Protein 4EEI (pdb70)

Structure (mmCIF, N/CA/C/O backbone):
data_4EEI
#
_entry.id   4EEI
#
_cell.length_a   88.759
_cell.length_b   88.759
_cell.length_c   254.724
_cell.angle_alpha   90.00
_cell.angle_beta   90.00
_cell.angle_gamma   90.00
#
_symmetry.space_group_name_H-M   'P 43 21 2'
#
loop_
_entity.id
_entity.type
_entity.pdbx_description
1 polymer 'Adenylosuccinate lyase'
2 non-polymer 'ADENOSINE MONOPHOSPHATE'
3 non-polymer 1,2-ETHANEDIOL
4 non-polymer 'POTASSIUM ION'
5 non-polymer 'SUCCINIC ACID'
6 non-polymer 'CHLORIDE ION'
7 water water
#
loop_
_atom_site.group_PDB
_atom_site.id
_atom_site.type_symbol
_atom_site.label_atom_id
_atom_site.label_alt_id
_atom_site.label_comp_id
_atom_site.label_asym_id
_atom_site.label_entity_id
_atom_site.label_seq_id
_atom_site.pdbx_PDB_ins_code
_atom_site.Cartn_x
_atom_site.Cartn_y
_atom_site.Cartn_z
_atom_site.occupancy
_atom_site.B_iso_or_equiv
_atom_site.auth_seq_id
_atom_site.auth_comp_id
_atom_site.auth_asym_id
_atom_site.auth_atom_id
_atom_site.pdbx_PDB_model_num
ATOM 1 N N . MET A 1 1 ? 3.645 24.106 141.184 1.00 32.52 1 MET A N 1
ATOM 2 C CA . MET A 1 1 ? 2.365 24.670 140.760 1.00 38.02 1 MET A CA 1
ATOM 3 C C . MET A 1 1 ? 2.262 26.131 141.163 1.00 36.58 1 MET A C 1
ATOM 4 O O . MET A 1 1 ? 2.804 26.549 142.189 1.00 36.51 1 MET A O 1
ATOM 9 N N . ILE A 1 2 ? 1.564 26.912 140.349 1.00 32.03 2 ILE A N 1
ATOM 10 C CA . ILE A 1 2 ? 1.329 28.304 140.684 1.00 32.36 2 ILE A CA 1
ATOM 11 C C . ILE A 1 2 ? -0.163 28.613 140.641 1.00 29.76 2 ILE A C 1
ATOM 12 O O . ILE A 1 2 ? -0.941 27.912 139.983 1.00 30.80 2 ILE A O 1
ATOM 17 N N . LYS A 1 3 ? -0.543 29.676 141.335 1.00 31.43 3 LYS A N 1
ATOM 18 C CA . LYS A 1 3 ? -1.941 30.031 141.530 1.00 31.76 3 LYS A CA 1
ATOM 19 C C . LYS A 1 3 ? -2.666 30.263 140.205 1.00 33.30 3 LYS A C 1
ATOM 20 O O . LYS A 1 3 ? -3.831 29.898 140.060 1.00 29.77 3 LYS A O 1
ATOM 26 N N . ARG A 1 4 ? -1.967 30.843 139.232 1.00 32.69 4 ARG A N 1
ATOM 27 C CA . ARG A 1 4 ? -2.564 31.145 137.929 1.00 29.09 4 ARG A CA 1
ATOM 28 C C . ARG A 1 4 ? -3.216 29.923 137.269 1.00 29.64 4 ARG A C 1
ATOM 29 O O . ARG A 1 4 ? -4.250 30.045 136.608 1.00 32.16 4 ARG A O 1
ATOM 37 N N . TYR A 1 5 ? -2.626 28.745 137.460 1.00 27.00 5 TYR A N 1
ATOM 38 C CA . TYR A 1 5 ? -3.129 27.541 136.802 1.00 24.85 5 TYR A CA 1
ATOM 39 C C . TYR A 1 5 ? -3.581 26.447 137.764 1.00 27.09 5 TYR A C 1
ATOM 40 O O . TYR A 1 5 ? -3.756 25.284 137.367 1.00 29.09 5 TYR A O 1
ATOM 49 N N . ASP A 1 6 ? -3.746 26.810 139.027 1.00 27.47 6 ASP A N 1
ATOM 50 C CA . ASP A 1 6 ? -4.067 25.833 140.066 1.00 32.77 6 ASP A CA 1
ATOM 51 C C . ASP A 1 6 ? -5.523 25.360 139.979 1.00 33.57 6 ASP A C 1
ATOM 52 O O . ASP A 1 6 ? -6.446 26.152 140.153 1.00 38.14 6 ASP A O 1
ATOM 57 N N . VAL A 1 7 ? -5.721 24.070 139.709 1.00 26.22 7 VAL A N 1
ATOM 58 C CA . VAL A 1 7 ? -7.041 23.444 139.838 1.00 26.01 7 VAL A CA 1
ATOM 59 C C . VAL A 1 7 ? -7.207 22.951 141.278 1.00 26.24 7 VAL A C 1
ATOM 60 O O . VAL A 1 7 ? -6.505 22.030 141.707 1.00 26.07 7 VAL A O 1
ATOM 64 N N . ALA A 1 8 ? -8.131 23.562 142.020 1.00 25.86 8 ALA A N 1
ATOM 65 C CA . ALA A 1 8 ? -8.230 23.353 143.465 1.00 25.83 8 ALA A CA 1
ATOM 66 C C . ALA A 1 8 ? -8.330 21.886 143.884 1.00 28.00 8 ALA A C 1
ATOM 67 O O . ALA A 1 8 ? -7.646 21.458 144.815 1.00 27.59 8 ALA A O 1
ATOM 69 N N . GLU A 1 9 ? -9.184 21.117 143.216 1.00 24.30 9 GLU A N 1
ATOM 70 C CA . GLU A 1 9 ? -9.399 19.735 143.638 1.00 29.25 9 GLU A CA 1
ATOM 71 C C . GLU A 1 9 ? -8.180 18.860 143.385 1.00 26.24 9 GLU A C 1
ATOM 72 O O . GLU A 1 9 ? -8.003 17.832 144.036 1.00 28.37 9 GLU A O 1
ATOM 78 N N . ILE A 1 10 ? -7.339 19.262 142.438 1.00 23.30 10 ILE A N 1
ATOM 79 C CA . ILE A 1 10 ? -6.114 18.521 142.176 1.00 21.86 10 ILE A CA 1
ATOM 80 C C . ILE A 1 10 ? -5.024 18.882 143.183 1.00 20.80 10 ILE A C 1
ATOM 81 O O . ILE A 1 10 ? -4.339 18.004 143.707 1.00 21.85 10 ILE A O 1
ATOM 86 N N . SER A 1 11 ? -4.846 20.167 143.461 1.00 21.48 11 SER A N 1
ATOM 87 C CA . SER A 1 11 ? -3.817 20.545 144.417 1.00 22.56 11 SER A CA 1
ATOM 88 C C . SER A 1 11 ? -4.187 20.040 145.820 1.00 23.93 11 SER A C 1
ATOM 89 O O . SER A 1 11 ? -3.318 19.732 146.635 1.00 22.20 11 SER A O 1
ATOM 92 N N . LYS A 1 12 ? -5.480 19.921 146.094 1.00 19.78 12 LYS A N 1
ATOM 93 C CA . LYS A 1 12 ? -5.910 19.386 147.383 1.00 23.05 12 LYS A CA 1
ATOM 94 C C . LYS A 1 12 ? -5.448 17.944 147.572 1.00 19.48 12 LYS A C 1
ATOM 95 O O . LYS A 1 12 ? -5.063 17.545 148.675 1.00 23.65 12 LYS A O 1
ATOM 101 N N . ILE A 1 13 ? -5.443 17.171 146.495 1.00 20.04 13 ILE A N 1
ATOM 102 C CA . ILE A 1 13 ? -5.009 15.784 146.584 1.00 19.12 13 ILE A CA 1
ATOM 103 C C . ILE A 1 13 ? -3.550 15.709 147.026 1.00 21.77 13 ILE A C 1
ATOM 104 O O . ILE A 1 13 ? -3.176 14.847 147.820 1.00 21.81 13 ILE A O 1
ATOM 109 N N . TRP A 1 14 ? -2.729 16.612 146.499 1.00 18.33 14 TRP A N 1
ATOM 110 C CA . TRP A 1 14 ? -1.302 16.611 146.782 1.00 21.32 14 TRP A CA 1
ATOM 111 C C . TRP A 1 14 ? -0.862 17.485 147.931 1.00 21.33 14 TRP A C 1
ATOM 112 O O . TRP A 1 14 ? 0.339 17.520 148.273 1.00 24.28 14 TRP A O 1
ATOM 123 N N . ALA A 1 15 ? -1.804 18.195 148.545 1.00 23.47 15 ALA A N 1
ATOM 124 C CA . ALA A 1 15 ? -1.502 19.046 149.697 1.00 23.87 15 ALA A CA 1
ATOM 125 C C . ALA A 1 15 ? -1.149 18.207 150.925 1.00 24.93 15 ALA A C 1
ATOM 126 O O . ALA A 1 15 ? -1.616 17.078 151.059 1.00 22.96 15 ALA A O 1
ATOM 128 N N . ASP A 1 16 ? -0.316 18.749 151.812 1.00 24.38 16 ASP A N 1
ATOM 129 C CA . ASP A 1 16 ? 0.109 17.993 152.988 1.00 27.68 16 ASP A CA 1
ATOM 130 C C . ASP A 1 16 ? -1.033 17.307 153.732 1.00 27.09 16 ASP A C 1
ATOM 131 O O . ASP A 1 16 ? -0.902 16.156 154.162 1.00 24.97 16 ASP A O 1
ATOM 136 N N . GLU A 1 17 ? -2.150 18.006 153.896 1.00 26.12 17 GLU A N 1
ATOM 137 C CA . GLU A 1 17 ? -3.251 17.421 154.649 1.00 24.87 17 GLU A CA 1
ATOM 138 C C . GLU A 1 17 ? -3.728 16.101 154.032 1.00 22.42 17 GLU A C 1
ATOM 139 O O . GLU A 1 17 ? -3.879 15.107 154.746 1.00 22.90 17 GLU A O 1
ATOM 145 N N . ASN A 1 18 ? -3.940 16.062 152.716 1.00 20.93 18 ASN A N 1
ATOM 146 C CA . ASN A 1 18 ? -4.375 14.810 152.106 1.00 22.27 18 ASN A CA 1
ATOM 147 C C . ASN A 1 18 ? -3.251 13.779 152.046 1.00 21.44 18 ASN A C 1
ATOM 148 O O . ASN A 1 18 ? -3.502 12.573 152.128 1.00 23.77 18 ASN A O 1
ATOM 153 N N . LYS A 1 19 ? -2.015 14.254 151.905 1.00 19.16 19 LYS A N 1
ATOM 154 C CA . LYS A 1 19 ? -0.860 13.362 151.916 1.00 20.97 19 LYS A CA 1
ATOM 155 C C . LYS A 1 19 ? -0.836 12.552 153.226 1.00 20.82 19 LYS A C 1
ATOM 156 O O . LYS A 1 19 ? -0.691 11.325 153.210 1.00 22.68 19 LYS A O 1
ATOM 162 N N . TYR A 1 20 ? -0.996 13.239 154.349 1.00 19.18 20 TYR A N 1
ATOM 163 C CA . TYR A 1 20 ? -1.000 12.571 155.657 1.00 20.84 20 TYR A CA 1
ATOM 164 C C . TYR A 1 20 ? -2.271 11.749 155.859 1.00 21.93 20 TYR A C 1
ATOM 165 O O . TYR A 1 20 ? -2.217 10.646 156.393 1.00 22.49 20 TYR A O 1
ATOM 174 N N . ALA A 1 21 ? -3.408 12.274 155.414 1.00 21.20 21 ALA A N 1
ATOM 175 C CA . ALA A 1 21 ? -4.665 11.522 155.482 1.00 23.31 21 ALA A CA 1
ATOM 176 C C . ALA A 1 21 ? -4.571 10.169 154.764 1.00 23.79 21 ALA A C 1
ATOM 177 O O . ALA A 1 21 ? -5.081 9.155 155.262 1.00 21.90 21 ALA A O 1
ATOM 179 N N . LYS A 1 22 ? -3.917 10.140 153.601 1.00 23.50 22 LYS A N 1
ATOM 180 C CA . LYS A 1 22 ? -3.772 8.878 152.884 1.00 20.61 22 LYS A CA 1
ATOM 181 C C . LYS A 1 22 ? -2.779 7.949 153.573 1.00 21.76 22 LYS A C 1
ATOM 182 O O . LYS A 1 22 ? -3.001 6.735 153.629 1.00 20.10 22 LYS A O 1
ATOM 188 N N . MET A 1 23 ? -1.684 8.502 154.089 1.00 20.82 23 MET A N 1
ATOM 189 C CA . MET A 1 23 ? -0.768 7.690 154.890 1.00 21.56 23 MET A CA 1
ATOM 190 C C . MET A 1 23 ? -1.497 7.107 156.109 1.00 21.45 23 MET A C 1
ATOM 191 O O . MET A 1 23 ? -1.276 5.943 156.496 1.00 22.57 23 MET A O 1
ATOM 196 N N . LEU A 1 24 ? -2.379 7.892 156.713 1.00 20.57 24 LEU A N 1
ATOM 197 C CA . LEU A 1 24 ? -3.137 7.370 157.852 1.00 21.83 24 LEU A CA 1
ATOM 198 C C . LEU A 1 24 ? -4.045 6.216 157.423 1.00 21.87 24 LEU A C 1
ATOM 199 O O . LEU A 1 24 ? -4.138 5.199 158.116 1.00 23.80 24 LEU A O 1
ATOM 204 N N . GLU A 1 25 ? -4.710 6.367 156.284 1.00 21.56 25 GLU A N 1
ATOM 205 C CA . GLU A 1 25 ? -5.559 5.293 155.760 1.00 22.30 25 GLU A CA 1
ATOM 206 C C . GLU A 1 25 ? -4.772 4.000 155.547 1.00 22.36 25 GLU A C 1
ATOM 207 O O . GLU A 1 25 ? -5.244 2.908 155.883 1.00 23.26 25 GLU A O 1
ATOM 213 N N . VAL A 1 26 ? -3.572 4.127 154.990 1.00 22.28 26 VAL A N 1
ATOM 214 C CA . VAL A 1 26 ? -2.691 2.974 154.785 1.00 19.87 26 VAL A CA 1
ATOM 215 C C . VAL A 1 26 ? -2.231 2.363 156.110 1.00 24.06 26 VAL A C 1
ATOM 216 O O . VAL A 1 26 ? -2.245 1.136 156.270 1.00 25.50 26 VAL A O 1
ATOM 220 N N . GLU A 1 27 ? -1.841 3.206 157.065 1.00 22.50 27 GLU A N 1
ATOM 221 C CA . GLU A 1 27 ? -1.485 2.724 158.406 1.00 25.01 27 GLU A CA 1
ATOM 222 C C . GLU A 1 27 ? -2.605 1.919 159.047 1.00 26.07 27 GLU A C 1
ATOM 223 O O . GLU A 1 27 ? -2.363 0.875 159.656 1.00 25.81 27 GLU A O 1
ATOM 229 N N . LEU A 1 28 ? -3.833 2.406 158.916 1.00 22.04 28 LEU A N 1
ATOM 230 C CA . LEU A 1 28 ? -4.963 1.732 159.543 1.00 23.66 28 LEU A CA 1
ATOM 231 C C . LEU A 1 28 ? -5.358 0.459 158.794 1.00 22.56 28 LEU A C 1
ATOM 232 O O . LEU A 1 28 ? -5.975 -0.439 159.368 1.00 27.17 28 LEU A O 1
ATOM 237 N N . ALA A 1 29 ? -4.987 0.364 157.525 1.00 26.44 29 ALA A N 1
ATOM 238 C CA . ALA A 1 29 ? -5.310 -0.832 156.749 1.00 26.31 29 ALA A CA 1
ATOM 239 C C . ALA A 1 29 ? -4.491 -2.020 157.247 1.00 26.43 29 ALA A C 1
ATOM 240 O O . ALA A 1 29 ? -5.018 -3.124 157.451 1.00 26.98 29 ALA A O 1
ATOM 242 N N . ILE A 1 30 ? -3.198 -1.799 157.447 1.00 28.45 30 ILE A N 1
ATOM 243 C CA . ILE A 1 30 ? -2.334 -2.863 157.947 1.00 27.87 30 ILE A CA 1
ATOM 244 C C . ILE A 1 30 ? -2.583 -3.107 159.434 1.00 30.01 30 ILE A C 1
ATOM 245 O O . ILE A 1 30 ? -2.513 -4.248 159.905 1.00 32.04 30 ILE A O 1
ATOM 250 N N . LEU A 1 31 ? -2.908 -2.052 160.177 1.00 24.70 31 LEU A N 1
ATOM 251 C CA . LEU A 1 31 ? -3.229 -2.220 161.594 1.00 26.99 31 LEU A CA 1
ATOM 252 C C . LEU A 1 31 ? -4.467 -3.097 161.768 1.00 29.48 31 LEU A C 1
ATOM 253 O O . LEU A 1 31 ? -4.519 -3.949 162.665 1.00 27.99 31 LEU A O 1
ATOM 258 N N . GLU A 1 32 ? -5.455 -2.904 160.897 1.00 30.91 32 GLU A N 1
ATOM 259 C CA . GLU A 1 32 ? -6.686 -3.693 160.953 1.00 32.64 32 GLU A CA 1
ATOM 260 C C . GLU A 1 32 ? -6.403 -5.138 160.546 1.00 33.08 32 GLU A C 1
ATOM 261 O O . GLU A 1 32 ? -6.964 -6.075 161.103 1.00 35.47 32 GLU A O 1
ATOM 267 N N . ALA A 1 33 ? -5.528 -5.317 159.565 1.00 30.84 33 ALA A N 1
ATOM 268 C CA . ALA A 1 33 ? -5.142 -6.662 159.159 1.00 30.20 33 ALA A CA 1
ATOM 269 C C . ALA A 1 33 ? -4.465 -7.394 160.316 1.00 32.74 33 ALA A C 1
ATOM 270 O O . ALA A 1 33 ? -4.705 -8.580 160.539 1.00 35.66 33 ALA A O 1
ATOM 272 N N . LEU A 1 34 ? -3.639 -6.675 161.071 1.00 31.85 34 LEU A N 1
ATOM 273 C CA . LEU A 1 34 ? -2.923 -7.276 162.192 1.00 34.29 34 LEU A CA 1
ATOM 274 C C . LEU A 1 34 ? -3.832 -7.618 163.377 1.00 35.08 34 LEU A C 1
ATOM 275 O O . LEU A 1 34 ? -3.404 -8.291 164.322 1.00 35.76 34 LEU A O 1
ATOM 280 N N . GLU A 1 35 ? -5.085 -7.171 163.332 1.00 34.27 35 GLU A N 1
ATOM 281 C CA . GLU A 1 35 ? -6.040 -7.547 164.375 1.00 37.10 35 GLU A CA 1
ATOM 282 C C . GLU A 1 35 ? -6.373 -9.040 164.271 1.00 34.05 35 GLU A C 1
ATOM 283 O O . GLU A 1 35 ? -6.912 -9.630 165.209 1.00 38.44 35 GLU A O 1
ATOM 289 N N . ASP A 1 36 ? -6.034 -9.650 163.137 1.00 39.23 36 ASP A N 1
ATOM 290 C CA . ASP A 1 36 ? -6.169 -11.099 162.976 1.00 44.85 36 ASP A CA 1
ATOM 291 C C . ASP A 1 36 ? -5.001 -11.817 163.644 1.00 46.90 36 ASP A C 1
ATOM 292 O O . ASP A 1 36 ? -4.994 -13.043 163.764 1.00 47.38 36 ASP A O 1
ATOM 297 N N . ARG A 1 37 ? -4.008 -11.048 164.079 1.00 44.64 37 ARG A N 1
ATOM 298 C CA . ARG A 1 37 ? -2.875 -11.613 164.804 1.00 48.41 37 ARG A CA 1
ATOM 299 C C . ARG A 1 37 ? -2.780 -11.073 166.233 1.00 47.71 37 ARG A C 1
ATOM 300 O O . ARG A 1 37 ? -3.508 -11.526 167.115 1.00 49.63 37 ARG A O 1
ATOM 308 N N . MET A 1 38 ? -1.903 -10.097 166.456 1.00 45.27 38 MET A N 1
ATOM 309 C CA . MET A 1 38 ? -1.590 -9.645 167.815 1.00 46.03 38 MET A CA 1
ATOM 310 C C . MET A 1 38 ? -2.305 -8.367 168.279 1.00 40.32 38 MET A C 1
ATOM 311 O O . MET A 1 38 ? -2.285 -8.045 169.464 1.00 40.58 38 MET A O 1
ATOM 316 N N . VAL A 1 39 ? -2.923 -7.635 167.359 1.00 37.69 39 VAL A N 1
ATOM 317 C CA . VAL A 1 39 ? -3.532 -6.346 167.699 1.00 34.92 39 VAL A CA 1
ATOM 318 C C . VAL A 1 39 ? -4.960 -6.533 168.209 1.00 37.83 39 VAL A C 1
ATOM 319 O O . VAL A 1 39 ? -5.759 -7.222 167.570 1.00 38.05 39 VAL A O 1
ATOM 323 N N . PRO A 1 40 ? -5.286 -5.934 169.369 1.00 37.62 40 PRO A N 1
ATOM 324 C CA . PRO A 1 40 ? -6.656 -6.063 169.877 1.00 38.04 40 PRO A CA 1
ATOM 325 C C . PRO A 1 40 ? -7.696 -5.585 168.862 1.00 37.09 40 PRO A C 1
ATOM 326 O O . PRO A 1 40 ? -7.509 -4.567 168.177 1.00 33.15 40 PRO A O 1
ATOM 330 N N . LYS A 1 41 ? -8.768 -6.358 168.741 1.00 40.39 41 LYS A N 1
ATOM 331 C CA . LYS A 1 41 ? -9.852 -6.041 167.824 1.00 44.27 41 LYS A CA 1
ATOM 332 C C . LYS A 1 41 ? -10.453 -4.671 168.132 1.00 39.69 41 LYS A C 1
ATOM 333 O O . LYS A 1 41 ? -10.687 -4.340 169.293 1.00 39.43 41 LYS A O 1
ATOM 339 N N . GLY A 1 42 ? -10.691 -3.875 167.094 1.00 41.50 42 GLY A N 1
ATOM 340 C CA . GLY A 1 42 ? -11.301 -2.570 167.276 1.00 41.09 42 GLY A CA 1
ATOM 341 C C . GLY A 1 42 ? -10.296 -1.439 167.352 1.00 39.92 42 GLY A C 1
ATOM 342 O O . GLY A 1 42 ? -10.675 -0.266 167.339 1.00 39.71 42 GLY A O 1
ATOM 343 N N . THR A 1 43 ? -9.013 -1.782 167.421 1.00 35.67 43 THR A N 1
ATOM 344 C CA . THR A 1 43 ? -7.967 -0.766 167.542 1.00 35.31 43 THR A CA 1
ATOM 345 C C . THR A 1 43 ? -7.951 0.218 166.367 1.00 33.02 43 THR A C 1
ATOM 346 O O . THR A 1 43 ? -7.949 1.434 166.572 1.00 33.42 43 THR A O 1
ATOM 350 N N . ALA A 1 44 ? -7.945 -0.299 165.141 1.00 33.00 44 ALA A N 1
ATOM 351 C CA . ALA A 1 44 ? -7.899 0.569 163.974 1.00 30.19 44 ALA A CA 1
ATOM 352 C C . ALA A 1 44 ? -9.131 1.467 163.923 1.00 30.67 44 ALA A C 1
ATOM 353 O O . ALA A 1 44 ? -9.030 2.654 163.611 1.00 31.95 44 ALA A O 1
ATOM 355 N N . ALA A 1 45 ? -10.292 0.899 164.232 1.00 29.07 45 ALA A N 1
ATOM 356 C CA . ALA A 1 45 ? -11.536 1.662 164.208 1.00 32.50 45 ALA A CA 1
ATOM 357 C C . ALA A 1 45 ? -11.495 2.798 165.231 1.00 30.69 45 ALA A C 1
ATOM 358 O O . ALA A 1 45 ? -11.968 3.907 164.970 1.00 32.82 45 ALA A O 1
ATOM 360 N N . GLU A 1 46 ? -10.923 2.507 166.395 1.00 27.90 46 GLU A N 1
ATOM 361 C CA . GLU A 1 46 ? -10.779 3.492 167.457 1.00 33.96 46 GLU A CA 1
ATOM 362 C C . GLU A 1 46 ? -9.894 4.658 167.023 1.00 33.85 46 GLU A C 1
ATOM 363 O O . GLU A 1 46 ? -10.232 5.824 167.242 1.00 30.34 46 GLU A O 1
ATOM 369 N N . ILE A 1 47 ? -8.761 4.350 166.408 1.00 28.90 47 ILE A N 1
ATOM 370 C CA . ILE A 1 47 ? -7.879 5.406 165.931 1.00 28.63 47 ILE A CA 1
ATOM 371 C C . ILE A 1 47 ? -8.531 6.189 164.784 1.00 29.15 47 ILE A C 1
ATOM 372 O O . ILE A 1 47 ? -8.437 7.422 164.726 1.00 28.44 47 ILE A O 1
ATOM 377 N N . ARG A 1 48 ? -9.204 5.479 163.885 1.00 28.05 48 ARG A N 1
ATOM 378 C CA . ARG A 1 48 ? -9.841 6.120 162.731 1.00 28.76 48 ARG A CA 1
ATOM 379 C C . ARG A 1 48 ? -10.856 7.173 163.185 1.00 29.16 48 ARG A C 1
ATOM 380 O O . ARG A 1 48 ? -10.939 8.262 162.612 1.00 28.41 48 ARG A O 1
ATOM 388 N N . ALA A 1 49 ? -11.603 6.850 164.230 1.00 31.63 49 ALA A N 1
ATOM 389 C CA . ALA A 1 49 ? -12.673 7.722 164.700 1.00 36.05 49 ALA A CA 1
ATOM 390 C C . ALA A 1 49 ? -12.175 9.020 165.348 1.00 35.62 49 ALA A C 1
ATOM 391 O O . ALA A 1 49 ? -12.934 9.985 165.443 1.00 35.59 49 ALA A O 1
ATOM 393 N N . ARG A 1 50 ? -10.916 9.046 165.790 1.00 29.94 50 ARG A N 1
ATOM 394 C CA . ARG A 1 50 ? -10.399 10.204 166.527 1.00 29.70 50 ARG A CA 1
ATOM 395 C C . ARG A 1 50 ? -9.228 10.937 165.874 1.00 30.46 50 ARG A C 1
ATOM 396 O O . ARG A 1 50 ? -9.075 12.141 166.069 1.00 32.19 50 ARG A O 1
ATOM 404 N N . ALA A 1 51 ? -8.410 10.224 165.104 1.00 27.66 51 ALA A N 1
ATOM 405 C CA . ALA A 1 51 ? -7.137 10.780 164.638 1.00 27.12 51 ALA A CA 1
ATOM 406 C C . ALA A 1 51 ? -7.295 12.076 163.843 1.00 28.95 51 ALA A C 1
ATOM 407 O O . ALA A 1 51 ? -8.119 12.153 162.931 1.00 28.46 51 ALA A O 1
ATOM 409 N N . GLN A 1 52 ? -6.499 13.081 164.201 1.00 25.41 52 GLN A N 1
ATOM 410 C CA . GLN A 1 52 ? -6.506 14.376 163.528 1.00 22.37 52 GLN A CA 1
ATOM 411 C C . GLN A 1 52 ? -5.244 14.535 162.707 1.00 26.99 52 GLN A C 1
ATOM 412 O O . GLN A 1 52 ? -4.162 14.101 163.134 1.00 24.20 52 GLN A O 1
ATOM 418 N N . ILE A 1 53 ? -5.375 15.165 161.537 1.00 20.84 53 ILE A N 1
ATOM 419 C CA . ILE A 1 53 ? -4.222 15.447 160.690 1.00 21.24 53 ILE A CA 1
ATOM 420 C C . ILE A 1 53 ? -3.726 16.860 161.003 1.00 24.68 53 ILE A C 1
ATOM 421 O O . ILE A 1 53 ? -4.479 17.833 160.868 1.00 24.42 53 ILE A O 1
ATOM 426 N N . ARG A 1 54 ? -2.462 16.970 161.417 1.00 21.36 54 ARG A N 1
ATOM 427 C CA . ARG A 1 54 ? -1.906 18.231 161.909 1.00 21.56 54 ARG A CA 1
ATOM 428 C C . ARG A 1 54 ? -0.571 18.564 161.241 1.00 26.36 54 ARG A C 1
ATOM 429 O O . ARG A 1 54 ? 0.485 18.339 161.827 1.00 25.05 54 ARG A O 1
ATOM 437 N N . PRO A 1 55 ? -0.617 19.111 160.017 1.00 24.81 55 PRO A N 1
ATOM 438 C CA . PRO A 1 55 ? 0.602 19.321 159.227 1.00 26.33 55 PRO A CA 1
ATOM 439 C C . PRO A 1 55 ? 1.620 20.241 159.901 1.00 26.90 55 PRO A C 1
ATOM 440 O O . PRO A 1 55 ? 2.811 19.936 159.821 1.00 28.03 55 PRO A O 1
ATOM 444 N N . GLU A 1 56 ? 1.178 21.318 160.552 1.00 25.70 56 GLU A N 1
ATOM 445 C CA . GLU A 1 56 ? 2.105 22.206 161.244 1.00 30.24 56 GLU A CA 1
ATOM 446 C C . GLU A 1 56 ? 2.822 21.481 162.374 1.00 30.63 56 GLU A C 1
ATOM 447 O O . GLU A 1 56 ? 4.009 21.716 162.626 1.00 29.00 56 GLU A O 1
ATOM 453 N N . ARG A 1 57 ? 2.096 20.605 163.063 1.00 26.50 57 ARG A N 1
ATOM 454 C CA . ARG A 1 57 ? 2.698 19.806 164.129 1.00 27.57 57 ARG A CA 1
ATOM 455 C C . ARG A 1 57 ? 3.708 18.814 163.549 1.00 24.19 57 ARG A C 1
ATOM 456 O O . ARG A 1 57 ? 4.795 18.642 164.104 1.00 24.70 57 ARG A O 1
ATOM 464 N N . VAL A 1 58 ? 3.366 18.188 162.425 1.00 26.26 58 VAL A N 1
ATOM 465 C CA . VAL A 1 58 ? 4.294 17.271 161.772 1.00 26.79 58 VAL A CA 1
ATOM 466 C C . VAL A 1 58 ? 5.601 17.998 161.444 1.00 30.85 58 VAL A C 1
ATOM 467 O O . VAL A 1 58 ? 6.692 17.513 161.785 1.00 26.22 58 VAL A O 1
ATOM 471 N N . ASP A 1 59 ? 5.477 19.166 160.810 1.00 28.19 59 ASP A N 1
ATOM 472 C CA . ASP A 1 59 ? 6.624 20.004 160.477 1.00 32.04 59 ASP A CA 1
ATOM 473 C C . ASP A 1 59 ? 7.471 20.308 161.708 1.00 29.03 59 ASP A C 1
ATOM 474 O O . ASP A 1 59 ? 8.704 20.273 161.652 1.00 24.73 59 ASP A O 1
ATOM 479 N N . GLU A 1 60 ? 6.806 20.629 162.812 1.00 26.50 60 GLU A N 1
ATOM 480 C CA . GLU A 1 60 ? 7.503 20.947 164.055 1.00 27.73 60 GLU A CA 1
ATOM 481 C C . GLU A 1 60 ? 8.308 19.748 164.562 1.00 30.56 60 GLU A C 1
ATOM 482 O O . GLU A 1 60 ? 9.473 19.886 164.956 1.00 29.01 60 GLU A O 1
ATOM 488 N N . ILE A 1 61 ? 7.685 18.572 164.557 1.00 26.45 61 ILE A N 1
ATOM 489 C CA . ILE A 1 61 ? 8.372 17.350 164.971 1.00 27.82 61 ILE A CA 1
ATOM 490 C C . ILE A 1 61 ? 9.545 17.014 164.031 1.00 25.42 61 ILE A C 1
ATOM 491 O O . ILE A 1 61 ? 10.631 16.627 164.480 1.00 30.25 61 ILE A O 1
ATOM 496 N N . GLU A 1 62 ? 9.326 17.161 162.733 1.00 23.34 62 GLU A N 1
ATOM 497 C CA . GLU A 1 62 ? 10.356 16.827 161.752 1.00 24.51 62 GLU A CA 1
ATOM 498 C C . GLU A 1 62 ? 11.634 17.661 161.925 1.00 29.85 62 GLU A C 1
ATOM 499 O O . GLU A 1 62 ? 12.720 17.250 161.491 1.00 28.94 62 GLU A O 1
ATOM 505 N N . LYS A 1 63 ? 11.511 18.837 162.539 1.00 33.87 63 LYS A N 1
ATOM 506 C CA . LYS A 1 63 ? 12.686 19.666 162.799 1.00 38.15 63 LYS A CA 1
ATOM 507 C C . LYS A 1 63 ? 13.645 18.951 163.738 1.00 38.29 63 LYS A C 1
ATOM 508 O O . LYS A 1 63 ? 14.858 19.161 163.683 1.00 46.19 63 LYS A O 1
ATOM 514 N N . VAL A 1 64 ? 13.086 18.110 164.602 1.00 34.04 64 VAL A N 1
ATOM 515 C CA . VAL A 1 64 ? 13.871 17.340 165.556 1.00 40.64 64 VAL A CA 1
ATOM 516 C C . VAL A 1 64 ? 14.228 15.968 164.982 1.00 40.86 64 VAL A C 1
ATOM 517 O O . VAL A 1 64 ? 15.390 15.572 164.993 1.00 42.90 64 VAL A O 1
ATOM 521 N N . THR A 1 65 ? 13.230 15.255 164.467 1.00 34.47 65 THR A N 1
ATOM 522 C CA . THR A 1 65 ? 13.454 13.901 163.961 1.00 33.76 65 THR A CA 1
ATOM 523 C C . THR A 1 65 ? 14.274 13.849 162.683 1.00 34.38 65 THR A C 1
ATOM 524 O O . THR A 1 65 ? 14.967 12.863 162.442 1.00 38.54 65 THR A O 1
ATOM 528 N N . LYS A 1 66 ? 14.167 14.892 161.858 1.00 31.46 66 LYS A N 1
ATOM 529 C CA . LYS A 1 66 ? 14.766 14.920 160.523 1.00 34.58 66 LYS A CA 1
ATOM 530 C C . LYS A 1 66 ? 14.245 13.778 159.659 1.00 31.10 66 LYS A C 1
ATOM 531 O O . LYS A 1 66 ? 14.918 13.342 158.726 1.00 33.22 66 LYS A O 1
ATOM 537 N N . HIS A 1 67 ? 13.039 13.312 159.962 1.00 30.33 67 HIS A N 1
ATOM 538 C CA . HIS A 1 67 ? 12.440 12.183 159.255 1.00 26.07 67 HIS A CA 1
ATOM 539 C C . HIS A 1 67 ? 10.936 12.402 159.217 1.00 25.98 67 HIS A C 1
ATOM 540 O O . HIS A 1 67 ? 10.282 12.338 160.253 1.00 25.86 67 HIS A O 1
ATOM 547 N N . ASP A 1 68 ? 10.394 12.657 158.031 1.00 27.99 68 ASP A N 1
ATOM 548 C CA . ASP A 1 68 ? 8.992 13.059 157.912 1.00 29.51 68 ASP A CA 1
ATOM 549 C C . ASP A 1 68 ? 7.990 11.985 158.346 1.00 29.03 68 ASP A C 1
ATOM 550 O O . ASP A 1 68 ? 6.947 12.305 158.909 1.00 26.04 68 ASP A O 1
ATOM 555 N N . ILE A 1 69 ? 8.307 10.713 158.117 1.00 30.19 69 ILE A N 1
ATOM 556 C CA . ILE A 1 69 ? 7.362 9.648 158.457 1.00 29.57 69 ILE A CA 1
ATOM 557 C C . ILE A 1 69 ? 7.328 9.383 159.958 1.00 27.30 69 ILE A C 1
ATOM 558 O O . ILE A 1 69 ? 6.266 9.143 160.546 1.00 28.28 69 ILE A O 1
ATOM 563 N N . ILE A 1 70 ? 8.497 9.433 160.587 1.00 26.92 70 ILE A N 1
ATOM 564 C CA . ILE A 1 70 ? 8.563 9.354 162.032 1.00 30.17 70 ILE A CA 1
ATOM 565 C C . ILE A 1 70 ? 7.801 10.528 162.639 1.00 29.35 70 ILE A C 1
ATOM 566 O O . ILE A 1 70 ? 7.071 10.362 163.612 1.00 30.35 70 ILE A O 1
ATOM 571 N N . ALA A 1 71 ? 7.957 11.707 162.048 1.00 26.73 71 ALA A N 1
ATOM 572 C CA . ALA A 1 71 ? 7.247 12.887 162.538 1.00 24.82 71 ALA A CA 1
ATOM 573 C C . ALA A 1 71 ? 5.739 12.673 162.389 1.00 23.46 71 ALA A C 1
ATOM 574 O O . ALA A 1 71 ? 4.970 12.951 163.314 1.00 24.18 71 ALA A O 1
ATOM 576 N N . PHE A 1 72 ? 5.319 12.179 161.226 1.00 23.73 72 PHE A N 1
ATOM 577 C CA . PHE A 1 72 ? 3.904 11.862 161.026 1.00 25.80 72 PHE A CA 1
ATOM 578 C C . PHE A 1 72 ? 3.389 10.853 162.062 1.00 22.38 72 PHE A C 1
ATOM 579 O O . PHE A 1 72 ? 2.350 11.069 162.701 1.00 22.47 72 PHE A O 1
ATOM 587 N N . CYS A 1 73 ? 4.109 9.748 162.231 1.00 24.11 73 CYS A N 1
ATOM 588 C CA . CYS A 1 73 ? 3.707 8.737 163.203 1.00 26.01 73 CYS A CA 1
ATOM 589 C C . CYS A 1 73 ? 3.628 9.315 164.608 1.00 25.05 73 CYS A C 1
ATOM 590 O O . CYS A 1 73 ? 2.697 9.029 165.360 1.00 25.80 73 CYS A O 1
ATOM 593 N N . THR A 1 74 ? 4.603 10.143 164.960 1.00 25.29 74 THR A N 1
ATOM 594 C CA . THR A 1 74 ? 4.598 10.752 166.286 1.00 23.80 74 THR A CA 1
ATOM 595 C C . THR A 1 74 ? 3.351 11.615 166.441 1.00 24.06 74 THR A C 1
ATOM 596 O O . THR A 1 74 ? 2.729 11.626 167.500 1.00 25.12 74 THR A O 1
ATOM 600 N N . SER A 1 75 ? 2.956 12.302 165.374 1.00 23.94 75 SER A N 1
ATOM 601 C CA . SER A 1 75 ? 1.834 13.239 165.475 1.00 24.81 75 SER A CA 1
ATOM 602 C C . SER A 1 75 ? 0.517 12.511 165.665 1.00 24.67 75 SER A C 1
ATOM 603 O O . SER A 1 75 ? -0.439 13.081 166.194 1.00 24.70 75 SER A O 1
ATOM 606 N N . ILE A 1 76 ? 0.465 11.258 165.223 1.00 24.13 76 ILE A N 1
ATOM 607 C CA . ILE A 1 76 ? -0.722 10.439 165.422 1.00 24.31 76 ILE A CA 1
ATOM 608 C C . ILE A 1 76 ? -0.670 9.795 166.807 1.00 25.99 76 ILE A C 1
ATOM 609 O O . ILE A 1 76 ? -1.630 9.861 167.573 1.00 24.51 76 ILE A O 1
ATOM 614 N N . ALA A 1 77 ? 0.460 9.178 167.135 1.00 25.99 77 ALA A N 1
ATOM 615 C CA . ALA A 1 77 ? 0.572 8.453 168.403 1.00 30.03 77 ALA A CA 1
ATOM 616 C C . ALA A 1 77 ? 0.371 9.328 169.638 1.00 29.66 77 ALA A C 1
ATOM 617 O O . ALA A 1 77 ? -0.130 8.854 170.659 1.00 27.93 77 ALA A O 1
ATOM 619 N N . GLU A 1 78 ? 0.753 10.603 169.562 1.00 25.48 78 GLU A N 1
ATOM 620 C CA . GLU A 1 78 ? 0.656 11.459 170.748 1.00 24.33 78 GLU A CA 1
ATOM 621 C C . GLU A 1 78 ? -0.794 11.878 171.029 1.00 24.05 78 GLU A C 1
ATOM 622 O O . GLU A 1 78 ? -1.046 12.619 171.973 1.00 25.30 78 GLU A O 1
ATOM 628 N N . GLN A 1 79 ? -1.738 11.404 170.212 1.00 25.94 79 GLN A N 1
ATOM 629 C CA . GLN A 1 79 ? -3.162 11.692 170.436 1.00 22.68 79 GLN A CA 1
ATOM 630 C C . GLN A 1 79 ? -3.838 10.549 171.181 1.00 27.35 79 GLN A C 1
ATOM 631 O O . GLN A 1 79 ? -4.988 10.673 171.618 1.00 26.77 79 GLN A O 1
ATOM 637 N N . PHE A 1 80 ? -3.139 9.426 171.324 1.00 23.48 80 PHE A N 1
ATOM 638 C CA . PHE A 1 80 ? -3.751 8.264 171.986 1.00 27.82 80 PHE A CA 1
ATOM 639 C C . PHE A 1 80 ? -2.971 7.779 173.196 1.00 27.54 80 PHE A C 1
ATOM 640 O O . PHE A 1 80 ? -1.813 8.155 173.377 1.00 29.53 80 PHE A O 1
ATOM 648 N N . THR A 1 81 ? -3.604 6.936 174.013 1.00 29.19 81 THR A N 1
ATOM 649 C CA . THR A 1 81 ? -2.915 6.294 175.137 1.00 32.80 81 THR A CA 1
ATOM 650 C C . THR A 1 81 ? -1.752 5.471 174.605 1.00 30.75 81 THR A C 1
ATOM 651 O O . THR A 1 81 ? -1.747 5.097 173.431 1.00 28.01 81 THR A O 1
ATOM 655 N N . ALA A 1 82 ? -0.764 5.183 175.448 1.00 29.50 82 ALA A N 1
ATOM 656 C CA . ALA A 1 82 ? 0.376 4.376 175.007 1.00 35.95 82 ALA A CA 1
ATOM 657 C C . ALA A 1 82 ? -0.110 2.999 174.571 1.00 36.82 82 ALA A C 1
ATOM 658 O O . ALA A 1 82 ? 0.452 2.377 173.680 1.00 34.75 82 ALA A O 1
ATOM 660 N N A GLU A 1 83 ? -1.170 2.533 175.218 0.73 37.96 83 GLU A N 1
ATOM 661 N N B GLU A 1 83 ? -1.172 2.536 175.215 0.27 38.56 83 GLU A N 1
ATOM 662 C CA A GLU A 1 83 ? -1.761 1.235 174.914 0.73 40.86 83 GLU A CA 1
ATOM 663 C CA B GLU A 1 83 ? -1.763 1.238 174.916 0.27 41.09 83 GLU A CA 1
ATOM 664 C C A GLU A 1 83 ? -2.438 1.197 173.537 0.73 38.70 83 GLU A C 1
ATOM 665 C C B GLU A 1 83 ? -2.441 1.196 173.541 0.27 38.57 83 GLU A C 1
ATOM 666 O O A GLU A 1 83 ? -2.229 0.265 172.755 0.73 37.90 83 GLU A O 1
ATOM 667 O O B GLU A 1 83 ? -2.237 0.257 172.768 0.27 38.24 83 GLU A O 1
ATOM 678 N N . THR A 1 84 ? -3.245 2.212 173.238 1.00 35.04 84 THR A N 1
ATOM 679 C CA . THR A 1 84 ? -3.963 2.262 171.957 1.00 34.08 84 THR A CA 1
ATOM 680 C C . THR A 1 84 ? -3.015 2.460 170.778 1.00 30.81 84 THR A C 1
ATOM 681 O O . THR A 1 84 ? -3.203 1.875 169.704 1.00 31.65 84 THR A O 1
ATOM 685 N N . GLY A 1 85 ? -1.978 3.265 170.980 1.00 30.86 85 GLY A N 1
ATOM 686 C CA . GLY A 1 85 ? -1.033 3.539 169.910 1.00 30.97 85 GLY A CA 1
ATOM 687 C C . GLY A 1 85 ? 0.071 2.504 169.776 1.00 31.69 85 GLY A C 1
ATOM 688 O O . GLY A 1 85 ? 0.918 2.612 168.894 1.00 32.30 85 GLY A O 1
ATOM 689 N N . LYS A 1 86 ? 0.057 1.495 170.640 1.00 33.26 86 LYS A N 1
ATOM 690 C CA . LYS A 1 86 ? 1.159 0.529 170.720 1.00 35.25 86 LYS A CA 1
ATOM 691 C C . LYS A 1 86 ? 1.561 -0.113 169.394 1.00 34.66 86 LYS A C 1
ATOM 692 O O . LYS A 1 86 ? 2.751 -0.171 169.055 1.00 36.46 86 LYS A O 1
ATOM 698 N N . PHE A 1 87 ? 0.572 -0.592 168.645 1.00 33.18 87 PHE A N 1
ATOM 699 C CA . PHE A 1 87 ? 0.845 -1.299 167.397 1.00 33.68 87 PHE A CA 1
ATOM 700 C C . PHE A 1 87 ? 0.758 -0.428 166.152 1.00 31.55 87 PHE A C 1
ATOM 701 O O . PHE A 1 87 ? 0.818 -0.934 165.030 1.00 30.11 87 PHE A O 1
ATOM 709 N N . PHE A 1 88 ? 0.619 0.880 166.340 1.00 32.43 88 PHE A N 1
ATOM 710 C CA . PHE A 1 88 ? 0.595 1.782 165.196 1.00 31.13 88 PHE A CA 1
ATOM 711 C C . PHE A 1 88 ? 1.967 1.766 164.541 1.00 34.68 88 PHE A C 1
ATOM 712 O O . PHE A 1 88 ? 2.981 1.860 165.231 1.00 37.23 88 PHE A O 1
ATOM 720 N N . HIS A 1 89 ? 1.983 1.616 163.217 1.00 31.94 89 HIS A N 1
ATOM 721 C CA . HIS A 1 89 ? 3.219 1.524 162.438 1.00 33.79 89 HIS A CA 1
ATOM 722 C C . HIS A 1 89 ? 4.085 0.329 162.869 1.00 37.33 89 HIS A C 1
ATOM 723 O O . HIS A 1 89 ? 5.292 0.457 163.059 1.00 41.28 89 HIS A O 1
ATOM 730 N N . PHE A 1 90 ? 3.464 -0.838 162.997 1.00 34.27 90 PHE A N 1
ATOM 731 C CA . PHE A 1 90 ? 4.171 -2.039 163.440 1.00 34.85 90 PHE A CA 1
ATOM 732 C C . PHE A 1 90 ? 4.518 -2.968 162.280 1.00 35.34 90 PHE A C 1
ATOM 733 O O . PHE A 1 90 ? 3.645 -3.339 161.494 1.00 35.73 90 PHE A O 1
ATOM 741 N N . GLY A 1 91 ? 5.797 -3.334 162.176 1.00 33.68 91 GLY A N 1
ATOM 742 C CA . GLY A 1 91 ? 6.252 -4.283 161.168 1.00 34.33 91 GLY A CA 1
ATOM 743 C C . GLY A 1 91 ? 6.556 -3.704 159.796 1.00 34.20 91 GLY A C 1
ATOM 744 O O . GLY A 1 91 ? 7.327 -4.281 159.030 1.00 34.74 91 GLY A O 1
ATOM 745 N N . VAL A 1 92 ? 5.940 -2.567 159.481 1.00 30.35 92 VAL A N 1
ATOM 746 C CA . VAL A 1 92 ? 6.144 -1.899 158.201 1.00 31.12 92 VAL A CA 1
ATOM 747 C C . VAL A 1 92 ? 7.429 -1.083 158.190 1.00 32.19 92 VAL A C 1
ATOM 748 O O . VAL A 1 92 ? 7.941 -0.703 159.248 1.00 29.75 92 VAL A O 1
ATOM 752 N N . THR A 1 93 ? 7.939 -0.807 156.993 1.00 33.61 93 THR A N 1
ATOM 753 C CA . THR A 1 93 ? 8.983 0.198 156.836 1.00 32.63 93 THR A CA 1
ATOM 754 C C . THR A 1 93 ? 8.287 1.485 156.396 1.00 31.07 93 THR A C 1
ATOM 755 O O . THR A 1 93 ? 7.131 1.440 155.974 1.00 28.94 93 THR A O 1
ATOM 759 N N . SER A 1 94 ? 8.951 2.630 156.525 1.00 29.05 94 SER A N 1
ATOM 760 C CA . SER A 1 94 ? 8.305 3.899 156.187 1.00 27.97 94 SER A CA 1
ATOM 761 C C . SER A 1 94 ? 7.751 3.930 154.768 1.00 22.39 94 SER A C 1
ATOM 762 O O . SER A 1 94 ? 6.661 4.454 154.526 1.00 24.79 94 SER A O 1
ATOM 765 N N . SER A 1 95 ? 8.489 3.361 153.827 1.00 23.60 95 SER A N 1
ATOM 766 C CA . SER A 1 95 ? 8.046 3.408 152.441 1.00 23.34 95 SER A CA 1
ATOM 767 C C . SER A 1 95 ? 6.895 2.451 152.104 1.00 23.25 95 SER A C 1
ATOM 768 O O . SER A 1 95 ? 6.238 2.626 151.077 1.00 22.66 95 SER A O 1
ATOM 771 N N . ASP A 1 96 ? 6.643 1.454 152.951 1.00 24.69 96 ASP A N 1
ATOM 772 C CA . ASP A 1 96 ? 5.420 0.669 152.810 1.00 23.65 96 ASP A CA 1
ATOM 773 C C . ASP A 1 96 ? 4.267 1.647 152.900 1.00 24.21 96 ASP A C 1
ATOM 774 O O . ASP A 1 96 ? 3.325 1.592 152.120 1.00 27.83 96 ASP A O 1
ATOM 779 N N . ILE A 1 97 ? 4.360 2.554 153.862 1.00 22.19 97 ILE A N 1
ATOM 780 C CA . ILE A 1 97 ? 3.307 3.536 154.083 1.00 22.43 97 ILE A CA 1
ATOM 781 C C . ILE A 1 97 ? 3.308 4.603 152.991 1.00 23.68 97 ILE A C 1
ATOM 782 O O . ILE A 1 97 ? 2.266 4.884 152.388 1.00 22.81 97 ILE A O 1
ATOM 787 N N . ILE A 1 98 ? 4.476 5.187 152.726 1.00 19.64 98 ILE A N 1
ATOM 788 C CA . ILE A 1 98 ? 4.583 6.262 151.745 1.00 20.29 98 ILE A CA 1
ATOM 789 C C . ILE A 1 98 ? 4.108 5.842 150.350 1.00 19.64 98 ILE A C 1
ATOM 790 O O . ILE A 1 98 ? 3.293 6.538 149.729 1.00 21.46 98 ILE A O 1
ATOM 795 N N . ASP A 1 99 ? 4.646 4.734 149.839 1.00 19.69 99 ASP A N 1
ATOM 796 C CA . ASP A 1 99 ? 4.387 4.357 148.455 1.00 20.73 99 ASP A CA 1
ATOM 797 C C . ASP A 1 99 ? 2.953 3.876 148.283 1.00 26.14 99 ASP A C 1
ATOM 798 O O . ASP A 1 99 ? 2.353 4.104 147.240 1.00 23.39 99 ASP A O 1
ATOM 803 N N . SER A 1 100 ? 2.403 3.222 149.305 1.00 23.97 100 SER A N 1
ATOM 804 C CA . SER A 1 100 ? 1.022 2.757 149.228 1.00 22.46 100 SER A CA 1
ATOM 805 C C . SER A 1 100 ? 0.074 3.955 149.228 1.00 24.39 100 SER A C 1
ATOM 806 O O . SER A 1 100 ? -0.920 3.972 148.509 1.00 21.75 100 SER A O 1
ATOM 809 N N . ALA A 1 101 ? 0.384 4.956 150.047 1.00 20.93 101 ALA A N 1
ATOM 810 C CA . ALA A 1 101 ? -0.445 6.152 150.127 1.00 21.15 101 ALA A CA 1
ATOM 811 C C . ALA A 1 101 ? -0.303 6.939 148.846 1.00 20.11 101 ALA A C 1
ATOM 812 O O . ALA A 1 101 ? -1.268 7.541 148.364 1.00 21.45 101 ALA A O 1
ATOM 814 N N . LEU A 1 102 ? 0.904 6.939 148.291 1.00 19.49 102 LEU A N 1
ATOM 815 C CA . LEU A 1 102 ? 1.145 7.598 147.008 1.00 20.14 102 LEU A CA 1
ATOM 816 C C . LEU A 1 102 ? 0.256 7.020 145.910 1.00 23.20 102 LEU A C 1
ATOM 817 O O . LEU A 1 102 ? -0.291 7.759 145.094 1.00 18.64 102 LEU A O 1
ATOM 822 N N . SER A 1 103 ? 0.115 5.697 145.887 1.00 22.66 103 SER A N 1
ATOM 823 C CA . SER A 1 103 ? -0.784 5.059 144.936 1.00 23.00 103 SER A CA 1
ATOM 824 C C . SER A 1 103 ? -2.211 5.578 145.077 1.00 22.69 103 SER A C 1
ATOM 825 O O . SER A 1 103 ? -2.919 5.728 144.080 1.00 21.61 103 SER A O 1
ATOM 828 N N . LEU A 1 104 ? -2.633 5.835 146.312 1.00 17.69 104 LEU A N 1
ATOM 829 C CA . LEU A 1 104 ? -3.974 6.345 146.565 1.00 21.05 104 LEU A CA 1
ATOM 830 C C . LEU A 1 104 ? -4.121 7.748 145.984 1.00 23.90 104 LEU A C 1
ATOM 831 O O . LEU A 1 104 ? -5.153 8.072 145.387 1.00 22.48 104 LEU A O 1
ATOM 836 N N . GLN A 1 105 ? -3.096 8.581 146.151 1.00 20.57 105 GLN A N 1
ATOM 837 C CA . GLN A 1 105 ? -3.140 9.933 145.573 1.00 21.03 105 GLN A CA 1
ATOM 838 C C . GLN A 1 105 ? -3.158 9.897 144.041 1.00 21.65 105 GLN A C 1
ATOM 839 O O . GLN A 1 105 ? -3.873 10.663 143.388 1.00 23.26 105 GLN A O 1
ATOM 845 N N . ILE A 1 106 ? -2.349 9.017 143.467 1.00 16.59 106 ILE A N 1
ATOM 846 C CA . ILE A 1 106 ? -2.308 8.878 142.017 1.00 18.52 106 ILE A CA 1
ATOM 847 C C . ILE A 1 106 ? -3.652 8.380 141.515 1.00 23.27 106 ILE A C 1
ATOM 848 O O . ILE A 1 106 ? -4.198 8.920 140.551 1.00 20.37 106 ILE A O 1
ATOM 853 N N . ARG A 1 107 ? -4.188 7.358 142.175 1.00 22.77 107 ARG A N 1
ATOM 854 C CA . ARG A 1 107 ? -5.492 6.802 141.806 1.00 24.81 107 ARG A CA 1
ATOM 855 C C . ARG A 1 107 ? -6.565 7.882 141.765 1.00 26.03 107 ARG A C 1
ATOM 856 O O . ARG A 1 107 ? -7.336 7.982 140.807 1.00 22.61 107 ARG A O 1
ATOM 864 N N . ASP A 1 108 ? -6.621 8.691 142.814 1.00 22.47 108 ASP A N 1
ATOM 865 C CA . ASP A 1 108 ? -7.622 9.744 142.877 1.00 25.77 108 ASP A CA 1
ATOM 866 C C . ASP A 1 108 ? -7.364 10.835 141.830 1.00 25.48 108 ASP A C 1
ATOM 867 O O . ASP A 1 108 ? -8.303 11.398 141.272 1.00 22.60 108 ASP A O 1
ATOM 872 N N . SER A 1 109 ? -6.097 11.104 141.529 1.00 20.19 109 SER A N 1
ATOM 873 C CA . SER A 1 109 ? -5.771 12.085 140.490 1.00 22.39 109 SER A CA 1
ATOM 874 C C . SER A 1 109 ? -6.156 11.582 139.097 1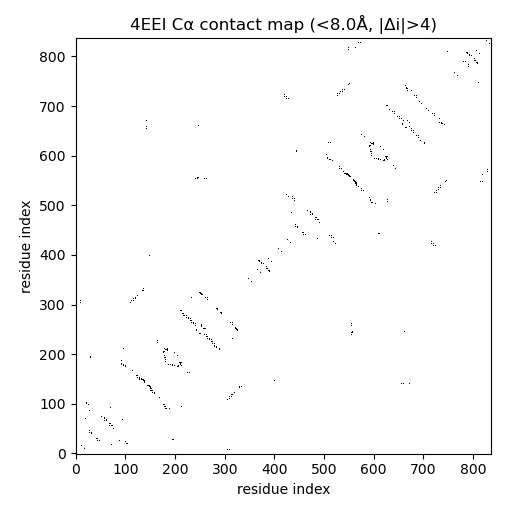.00 19.94 109 SER A C 1
ATOM 875 O O . SER A 1 109 ? -6.683 12.335 138.272 1.00 18.98 109 SER A O 1
ATOM 878 N N . MET A 1 110 ? -5.895 10.304 138.844 1.00 18.96 110 MET A N 1
ATOM 879 C CA . MET A 1 110 ? -6.211 9.687 137.564 1.00 19.37 110 MET A CA 1
ATOM 880 C C . MET A 1 110 ? -7.696 9.760 137.276 1.00 22.23 110 MET A C 1
ATOM 881 O O . MET A 1 110 ? -8.105 9.883 136.121 1.00 22.23 110 MET A O 1
ATOM 886 N N . SER A 1 111 ? -8.508 9.671 138.322 1.00 20.51 111 SER A N 1
ATOM 887 C CA . SER A 1 111 ? -9.950 9.696 138.136 1.00 23.71 111 SER A CA 1
ATOM 888 C C . SER A 1 111 ? -10.398 10.994 137.464 1.00 23.40 111 SER A C 1
ATOM 889 O O . SER A 1 111 ? -11.232 10.976 136.558 1.00 22.37 111 SER A O 1
ATOM 892 N N . TYR A 1 112 ? -9.829 12.112 137.904 1.00 21.26 112 TYR A N 1
ATOM 893 C CA . TYR A 1 112 ? -10.096 13.408 137.285 1.00 20.97 112 TYR A CA 1
ATOM 894 C C . TYR A 1 112 ? -9.558 13.495 135.868 1.00 20.76 112 TYR A C 1
ATOM 895 O O . TYR A 1 112 ? -10.225 14.025 134.975 1.00 23.06 112 TYR A O 1
ATOM 904 N N . VAL A 1 113 ? -8.331 13.023 135.661 1.00 21.38 113 VAL A N 1
ATOM 905 C CA . VAL A 1 113 ? -7.732 13.051 134.325 1.00 21.33 113 VAL A CA 1
ATOM 906 C C . VAL A 1 113 ? -8.598 12.290 133.329 1.00 22.09 113 VAL A C 1
ATOM 907 O O . VAL A 1 113 ? -8.873 12.765 132.222 1.00 19.62 113 VAL A O 1
ATOM 911 N N . ILE A 1 114 ? -9.034 11.104 133.733 1.00 20.53 114 ILE A N 1
ATOM 912 C CA . ILE A 1 114 ? -9.797 10.251 132.838 1.00 21.54 114 ILE A CA 1
ATOM 913 C C . ILE A 1 114 ? -11.128 10.911 132.509 1.00 23.62 114 ILE A C 1
ATOM 914 O O . ILE A 1 114 ? -11.547 10.935 131.349 1.00 24.16 114 ILE A O 1
ATOM 919 N N . LYS A 1 115 ? -11.779 11.467 133.523 1.00 22.20 115 LYS A N 1
ATOM 920 C CA . LYS A 1 115 ? -13.049 12.161 133.318 1.00 26.10 115 LYS A CA 1
ATOM 921 C C . LYS A 1 115 ? -12.888 13.327 132.337 1.00 26.12 115 LYS A C 1
ATOM 922 O O . LYS A 1 115 ? -13.700 13.495 131.420 1.00 25.94 115 LYS A O 1
ATOM 928 N N . ASP A 1 116 ? -11.825 14.110 132.504 1.00 22.32 116 ASP A N 1
ATOM 929 C CA . ASP A 1 116 ? -11.591 15.263 131.623 1.00 23.92 116 ASP A CA 1
ATOM 930 C C . ASP A 1 116 ? -11.097 14.865 130.236 1.00 24.26 116 ASP A C 1
ATOM 931 O O . ASP A 1 116 ? -11.325 15.578 129.255 1.00 23.60 116 ASP A O 1
ATOM 936 N N . LEU A 1 117 ? -10.433 13.722 130.136 1.00 24.24 117 LEU A N 1
ATOM 937 C CA . LEU A 1 117 ? -10.004 13.243 128.825 1.00 23.60 117 LEU A CA 1
ATOM 938 C C . LEU A 1 117 ? -11.218 12.742 128.043 1.00 23.71 117 LEU A C 1
ATOM 939 O O . LEU A 1 117 ? -11.332 12.988 126.844 1.00 25.63 117 LEU A O 1
ATOM 944 N N . GLU A 1 118 ? -12.141 12.064 128.728 1.00 21.41 118 GLU A N 1
ATOM 945 C CA . GLU A 1 118 ? -13.381 11.634 128.084 1.00 25.87 118 GLU A CA 1
ATOM 946 C C . GLU A 1 118 ? -14.161 12.853 127.594 1.00 25.95 118 GLU A C 1
ATOM 947 O O . GLU A 1 118 ? -14.675 12.866 126.474 1.00 25.38 118 GLU A O 1
ATOM 953 N N . ALA A 1 119 ? -14.230 13.886 128.424 1.00 25.52 119 ALA A N 1
ATOM 954 C CA . ALA A 1 119 ? -14.966 15.097 128.063 1.00 25.87 119 ALA A CA 1
ATOM 955 C C . ALA A 1 119 ? -14.371 15.751 126.821 1.00 25.16 119 ALA A C 1
ATOM 956 O O . ALA A 1 119 ? -15.095 16.237 125.948 1.00 24.70 119 ALA A O 1
ATOM 958 N N . LEU A 1 120 ? -13.045 15.755 126.733 1.00 19.65 120 LEU A N 1
ATOM 959 C CA . LEU A 1 120 ? -12.376 16.323 125.570 1.00 19.12 120 LEU A CA 1
ATOM 960 C C . LEU A 1 120 ? -12.676 15.511 124.305 1.00 24.23 120 LEU A C 1
ATOM 961 O O . LEU A 1 120 ? -12.933 16.085 123.245 1.00 23.51 120 LEU A O 1
ATOM 966 N N . CYS A 1 121 ? -12.639 14.181 124.407 1.00 22.62 121 CYS A N 1
ATOM 967 C CA . CYS A 1 121 ? -13.019 13.340 123.274 1.00 23.71 121 CYS A CA 1
ATOM 968 C C . CYS A 1 121 ? -14.431 13.656 122.797 1.00 26.99 121 CYS A C 1
ATOM 969 O O . CYS A 1 121 ? -14.656 13.846 121.597 1.00 26.82 121 CYS A O 1
ATOM 972 N N . ASP A 1 122 ? -15.374 13.721 123.729 1.00 27.09 122 ASP A N 1
ATOM 973 C CA . ASP A 1 122 ? -16.755 14.037 123.365 1.00 33.55 122 ASP A CA 1
ATOM 974 C C . ASP A 1 122 ? -16.844 15.373 122.620 1.00 31.90 122 ASP A C 1
ATOM 975 O O . ASP A 1 122 ? -17.559 15.483 121.634 1.00 29.05 122 ASP A O 1
ATOM 980 N N . SER A 1 123 ? -16.118 16.383 123.097 1.00 30.05 123 SER A N 1
ATOM 981 C CA . SER A 1 123 ? -16.117 17.696 122.445 1.00 29.79 123 SER A CA 1
ATOM 982 C C . SER A 1 123 ? -15.546 17.642 121.035 1.00 27.90 123 SER A C 1
ATOM 983 O O . SER A 1 123 ? -16.038 18.318 120.127 1.00 25.55 123 SER A O 1
ATOM 986 N N . LEU A 1 124 ? -14.482 16.862 120.859 1.00 23.23 124 LEU A N 1
ATOM 987 C CA . LEU A 1 124 ? -13.859 16.731 119.548 1.00 21.95 124 LEU A CA 1
ATOM 988 C C . LEU A 1 124 ? -14.772 16.009 118.574 1.00 24.66 124 LEU A C 1
ATOM 989 O O . LEU A 1 124 ? -14.875 16.393 117.402 1.00 24.93 124 LEU A O 1
ATOM 994 N N . LEU A 1 125 ? -15.445 14.968 119.043 1.00 24.94 125 LEU A N 1
ATOM 995 C CA . LEU A 1 125 ? -16.354 14.236 118.159 1.00 26.19 125 LEU A CA 1
ATOM 996 C C . LEU A 1 125 ? -17.536 15.115 117.765 1.00 27.35 125 LEU A C 1
ATOM 997 O O . LEU A 1 125 ? -17.991 15.082 116.622 1.00 29.74 125 LEU A O 1
ATOM 1002 N N . THR A 1 126 ? -18.031 15.900 118.720 1.00 27.78 126 THR A N 1
ATOM 1003 C CA . THR A 1 126 ? -19.110 16.847 118.440 1.00 29.49 126 THR A CA 1
ATOM 1004 C C . THR A 1 126 ? -18.674 17.840 117.367 1.00 29.54 126 THR A C 1
ATOM 1005 O O . THR A 1 126 ? -19.402 18.095 116.408 1.00 28.76 126 THR A O 1
ATOM 1009 N N . LYS A 1 127 ? -17.470 18.380 117.519 1.00 25.62 127 LYS A N 1
ATOM 1010 C CA . LYS A 1 127 ? -16.948 19.340 116.560 1.00 25.58 127 LYS A CA 1
ATOM 1011 C C . LYS A 1 127 ? -16.746 18.695 115.182 1.00 30.12 127 LYS A C 1
ATOM 1012 O O . LYS A 1 127 ? -17.052 19.300 114.149 1.00 27.92 127 LYS A O 1
ATOM 1018 N N . ALA A 1 128 ? -16.237 17.462 115.167 1.00 28.79 128 ALA A N 1
ATOM 1019 C CA . ALA A 1 128 ? -16.041 16.738 113.907 1.00 27.45 128 ALA A CA 1
ATOM 1020 C C . ALA A 1 128 ? -17.362 16.539 113.180 1.00 27.08 128 ALA A C 1
ATOM 1021 O O . ALA A 1 128 ? -17.448 16.737 111.962 1.00 30.07 128 ALA A O 1
ATOM 1023 N N . GLU A 1 129 ? -18.396 16.146 113.920 1.00 30.09 129 GLU A N 1
ATOM 1024 C CA . GLU A 1 129 ? -19.717 15.953 113.316 1.00 32.43 129 GLU A CA 1
ATOM 1025 C C . GLU A 1 129 ? -20.282 17.257 112.762 1.00 36.61 129 GLU A C 1
ATOM 1026 O O . GLU A 1 129 ? -20.924 17.267 111.709 1.00 37.05 129 GLU A O 1
ATOM 1032 N N . GLU A 1 130 ? -20.050 18.352 113.479 1.00 34.36 130 GLU A N 1
ATOM 1033 C CA . GLU A 1 130 ? -20.554 19.658 113.060 1.00 37.35 130 GLU A CA 1
ATOM 1034 C C . GLU A 1 130 ? -19.925 20.145 111.757 1.00 36.76 130 GLU A C 1
ATOM 1035 O O . GLU A 1 130 ? -20.565 20.850 110.987 1.00 38.73 130 GLU A O 1
ATOM 1041 N N . THR A 1 131 ? -18.671 19.770 111.516 1.00 33.42 131 THR A N 1
ATOM 1042 C CA . THR A 1 131 ? -17.911 20.297 110.382 1.00 30.72 131 THR A CA 1
ATOM 1043 C C . THR A 1 131 ? -17.619 19.229 109.324 1.00 33.95 131 THR A C 1
ATOM 1044 O O . THR A 1 131 ? -16.871 19.461 108.365 1.00 31.63 131 THR A O 1
ATOM 1048 N N . LYS A 1 132 ? -18.224 18.059 109.498 1.00 32.52 132 LYS A N 1
ATOM 1049 C CA . LYS A 1 132 ? -17.972 16.920 108.616 1.00 31.80 132 LYS A CA 1
ATOM 1050 C C . LYS A 1 132 ? -18.231 17.234 107.141 1.00 35.07 132 LYS A C 1
ATOM 1051 O O . LYS A 1 132 ? -17.519 16.748 106.260 1.00 33.47 132 LYS A O 1
ATOM 1057 N N A GLU A 1 133 ? -19.237 18.058 106.871 0.55 36.95 133 GLU A N 1
ATOM 1058 N N B GLU A 1 133 ? -19.243 18.065 106.887 0.45 37.07 133 GLU A N 1
ATOM 1059 C CA A GLU A 1 133 ? -19.604 18.344 105.490 0.55 39.07 133 GLU A CA 1
ATOM 1060 C CA B GLU A 1 133 ? -19.663 18.406 105.527 0.45 39.55 133 GLU A CA 1
ATOM 1061 C C A GLU A 1 133 ? -18.996 19.632 104.949 0.55 38.28 133 GLU A C 1
ATOM 1062 C C B GLU A 1 133 ? -18.932 19.591 104.924 0.45 38.12 133 GLU A C 1
ATOM 1063 O O A GLU A 1 133 ? -19.317 20.055 103.839 0.55 38.86 133 GLU A O 1
ATOM 1064 O O B GLU A 1 133 ? -19.116 19.914 103.751 0.45 38.62 133 GLU A O 1
ATOM 1075 N N . ILE A 1 134 ? -18.117 20.252 105.728 1.00 33.25 134 ILE A N 1
ATOM 1076 C CA . ILE A 1 134 ? -17.397 21.418 105.255 1.00 30.54 134 ILE A CA 1
ATOM 1077 C C . ILE A 1 134 ? -16.167 20.966 104.486 1.00 29.36 134 ILE A C 1
ATOM 1078 O O . ILE A 1 134 ? -15.322 20.258 105.035 1.00 30.58 134 ILE A O 1
ATOM 1083 N N . ILE A 1 135 ? -16.063 21.368 103.221 1.00 28.69 135 ILE A N 1
ATOM 1084 C CA . ILE A 1 135 ? -14.891 21.010 102.427 1.00 30.04 135 ILE A CA 1
ATOM 1085 C C . ILE A 1 135 ? -13.780 22.056 102.582 1.00 30.16 135 ILE A C 1
ATOM 1086 O O . ILE A 1 135 ? -14.038 23.262 102.584 1.00 33.06 135 ILE A O 1
ATOM 1091 N N . THR A 1 136 ? -12.547 21.585 102.728 1.00 26.45 136 THR A N 1
ATOM 1092 C CA . THR A 1 136 ? -11.424 22.471 102.985 1.00 24.97 136 THR A CA 1
ATOM 1093 C C . THR A 1 136 ? -10.247 21.959 102.191 1.00 27.67 136 THR A C 1
ATOM 1094 O O . THR A 1 136 ? -10.277 20.823 101.702 1.00 23.85 136 THR A O 1
ATOM 1098 N N . MET A 1 137 ? -9.225 22.794 102.030 1.00 27.10 137 MET A N 1
ATOM 1099 C CA . MET A 1 137 ? -7.998 22.336 101.391 1.00 27.78 137 MET A CA 1
ATOM 1100 C C . MET A 1 137 ? -7.117 21.568 102.376 1.00 27.45 137 MET A C 1
ATOM 1101 O O . MET A 1 137 ? -6.694 22.102 103.409 1.00 24.80 137 MET A O 1
ATOM 1106 N N . GLY A 1 138 ? -6.848 20.305 102.062 1.00 26.64 138 GLY A N 1
ATOM 1107 C CA . GLY A 1 138 ? -5.841 19.571 102.802 1.00 22.74 138 GLY A CA 1
ATOM 1108 C C . GLY A 1 138 ? -4.495 20.159 102.429 1.00 21.10 138 GLY A C 1
ATOM 1109 O O . GLY A 1 138 ? -4.318 20.623 101.299 1.00 24.63 138 GLY A O 1
ATOM 1110 N N . ARG A 1 139 ? -3.555 20.151 103.368 1.00 21.68 139 ARG A N 1
ATOM 1111 C CA . ARG A 1 139 ? -2.235 20.711 103.119 1.00 25.07 139 ARG A CA 1
ATOM 1112 C C . ARG A 1 139 ? -1.124 19.743 103.498 1.00 23.38 139 ARG A C 1
ATOM 1113 O O . ARG A 1 139 ? -1.161 19.131 104.561 1.00 23.46 139 ARG A O 1
ATOM 1121 N N A SER A 1 140 ? -0.137 19.592 102.629 0.48 23.60 140 SER A N 1
ATOM 1122 N N B SER A 1 140 ? -0.136 19.616 102.615 0.52 23.58 140 SER A N 1
ATOM 1123 C CA A SER A 1 140 ? 1.057 18.857 103.018 0.48 23.19 140 SER A CA 1
ATOM 1124 C CA B SER A 1 140 ? 1.071 18.842 102.905 0.52 23.58 140 SER A CA 1
ATOM 1125 C C A SER A 1 140 ? 2.262 19.748 102.779 0.48 22.84 140 SER A C 1
ATOM 1126 C C B SER A 1 140 ? 2.275 19.765 102.758 0.52 22.87 140 SER A C 1
ATOM 1127 O O A SER A 1 140 ? 2.355 20.410 101.747 0.48 22.01 140 SER A O 1
ATOM 1128 O O B SER A 1 140 ? 2.390 20.463 101.750 0.52 22.07 140 SER A O 1
ATOM 1133 N N . HIS A 1 141 ? 3.161 19.775 103.759 1.00 23.97 141 HIS A N 1
ATOM 1134 C CA . HIS A 1 141 ? 4.275 20.727 103.796 1.00 24.21 141 HIS A CA 1
ATOM 1135 C C . HIS A 1 141 ? 3.736 22.156 103.858 1.00 25.76 141 HIS A C 1
ATOM 1136 O O . HIS A 1 141 ? 4.428 23.102 103.476 1.00 22.94 141 HIS A O 1
ATOM 1143 N N . GLY A 1 142 ? 2.504 22.309 104.336 1.00 23.22 142 GLY A N 1
ATOM 1144 C CA . GLY A 1 142 ? 1.870 23.612 104.379 1.00 24.12 142 GLY A CA 1
ATOM 1145 C C . GLY A 1 142 ? 1.325 24.046 103.031 1.00 23.78 142 GLY A C 1
ATOM 1146 O O . GLY A 1 142 ? 0.810 25.153 102.906 1.00 22.76 142 GLY A O 1
ATOM 1147 N N . MET A 1 143 ? 1.418 23.174 102.033 1.00 19.11 143 MET A N 1
ATOM 1148 C CA . MET A 1 143 ? 1.002 23.506 100.673 1.00 23.61 143 MET A CA 1
ATOM 1149 C C . MET A 1 143 ? -0.301 22.805 100.300 1.00 25.00 143 MET A C 1
ATOM 1150 O O . MET A 1 143 ? -0.542 21.672 100.709 1.00 22.18 143 MET A O 1
ATOM 1155 N N . PHE A 1 144 ? -1.143 23.484 99.526 1.00 25.33 144 PHE A N 1
ATOM 1156 C CA . PHE A 1 144 ? -2.424 22.912 99.142 1.00 25.59 144 PHE A CA 1
ATOM 1157 C C . PHE A 1 144 ? -2.174 21.624 98.372 1.00 27.72 144 PHE A C 1
ATOM 1158 O O . PHE A 1 144 ? -1.318 21.576 97.491 1.00 25.85 144 PHE A O 1
ATOM 1166 N N . ALA A 1 145 ? -2.928 20.582 98.702 1.00 24.66 145 ALA A N 1
ATOM 1167 C CA . ALA A 1 145 ? -2.808 19.316 97.992 1.00 31.23 145 ALA A CA 1
ATOM 1168 C C . ALA A 1 145 ? -4.132 18.917 97.354 1.00 30.38 145 ALA A C 1
ATOM 1169 O O . ALA A 1 145 ? -4.300 19.008 96.141 1.00 36.12 145 ALA A O 1
ATOM 1171 N N . GLU A 1 146 ? -5.072 18.486 98.187 1.00 27.05 146 GLU A N 1
ATOM 1172 C CA . GLU A 1 146 ? -6.397 18.097 97.724 1.00 29.70 146 GLU A CA 1
ATOM 1173 C C . GLU A 1 146 ? -7.455 18.478 98.749 1.00 27.15 146 GLU A C 1
ATOM 1174 O O . GLU A 1 146 ? -7.166 18.580 99.939 1.00 26.71 146 GLU A O 1
ATOM 1180 N N . PRO A 1 147 ? -8.683 18.675 98.286 1.00 26.83 147 PRO A N 1
ATOM 1181 C CA . PRO A 1 147 ? -9.804 18.934 99.195 1.00 27.18 147 PRO A CA 1
ATOM 1182 C C . PRO A 1 147 ? -10.078 17.744 100.105 1.00 27.59 147 PRO A C 1
ATOM 1183 O O . PRO A 1 147 ? -9.754 16.611 99.756 1.00 27.35 147 PRO A O 1
ATOM 1187 N N . MET A 1 148 ? -10.674 18.008 101.262 1.00 25.69 148 MET A N 1
ATOM 1188 C CA . MET A 1 148 ? -10.978 16.963 102.226 1.00 26.85 148 MET A CA 1
ATOM 1189 C C . MET A 1 148 ? -12.051 17.492 103.148 1.00 26.87 148 MET A C 1
ATOM 1190 O O . MET A 1 148 ? -12.419 18.666 103.070 1.00 26.15 148 MET A O 1
ATOM 1195 N N . SER A 1 149 ? -12.533 16.644 104.047 1.00 28.59 149 SER A N 1
ATOM 1196 C CA . SER A 1 149 ? -13.506 17.086 105.044 1.00 30.56 149 SER A CA 1
ATOM 1197 C C . SER A 1 149 ? -12.826 17.839 106.187 1.00 28.07 149 SER A C 1
ATOM 1198 O O . SER A 1 149 ? -11.886 17.332 106.793 1.00 26.61 149 SER A O 1
ATOM 1201 N N . PHE A 1 150 ? -13.297 19.048 106.488 1.00 28.60 150 PHE A N 1
ATOM 1202 C CA . PHE A 1 150 ? -12.747 19.812 107.612 1.00 26.16 150 PHE A CA 1
ATOM 1203 C C . PHE A 1 150 ? -12.903 19.031 108.918 1.00 28.76 150 PHE A C 1
ATOM 1204 O O . PHE A 1 150 ? -12.001 19.026 109.769 1.00 27.95 150 PHE A O 1
ATOM 1212 N N . GLY A 1 151 ? -14.047 18.360 109.063 1.00 31.03 151 GLY A N 1
ATOM 1213 C CA . GLY A 1 151 ? -14.344 17.590 110.263 1.00 27.38 151 GLY A CA 1
ATOM 1214 C C . GLY A 1 151 ? -13.319 16.507 110.548 1.00 30.91 151 GLY A C 1
ATOM 1215 O O . GLY A 1 151 ? -13.109 16.107 111.696 1.00 28.71 151 GLY A O 1
ATOM 1216 N N . GLN A 1 152 ? -12.665 16.034 109.497 1.00 29.27 152 GLN A N 1
ATOM 1217 C CA . GLN A 1 152 ? -11.657 14.996 109.653 1.00 31.55 152 GLN A CA 1
ATOM 1218 C C . GLN A 1 152 ? -10.458 15.478 110.472 1.00 26.98 152 GLN A C 1
ATOM 1219 O O . GLN A 1 152 ? -9.712 14.662 111.039 1.00 23.92 152 GLN A O 1
ATOM 1225 N N . LYS A 1 153 ? -10.267 16.797 110.550 1.00 25.35 153 LYS A N 1
ATOM 1226 C CA . LYS A 1 153 ? -9.206 17.347 111.394 1.00 24.45 153 LYS A CA 1
ATOM 1227 C C . LYS A 1 153 ? -9.517 17.076 112.862 1.00 25.71 153 LYS A C 1
ATOM 1228 O O . LYS A 1 153 ? -8.651 16.644 113.632 1.00 23.12 153 LYS A O 1
ATOM 1234 N N . PHE A 1 154 ? -10.758 17.343 113.259 1.00 24.57 154 PHE A N 1
ATOM 1235 C CA . PHE A 1 154 ? -11.164 17.084 114.635 1.00 21.12 154 PHE A CA 1
ATOM 1236 C C . PHE A 1 154 ? -11.289 15.587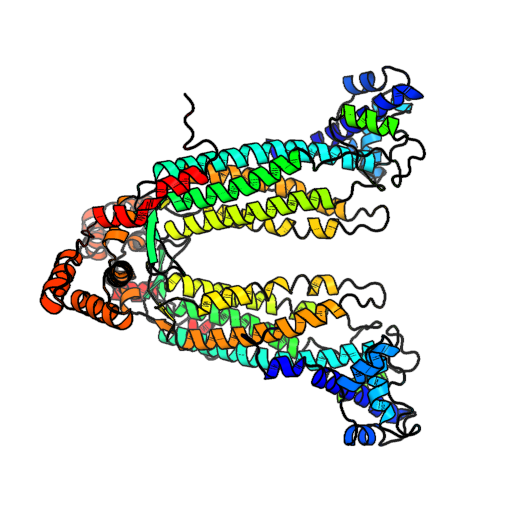 114.899 1.00 21.35 154 PHE A C 1
ATOM 1237 O O . PHE A 1 154 ? -10.990 15.129 115.991 1.00 23.67 154 PHE A O 1
A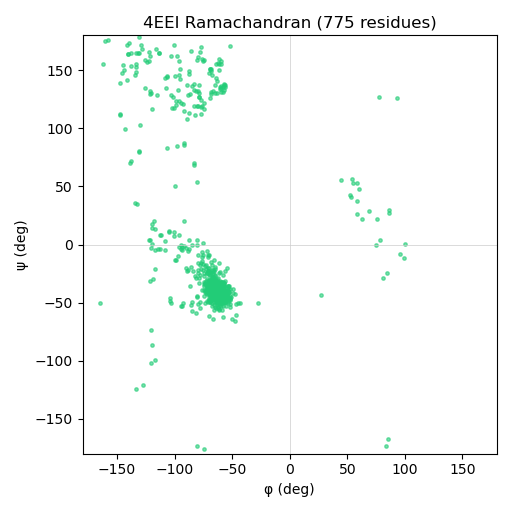TOM 1245 N N . LEU A 1 155 ? -11.744 14.827 113.906 1.00 22.87 155 LEU A N 1
ATOM 1246 C CA . LEU A 1 155 ? -11.867 13.382 114.085 1.00 23.51 155 LEU A CA 1
ATOM 1247 C C . LEU A 1 155 ? -10.489 12.742 114.287 1.00 25.11 155 LEU A C 1
ATOM 1248 O O . LEU A 1 155 ? -10.348 11.785 115.058 1.00 25.30 155 LEU A O 1
ATOM 1253 N N . GLY A 1 156 ? -9.485 13.267 113.587 1.00 24.26 156 GLY A N 1
ATOM 1254 C CA . GLY A 1 156 ? -8.108 12.798 113.729 1.00 22.20 156 GLY A CA 1
ATOM 1255 C C . GLY A 1 156 ? -7.576 12.974 115.142 1.00 25.89 156 GLY A C 1
ATOM 1256 O O . GLY A 1 156 ? -6.875 12.108 115.673 1.00 22.49 156 GLY A O 1
ATOM 1257 N N . ALA A 1 157 ? -7.902 14.106 115.759 1.00 21.71 157 ALA A N 1
ATOM 1258 C CA . ALA A 1 157 ? -7.512 14.333 117.138 1.00 22.10 157 ALA A CA 1
ATOM 1259 C C . ALA A 1 157 ? -8.347 13.448 118.052 1.00 21.85 157 ALA A C 1
ATOM 1260 O O . ALA A 1 157 ? -7.827 12.873 119.001 1.00 20.76 157 ALA A O 1
ATOM 1262 N N . TYR A 1 158 ? -9.646 13.353 117.771 1.00 21.97 158 TYR A N 1
ATOM 1263 C CA . TYR A 1 158 ? -10.540 12.519 118.566 1.00 20.29 158 TYR A CA 1
ATOM 1264 C C . TYR A 1 158 ? -10.008 11.098 118.706 1.00 22.54 158 TYR A C 1
ATOM 1265 O O . TYR A 1 158 ? -9.897 10.582 119.818 1.00 22.09 158 TYR A O 1
ATOM 1274 N N . VAL A 1 159 ? -9.653 10.468 117.590 1.00 22.37 159 VAL A N 1
ATOM 1275 C CA . VAL A 1 159 ? -9.210 9.075 117.663 1.00 23.16 159 VAL A CA 1
ATOM 1276 C C . VAL A 1 159 ? -7.877 8.935 118.400 1.00 21.01 159 VAL A C 1
ATOM 1277 O O . VAL A 1 159 ? -7.600 7.898 119.010 1.00 23.20 159 VAL A O 1
ATOM 1281 N N . GLU A 1 160 ? -7.061 9.982 118.362 1.00 17.84 160 GLU A N 1
ATOM 1282 C CA . GLU A 1 160 ? -5.760 9.933 119.024 1.00 22.49 160 GLU A CA 1
ATOM 1283 C C . GLU A 1 160 ? -5.949 10.040 120.533 1.00 23.97 160 GLU A C 1
ATOM 1284 O O . GLU A 1 160 ? -5.341 9.299 121.308 1.00 22.84 160 GLU A O 1
ATOM 1290 N N . PHE A 1 161 ? -6.807 10.958 120.957 1.00 22.05 161 PHE A N 1
ATOM 1291 C CA . PHE A 1 161 ? -7.101 11.069 122.378 1.00 18.62 161 PHE A CA 1
ATOM 1292 C C . PHE A 1 161 ? -7.808 9.810 122.873 1.00 23.44 161 PHE A C 1
ATOM 1293 O O . PHE A 1 161 ? -7.657 9.425 124.036 1.00 22.43 161 PHE A O 1
ATOM 1301 N N . LYS A 1 162 ? -8.565 9.165 121.987 1.00 22.99 162 LYS A N 1
ATOM 1302 C CA . LYS A 1 162 ? -9.219 7.910 122.330 1.00 24.94 162 LYS A CA 1
ATOM 1303 C C . LYS A 1 162 ? -8.197 6.811 122.578 1.00 25.09 162 LYS A C 1
ATOM 1304 O O . LYS A 1 162 ? -8.363 5.996 123.487 1.00 23.41 162 LYS A O 1
ATOM 1310 N N . ARG A 1 163 ? -7.151 6.777 121.756 1.00 26.09 163 ARG A N 1
ATOM 1311 C CA . ARG A 1 163 ? -6.056 5.837 121.966 1.00 24.80 163 ARG A CA 1
ATOM 1312 C C . ARG A 1 163 ? -5.447 6.052 123.340 1.00 21.57 163 ARG A C 1
ATOM 1313 O O . ARG A 1 163 ? -5.156 5.088 124.048 1.00 21.25 163 ARG A O 1
ATOM 1321 N N . ARG A 1 164 ? -5.260 7.314 123.725 1.00 20.18 164 ARG A N 1
ATOM 1322 C CA . ARG A 1 164 ? -4.688 7.627 125.029 1.00 21.24 164 ARG A CA 1
ATOM 1323 C C . ARG A 1 164 ? -5.657 7.251 126.143 1.00 22.25 164 ARG A C 1
ATOM 1324 O O . ARG A 1 164 ? -5.243 6.788 127.212 1.00 20.16 164 ARG A O 1
ATOM 1332 N N . LEU A 1 165 ? -6.950 7.447 125.891 1.00 21.00 165 LEU A N 1
ATOM 1333 C CA . LEU A 1 165 ? -7.963 7.132 126.893 1.00 20.68 165 LEU A CA 1
ATOM 1334 C C . LEU A 1 165 ? -7.957 5.637 127.188 1.00 25.18 165 LEU A C 1
ATOM 1335 O O . LEU A 1 165 ? -8.088 5.223 128.337 1.00 22.10 165 LEU A O 1
ATOM 1340 N N . LYS A 1 166 ? -7.793 4.827 126.153 1.00 26.15 166 LYS A N 1
ATOM 1341 C CA . LYS A 1 166 ? -7.698 3.383 126.356 1.00 26.46 166 LYS A CA 1
ATOM 1342 C C . LYS A 1 166 ? -6.463 3.045 127.190 1.00 26.75 166 LYS A C 1
ATOM 1343 O O . LYS A 1 166 ? -6.541 2.220 128.102 1.00 28.60 166 LYS A O 1
ATOM 1349 N N . ASP A 1 167 ? -5.332 3.683 126.874 1.00 26.63 167 ASP A N 1
ATOM 1350 C CA . ASP A 1 167 ? -4.096 3.482 127.629 1.00 24.56 167 ASP A CA 1
ATOM 1351 C C . ASP A 1 167 ? -4.334 3.765 129.116 1.00 24.90 167 ASP A C 1
ATOM 1352 O O . ASP A 1 167 ? -3.938 2.975 129.981 1.00 23.82 167 ASP A O 1
ATOM 1357 N N . LEU A 1 168 ? -4.980 4.893 129.419 1.00 19.96 168 LEU A N 1
ATOM 1358 C CA . LEU A 1 168 ? -5.226 5.273 130.812 1.00 23.72 168 LEU A CA 1
ATOM 1359 C C . LEU A 1 168 ? -6.193 4.316 131.511 1.00 24.31 168 LEU A C 1
ATOM 1360 O O . LEU A 1 168 ? -6.012 3.976 132.678 1.00 24.49 168 LEU A O 1
ATOM 1365 N N . LYS A 1 169 ? -7.235 3.896 130.809 1.00 23.21 169 LYS A N 1
ATOM 1366 C CA . LYS A 1 169 ? -8.175 2.959 131.405 1.00 25.53 169 LYS A CA 1
ATOM 1367 C C . LYS A 1 169 ? -7.526 1.598 131.642 1.00 25.83 169 LYS A C 1
ATOM 1368 O O . LYS A 1 169 ? -7.797 0.947 132.654 1.00 25.90 169 LYS A O 1
ATOM 1374 N N . ASP A 1 170 ? -6.660 1.178 130.721 1.00 24.97 170 ASP A N 1
ATOM 1375 C CA . ASP A 1 170 ? -5.882 -0.049 130.917 1.00 29.10 170 ASP A CA 1
ATOM 1376 C C . ASP A 1 170 ? -4.993 0.072 132.167 1.00 26.43 170 ASP A C 1
ATOM 1377 O O . ASP A 1 170 ? -4.899 -0.867 132.961 1.00 25.98 170 ASP A O 1
ATOM 1382 N N . PHE A 1 171 ? -4.358 1.229 132.356 1.00 23.34 171 PHE A N 1
ATOM 1383 C CA . PHE A 1 171 ? -3.501 1.443 133.528 1.00 27.02 171 PHE A CA 1
ATOM 1384 C C . PHE A 1 171 ? -4.323 1.483 134.809 1.00 28.49 171 PHE A C 1
ATOM 1385 O O . PHE A 1 171 ? -3.894 1.000 135.863 1.00 24.18 171 PHE A O 1
ATOM 1393 N N . GLN A 1 172 ? -5.507 2.078 134.723 1.00 28.46 172 GLN A N 1
ATOM 1394 C CA . GLN A 1 172 ? -6.408 2.150 135.868 1.00 25.32 172 GLN A CA 1
ATOM 1395 C C . GLN A 1 172 ? -6.844 0.749 136.303 1.00 27.08 172 GLN A C 1
ATOM 1396 O O . GLN A 1 172 ? -6.996 0.477 137.499 1.00 33.02 172 GLN A O 1
ATOM 1402 N N . LYS A 1 173 ? -7.194 -0.087 135.329 1.00 29.13 173 LYS A N 1
ATOM 1403 C CA . LYS A 1 173 ? -7.561 -1.465 135.621 1.00 35.02 173 LYS A CA 1
ATOM 1404 C C . LYS A 1 173 ? -6.344 -2.187 136.164 1.00 35.82 173 LYS A C 1
ATOM 1405 O O . LYS A 1 173 ? -6.417 -2.920 137.149 1.00 38.98 173 LYS A O 1
ATOM 1411 N N . ASP A 1 174 ? -5.195 -1.960 135.533 1.00 36.94 174 ASP A N 1
ATOM 1412 C CA . ASP A 1 174 ? -3.963 -2.637 135.931 1.00 43.58 174 ASP A CA 1
ATOM 1413 C C . ASP A 1 174 ? -2.739 -1.730 135.819 1.00 40.91 174 ASP A C 1
ATOM 1414 O O . ASP A 1 174 ? -2.187 -1.551 134.734 1.00 41.50 174 ASP A O 1
ATOM 1419 N N . GLY A 1 175 ? -2.317 -1.167 136.946 1.00 32.55 175 GLY A N 1
ATOM 1420 C CA . GLY A 1 175 ? -1.199 -0.241 136.963 1.00 29.34 175 GLY A CA 1
ATOM 1421 C C . GLY A 1 175 ? -0.646 0.004 138.354 1.00 27.60 175 GLY A C 1
ATOM 1422 O O . GLY A 1 175 ? 0.559 -0.091 138.577 1.00 30.26 175 GLY A O 1
ATOM 1423 N N . LEU A 1 176 ? -1.532 0.326 139.291 1.00 20.72 176 LEU A N 1
ATOM 1424 C CA . LEU A 1 176 ? -1.120 0.760 140.620 1.00 24.41 176 LEU A CA 1
ATOM 1425 C C . LEU A 1 176 ? -1.110 -0.404 141.605 1.00 25.62 176 LEU A C 1
ATOM 1426 O O . LEU A 1 176 ? -1.870 -1.359 141.458 1.00 25.95 176 LEU A O 1
ATOM 1431 N N . THR A 1 177 ? -0.246 -0.314 142.611 1.00 23.40 177 THR A N 1
ATOM 1432 C CA . THR A 1 177 ? -0.118 -1.364 143.612 1.00 22.00 177 THR A CA 1
ATOM 1433 C C . THR A 1 177 ? 0.109 -0.780 145.002 1.00 21.33 177 THR A C 1
ATOM 1434 O O . THR A 1 177 ? 0.312 0.423 145.154 1.00 20.39 177 THR A O 1
ATOM 1438 N N . VAL A 1 178 ? 0.077 -1.642 146.013 1.00 23.56 178 VAL A N 1
ATOM 1439 C CA . VAL A 1 178 ? 0.519 -1.265 147.353 1.00 24.45 178 VAL A CA 1
ATOM 1440 C C . VAL A 1 178 ? 1.516 -2.313 147.838 1.00 25.93 178 VAL A C 1
ATOM 1441 O O . VAL A 1 178 ? 1.691 -3.350 147.188 1.00 24.19 178 VAL A O 1
ATOM 1445 N N . GLN A 1 179 ? 2.162 -2.045 148.972 1.00 23.30 179 GLN A N 1
ATOM 1446 C CA . GLN A 1 179 ? 3.120 -2.983 149.551 1.00 27.35 179 GLN A CA 1
ATOM 1447 C C . GLN A 1 179 ? 3.109 -2.891 151.078 1.00 25.99 179 GLN A C 1
ATOM 1448 O O . GLN A 1 179 ? 3.025 -1.803 151.663 1.00 24.25 179 GLN A O 1
ATOM 1454 N N . PHE A 1 180 ? 3.179 -4.046 151.719 1.00 21.58 180 PHE A N 1
ATOM 1455 C CA . PHE A 1 180 ? 3.394 -4.093 153.149 1.00 23.08 180 PHE A CA 1
ATOM 1456 C C . PHE A 1 180 ? 4.390 -5.220 153.355 1.00 25.25 180 PHE A C 1
ATOM 1457 O O . PHE A 1 180 ? 4.043 -6.296 153.831 1.00 24.10 180 PHE A O 1
ATOM 1465 N N . SER A 1 181 ? 5.632 -4.975 152.954 1.00 26.51 181 SER A N 1
ATOM 1466 C CA . SER A 1 181 ? 6.618 -6.043 152.897 1.00 27.83 181 SER A CA 1
ATOM 1467 C C . SER A 1 181 ? 7.789 -5.827 153.846 1.00 29.42 181 SER A C 1
ATOM 1468 O O . SER A 1 181 ? 8.656 -6.693 153.967 1.00 30.92 181 SER A O 1
ATOM 1471 N N . GLY A 1 182 ? 7.817 -4.676 154.515 1.00 27.19 182 GLY A N 1
ATOM 1472 C CA . GLY A 1 182 ? 8.854 -4.408 155.497 1.00 29.99 182 GLY A CA 1
ATOM 1473 C C . GLY A 1 182 ? 10.138 -3.847 154.908 1.00 27.73 182 GLY A C 1
ATOM 1474 O O . GLY A 1 182 ? 10.183 -3.472 153.735 1.00 25.92 182 GLY A O 1
ATOM 1475 N N . ALA A 1 183 ? 11.188 -3.833 155.728 1.00 25.71 183 ALA A N 1
ATOM 1476 C CA . ALA A 1 183 ? 12.427 -3.095 155.451 1.00 26.64 183 ALA A CA 1
ATOM 1477 C C . ALA A 1 183 ? 12.975 -3.226 154.039 1.00 29.02 183 ALA A C 1
ATOM 1478 O O . ALA A 1 183 ? 13.300 -2.225 153.404 1.00 30.82 183 ALA A O 1
ATOM 1480 N N . VAL A 1 184 ? 13.103 -4.459 153.557 1.00 24.88 184 VAL A N 1
ATOM 1481 C CA . VAL A 1 184 ? 13.629 -4.691 152.215 1.00 26.42 184 VAL A CA 1
ATOM 1482 C C . VAL A 1 184 ? 12.807 -5.712 151.428 1.00 29.90 184 VAL A C 1
ATOM 1483 O O . VAL A 1 184 ? 13.357 -6.484 150.648 1.00 33.44 184 VAL A O 1
ATOM 1487 N N . GLY A 1 185 ? 11.490 -5.708 151.626 1.00 31.54 185 GLY A N 1
ATOM 1488 C CA . GLY A 1 185 ? 10.620 -6.642 150.929 1.00 28.45 185 GLY A CA 1
ATOM 1489 C C . GLY A 1 185 ? 10.826 -8.067 151.410 1.00 29.38 185 GLY A C 1
ATOM 1490 O O . GLY A 1 185 ? 10.606 -9.021 150.658 1.00 30.64 185 GLY A O 1
ATOM 1491 N N . ASN A 1 186 ? 11.238 -8.207 152.669 1.00 28.26 186 ASN A N 1
ATOM 1492 C CA . ASN A 1 186 ? 11.668 -9.500 153.212 1.00 30.21 186 ASN A CA 1
ATOM 1493 C C . ASN A 1 186 ? 10.757 -10.095 154.296 1.00 32.78 186 ASN A C 1
ATOM 1494 O O . ASN A 1 186 ? 11.022 -11.199 154.784 1.00 31.71 186 ASN A O 1
ATOM 1499 N N . TYR A 1 187 ? 9.721 -9.355 154.697 1.00 29.01 187 TYR A N 1
ATOM 1500 C CA . TYR A 1 187 ? 8.692 -9.878 155.606 1.00 28.07 187 TYR A CA 1
ATOM 1501 C C . TYR A 1 187 ? 9.242 -10.451 156.913 1.00 32.05 187 TYR A C 1
ATOM 1502 O O . TYR A 1 187 ? 8.940 -11.587 157.273 1.00 32.72 187 TYR A O 1
ATOM 1511 N N . CYS A 1 188 ? 10.043 -9.663 157.623 1.00 27.83 188 CYS A N 1
ATOM 1512 C CA . CYS A 1 188 ? 10.595 -10.112 158.889 1.00 33.67 188 CYS A CA 1
ATOM 1513 C C . CYS A 1 188 ? 9.469 -10.236 159.906 1.00 32.22 188 CYS A C 1
ATOM 1514 O O . CYS A 1 188 ? 9.336 -11.251 160.598 1.00 31.19 188 CYS A O 1
ATOM 1517 N N . ILE A 1 189 ? 8.644 -9.197 159.981 1.00 31.25 189 ILE A N 1
ATOM 1518 C CA . ILE A 1 189 ? 7.583 -9.149 160.979 1.00 33.67 189 ILE A CA 1
ATOM 1519 C C . ILE A 1 189 ? 6.231 -9.463 160.341 1.00 34.28 189 ILE A C 1
ATOM 1520 O O . ILE A 1 189 ? 5.474 -10.296 160.838 1.00 36.01 189 ILE A O 1
ATOM 1525 N N . LEU A 1 190 ? 5.937 -8.779 159.240 1.00 29.85 190 LEU A N 1
ATOM 1526 C CA . LEU A 1 190 ? 4.691 -8.986 158.511 1.00 33.33 190 LEU A CA 1
ATOM 1527 C C . LEU A 1 190 ? 4.700 -10.294 157.726 1.00 35.94 190 LEU A C 1
ATOM 1528 O O . LEU A 1 190 ? 5.759 -10.849 157.432 1.00 37.37 190 LEU A O 1
ATOM 1533 N N . THR A 1 191 ? 3.509 -10.783 157.398 1.00 35.48 191 THR A N 1
ATOM 1534 C CA . THR A 1 191 ? 3.370 -11.941 156.532 1.00 34.63 191 THR A CA 1
ATOM 1535 C C . THR A 1 191 ? 2.705 -11.496 155.232 1.00 34.52 191 THR A C 1
ATOM 1536 O O . THR A 1 191 ? 2.133 -10.407 155.159 1.00 30.77 191 THR A O 1
ATOM 1540 N N . THR A 1 192 ? 2.771 -12.334 154.204 1.00 30.71 192 THR A N 1
ATOM 1541 C CA . THR A 1 192 ? 2.129 -11.996 152.944 1.00 30.36 192 THR A CA 1
ATOM 1542 C C . THR A 1 192 ? 0.606 -12.041 153.112 1.00 30.68 192 THR A C 1
ATOM 1543 O O . THR A 1 192 ? -0.135 -11.392 152.376 1.00 29.34 192 THR A O 1
ATOM 1547 N N . GLU A 1 193 ? 0.153 -12.800 154.103 1.00 33.82 193 GLU A N 1
ATOM 1548 C CA . GLU A 1 193 ? -1.261 -12.852 154.454 1.00 35.94 193 GLU A CA 1
ATOM 1549 C C . GLU A 1 193 ? -1.730 -11.502 155.026 1.00 34.67 193 GLU A C 1
ATOM 1550 O O . GLU A 1 193 ? -2.788 -10.988 154.639 1.00 30.23 193 GLU A O 1
ATOM 1556 N N . ASP A 1 194 ? -0.948 -10.933 155.944 1.00 34.97 194 ASP A N 1
ATOM 1557 C CA . ASP A 1 194 ? -1.240 -9.605 156.476 1.00 32.76 194 ASP A CA 1
ATOM 1558 C C . ASP A 1 194 ? -1.309 -8.595 155.333 1.00 31.73 194 ASP A C 1
ATOM 1559 O O . ASP A 1 194 ? -2.256 -7.814 155.222 1.00 30.44 194 ASP A O 1
ATOM 1564 N N . GLU A 1 195 ? -0.295 -8.626 154.477 1.00 30.01 195 GLU A N 1
ATOM 1565 C CA . GLU A 1 195 ? -0.187 -7.692 153.369 1.00 29.11 195 GLU A CA 1
ATOM 1566 C C . GLU A 1 195 ? -1.394 -7.772 152.435 1.00 28.97 195 GLU A C 1
ATOM 1567 O O . GLU A 1 195 ? -1.909 -6.745 151.979 1.00 24.95 195 GLU A O 1
ATOM 1573 N N . LYS A 1 196 ? -1.844 -8.990 152.145 1.00 27.84 196 LYS A N 1
ATOM 1574 C CA . LYS A 1 196 ? -2.976 -9.178 151.236 1.00 33.81 196 LYS A CA 1
ATOM 1575 C C . LYS A 1 196 ? -4.282 -8.640 151.833 1.00 32.55 196 LYS A C 1
ATOM 1576 O O . LYS A 1 196 ? -5.089 -8.031 151.120 1.00 30.94 196 LYS A O 1
ATOM 1582 N N . LYS A 1 197 ? -4.488 -8.881 153.129 1.00 31.82 197 LYS A N 1
ATOM 1583 C CA . LYS A 1 197 ? -5.659 -8.363 153.837 1.00 30.13 197 LYS A CA 1
ATOM 1584 C C . LYS A 1 197 ? -5.672 -6.840 153.803 1.00 27.44 197 LYS A C 1
ATOM 1585 O O . LYS A 1 197 ? -6.694 -6.231 153.499 1.00 28.95 197 LYS A O 1
ATOM 1591 N N . ALA A 1 198 ? -4.535 -6.224 154.111 1.00 26.62 198 ALA A N 1
ATOM 1592 C CA . ALA A 1 198 ? -4.425 -4.760 154.054 1.00 26.50 198 ALA A CA 1
ATOM 1593 C C . ALA A 1 198 ? -4.678 -4.217 152.652 1.00 29.68 198 ALA A C 1
ATOM 1594 O O . ALA A 1 198 ? -5.344 -3.199 152.489 1.00 29.53 198 ALA A O 1
ATOM 1596 N N . ALA A 1 199 ? -4.111 -4.878 151.644 1.00 28.35 199 ALA A N 1
ATOM 1597 C CA . ALA A 1 199 ? -4.278 -4.455 150.259 1.00 26.97 199 ALA A CA 1
ATOM 1598 C C . ALA A 1 199 ? -5.746 -4.523 149.831 1.00 28.11 199 ALA A C 1
ATOM 1599 O O . ALA A 1 199 ? -6.232 -3.653 149.107 1.00 28.43 199 ALA A O 1
ATOM 1601 N N . ASP A 1 200 ? -6.432 -5.578 150.249 1.00 27.87 200 ASP A N 1
ATOM 1602 C CA . ASP A 1 200 ? -7.855 -5.737 149.951 1.00 31.45 200 ASP A CA 1
ATOM 1603 C C . ASP A 1 200 ? -8.706 -4.622 150.571 1.00 33.88 200 ASP A C 1
ATOM 1604 O O . ASP A 1 200 ? -9.701 -4.179 149.983 1.00 36.94 200 ASP A O 1
ATOM 1609 N N . ILE A 1 201 ? -8.311 -4.176 151.760 1.00 32.71 201 ILE A N 1
ATOM 1610 C CA . ILE A 1 201 ? -9.004 -3.084 152.439 1.00 32.50 201 ILE A CA 1
ATOM 1611 C C . ILE A 1 201 ? -8.835 -1.804 151.633 1.00 30.63 201 ILE A C 1
ATOM 1612 O O . ILE A 1 201 ? -9.793 -1.056 151.440 1.00 30.89 201 ILE A O 1
ATOM 1617 N N . LEU A 1 202 ? -7.625 -1.578 151.127 1.00 26.77 202 LEU A N 1
ATOM 1618 C CA . LEU A 1 202 ? -7.340 -0.398 150.319 1.00 27.88 202 LEU A CA 1
ATOM 1619 C C . LEU A 1 202 ? -7.920 -0.473 148.899 1.00 30.11 202 LEU A C 1
ATOM 1620 O O . LEU A 1 202 ? -8.144 0.556 148.257 1.00 33.44 202 LEU A O 1
ATOM 1625 N N . GLY A 1 203 ? -8.144 -1.686 148.404 1.00 29.15 203 GLY A N 1
ATOM 1626 C CA . GLY A 1 203 ? -8.726 -1.873 147.083 1.00 28.78 203 GLY A CA 1
ATOM 1627 C C . GLY A 1 203 ? -7.712 -1.858 145.952 1.00 28.67 203 GLY A C 1
ATOM 1628 O O . GLY A 1 203 ? -8.049 -1.512 144.820 1.00 28.60 203 GLY A O 1
ATOM 1629 N N . LEU A 1 204 ? -6.470 -2.228 146.247 1.00 29.16 204 LEU A N 1
ATOM 1630 C CA . LEU A 1 204 ? -5.430 -2.295 145.216 1.00 28.20 204 LEU A CA 1
ATOM 1631 C C . LEU A 1 204 ? -4.651 -3.604 145.325 1.00 28.52 204 LEU A C 1
ATOM 1632 O O . LEU A 1 204 ? -4.591 -4.202 146.401 1.00 29.24 204 LEU A O 1
ATOM 1637 N N . PRO A 1 205 ? -4.049 -4.059 144.212 1.00 26.04 205 PRO A N 1
ATOM 1638 C CA . PRO A 1 205 ? -3.311 -5.331 144.263 1.00 28.08 205 PRO A CA 1
ATOM 1639 C C . PRO A 1 205 ? -1.921 -5.170 144.882 1.00 25.34 205 PRO A C 1
ATOM 1640 O O . PRO A 1 205 ? -1.398 -4.056 144.944 1.00 21.80 205 PRO A O 1
ATOM 1644 N N . VAL A 1 206 ? -1.336 -6.286 145.315 1.00 25.10 206 VAL A N 1
ATOM 1645 C CA . VAL A 1 206 ? -0.046 -6.308 146.002 1.00 24.85 206 VAL A CA 1
ATOM 1646 C C . VAL A 1 206 ? 1.098 -6.336 144.989 1.00 25.75 206 VAL A C 1
ATOM 1647 O O . VAL A 1 206 ? 1.038 -7.086 144.014 1.00 21.53 206 VAL A O 1
ATOM 1651 N N . GLU A 1 207 ? 2.139 -5.540 145.218 1.00 25.77 207 GLU A N 1
ATOM 1652 C CA . GLU A 1 207 ? 3.329 -5.549 144.345 1.00 25.40 207 GLU A CA 1
ATOM 1653 C C . GLU A 1 207 ? 3.965 -6.938 144.324 1.00 23.42 207 GLU A C 1
ATOM 1654 O O . GLU A 1 207 ? 4.185 -7.518 145.383 1.00 28.69 207 GLU A O 1
ATOM 1660 N N . GLU A 1 208 ? 4.261 -7.478 143.138 1.00 24.53 208 GLU A N 1
ATOM 1661 C CA . GLU A 1 208 ? 4.792 -8.848 143.051 1.00 27.08 208 GLU A CA 1
ATOM 1662 C C . GLU A 1 208 ? 6.132 -8.973 143.762 1.00 27.89 208 GLU A C 1
ATOM 1663 O O . GLU A 1 208 ? 6.334 -9.876 144.578 1.00 26.76 208 GLU A O 1
ATOM 1669 N N . VAL A 1 209 ? 7.053 -8.074 143.433 1.00 27.14 209 VAL A N 1
ATOM 1670 C CA . VAL A 1 209 ? 8.324 -7.992 144.146 1.00 20.98 209 VAL A CA 1
ATOM 1671 C C . VAL A 1 209 ? 8.564 -6.552 144.553 1.00 25.29 209 VAL A C 1
ATOM 1672 O O . VAL A 1 209 ? 8.926 -5.707 143.733 1.00 23.28 209 VAL A O 1
ATOM 1676 N N . SER A 1 210 ? 8.334 -6.264 145.825 1.00 23.50 210 SER A N 1
ATOM 1677 C CA . SER A 1 210 ? 8.674 -4.961 146.338 1.00 23.95 210 SER A CA 1
ATOM 1678 C C . SER A 1 210 ? 10.042 -5.072 146.973 1.00 26.85 210 SER A C 1
ATOM 1679 O O . SER A 1 210 ? 10.524 -6.169 147.294 1.00 26.09 210 SER A O 1
ATOM 1682 N N A THR A 1 211 ? 10.719 -3.932 147.118 1.00 24.78 211 THR A N 1
ATOM 1683 N N B THR A 1 211 ? 10.632 -3.918 147.196 0.00 25.73 211 THR A N 1
ATOM 1684 C CA A THR A 1 211 ? 11.920 -3.858 147.954 1.00 26.26 211 THR A CA 1
ATOM 1685 C CA B THR A 1 211 ? 11.873 -3.857 147.900 0.00 25.98 211 THR A CA 1
ATOM 1686 C C A THR A 1 211 ? 11.552 -3.062 149.194 1.00 26.03 211 THR A C 1
ATOM 1687 C C B THR A 1 211 ? 11.547 -3.046 149.160 0.00 25.48 211 THR A C 1
ATOM 1688 O O A THR A 1 211 ? 10.523 -3.318 149.819 1.00 26.24 211 THR A O 1
ATOM 1689 O O B THR A 1 211 ? 10.528 -3.319 149.793 0.00 26.08 211 THR A O 1
ATOM 1696 N N . GLN A 1 212 ? 12.359 -2.073 149.550 1.00 23.31 212 GLN A N 1
ATOM 1697 C CA . GLN A 1 212 ? 11.901 -1.141 150.569 1.00 22.28 212 GLN A CA 1
ATOM 1698 C C . GLN A 1 212 ? 10.782 -0.312 149.912 1.00 23.57 212 GLN A C 1
ATOM 1699 O O . GLN A 1 212 ? 9.812 0.093 150.571 1.00 25.70 212 GLN A O 1
ATOM 1705 N N . VAL A 1 213 ? 10.904 -0.113 148.598 1.00 23.57 213 VAL A N 1
ATOM 1706 C CA . VAL A 1 213 ? 9.931 0.666 147.840 1.00 22.47 213 VAL A CA 1
ATOM 1707 C C . VAL A 1 213 ? 9.182 -0.139 146.790 1.00 24.33 213 VAL A C 1
ATOM 1708 O O . VAL A 1 213 ? 9.535 -1.277 146.479 1.00 23.33 213 VAL A O 1
ATOM 1712 N N . ILE A 1 214 ? 8.134 0.480 146.257 1.00 19.62 214 ILE A N 1
ATOM 1713 C CA . ILE A 1 214 ? 7.485 0.001 145.049 1.00 22.88 214 ILE A CA 1
ATOM 1714 C C . ILE A 1 214 ? 8.340 0.471 143.881 1.00 21.33 214 ILE A C 1
ATOM 1715 O O . ILE A 1 214 ? 8.740 1.638 143.844 1.00 22.08 214 ILE A O 1
ATOM 1720 N N . PRO A 1 215 ? 8.656 -0.435 142.937 1.00 20.34 215 PRO A N 1
ATOM 1721 C CA . PRO A 1 215 ? 9.515 -0.068 141.800 1.00 23.91 215 PRO A CA 1
ATOM 1722 C C . PRO A 1 215 ? 8.945 1.107 141.002 1.00 22.01 215 PRO A C 1
ATOM 1723 O O . PRO A 1 215 ? 7.733 1.157 140.755 1.00 22.93 215 PRO A O 1
ATOM 1727 N N . ARG A 1 216 ? 9.803 2.035 140.598 1.00 20.23 216 ARG A N 1
ATOM 1728 C CA . ARG A 1 216 ? 9.318 3.285 140.012 1.00 20.61 216 ARG A CA 1
ATOM 1729 C C . ARG A 1 216 ? 8.922 3.213 138.534 1.00 19.70 216 ARG A C 1
ATOM 1730 O O . ARG A 1 216 ? 8.565 4.242 137.945 1.00 20.22 216 ARG A O 1
ATOM 1738 N N . ASP A 1 217 ? 8.972 2.029 137.924 1.00 16.67 217 ASP A N 1
ATOM 1739 C CA . ASP A 1 217 ? 8.577 1.922 136.518 1.00 20.35 217 ASP A CA 1
ATOM 1740 C C . ASP A 1 217 ? 7.058 2.020 136.348 1.00 22.63 217 ASP A C 1
ATOM 1741 O O . ASP A 1 217 ? 6.567 2.301 135.247 1.00 24.51 217 ASP A O 1
ATOM 1746 N N . ARG A 1 218 ? 6.314 1.797 137.427 1.00 21.63 218 ARG A N 1
ATOM 1747 C CA . ARG A 1 218 ? 4.865 1.932 137.341 1.00 23.40 218 ARG A CA 1
ATOM 1748 C C . ARG A 1 218 ? 4.497 3.404 137.147 1.00 22.70 218 ARG A C 1
ATOM 1749 O O . ARG A 1 218 ? 3.722 3.754 136.259 1.00 24.06 218 ARG A O 1
ATOM 1757 N N . ILE A 1 219 ? 5.071 4.263 137.979 1.00 17.78 219 ILE A N 1
ATOM 1758 C CA . ILE A 1 219 ? 4.919 5.709 137.813 1.00 18.05 219 ILE A CA 1
ATOM 1759 C C . ILE A 1 219 ? 5.440 6.156 136.455 1.00 18.77 219 ILE A C 1
ATOM 1760 O O . ILE A 1 219 ? 4.796 6.944 135.761 1.00 21.21 219 ILE A O 1
ATOM 1765 N N . ALA A 1 220 ? 6.605 5.649 136.064 1.00 18.99 220 ALA A N 1
ATOM 1766 C CA . ALA A 1 220 ? 7.197 6.041 134.786 1.00 20.31 220 ALA A CA 1
ATOM 1767 C C . ALA A 1 220 ? 6.291 5.681 133.615 1.00 20.09 220 ALA A C 1
ATOM 1768 O O . ALA A 1 220 ? 6.174 6.440 132.652 1.00 19.55 220 ALA A O 1
ATOM 1770 N N . LYS A 1 221 ? 5.662 4.515 133.687 1.00 18.69 221 LYS A N 1
ATOM 1771 C CA . LYS A 1 221 ? 4.726 4.110 132.650 1.00 19.98 221 LYS A CA 1
ATOM 1772 C C . LYS A 1 221 ? 3.564 5.097 132.543 1.00 20.50 221 LYS A C 1
ATOM 1773 O O . LYS A 1 221 ? 3.191 5.497 131.440 1.00 19.62 221 LYS A O 1
ATOM 1779 N N . LEU A 1 222 ? 3.004 5.506 133.678 1.00 17.35 222 LEU A N 1
ATOM 1780 C CA . LEU A 1 222 ? 1.889 6.459 133.655 1.00 18.40 222 LEU A CA 1
ATOM 1781 C C . LEU A 1 222 ? 2.328 7.809 133.105 1.00 19.68 222 LEU A C 1
ATOM 1782 O O . LEU A 1 222 ? 1.631 8.426 132.297 1.00 20.55 222 LEU A O 1
ATOM 1787 N N . ILE A 1 223 ? 3.495 8.262 133.538 1.00 16.82 223 ILE A N 1
ATOM 1788 C CA . ILE A 1 223 ? 4.003 9.562 133.112 1.00 17.91 223 ILE A CA 1
ATOM 1789 C C . ILE A 1 223 ? 4.315 9.540 131.607 1.00 17.63 223 ILE A C 1
ATOM 1790 O O . ILE A 1 223 ? 4.183 10.565 130.918 1.00 17.53 223 ILE A O 1
ATOM 1795 N N A SER A 1 224 ? 4.708 8.368 131.109 0.64 16.80 224 SER A N 1
ATOM 1796 N N B SER A 1 224 ? 4.693 8.378 131.077 0.36 17.24 224 SER A N 1
ATOM 1797 C CA A SER A 1 224 ? 4.945 8.176 129.677 0.64 18.61 224 SER A CA 1
ATOM 1798 C CA B SER A 1 224 ? 4.946 8.269 129.637 0.36 18.42 224 SER A CA 1
ATOM 1799 C C A SER A 1 224 ? 3.650 8.341 128.894 0.64 19.47 224 SER A C 1
ATOM 1800 C C B SER A 1 224 ? 3.643 8.313 128.844 0.36 19.36 224 SER A C 1
ATOM 1801 O O A SER A 1 224 ? 3.629 8.988 127.852 0.64 18.56 224 SER A O 1
ATOM 1802 O O B SER A 1 224 ? 3.609 8.834 127.733 0.36 19.03 224 SER A O 1
ATOM 1807 N N . ILE A 1 225 ? 2.567 7.771 129.411 1.00 20.39 225 ILE A N 1
ATOM 1808 C CA . ILE A 1 225 ? 1.254 7.927 128.783 1.00 18.46 225 ILE A CA 1
ATOM 1809 C C . ILE A 1 225 ? 0.887 9.413 128.757 1.00 16.70 225 ILE A C 1
ATOM 1810 O O . ILE A 1 225 ? 0.413 9.926 127.748 1.00 20.69 225 ILE A O 1
ATOM 1815 N N . HIS A 1 226 ? 1.125 10.106 129.864 1.00 18.79 226 HIS A N 1
ATOM 1816 C CA . HIS A 1 226 ? 0.866 11.539 129.911 1.00 17.22 226 HIS A CA 1
ATOM 1817 C C . HIS A 1 226 ? 1.726 12.303 128.902 1.00 18.48 226 HIS A C 1
ATOM 1818 O O . HIS A 1 226 ? 1.288 13.317 128.352 1.00 19.30 226 HIS A O 1
ATOM 1825 N N . GLY A 1 227 ? 2.942 11.819 128.655 1.00 17.18 227 GLY A N 1
ATOM 1826 C CA . GLY A 1 227 ? 3.799 12.408 127.636 1.00 19.99 227 GLY A CA 1
ATOM 1827 C C . GLY A 1 227 ? 3.191 12.292 126.246 1.00 21.23 227 GLY A C 1
ATOM 1828 O O . GLY A 1 227 ? 3.248 13.230 125.444 1.00 17.52 227 GLY A O 1
ATOM 1829 N N . LEU A 1 228 ? 2.609 11.135 125.946 1.00 18.51 228 LEU A N 1
ATOM 1830 C CA . LEU A 1 228 ? 1.960 10.931 124.654 1.00 20.53 228 LEU A CA 1
ATOM 1831 C C . LEU A 1 228 ? 0.727 11.826 124.560 1.00 21.24 228 LEU A C 1
ATOM 1832 O O . LEU A 1 228 ? 0.436 12.395 123.511 1.00 19.98 228 LEU A O 1
ATOM 1837 N N . ILE A 1 229 ? -0.001 11.953 125.662 1.00 19.42 229 ILE A N 1
ATOM 1838 C CA . ILE A 1 229 ? -1.133 12.873 125.696 1.00 20.05 229 ILE A CA 1
ATOM 1839 C C . ILE A 1 229 ? -0.675 14.314 125.419 1.00 20.13 229 ILE A C 1
ATOM 1840 O O . ILE A 1 229 ? -1.367 15.068 124.746 1.00 19.13 229 ILE A O 1
ATOM 1845 N N . ALA A 1 230 ? 0.504 14.682 125.914 1.00 16.67 230 ALA A N 1
ATOM 1846 C CA . ALA A 1 230 ? 1.034 16.025 125.687 1.00 22.60 230 ALA A CA 1
ATOM 1847 C C . ALA A 1 230 ? 1.281 16.258 124.206 1.00 22.00 230 ALA A C 1
ATOM 1848 O O . ALA A 1 230 ? 1.086 17.367 123.697 1.00 21.23 230 ALA A O 1
ATOM 1850 N N . SER A 1 231 ? 1.728 15.218 123.508 1.00 17.80 231 SER A N 1
ATOM 1851 C CA . SER A 1 231 ? 1.938 15.341 122.070 1.00 18.90 231 SER A CA 1
ATOM 1852 C C . SER A 1 231 ? 0.607 15.493 121.344 1.00 17.35 231 SER A C 1
ATOM 1853 O O . SER A 1 231 ? 0.522 16.191 120.330 1.00 19.35 231 SER A O 1
ATOM 1856 N N . ALA A 1 232 ? -0.433 14.838 121.850 1.00 17.77 232 ALA A N 1
ATOM 1857 C CA . ALA A 1 232 ? -1.754 14.958 121.225 1.00 20.26 232 ALA A CA 1
ATOM 1858 C C . ALA A 1 232 ? -2.282 16.379 121.410 1.00 19.69 232 ALA A C 1
ATOM 1859 O O . ALA A 1 232 ? -2.861 16.964 120.492 1.00 23.28 232 ALA A O 1
ATOM 1861 N N . ILE A 1 233 ? -2.105 16.914 122.612 1.00 18.95 233 ILE A N 1
ATOM 1862 C CA . ILE A 1 233 ? -2.538 18.279 122.919 1.00 19.76 233 ILE A CA 1
ATOM 1863 C C . ILE A 1 233 ? -1.815 19.276 122.032 1.00 21.53 233 ILE A C 1
ATOM 1864 O O . ILE A 1 233 ? -2.444 20.154 121.431 1.00 21.45 233 ILE A O 1
ATOM 1869 N N . GLU A 1 234 ? -0.493 19.128 121.936 1.00 18.28 234 GLU A N 1
ATOM 1870 C CA . GLU A 1 234 ? 0.321 20.040 121.136 1.00 21.16 234 GLU A CA 1
ATOM 1871 C C . GLU A 1 234 ? -0.004 19.974 119.649 1.00 20.38 234 GLU A C 1
ATOM 1872 O O . GLU A 1 234 ? -0.096 21.004 118.984 1.00 19.47 234 GLU A O 1
ATOM 1878 N N . ARG A 1 235 ? -0.197 18.771 119.116 1.00 16.33 235 ARG A N 1
ATOM 1879 C CA . ARG A 1 235 ? -0.546 18.648 117.705 1.00 18.02 235 ARG A CA 1
ATOM 1880 C C . ARG A 1 235 ? -1.883 19.333 117.417 1.00 19.27 235 ARG A C 1
ATOM 1881 O O . ARG A 1 235 ? -2.048 19.987 116.385 1.00 18.80 235 ARG A O 1
ATOM 1889 N N . LEU A 1 236 ? -2.834 19.203 118.333 1.00 20.13 236 LEU A N 1
ATOM 1890 C CA . LEU A 1 236 ? -4.132 19.848 118.128 1.00 23.43 236 LEU A CA 1
ATOM 1891 C C . LEU A 1 236 ? -4.021 21.364 118.308 1.00 24.28 236 LEU A C 1
ATOM 1892 O O . LEU A 1 236 ? -4.628 22.133 117.559 1.00 21.43 236 LEU A O 1
ATOM 1897 N N . ALA A 1 237 ? -3.242 21.795 119.296 1.00 22.04 237 ALA A N 1
ATOM 1898 C CA . ALA A 1 237 ? -3.058 23.226 119.537 1.00 20.45 237 ALA A CA 1
ATOM 1899 C C . ALA A 1 237 ? -2.410 23.866 118.318 1.00 22.85 237 ALA A C 1
ATOM 1900 O O . ALA A 1 237 ? -2.796 24.956 117.894 1.00 23.28 237 ALA A O 1
ATOM 1902 N N . VAL A 1 238 ? -1.419 23.183 117.752 1.00 21.68 238 VAL A N 1
ATOM 1903 C CA . VAL A 1 238 ? -0.706 23.703 116.594 1.00 21.00 238 VAL A CA 1
ATOM 1904 C C . VAL A 1 238 ? -1.615 23.819 115.366 1.00 21.77 238 VAL A C 1
ATOM 1905 O O . VAL A 1 238 ? -1.581 24.822 114.644 1.00 21.11 238 VAL A O 1
ATOM 1909 N N . GLU A 1 239 ? -2.448 22.807 115.143 1.00 19.65 239 GLU A N 1
ATOM 1910 C CA . GLU A 1 239 ? -3.437 22.857 114.069 1.00 23.58 239 GLU A CA 1
ATOM 1911 C C . GLU A 1 239 ? -4.331 24.087 114.198 1.00 24.61 239 GLU A C 1
ATOM 1912 O O . GLU A 1 239 ? -4.573 24.799 113.218 1.00 23.34 239 GLU A O 1
ATOM 1918 N N . ILE A 1 240 ? -4.835 24.328 115.401 1.00 20.97 240 ILE A N 1
ATOM 1919 C CA . ILE A 1 240 ? -5.702 25.483 115.634 1.00 21.63 240 ILE A CA 1
ATOM 1920 C C . ILE A 1 240 ? -4.943 26.796 115.419 1.00 22.48 240 ILE A C 1
ATOM 1921 O O . ILE A 1 240 ? -5.466 27.719 114.797 1.00 23.14 240 ILE A O 1
ATOM 1926 N N . ARG A 1 241 ? -3.713 26.873 115.925 1.00 20.05 241 ARG A N 1
ATOM 1927 C CA . ARG A 1 241 ? -2.878 28.058 115.732 1.00 20.43 241 ARG A CA 1
ATOM 1928 C C . ARG A 1 241 ? -2.620 28.348 114.249 1.00 21.07 241 ARG A C 1
ATOM 1929 O O . ARG A 1 241 ? -2.635 29.507 113.819 1.00 21.63 241 ARG A O 1
ATOM 1937 N N . HIS A 1 242 ? -2.395 27.302 113.458 1.00 17.81 242 HIS A N 1
ATOM 1938 C CA . HIS A 1 242 ? -2.226 27.471 112.009 1.00 19.90 242 HIS A CA 1
ATOM 1939 C C . HIS A 1 242 ? -3.489 28.025 111.351 1.00 23.36 242 HIS A C 1
ATOM 1940 O O . HIS A 1 242 ? -3.424 28.954 110.544 1.00 25.25 242 HIS A O 1
ATOM 1947 N N . LEU A 1 243 ? -4.637 27.434 111.670 1.00 20.52 243 LEU A N 1
ATOM 1948 C CA . LEU A 1 243 ? -5.895 27.817 111.016 1.00 22.22 243 LEU A CA 1
ATOM 1949 C C . LEU A 1 243 ? -6.335 29.206 111.472 1.00 23.66 243 LEU A C 1
ATOM 1950 O O . LEU A 1 243 ? -7.103 29.887 110.795 1.00 26.86 243 LEU A O 1
ATOM 1955 N N . HIS A 1 244 ? -5.842 29.607 112.637 1.00 19.49 244 HIS A N 1
ATOM 1956 C CA . HIS A 1 244 ? -6.185 30.891 113.237 1.00 24.50 244 HIS A CA 1
ATOM 1957 C C . HIS A 1 244 ? -5.403 32.061 112.619 1.00 25.89 244 HIS A C 1
ATOM 1958 O O . HIS A 1 244 ? -5.837 33.211 112.709 1.00 24.63 244 HIS A O 1
ATOM 1965 N N . ARG A 1 245 ? -4.253 31.792 111.996 1.00 23.09 245 ARG A N 1
ATOM 1966 C CA . ARG A 1 245 ? -3.382 32.904 111.585 1.00 24.40 245 ARG A CA 1
ATOM 1967 C C . ARG A 1 245 ? -4.055 33.817 110.562 1.00 23.65 245 ARG A C 1
ATOM 1968 O O . ARG A 1 245 ? -4.935 33.373 109.818 1.00 25.76 245 ARG A O 1
ATOM 1976 N N . SER A 1 246 ? -3.610 35.064 110.482 1.00 24.62 246 SER A N 1
ATOM 1977 C CA . SER A 1 246 ? -4.304 36.069 109.689 1.00 25.59 246 SER A CA 1
ATOM 1978 C C . SER A 1 246 ? -4.369 35.629 108.235 1.00 27.48 246 SER A C 1
ATOM 1979 O O . SER A 1 246 ? -5.373 35.840 107.557 1.00 26.84 246 SER A O 1
ATOM 1982 N N . ASP A 1 247 ? -3.293 35.015 107.763 1.00 27.16 247 ASP A N 1
ATOM 1983 C CA . ASP A 1 247 ? -3.225 34.544 106.389 1.00 30.19 247 ASP A CA 1
ATOM 1984 C C . ASP A 1 247 ? -4.279 33.480 106.068 1.00 28.99 247 ASP A C 1
ATOM 1985 O O . ASP A 1 247 ? -4.834 33.476 104.973 1.00 33.11 247 ASP A O 1
ATOM 1990 N N . VAL A 1 248 ? -4.539 32.564 106.998 1.00 25.25 248 VAL A N 1
ATOM 1991 C CA . VAL A 1 248 ? -5.545 31.533 106.747 1.00 23.42 248 VAL A CA 1
ATOM 1992 C C . VAL A 1 248 ? -6.944 31.892 107.256 1.00 24.50 248 VAL A C 1
ATOM 1993 O O . VAL A 1 248 ? -7.916 31.849 106.504 1.00 26.92 248 VAL A O 1
ATOM 1997 N N . PHE A 1 249 ? -7.034 32.264 108.529 1.00 26.16 249 PHE A N 1
ATOM 1998 C CA . PHE A 1 249 ? -8.279 32.757 109.119 1.00 30.47 249 PHE A CA 1
ATOM 1999 C C . PHE A 1 249 ? -9.497 31.844 108.939 1.00 26.78 249 PHE A C 1
ATOM 2000 O O . PHE A 1 249 ? -10.596 32.330 108.682 1.00 29.32 249 PHE A O 1
ATOM 2008 N N . GLU A 1 250 ? -9.316 30.534 109.080 1.00 28.72 250 GLU A N 1
ATOM 2009 C CA . GLU A 1 250 ? -10.431 29.602 108.944 1.00 27.76 250 GLU A CA 1
ATOM 2010 C C . GLU A 1 250 ? -11.175 29.373 110.265 1.00 27.14 250 GLU A C 1
ATOM 2011 O O . GLU A 1 250 ? -12.334 28.960 110.268 1.00 26.53 250 GLU A O 1
ATOM 2017 N N . VAL A 1 251 ? -10.503 29.638 111.385 1.00 24.15 251 VAL A N 1
ATOM 2018 C CA . VAL A 1 251 ? -11.148 29.587 112.698 1.00 27.70 251 VAL A CA 1
ATOM 2019 C C . VAL A 1 251 ? -10.694 30.762 113.547 1.00 28.39 251 VAL A C 1
ATOM 2020 O O . VAL A 1 251 ? -9.704 31.421 113.222 1.00 28.77 251 VAL A O 1
ATOM 2024 N N . TYR A 1 252 ? -11.422 31.031 114.628 1.00 24.32 252 TYR A N 1
ATOM 2025 C CA . TYR A 1 252 ? -10.895 31.899 115.689 1.00 27.36 252 TYR A CA 1
ATOM 2026 C C . TYR A 1 252 ? -11.387 31.443 117.057 1.00 28.01 252 TYR A C 1
ATOM 2027 O O . TYR A 1 252 ? -12.484 30.897 117.172 1.00 29.42 252 TYR A O 1
ATOM 2036 N N . GLU A 1 253 ? -10.567 31.640 118.088 1.00 26.02 253 GLU A N 1
ATOM 2037 C CA . GLU A 1 253 ? -10.955 31.253 119.436 1.00 28.17 253 GLU A CA 1
ATOM 2038 C C . GLU A 1 253 ? -12.083 32.153 119.922 1.00 31.51 253 GLU A C 1
ATOM 2039 O O . GLU A 1 253 ? -11.998 33.381 119.820 1.00 30.36 253 GLU A O 1
ATOM 2045 N N . GLY A 1 254 ? -13.152 31.537 120.423 1.00 34.27 254 GLY A N 1
ATOM 2046 C CA . GLY A 1 254 ? -14.325 32.279 120.854 1.00 41.20 254 GLY A CA 1
ATOM 2047 C C . GLY A 1 254 ? -14.041 33.108 122.090 1.00 49.30 254 GLY A C 1
ATOM 2048 O O . GLY A 1 254 ? -13.205 32.733 122.919 1.00 48.92 254 GLY A O 1
ATOM 2049 N N . PHE A 1 255 ? -14.732 34.237 122.216 1.00 56.70 255 PHE A N 1
ATOM 2050 C CA . PHE A 1 255 ? -14.523 35.137 123.348 1.00 64.29 255 PHE A CA 1
ATOM 2051 C C . PHE A 1 255 ? -15.822 35.485 124.063 1.00 66.31 255 PHE A C 1
ATOM 2052 O O . PHE A 1 255 ? -15.846 35.601 125.287 1.00 69.43 255 PHE A O 1
ATOM 2060 N N . LYS A 1 268 ? -7.181 41.604 118.445 1.00 61.10 268 LYS A N 1
ATOM 2061 C CA . LYS A 1 268 ? -8.181 41.155 119.412 1.00 62.83 268 LYS A CA 1
ATOM 2062 C C . LYS A 1 268 ? -8.405 39.643 119.326 1.00 56.32 268 LYS A C 1
ATOM 2063 O O . LYS A 1 268 ? -8.479 38.959 120.353 1.00 58.28 268 LYS A O 1
ATOM 2069 N N . LYS A 1 269 ? -8.505 39.121 118.109 1.00 44.56 269 LYS A N 1
ATOM 2070 C CA . LYS A 1 269 ? -8.629 37.681 117.937 1.00 36.31 269 LYS A CA 1
ATOM 2071 C C . LYS A 1 269 ? -7.239 37.058 117.817 1.00 32.33 269 LYS A C 1
ATOM 2072 O O . LYS A 1 269 ? -6.552 37.250 116.815 1.00 34.44 269 LYS A O 1
ATOM 2078 N N . ASN A 1 270 ? -6.826 36.347 118.862 1.00 33.56 270 ASN A N 1
ATOM 2079 C CA . ASN A 1 270 ? -5.535 35.656 118.910 1.00 32.70 270 ASN A CA 1
ATOM 2080 C C . ASN A 1 270 ? -5.743 34.242 119.438 1.00 28.40 270 ASN A C 1
ATOM 2081 O O . ASN A 1 270 ? -6.620 34.020 120.276 1.00 31.52 270 ASN A O 1
ATOM 2086 N N . PRO A 1 271 ? -4.921 33.286 118.979 1.00 22.63 271 PRO A N 1
ATOM 2087 C CA . PRO A 1 271 ? -4.981 31.918 119.516 1.00 22.09 271 PRO A CA 1
ATOM 2088 C C . PRO A 1 271 ? -4.239 31.781 120.841 1.00 26.97 271 PRO A C 1
ATOM 2089 O O . PRO A 1 271 ? -3.382 30.898 120.971 1.00 25.08 271 PRO A O 1
ATOM 2093 N N . ILE A 1 272 ? -4.572 32.624 121.815 1.00 27.36 272 ILE A N 1
ATOM 2094 C CA . ILE A 1 272 ? -3.837 32.640 123.079 1.00 29.62 272 ILE A CA 1
ATOM 2095 C C . ILE A 1 272 ? -4.054 31.388 123.919 1.00 26.23 272 ILE A C 1
ATOM 2096 O O . ILE A 1 272 ? -3.173 30.989 124.667 1.00 23.28 272 ILE A O 1
ATOM 2101 N N . SER A 1 273 ? -5.221 30.766 123.799 1.00 22.74 273 SER A N 1
ATOM 2102 C CA . SER A 1 273 ? -5.478 29.537 124.557 1.00 25.46 273 SER A CA 1
ATOM 2103 C C . SER A 1 273 ? -4.634 28.362 124.039 1.00 22.66 273 SER A C 1
ATOM 2104 O O . SER A 1 273 ? -3.972 27.665 124.811 1.00 23.95 273 SER A O 1
ATOM 2107 N N . THR A 1 274 ? -4.629 28.146 122.732 1.00 23.62 274 THR A N 1
ATOM 2108 C CA . THR A 1 274 ? -3.835 27.050 122.187 1.00 22.55 274 THR A CA 1
ATOM 2109 C C . THR A 1 274 ? -2.327 27.313 122.305 1.00 22.88 274 THR A C 1
ATOM 2110 O O . THR A 1 274 ? -1.530 26.376 122.353 1.00 20.69 274 THR A O 1
ATOM 2114 N N . GLU A 1 275 ? -1.927 28.581 122.348 1.00 18.22 275 GLU A N 1
ATOM 2115 C CA . GLU A 1 275 ? -0.526 28.885 122.631 1.00 18.50 275 GLU A CA 1
ATOM 2116 C C . GLU A 1 275 ? -0.199 28.521 124.076 1.00 19.82 275 GLU A C 1
ATOM 2117 O O . GLU A 1 275 ? 0.814 27.867 124.353 1.00 18.55 275 GLU A O 1
ATOM 2123 N N . ASN A 1 276 ? -1.066 28.930 124.995 1.00 20.78 276 ASN A N 1
ATOM 2124 C CA . ASN A 1 276 ? -0.924 28.538 126.392 1.00 19.85 276 ASN A CA 1
ATOM 2125 C C . ASN A 1 276 ? -0.786 27.018 126.534 1.00 21.34 276 ASN A C 1
ATOM 2126 O O . ASN A 1 276 ? 0.101 26.525 127.238 1.00 21.67 276 ASN A O 1
ATOM 2131 N N . LEU A 1 277 ? -1.651 26.282 125.842 1.00 18.42 277 LEU A N 1
ATOM 2132 C CA . LEU A 1 277 ? -1.653 24.817 125.903 1.00 16.99 277 LEU A CA 1
ATOM 2133 C C . LEU A 1 277 ? -0.398 24.183 125.301 1.00 22.46 277 LEU A C 1
ATOM 2134 O O . LEU A 1 277 ? -0.003 23.082 125.694 1.00 21.12 277 LEU A O 1
ATOM 2139 N N . THR A 1 278 ? 0.227 24.867 124.346 1.00 19.41 278 THR A N 1
ATOM 2140 C CA . THR A 1 278 ? 1.497 24.392 123.791 1.00 19.11 278 THR A CA 1
ATOM 2141 C C . THR A 1 278 ? 2.570 24.421 124.890 1.00 19.28 278 THR A C 1
ATOM 2142 O O . THR A 1 278 ? 3.346 23.469 125.063 1.00 21.39 278 THR A O 1
ATOM 2146 N N . GLY A 1 279 ? 2.607 25.512 125.645 1.00 16.50 279 GLY A N 1
ATOM 2147 C CA . GLY A 1 279 ? 3.494 25.605 126.802 1.00 19.15 279 GLY A CA 1
ATOM 2148 C C . GLY A 1 279 ? 3.251 24.530 127.854 1.00 20.93 279 GLY A C 1
ATOM 2149 O O . GLY A 1 279 ? 4.200 23.983 128.415 1.00 20.77 279 GLY A O 1
ATOM 2150 N N . MET A 1 280 ? 1.986 24.231 128.133 1.00 19.01 280 MET A N 1
ATOM 2151 C CA . MET A 1 280 ? 1.637 23.173 129.077 1.00 19.62 280 MET A CA 1
ATOM 2152 C C . MET A 1 280 ? 2.154 21.838 128.564 1.00 19.64 280 MET A C 1
ATOM 2153 O O . MET A 1 280 ? 2.670 21.027 129.337 1.00 19.42 280 MET A O 1
ATOM 2158 N N . ALA A 1 281 ? 2.018 21.614 127.259 1.00 19.24 281 ALA A N 1
ATOM 2159 C CA . ALA A 1 281 ? 2.466 20.359 126.655 1.00 19.69 281 ALA A CA 1
ATOM 2160 C C . ALA A 1 281 ? 3.964 20.189 126.827 1.00 20.34 281 ALA A C 1
ATOM 2161 O O . ALA A 1 281 ? 4.448 19.084 127.058 1.00 18.49 281 ALA A O 1
ATOM 2163 N N . ARG A 1 282 ? 4.706 21.281 126.713 1.00 20.50 282 ARG A N 1
ATOM 2164 C CA . ARG A 1 282 ? 6.153 21.208 126.899 1.00 19.11 282 ARG A CA 1
ATOM 2165 C C . ARG A 1 282 ? 6.528 20.776 128.314 1.00 19.16 282 ARG A C 1
ATOM 2166 O O . ARG A 1 282 ? 7.467 20.005 128.506 1.00 20.05 282 ARG A O 1
ATOM 2174 N N A MET A 1 283 ? 5.782 21.290 129.288 0.73 16.45 283 MET A N 1
ATOM 2175 N N B MET A 1 283 ? 5.813 21.249 129.326 0.27 17.35 283 MET A N 1
ATOM 2176 C CA A MET A 1 283 ? 6.011 20.963 130.692 0.73 17.23 283 MET A CA 1
ATOM 2177 C CA B MET A 1 283 ? 6.177 20.839 130.682 0.27 18.03 283 MET A CA 1
ATOM 2178 C C A MET A 1 283 ? 5.814 19.474 130.936 0.73 19.37 283 MET A C 1
ATOM 2179 C C B MET A 1 283 ? 5.843 19.388 130.946 0.27 19.50 283 MET A C 1
ATOM 2180 O O A MET A 1 283 ? 6.666 18.821 131.532 0.73 20.06 283 MET A O 1
ATOM 2181 O O B MET A 1 283 ? 6.606 18.682 131.598 0.27 19.73 283 MET A O 1
ATOM 2190 N N . LEU A 1 284 ? 4.694 18.947 130.451 1.00 19.08 284 LEU A N 1
ATOM 2191 C CA . LEU A 1 284 ? 4.322 17.550 130.639 1.00 19.33 284 LEU A CA 1
ATOM 2192 C C . LEU A 1 284 ? 5.362 16.655 129.996 1.00 19.38 284 LEU A C 1
ATOM 2193 O O . LEU A 1 284 ? 5.787 15.662 130.585 1.00 22.77 284 LEU A O 1
ATOM 2198 N N . ARG A 1 285 ? 5.775 17.004 128.781 1.00 17.38 285 ARG A N 1
ATOM 2199 C CA . ARG A 1 285 ? 6.817 16.241 128.107 1.00 18.20 285 ARG A CA 1
ATOM 2200 C C . ARG A 1 285 ? 8.130 16.208 128.897 1.00 19.89 285 ARG A C 1
ATOM 2201 O O . ARG A 1 285 ? 8.794 15.182 128.941 1.00 21.78 285 ARG A O 1
ATOM 2209 N N . SER A 1 286 ? 8.495 17.307 129.547 1.00 19.24 286 SER A N 1
ATOM 2210 C CA . SER A 1 286 ? 9.747 17.352 130.317 1.00 22.46 286 SER A CA 1
ATOM 2211 C C . SER A 1 286 ? 9.773 16.402 131.527 1.00 23.25 286 SER A C 1
ATOM 2212 O O . SER A 1 286 ? 10.843 16.082 132.045 1.00 19.52 286 SER A O 1
ATOM 2215 N N . HIS A 1 287 ? 8.610 15.961 131.995 1.00 17.76 287 HIS A N 1
ATOM 2216 C CA . HIS A 1 287 ? 8.564 15.079 133.161 1.00 19.90 287 HIS A CA 1
ATOM 2217 C C . HIS A 1 287 ? 8.923 13.625 132.863 1.00 21.99 287 HIS A C 1
ATOM 2218 O O . HIS A 1 287 ? 9.263 12.872 133.791 1.00 19.62 287 HIS A O 1
ATOM 2225 N N A VAL A 1 288 ? 8.831 13.197 131.604 0.28 21.29 288 VAL A N 1
ATOM 2226 N N B VAL A 1 288 ? 8.846 13.251 131.590 0.72 21.30 288 VAL A N 1
ATOM 2227 C CA A VAL A 1 288 ? 9.034 11.772 131.301 0.28 20.80 288 VAL A CA 1
ATOM 2228 C CA B VAL A 1 288 ? 9.062 11.870 131.176 0.72 20.08 288 VAL A CA 1
ATOM 2229 C C A VAL A 1 288 ? 10.460 11.309 131.622 0.28 21.21 288 VAL A C 1
ATOM 2230 C C B VAL A 1 288 ? 10.473 11.400 131.570 0.72 21.67 288 VAL A C 1
ATOM 2231 O O A VAL A 1 288 ? 10.657 10.215 132.152 0.28 21.61 288 VAL A O 1
ATOM 2232 O O B VAL A 1 288 ? 10.633 10.327 132.156 0.72 21.61 288 VAL A O 1
ATOM 2239 N N A SER A 1 289 ? 11.445 12.156 131.341 0.28 19.86 289 SER A N 1
ATOM 2240 N N B SER A 1 289 ? 11.479 12.225 131.293 0.72 18.91 289 SER A N 1
ATOM 2241 C CA A SER A 1 289 ? 12.836 11.815 131.631 0.28 20.93 289 SER A CA 1
ATOM 2242 C CA B SER A 1 289 ? 12.861 11.883 131.628 0.72 21.40 289 SER A CA 1
ATOM 2243 C C A SER A 1 289 ? 13.093 11.725 133.135 0.28 20.35 289 SER A C 1
ATOM 2244 C C B SER A 1 289 ? 13.085 11.731 133.126 0.72 19.92 289 SER A C 1
ATOM 2245 O O A SER A 1 289 ? 13.876 10.887 133.585 0.28 21.93 289 SER A O 1
ATOM 2246 O O B SER A 1 289 ? 13.842 10.861 133.563 0.72 22.67 289 SER A O 1
ATOM 2251 N N . ILE A 1 290 ? 12.436 12.588 133.910 1.00 17.91 290 ILE A N 1
ATOM 2252 C CA . ILE A 1 290 ? 12.552 12.531 135.356 1.00 17.34 290 ILE A CA 1
ATOM 2253 C C . ILE A 1 290 ? 12.051 11.173 135.827 1.00 22.04 290 ILE A C 1
ATOM 2254 O O . ILE A 1 290 ? 12.713 10.509 136.611 1.00 17.92 290 ILE A O 1
ATOM 2259 N N . ALA A 1 291 ? 10.880 10.764 135.347 1.00 20.33 291 ALA A N 1
ATOM 2260 C CA . ALA A 1 291 ? 10.271 9.519 135.804 1.00 21.26 291 ALA A CA 1
ATOM 2261 C C . ALA A 1 291 ? 11.117 8.315 135.391 1.00 18.31 291 ALA A C 1
ATOM 2262 O O . ALA A 1 291 ? 11.236 7.342 136.138 1.00 21.54 291 ALA A O 1
ATOM 2264 N N . LEU A 1 292 ? 11.699 8.383 134.199 1.00 16.95 292 LEU A N 1
ATOM 2265 C CA . LEU A 1 292 ? 12.553 7.310 133.716 1.00 19.19 292 LEU A CA 1
ATOM 2266 C C . LEU A 1 292 ? 13.812 7.216 134.570 1.00 22.29 292 LEU A C 1
ATOM 2267 O O . LEU A 1 292 ? 14.224 6.113 134.951 1.00 20.89 292 LEU A O 1
ATOM 2272 N N . GLU A 1 293 ? 14.420 8.362 134.881 1.00 18.55 293 GLU A N 1
ATOM 2273 C CA . GLU A 1 293 ? 15.625 8.364 135.729 1.00 21.16 293 GLU A CA 1
ATOM 2274 C C . GLU A 1 293 ? 15.355 7.938 137.179 1.00 22.19 293 GLU A C 1
ATOM 2275 O O . GLU A 1 293 ? 16.218 7.328 137.817 1.00 20.46 293 GLU A O 1
ATOM 2281 N N . ASN A 1 294 ? 14.171 8.263 137.700 1.00 20.14 294 ASN A N 1
ATOM 2282 C CA . ASN A 1 294 ? 13.799 7.878 139.064 1.00 17.82 294 ASN A CA 1
ATOM 2283 C C . ASN A 1 294 ? 13.669 6.361 139.241 1.00 17.01 294 ASN A C 1
ATOM 2284 O O . ASN A 1 294 ? 13.585 5.864 140.362 1.00 19.16 294 ASN A O 1
ATOM 2289 N N . CYS A 1 295 ? 13.636 5.626 138.138 1.00 18.93 295 CYS A N 1
ATOM 2290 C CA . CYS A 1 295 ? 13.577 4.160 138.200 1.00 21.52 295 CYS A CA 1
ATOM 2291 C C . CYS A 1 295 ? 14.894 3.554 138.677 1.00 24.47 295 CYS A C 1
ATOM 2292 O O . CYS A 1 295 ? 14.918 2.480 139.291 1.00 22.04 295 CYS A O 1
ATOM 2295 N N . VAL A 1 296 ? 16.000 4.219 138.364 1.00 21.45 296 VAL A N 1
ATOM 2296 C CA . VAL A 1 296 ? 17.311 3.602 138.568 1.00 22.55 296 VAL A CA 1
ATOM 2297 C C . VAL A 1 296 ? 17.768 3.776 140.015 1.00 23.61 296 VAL A C 1
ATOM 2298 O O . VAL A 1 296 ? 18.735 4.491 140.297 1.00 23.34 296 VAL A O 1
ATOM 2302 N N . LEU A 1 297 ? 17.071 3.106 140.934 1.00 22.07 297 LEU A N 1
ATOM 2303 C CA . LEU A 1 297 ? 17.376 3.207 142.362 1.00 24.33 297 LEU A CA 1
ATOM 2304 C C . LEU A 1 297 ? 18.437 2.190 142.799 1.00 23.40 297 LEU A C 1
ATOM 2305 O O . LEU A 1 297 ? 18.527 1.083 142.247 1.00 22.12 297 LEU A O 1
ATOM 2310 N N . TRP A 1 298 ? 19.229 2.558 143.800 1.00 20.59 298 TRP A N 1
ATOM 2311 C CA . TRP A 1 298 ? 20.300 1.702 144.275 1.00 23.80 298 TRP A CA 1
ATOM 2312 C C . TRP A 1 298 ? 19.786 0.612 145.172 1.00 21.81 298 TRP A C 1
ATOM 2313 O O . TRP A 1 298 ? 19.092 0.881 146.174 1.00 21.98 298 TRP A O 1
ATOM 2324 N N . HIS A 1 299 ? 20.133 -0.626 144.839 1.00 23.22 299 HIS A N 1
ATOM 2325 C CA . HIS A 1 299 ? 19.761 -1.775 145.641 1.00 18.82 299 HIS A CA 1
ATOM 2326 C C . HIS A 1 299 ? 18.317 -1.747 146.043 1.00 18.11 299 HIS A C 1
ATOM 2327 O O . HIS A 1 299 ? 17.423 -1.520 145.204 1.00 23.33 299 HIS A O 1
ATOM 2334 N N A GLU A 1 300 ? 18.052 -2.037 147.311 0.36 21.24 300 GLU A N 1
ATOM 2335 N N B GLU A 1 300 ? 18.051 -1.929 147.332 0.64 21.35 300 GLU A N 1
ATOM 2336 C CA A GLU A 1 300 ? 16.677 -2.121 147.775 0.36 24.55 300 GLU A CA 1
ATOM 2337 C CA B GLU A 1 300 ? 16.684 -2.074 147.814 0.64 24.99 300 GLU A CA 1
ATOM 2338 C C A GLU A 1 300 ? 15.961 -0.780 147.661 0.36 28.07 300 GLU A C 1
ATOM 2339 C C B GLU A 1 300 ? 16.002 -0.717 147.955 0.64 27.16 300 GLU A C 1
ATOM 2340 O O A GLU A 1 300 ? 14.807 -0.722 147.245 0.36 36.31 300 GLU A O 1
ATOM 2341 O O B GLU A 1 300 ? 14.870 -0.623 148.427 0.64 16.60 300 GLU A O 1
ATOM 2352 N N A ARG A 1 301 ? 16.641 0.298 148.036 0.36 23.56 301 ARG A N 1
ATOM 2353 N N B ARG A 1 301 ? 16.701 0.331 147.535 0.64 25.59 301 ARG A N 1
ATOM 2354 C CA A ARG A 1 301 ? 16.147 1.635 147.732 0.36 24.80 301 ARG A CA 1
ATOM 2355 C CA B ARG A 1 301 ? 16.122 1.667 147.470 0.64 24.02 301 ARG A CA 1
ATOM 2356 C C A ARG A 1 301 ? 17.194 2.735 147.877 0.36 26.92 301 ARG A C 1
ATOM 2357 C C B ARG A 1 301 ? 17.092 2.780 147.832 0.64 26.58 301 ARG A C 1
ATOM 2358 O O A ARG A 1 301 ? 18.185 2.583 148.588 0.36 25.43 301 ARG A O 1
ATOM 2359 O O B ARG A 1 301 ? 17.983 2.614 148.663 0.64 25.22 301 ARG A O 1
ATOM 2374 N N A ASP A 1 302 ? 16.937 3.853 147.211 0.36 25.76 302 ASP A N 1
ATOM 2375 N N B ASP A 1 302 ? 16.911 3.899 147.139 0.64 25.55 302 ASP A N 1
ATOM 2376 C CA A ASP A 1 302 ? 17.548 5.132 147.527 0.36 24.21 302 ASP A CA 1
ATOM 2377 C CA B ASP A 1 302 ? 17.552 5.162 147.449 0.64 24.54 302 ASP A CA 1
ATOM 2378 C C A ASP A 1 302 ? 16.444 6.176 147.395 0.36 21.57 302 ASP A C 1
ATOM 2379 C C B ASP A 1 302 ? 16.486 6.240 147.298 0.64 21.49 302 ASP A C 1
ATOM 2380 O O A ASP A 1 302 ? 15.476 5.968 146.669 0.36 25.41 302 ASP A O 1
ATOM 2381 O O B ASP A 1 302 ? 15.594 6.126 146.457 0.64 28.86 302 ASP A O 1
ATOM 2390 N N . ILE A 1 303 ? 16.572 7.281 148.116 1.00 21.61 303 ILE A N 1
ATOM 2391 C CA . ILE A 1 303 ? 15.474 8.231 148.262 1.00 22.84 303 ILE A CA 1
ATOM 2392 C C . ILE A 1 303 ? 15.494 9.380 147.254 1.00 20.90 303 ILE A C 1
ATOM 2393 O O . ILE A 1 303 ? 14.726 10.333 147.376 1.00 22.29 303 ILE A O 1
ATOM 2398 N N . SER A 1 304 ? 16.390 9.302 146.278 1.00 20.11 304 SER A N 1
ATOM 2399 C CA . SER A 1 304 ? 16.600 10.406 145.348 1.00 19.32 304 SER A CA 1
ATOM 2400 C C . SER A 1 304 ? 15.327 10.750 144.580 1.00 23.78 304 SER A C 1
ATOM 2401 O O . SER A 1 304 ? 15.097 11.905 144.230 1.00 20.24 304 SER A O 1
ATOM 2404 N N . HIS A 1 305 ? 14.504 9.739 144.323 1.00 18.94 305 HIS A N 1
ATOM 2405 C CA . HIS A 1 305 ? 13.260 9.925 143.575 1.00 18.61 305 HIS A CA 1
ATOM 2406 C C . HIS A 1 305 ? 12.285 10.797 144.356 1.00 19.06 305 HIS A C 1
ATOM 2407 O O . HIS A 1 305 ? 11.377 11.411 143.775 1.00 22.90 305 HIS A O 1
ATOM 2414 N N . SER A 1 306 ? 12.464 10.840 145.675 1.00 18.55 306 SER A N 1
ATOM 2415 C CA . SER A 1 306 ? 11.479 11.461 146.556 1.00 21.69 306 SER A CA 1
ATOM 2416 C C . SER A 1 306 ? 11.347 12.958 146.317 1.00 21.62 306 SER A C 1
ATOM 2417 O O . SER A 1 306 ? 10.247 13.454 146.083 1.00 19.30 306 SER A O 1
ATOM 2420 N N . SER A 1 307 ? 12.459 13.680 146.363 1.00 18.59 307 SER A N 1
ATOM 2421 C CA . SER A 1 307 ? 12.391 15.126 146.189 1.00 21.95 307 SER A CA 1
ATOM 2422 C C . SER A 1 307 ? 11.874 15.482 144.796 1.00 21.87 307 SER A C 1
ATOM 2423 O O . SER A 1 307 ? 11.112 16.436 144.638 1.00 19.37 307 SER A O 1
ATOM 2426 N N . ALA A 1 308 ? 12.280 14.714 143.784 1.00 21.27 308 ALA A N 1
ATOM 2427 C CA . ALA A 1 308 ? 11.839 14.982 142.431 1.00 21.75 308 ALA A CA 1
ATOM 2428 C C . ALA A 1 308 ? 10.339 14.753 142.328 1.00 21.62 308 ALA A C 1
ATOM 2429 O O . ALA A 1 308 ? 9.623 15.572 141.762 1.00 19.88 308 ALA A O 1
ATOM 2431 N N . GLU A 1 309 ? 9.867 13.635 142.862 1.00 16.66 309 GLU A N 1
ATOM 2432 C CA . GLU A 1 309 ? 8.435 13.343 142.866 1.00 16.18 309 GLU A CA 1
ATOM 2433 C C . GLU A 1 309 ? 7.601 14.411 143.577 1.00 21.47 309 GLU A C 1
ATOM 2434 O O . GLU A 1 309 ? 6.463 14.676 143.184 1.00 20.60 309 GLU A O 1
ATOM 2440 N N . ARG A 1 310 ? 8.154 15.012 144.628 1.00 19.80 310 ARG A N 1
ATOM 2441 C CA . ARG A 1 310 ? 7.436 16.049 145.368 1.00 19.26 310 ARG A CA 1
ATOM 2442 C C . ARG A 1 310 ? 7.143 17.249 144.477 1.00 19.22 310 ARG A C 1
ATOM 2443 O O . ARG A 1 310 ? 6.143 17.938 144.668 1.00 17.68 310 ARG A O 1
ATOM 2451 N N . PHE A 1 311 ? 8.037 17.520 143.535 1.00 16.36 311 PHE A N 1
ATOM 2452 C CA . PHE A 1 311 ? 7.825 18.613 142.578 1.00 21.19 311 PHE A CA 1
ATOM 2453 C C . PHE A 1 311 ? 6.920 18.203 141.428 1.00 20.39 311 PHE A C 1
ATOM 2454 O O . PHE A 1 311 ? 5.866 18.817 141.205 1.00 21.97 311 PHE A O 1
ATOM 2462 N N . TYR A 1 312 ? 7.324 17.175 140.685 1.00 21.41 312 TYR A N 1
ATOM 2463 C CA . TYR A 1 312 ? 6.748 16.976 139.342 1.00 18.31 312 TYR A CA 1
ATOM 2464 C C . TYR A 1 312 ? 5.402 16.259 139.348 1.00 20.91 312 TYR A C 1
ATOM 2465 O O . TYR A 1 312 ? 4.596 16.475 138.454 1.00 22.52 312 TYR A O 1
ATOM 2474 N N . LEU A 1 313 ? 5.135 15.427 140.354 1.00 19.68 313 LEU A N 1
ATOM 2475 C CA . LEU A 1 313 ? 3.881 14.686 140.326 1.00 19.58 313 LEU A CA 1
ATOM 2476 C C . LEU A 1 313 ? 2.662 15.594 140.529 1.00 19.10 313 LEU A C 1
ATOM 2477 O O . LEU A 1 313 ? 1.708 15.497 139.754 1.00 21.26 313 LEU A O 1
ATOM 2482 N N . PRO A 1 314 ? 2.674 16.468 141.559 1.00 20.59 314 PRO A N 1
ATOM 2483 C CA . PRO A 1 314 ? 1.518 17.366 141.682 1.00 21.17 314 PRO A CA 1
ATOM 2484 C C . PRO A 1 314 ? 1.412 18.280 140.470 1.00 22.62 314 PRO A C 1
ATOM 2485 O O . PRO A 1 314 ? 0.301 18.631 140.060 1.00 22.54 314 PRO A O 1
ATOM 2489 N N . ASP A 1 315 ? 2.550 18.656 139.895 1.00 20.33 315 ASP A N 1
ATOM 2490 C CA . ASP A 1 315 ? 2.529 19.528 138.721 1.00 23.00 315 ASP A CA 1
ATOM 2491 C C . ASP A 1 315 ? 2.003 18.793 137.502 1.00 20.93 315 ASP A C 1
ATOM 2492 O O . ASP A 1 315 ? 1.264 19.354 136.696 1.00 21.06 315 ASP A O 1
ATOM 2497 N N . ASN A 1 316 ? 2.399 17.535 137.363 1.00 16.51 316 ASN A N 1
ATOM 2498 C CA . ASN A 1 316 ? 2.003 16.754 136.214 1.00 19.93 316 ASN A CA 1
ATOM 2499 C C . ASN A 1 316 ? 0.487 16.597 136.209 1.00 20.43 316 ASN A C 1
ATOM 2500 O O . ASN A 1 316 ? -0.160 16.901 135.207 1.00 18.51 316 ASN A O 1
ATOM 2505 N N . PHE A 1 317 ? -0.095 16.162 137.327 1.00 16.36 317 PHE A N 1
ATOM 2506 C CA . PHE A 1 317 ? -1.552 16.015 137.362 1.00 17.08 317 PHE A CA 1
ATOM 2507 C C . PHE A 1 317 ? -2.288 17.346 137.260 1.00 17.68 317 PHE A C 1
ATOM 2508 O O . PHE A 1 317 ? -3.316 17.447 136.574 1.00 20.78 317 PHE A O 1
ATOM 2516 N N . GLY A 1 318 ? -1.780 18.364 137.944 1.00 18.03 318 GLY A N 1
ATOM 2517 C CA . GLY A 1 318 ? -2.399 19.686 137.899 1.00 19.45 318 GLY A CA 1
ATOM 2518 C C . GLY A 1 318 ? -2.398 20.293 136.503 1.00 18.47 318 GLY A C 1
ATOM 2519 O O . GLY A 1 318 ? -3.407 20.831 136.036 1.00 22.86 318 GLY A O 1
ATOM 2520 N N . ILE A 1 319 ? -1.267 20.205 135.821 1.00 17.91 319 ILE A N 1
ATOM 2521 C CA . ILE A 1 319 ? -1.185 20.722 134.453 1.00 16.55 319 ILE A CA 1
ATOM 2522 C C . ILE A 1 319 ? -2.046 19.884 133.514 1.00 19.46 319 ILE A C 1
ATOM 2523 O O . ILE A 1 319 ? -2.736 20.422 132.650 1.00 20.46 319 ILE A O 1
ATOM 2528 N N . MET A 1 320 ? -2.003 18.563 133.670 1.00 17.53 320 MET A N 1
ATOM 2529 C CA . MET A 1 320 ? -2.801 17.688 132.815 1.00 17.89 320 MET A CA 1
ATOM 2530 C C . MET A 1 320 ? -4.301 18.005 132.913 1.00 17.18 320 MET A C 1
ATOM 2531 O O . MET A 1 320 ? -4.982 18.147 131.896 1.00 20.70 320 MET A O 1
ATOM 2536 N N . VAL A 1 321 ? -4.820 18.114 134.129 1.00 18.54 321 VAL A N 1
ATOM 2537 C CA .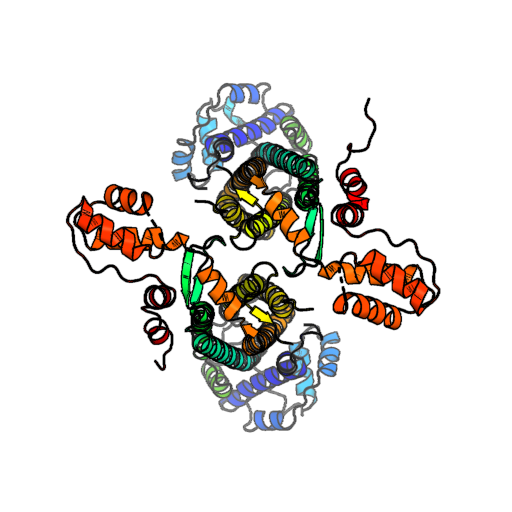 VAL A 1 321 ? -6.238 18.413 134.300 1.00 19.04 321 VAL A CA 1
ATOM 2538 C C . VAL A 1 321 ? -6.579 19.811 133.787 1.00 24.02 321 VAL A C 1
ATOM 2539 O O . VAL A 1 321 ? -7.593 20.009 133.110 1.00 23.23 321 VAL A O 1
ATOM 2543 N N . TYR A 1 322 ? -5.726 20.780 134.101 1.00 18.37 322 TYR A N 1
ATOM 2544 C CA . TYR A 1 322 ? -5.933 22.145 133.637 1.00 19.04 322 TYR A CA 1
ATOM 2545 C C . TYR A 1 322 ? -5.977 22.170 132.115 1.00 20.50 322 TYR A C 1
ATOM 2546 O O . TYR A 1 322 ? -6.864 22.785 131.506 1.00 22.00 322 TYR A O 1
ATOM 2555 N N . ALA A 1 323 ? -5.004 21.510 131.497 1.00 18.11 323 ALA A N 1
ATOM 2556 C CA . ALA A 1 323 ? -4.874 21.561 130.044 1.00 19.43 323 ALA A CA 1
ATOM 2557 C C . ALA A 1 323 ? -6.046 20.866 129.342 1.00 21.51 323 ALA A C 1
ATOM 2558 O O . ALA A 1 323 ? -6.571 21.375 128.345 1.00 21.75 323 ALA A O 1
ATOM 2560 N N . LEU A 1 324 ? -6.451 19.697 129.828 1.00 18.97 324 LEU A N 1
ATOM 2561 C CA . LEU A 1 324 ? -7.579 19.012 129.189 1.00 20.46 324 LEU A CA 1
ATOM 2562 C C . LEU A 1 324 ? -8.895 19.797 129.303 1.00 22.94 324 LEU A C 1
ATOM 2563 O O . LEU A 1 324 ? -9.715 19.791 128.380 1.00 23.64 324 LEU A O 1
ATOM 2568 N N . ARG A 1 325 ? -9.111 20.463 130.430 1.00 19.52 325 ARG A N 1
ATOM 2569 C CA . ARG A 1 325 ? -10.311 21.279 130.589 1.00 21.71 325 ARG A CA 1
ATOM 2570 C C . ARG A 1 325 ? -10.258 22.525 129.728 1.00 22.25 325 ARG A C 1
ATOM 2571 O O . ARG A 1 325 ? -11.272 22.922 129.134 1.00 21.63 325 ARG A O 1
ATOM 2579 N N . ARG A 1 326 ? -9.088 23.157 129.657 1.00 20.72 326 ARG A N 1
ATOM 2580 C CA . ARG A 1 326 ? -8.955 24.354 128.823 1.00 24.96 326 ARG A CA 1
ATOM 2581 C C . ARG A 1 326 ? -9.085 24.008 127.337 1.00 22.31 326 ARG A C 1
ATOM 2582 O O . ARG A 1 326 ? -9.734 24.738 126.579 1.00 22.61 326 ARG A O 1
ATOM 2590 N N . MET A 1 327 ? -8.494 22.892 126.915 1.00 20.60 327 MET A N 1
ATOM 2591 C CA . MET A 1 327 ? -8.622 22.477 125.519 1.00 21.69 327 MET A CA 1
ATOM 2592 C C . MET A 1 327 ? -10.084 22.169 125.168 1.00 23.22 327 MET A C 1
ATOM 2593 O O . MET A 1 327 ? -10.561 22.524 124.089 1.00 23.97 327 MET A O 1
ATOM 2598 N N . LYS A 1 328 ? -10.798 21.515 126.078 1.00 21.90 328 LYS A N 1
ATOM 2599 C CA . LYS A 1 328 ? -12.210 21.213 125.834 1.00 22.14 328 LYS A CA 1
ATOM 2600 C C . LYS A 1 328 ? -12.995 22.498 125.631 1.00 22.79 328 LYS A C 1
ATOM 2601 O O . LYS A 1 328 ? -13.762 22.623 124.668 1.00 26.25 328 LYS A O 1
ATOM 2607 N N . ASN A 1 329 ? -12.820 23.464 126.532 1.00 24.12 329 ASN A N 1
ATOM 2608 C CA . ASN A 1 329 ? -13.559 24.725 126.405 1.00 27.43 329 ASN A CA 1
ATOM 2609 C C . ASN A 1 329 ? -13.198 25.467 125.114 1.00 26.36 329 ASN A C 1
ATOM 2610 O O . ASN A 1 329 ? -14.055 26.050 124.451 1.00 27.29 329 ASN A O 1
ATOM 2615 N N . THR A 1 330 ? -11.925 25.412 124.736 1.00 22.15 330 THR A N 1
ATOM 2616 C CA . THR A 1 330 ? -11.474 26.059 123.509 1.00 24.76 330 THR A CA 1
ATOM 2617 C C . THR A 1 330 ? -12.102 25.433 122.254 1.00 24.18 330 THR A C 1
ATOM 2618 O O . THR A 1 330 ? -12.518 26.141 121.327 1.00 25.42 330 THR A O 1
ATOM 2622 N N . ILE A 1 331 ? -12.171 24.104 122.232 1.00 23.35 331 ILE A N 1
ATOM 2623 C CA . ILE A 1 331 ? -12.802 23.379 121.130 1.00 25.72 331 ILE A CA 1
ATOM 2624 C C . ILE A 1 331 ? -14.301 23.697 121.053 1.00 26.09 331 ILE A C 1
ATOM 2625 O O . ILE A 1 331 ? -14.847 23.972 119.970 1.00 27.74 331 ILE A O 1
ATOM 2630 N N . ASP A 1 332 ? -14.965 23.663 122.202 1.00 24.64 332 ASP A N 1
ATOM 2631 C CA . ASP A 1 332 ? -16.385 23.999 122.270 1.00 27.34 332 ASP A CA 1
ATOM 2632 C C . ASP A 1 332 ? -16.683 25.400 121.749 1.00 32.73 332 ASP A C 1
ATOM 2633 O O . ASP A 1 332 ? -17.684 25.620 121.061 1.00 29.27 332 ASP A O 1
ATOM 2638 N N . ASN A 1 333 ? -15.819 26.353 122.085 1.00 29.21 333 ASN A N 1
ATOM 2639 C CA . ASN A 1 333 ? -16.100 27.752 121.777 1.00 28.82 333 ASN A CA 1
ATOM 2640 C C . ASN A 1 333 ? -15.455 28.226 120.479 1.00 28.03 333 ASN A C 1
ATOM 2641 O O . ASN A 1 333 ? -15.657 29.370 120.060 1.00 27.43 333 ASN A O 1
ATOM 2646 N N . LEU A 1 334 ? -14.698 27.340 119.835 1.00 24.80 334 LEU A N 1
ATOM 2647 C CA . LEU A 1 334 ? -14.011 27.689 118.600 1.00 24.28 334 LEU A CA 1
ATOM 2648 C C . LEU A 1 334 ? -15.037 28.091 117.547 1.00 28.50 334 LEU A C 1
ATOM 2649 O O . LEU A 1 334 ? -16.077 27.448 117.409 1.00 29.90 334 LEU A O 1
ATOM 2654 N N . VAL A 1 335 ? -14.758 29.172 116.826 1.00 28.85 335 VAL A N 1
ATOM 2655 C CA . VAL A 1 335 ? -15.625 29.592 115.732 1.00 30.59 335 VAL A CA 1
ATOM 2656 C C . VAL A 1 335 ? -15.027 29.111 114.415 1.00 30.30 335 VAL A C 1
ATOM 2657 O O . VAL A 1 335 ? -13.870 29.398 114.096 1.00 26.48 335 VAL A O 1
ATOM 2661 N N . VAL A 1 336 ? -15.816 28.352 113.665 1.00 29.31 336 VAL A N 1
ATOM 2662 C CA . VAL A 1 336 ? -15.364 27.792 112.399 1.00 30.84 336 VAL A CA 1
ATOM 2663 C C . VAL A 1 336 ? -15.972 28.631 111.269 1.00 30.92 336 VAL A C 1
ATOM 2664 O O . VAL A 1 336 ? -17.193 28.713 111.142 1.00 31.90 336 VAL A O 1
ATOM 2668 N N . GLN A 1 337 ? -15.126 29.284 110.476 1.00 29.66 337 GLN A N 1
ATOM 2669 C CA . GLN A 1 337 ? -15.631 30.212 109.466 1.00 32.41 337 GLN A CA 1
ATOM 2670 C C . GLN A 1 337 ? -15.849 29.514 108.127 1.00 33.36 337 GLN A C 1
ATOM 2671 O O . GLN A 1 337 ? -14.967 29.498 107.263 1.00 30.80 337 GLN A O 1
ATOM 2677 N N . ARG A 1 338 ? -17.038 28.939 107.970 1.00 29.94 338 ARG A N 1
ATOM 2678 C CA . ARG A 1 338 ? -17.317 28.024 106.865 1.00 35.45 338 ARG A CA 1
ATOM 2679 C C . ARG A 1 338 ? -17.077 28.620 105.480 1.00 35.50 338 ARG A C 1
ATOM 2680 O O . ARG A 1 338 ? -16.493 27.969 104.603 1.00 37.30 338 ARG A O 1
ATOM 2688 N N . ASP A 1 339 ? -17.535 29.847 105.271 1.00 34.35 339 ASP A N 1
ATOM 2689 C CA . ASP A 1 339 ? -17.431 30.442 103.945 1.00 3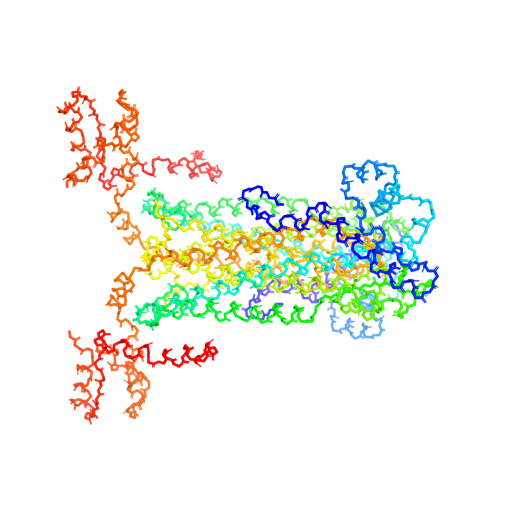7.92 339 ASP A CA 1
ATOM 2690 C C . ASP A 1 339 ? -15.972 30.685 103.563 1.00 37.07 339 ASP A C 1
ATOM 2691 O O . ASP A 1 339 ? -15.577 30.463 102.417 1.00 36.98 339 ASP A O 1
ATOM 2696 N N . ILE A 1 340 ? -15.165 31.110 104.529 1.00 33.34 340 ILE A N 1
ATOM 2697 C CA . ILE A 1 340 ? -13.743 31.317 104.270 1.00 32.41 340 ILE A CA 1
ATOM 2698 C C . ILE A 1 340 ? -13.072 29.996 103.897 1.00 31.41 340 ILE A C 1
ATOM 2699 O O . ILE A 1 340 ? -12.317 29.918 102.927 1.00 32.00 340 ILE A O 1
ATOM 2704 N N . ILE A 1 341 ? -13.379 28.960 104.667 1.00 29.47 341 ILE A N 1
ATOM 2705 C CA . ILE A 1 341 ? -12.857 27.619 104.438 1.00 28.38 341 ILE A CA 1
ATOM 2706 C C . ILE A 1 341 ? -13.209 27.101 103.035 1.00 31.63 341 ILE A C 1
ATOM 2707 O O . ILE A 1 341 ? -12.346 26.615 102.300 1.00 30.05 341 ILE A O 1
ATOM 2712 N N . GLU A 1 342 ? -14.478 27.219 102.662 1.00 30.53 342 GLU A N 1
ATOM 2713 C CA . GLU A 1 342 ? -14.940 26.660 101.399 1.00 32.24 342 GLU A CA 1
ATOM 2714 C C . GLU A 1 342 ? -14.577 27.518 100.187 1.00 35.23 342 GLU A C 1
ATOM 2715 O O . GLU A 1 342 ? -14.313 26.980 99.108 1.00 35.19 342 GLU A O 1
ATOM 2721 N N . ASP A 1 343 ? -14.551 28.839 100.355 1.00 34.01 343 ASP A N 1
ATOM 2722 C CA . ASP A 1 343 ? -14.125 29.716 99.265 1.00 36.45 343 ASP A CA 1
ATOM 2723 C C . ASP A 1 343 ? -12.684 29.410 98.872 1.00 35.12 343 ASP A C 1
ATOM 2724 O O . ASP A 1 343 ? -12.319 29.505 97.705 1.00 36.44 343 ASP A O 1
ATOM 2729 N N . ARG A 1 344 ? -11.870 29.033 99.848 1.00 34.25 344 ARG A N 1
ATOM 2730 C CA . ARG A 1 344 ? -10.484 28.676 99.566 1.00 37.86 344 ARG A CA 1
ATOM 2731 C C . ARG A 1 344 ? -10.414 27.464 98.636 1.00 36.66 344 ARG A C 1
ATOM 2732 O O . ARG A 1 344 ? -9.589 27.424 97.725 1.00 33.84 344 ARG A O 1
ATOM 2740 N N . VAL A 1 345 ? -11.299 26.490 98.846 1.00 36.91 345 VAL A N 1
ATOM 2741 C CA . VAL A 1 345 ? -11.409 25.360 97.919 1.00 35.65 345 VAL A CA 1
ATOM 2742 C C . VAL A 1 345 ? -11.821 25.846 96.527 1.00 36.01 345 VAL A C 1
ATOM 2743 O O . VAL A 1 345 ? -11.226 25.451 95.514 1.00 35.54 345 VAL A O 1
ATOM 2747 N N . ARG A 1 346 ? -12.837 26.707 96.483 1.00 37.99 346 ARG A N 1
ATOM 2748 C CA . ARG A 1 346 ? -13.292 27.304 95.227 1.00 44.05 346 ARG A CA 1
ATOM 2749 C C . ARG A 1 346 ? -12.172 28.040 94.507 1.00 45.43 346 ARG A C 1
ATOM 2750 O O . ARG A 1 346 ? -12.115 28.053 93.280 1.00 43.59 346 ARG A O 1
ATOM 2758 N N . SER A 1 347 ? -11.289 28.668 95.275 1.00 43.84 347 SER A N 1
ATOM 2759 C CA . SER A 1 347 ? -10.253 29.524 94.702 1.00 45.70 347 SER A CA 1
ATOM 2760 C C . SER A 1 347 ? -9.098 28.735 94.081 1.00 43.36 347 SER A C 1
ATOM 2761 O O . SER A 1 347 ? -8.267 29.302 93.372 1.00 43.31 347 SER A O 1
ATOM 2764 N N . THR A 1 348 ? -9.052 27.431 94.328 1.00 41.73 348 THR A N 1
ATOM 2765 C CA . THR A 1 348 ? -7.958 26.609 93.818 1.00 49.99 348 THR A CA 1
ATOM 2766 C C . THR A 1 348 ? -8.461 25.482 92.921 1.00 50.78 348 THR A C 1
ATOM 2767 O O . THR A 1 348 ? -9.392 24.764 93.278 1.00 51.69 348 THR A O 1
ATOM 2771 N N . SER A 1 349 ? -7.838 25.331 91.755 1.00 52.22 349 SER A N 1
ATOM 2772 C CA . SER A 1 349 ? -8.187 24.242 90.837 1.00 54.15 349 SER A CA 1
ATOM 2773 C C . SER A 1 349 ? -7.050 23.283 90.448 1.00 51.85 349 SER A C 1
ATOM 2774 O O . SER A 1 349 ? -7.251 22.396 89.620 1.00 50.99 349 SER A O 1
ATOM 2777 N N . ALA A 1 350 ? -5.865 23.458 91.025 1.00 52.29 350 ALA A N 1
ATOM 2778 C CA . ALA A 1 350 ? -4.683 22.706 90.587 1.00 52.46 350 ALA A CA 1
ATOM 2779 C C . ALA A 1 350 ? -4.791 21.188 90.772 1.00 46.85 350 ALA A C 1
ATOM 2780 O O . ALA A 1 350 ? -4.379 20.415 89.908 1.00 47.81 350 ALA A O 1
ATOM 2782 N N . TYR A 1 351 ? -5.346 20.780 91.905 1.00 37.91 351 TYR A N 1
ATOM 2783 C CA . TYR A 1 351 ? -5.542 19.370 92.256 1.00 40.18 351 TYR A CA 1
ATOM 2784 C C . TYR A 1 351 ? -6.314 18.564 91.198 1.00 46.39 351 TYR A C 1
ATOM 2785 O O . TYR A 1 351 ? -6.231 17.334 91.158 1.00 48.45 351 TYR A O 1
ATOM 2794 N N . LEU A 1 352 ? -7.059 19.254 90.343 1.00 45.24 352 LEU A N 1
ATOM 2795 C CA . LEU A 1 352 ? -7.925 18.573 89.389 1.00 49.42 352 LEU A CA 1
ATOM 2796 C C . LEU A 1 352 ? -7.155 17.848 88.288 1.00 52.51 352 LEU A C 1
ATOM 2797 O O . LEU A 1 352 ? -7.658 16.880 87.721 1.00 56.97 352 LEU A O 1
ATOM 2802 N N . SER A 1 353 ? -5.944 18.317 87.991 1.00 53.35 353 SER A N 1
ATOM 2803 C CA . SER A 1 353 ? -5.119 17.702 86.954 1.00 57.32 353 SER A CA 1
ATOM 2804 C C . SER A 1 353 ? -4.894 16.227 87.262 1.00 53.08 353 SER A C 1
ATOM 2805 O O . SER A 1 353 ? -5.068 15.367 86.396 1.00 50.62 353 SER A O 1
ATOM 2808 N N . SER A 1 354 ? -4.534 15.948 88.510 1.00 48.69 354 SER A N 1
ATOM 2809 C CA . SER A 1 354 ? -4.319 14.583 88.981 1.00 49.62 354 SER A CA 1
ATOM 2810 C C . SER A 1 354 ? -5.597 13.745 88.945 1.00 48.40 354 SER A C 1
ATOM 2811 O O . SER A 1 354 ? -5.550 12.542 88.679 1.00 48.35 354 SER A O 1
ATOM 2814 N N . PHE A 1 355 ? -6.734 14.378 89.220 1.00 45.66 355 PHE A N 1
ATOM 2815 C CA . PHE A 1 355 ? -8.015 13.686 89.155 1.00 45.26 355 PHE A CA 1
ATOM 2816 C C . PHE A 1 355 ? -8.286 13.203 87.729 1.00 45.38 355 PHE A C 1
ATOM 2817 O O . PHE A 1 355 ? -8.529 12.017 87.493 1.00 45.14 355 PHE A O 1
ATOM 2825 N N . TYR A 1 356 ? -8.240 14.131 86.781 1.00 47.72 356 TYR A N 1
ATOM 2826 C CA . TYR A 1 356 ? -8.499 13.811 85.384 1.00 48.14 356 TYR A CA 1
ATOM 2827 C C . TYR A 1 356 ? -7.482 12.828 84.830 1.00 51.25 356 TYR A C 1
ATOM 2828 O O . TYR A 1 356 ? -7.820 11.948 84.034 1.00 52.16 356 TYR A O 1
ATOM 2837 N N . LEU A 1 357 ? -6.234 12.991 85.249 1.00 50.21 357 LEU A N 1
ATOM 2838 C CA . LEU A 1 357 ? -5.154 12.130 84.795 1.00 52.83 357 LEU A CA 1
ATOM 2839 C C . LEU A 1 357 ? -5.454 10.702 85.208 1.00 51.63 357 LEU A C 1
ATOM 2840 O O . LEU A 1 357 ? -5.381 9.776 84.396 1.00 54.33 357 LEU A O 1
ATOM 2845 N N . HIS A 1 358 ? -5.808 10.537 86.479 1.00 47.92 358 HIS A N 1
ATOM 2846 C CA . HIS A 1 358 ? -6.209 9.239 87.004 1.00 47.75 358 HIS A CA 1
ATOM 2847 C C . HIS A 1 358 ? -7.462 8.710 86.313 1.00 47.83 358 HIS A C 1
ATOM 2848 O O . HIS A 1 358 ? -7.512 7.541 85.932 1.00 50.04 358 HIS A O 1
ATOM 2855 N N . PHE A 1 359 ? -8.469 9.565 86.159 1.00 45.18 359 PHE A N 1
ATOM 2856 C CA . PHE A 1 359 ? -9.700 9.158 85.487 1.00 48.72 359 PHE A CA 1
ATOM 2857 C C . PHE A 1 359 ? -9.422 8.565 84.110 1.00 51.04 359 PHE A C 1
ATOM 2858 O O . PHE A 1 359 ? -9.960 7.513 83.762 1.00 56.28 359 PHE A O 1
ATOM 2866 N N . LEU A 1 360 ? -8.576 9.233 83.329 1.00 53.00 360 LEU A N 1
ATOM 2867 C CA . LEU A 1 360 ? -8.224 8.752 81.992 1.00 55.94 360 LEU A CA 1
ATOM 2868 C C . LEU A 1 360 ? -7.450 7.439 82.048 1.00 58.25 360 LEU A C 1
ATOM 2869 O O . LEU A 1 360 ? -7.726 6.511 81.286 1.00 58.32 360 LEU A O 1
ATOM 2874 N N . VAL A 1 361 ? -6.465 7.379 82.941 1.00 58.90 361 VAL A N 1
ATOM 2875 C CA . VAL A 1 361 ? -5.657 6.176 83.113 1.00 60.80 361 VAL A CA 1
ATOM 2876 C C . VAL A 1 361 ? -6.565 4.990 83.435 1.00 51.37 361 VAL A C 1
ATOM 2877 O O . VAL A 1 361 ? -6.409 3.905 82.878 1.00 52.93 361 VAL A O 1
ATOM 2881 N N . ALA A 1 362 ? -7.542 5.229 84.305 1.00 50.98 362 ALA A N 1
ATOM 2882 C CA . ALA A 1 362 ? -8.463 4.187 84.754 1.00 53.39 362 ALA A CA 1
ATOM 2883 C C . ALA A 1 362 ? -9.530 3.776 83.727 1.00 61.50 362 ALA A C 1
ATOM 2884 O O . ALA A 1 362 ? -9.898 2.602 83.651 1.00 66.33 362 ALA A O 1
ATOM 2886 N N . ASN A 1 363 ? -10.031 4.731 82.945 1.00 62.65 363 ASN A N 1
ATOM 2887 C CA . ASN A 1 363 ? -11.149 4.451 82.042 1.00 65.74 363 ASN A CA 1
ATOM 2888 C C . ASN A 1 363 ? -10.814 4.402 80.542 1.00 69.56 363 ASN A C 1
ATOM 2889 O O . ASN A 1 363 ? -11.709 4.233 79.710 1.00 72.74 363 ASN A O 1
ATOM 2894 N N . THR A 1 364 ? -9.536 4.559 80.196 1.00 68.51 364 THR A N 1
ATOM 2895 C CA . THR A 1 364 ? -9.086 4.428 78.806 1.00 71.15 364 THR A CA 1
ATOM 2896 C C . THR A 1 364 ? -7.871 3.497 78.749 1.00 72.95 364 THR A C 1
ATOM 2897 O O . THR A 1 364 ? -7.270 3.206 79.782 1.00 72.84 364 THR A O 1
ATOM 2901 N N . PRO A 1 365 ? -7.505 3.015 77.548 1.00 74.91 365 PRO A N 1
ATOM 2902 C CA . PRO A 1 365 ? -6.307 2.171 77.506 1.00 75.19 365 PRO A CA 1
ATOM 2903 C C . PRO A 1 365 ? -5.020 2.948 77.235 1.00 73.93 365 PRO A C 1
ATOM 2904 O O . PRO A 1 365 ? -4.030 2.337 76.834 1.00 74.69 365 PRO A O 1
ATOM 2908 N N . PHE A 1 366 ? -5.017 4.257 77.464 1.00 72.27 366 PHE A N 1
ATOM 2909 C CA . PHE A 1 366 ? -3.815 5.057 77.216 1.00 73.04 366 PHE A CA 1
ATOM 2910 C C . PHE A 1 366 ? -2.896 5.023 78.440 1.00 70.82 366 PHE A C 1
ATOM 2911 O O . PHE A 1 366 ? -3.314 4.610 79.518 1.00 64.64 366 PHE A O 1
ATOM 2919 N N . MET A 1 367 ? -1.654 5.471 78.274 1.00 73.40 367 MET A N 1
ATOM 2920 C CA . MET A 1 367 ? -0.690 5.465 79.374 1.00 74.29 367 MET A CA 1
ATOM 2921 C C . MET A 1 367 ? -0.543 6.847 80.010 1.00 75.68 367 MET A C 1
ATOM 2922 O O . MET A 1 367 ? -1.084 7.831 79.499 1.00 77.14 367 MET A O 1
ATOM 2927 N N . ARG A 1 368 ? 0.187 6.906 81.123 1.00 74.04 368 ARG A N 1
ATOM 2928 C CA . ARG A 1 368 ? 0.343 8.138 81.898 1.00 74.49 368 ARG A CA 1
ATOM 2929 C C . ARG A 1 368 ? 0.698 9.370 81.076 1.00 78.69 368 ARG A C 1
ATOM 2930 O O . ARG A 1 368 ? -0.110 10.290 80.992 1.00 78.40 368 ARG A O 1
ATOM 2938 N N . GLU A 1 369 ? 1.886 9.385 80.470 0.91 82.22 369 GLU A N 1
ATOM 2939 C CA . GLU A 1 369 ? 2.330 10.549 79.704 0.91 85.97 369 GLU A CA 1
ATOM 2940 C C . GLU A 1 369 ? 1.305 10.937 78.637 0.91 87.39 369 GLU A C 1
ATOM 2941 O O . GLU A 1 369 ? 1.044 12.121 78.424 0.91 90.56 369 GLU A O 1
ATOM 2947 N N . ASP A 1 370 ? 0.711 9.937 77.991 1.00 85.29 370 ASP A N 1
ATOM 2948 C CA . ASP A 1 370 ? -0.362 10.173 77.027 1.00 83.79 370 ASP A CA 1
ATOM 2949 C C . ASP A 1 370 ? -1.585 10.824 77.684 1.00 78.62 370 ASP A C 1
ATOM 2950 O O . ASP A 1 370 ? -2.058 11.867 77.236 1.00 78.50 370 ASP A O 1
ATOM 2955 N N . CYS A 1 371 ? -2.094 10.209 78.745 1.00 72.10 371 CYS A N 1
ATOM 2956 C CA . CYS A 1 371 ? -3.182 10.810 79.504 1.00 69.82 371 CYS A CA 1
ATOM 2957 C C . CYS A 1 371 ? -2.739 12.163 80.064 1.00 72.79 371 CYS A C 1
ATOM 2958 O O . CYS A 1 371 ? -3.498 13.133 80.040 1.00 73.51 371 CYS A O 1
ATOM 2961 N N . TYR A 1 372 ? -1.499 12.218 80.547 1.00 74.59 372 TYR A N 1
ATOM 2962 C CA . TYR A 1 372 ? -0.902 13.444 81.075 1.00 77.60 372 TYR A CA 1
ATOM 2963 C C . TYR A 1 372 ? -0.889 14.535 80.021 1.00 82.63 372 TYR A C 1
ATOM 2964 O O . TYR A 1 372 ? -1.406 15.629 80.249 1.00 83.93 372 TYR A O 1
ATOM 2973 N N . LYS A 1 373 ? -0.278 14.236 78.877 1.00 84.72 373 LYS A N 1
ATOM 2974 C CA . LYS A 1 373 ? -0.095 15.229 77.821 1.00 88.85 373 LYS A CA 1
ATOM 2975 C C . LYS A 1 373 ? -1.424 15.844 77.387 1.00 90.76 373 LYS A C 1
ATOM 2976 O O . LYS A 1 373 ? -1.474 17.003 76.981 1.00 95.08 373 LYS A O 1
ATOM 2982 N N . ILE A 1 374 ? -2.490 15.057 77.475 1.00 86.48 374 ILE A N 1
ATOM 2983 C CA . ILE A 1 374 ? -3.823 15.531 77.131 1.00 84.30 374 ILE A CA 1
ATOM 2984 C C . ILE A 1 374 ? -4.328 16.528 78.166 1.00 84.09 374 ILE A C 1
ATOM 2985 O O . ILE A 1 374 ? -4.585 17.689 77.852 1.00 86.22 374 ILE A O 1
ATOM 2990 N N . VAL A 1 375 ? -4.465 16.069 79.404 1.00 82.92 375 VAL A N 1
ATOM 2991 C CA . VAL A 1 375 ? -4.898 16.935 80.489 1.00 81.50 375 VAL A CA 1
ATOM 2992 C C . VAL A 1 375 ? -4.007 18.168 80.550 1.00 85.94 375 VAL A C 1
ATOM 2993 O O . VAL A 1 375 ? -4.478 19.276 80.799 1.00 87.07 375 VAL A O 1
ATOM 2997 N N . GLN A 1 376 ? -2.714 17.965 80.321 0.79 88.10 376 GLN A N 1
ATOM 2998 C CA . GLN A 1 376 ? -1.758 19.063 80.311 0.79 90.12 376 GLN A CA 1
ATOM 2999 C C . GLN A 1 376 ? -2.073 20.046 79.190 0.79 93.58 376 GLN A C 1
ATOM 3000 O O . GLN A 1 376 ? -1.980 21.259 79.371 0.79 95.41 376 GLN A O 1
ATOM 3006 N N . GLN A 1 377 ? -2.444 19.512 78.030 1.00 95.42 377 GLN A N 1
ATOM 3007 C CA . GLN A 1 377 ? -2.774 20.337 76.873 1.00 98.02 377 GLN A CA 1
ATOM 3008 C C . GLN A 1 377 ? -3.991 21.217 77.136 1.00 98.99 377 GLN A C 1
ATOM 3009 O O . GLN A 1 377 ? -4.017 22.385 76.754 1.00 101.85 377 GLN A O 1
ATOM 3015 N N . VAL A 1 378 ? -4.996 20.651 77.794 1.00 98.01 378 VAL A N 1
ATOM 3016 C CA . VAL A 1 378 ? -6.225 21.380 78.079 1.00 97.18 378 VAL A CA 1
ATOM 3017 C C . VAL A 1 378 ? -6.022 22.398 79.196 1.00 95.72 378 VAL A C 1
ATOM 3018 O O . VAL A 1 378 ? -6.180 23.600 78.989 1.00 97.24 378 VAL A O 1
ATOM 3022 N N . GLU A 1 386 ? -15.775 27.754 82.181 1.00 92.79 386 GLU A N 1
ATOM 3023 C CA . GLU A 1 386 ? -15.551 26.629 81.277 1.00 92.79 386 GLU A CA 1
ATOM 3024 C C . GLU A 1 386 ? -15.319 25.313 82.018 1.00 88.46 386 GLU A C 1
ATOM 3025 O O . GLU A 1 386 ? -14.452 25.225 82.890 1.00 85.24 386 GLU A O 1
ATOM 3031 N N . SER A 1 387 ? -16.091 24.292 81.657 1.00 87.21 387 SER A N 1
ATOM 3032 C CA . SER A 1 387 ? -15.996 22.984 82.304 1.00 82.56 387 SER A CA 1
ATOM 3033 C C . SER A 1 387 ? -14.789 22.170 81.833 1.00 81.39 387 SER A C 1
ATOM 3034 O O . SER A 1 387 ? -14.737 21.738 80.682 1.00 83.04 387 SER A O 1
ATOM 3037 N N . PHE A 1 388 ? -13.829 21.970 82.736 1.00 79.13 388 PHE A N 1
ATOM 3038 C CA . PHE A 1 388 ? -12.653 21.144 82.475 1.00 77.76 388 PHE A CA 1
ATOM 3039 C C . PHE A 1 388 ? -13.121 19.788 81.957 1.00 76.00 388 PHE A C 1
ATOM 3040 O O . PHE A 1 388 ? -12.584 19.271 80.980 1.00 77.59 388 PHE A O 1
ATOM 3048 N N . SER A 1 389 ? -14.145 19.237 82.602 1.00 71.51 389 SER A N 1
ATOM 3049 C CA . SER A 1 389 ? -14.710 17.951 82.205 1.00 69.95 389 SER A CA 1
ATOM 3050 C C . SER A 1 389 ? -15.230 17.968 80.770 1.00 72.68 389 SER A C 1
ATOM 3051 O O . SER A 1 389 ? -14.860 17.108 79.967 1.00 75.25 389 SER A O 1
ATOM 3054 N N . LYS A 1 390 ? -16.089 18.937 80.462 1.00 76.09 390 LYS A N 1
ATOM 3055 C CA . LYS A 1 390 ? -16.669 19.071 79.123 1.00 81.53 390 LYS A CA 1
ATOM 3056 C C . LYS A 1 390 ? -15.627 19.049 78.008 1.00 82.66 390 LYS A C 1
ATOM 3057 O O . LYS A 1 390 ? -15.620 18.133 77.188 1.00 84.35 390 LYS A O 1
ATOM 3063 N N . LYS A 1 391 ? -14.749 20.050 77.985 1.00 83.49 391 LYS A N 1
ATOM 3064 C CA . LYS A 1 391 ? -13.738 20.151 76.932 1.00 88.04 391 LYS A CA 1
ATOM 3065 C C . LYS A 1 391 ? -12.845 18.913 76.870 1.00 81.65 391 LYS A C 1
ATOM 3066 O O . LYS A 1 391 ? -12.434 18.488 75.788 1.00 84.62 391 LYS A O 1
ATOM 3072 N N . LEU A 1 392 ? -12.561 18.331 78.032 1.00 70.79 392 LEU A N 1
ATOM 3073 C CA . LEU A 1 392 ? -11.782 17.096 78.100 1.00 67.83 392 LEU A CA 1
ATOM 3074 C C . LEU A 1 392 ? -12.506 15.939 77.422 1.00 69.03 392 LEU A C 1
ATOM 3075 O O . LEU A 1 392 ? -11.920 15.217 76.613 1.00 68.97 392 LEU A O 1
ATOM 3080 N N . GLN A 1 393 ? -13.779 15.767 77.768 1.00 69.86 393 GLN A N 1
ATOM 3081 C CA . GLN A 1 393 ? -14.607 14.701 77.212 1.00 72.52 393 GLN A CA 1
ATOM 3082 C C . GLN A 1 393 ? -14.885 14.933 75.728 1.00 80.84 393 GLN A C 1
ATOM 3083 O O . GLN A 1 393 ? -15.090 13.982 74.963 1.00 80.54 393 GLN A O 1
ATOM 3089 N N . LYS A 1 394 ? -14.945 16.204 75.341 1.00 85.55 394 LYS A N 1
ATOM 3090 C CA . LYS A 1 394 ? -15.077 16.577 73.940 1.00 91.44 394 LYS A CA 1
ATOM 3091 C C . LYS A 1 394 ? -13.844 16.150 73.152 1.00 92.39 394 LYS A C 1
ATOM 3092 O O . LYS A 1 394 ? -13.950 15.653 72.032 1.00 95.74 394 LYS A O 1
ATOM 3098 N N . VAL A 1 395 ? -12.674 16.351 73.750 1.00 90.56 395 VAL A N 1
ATOM 3099 C CA . VAL A 1 395 ? -11.411 16.067 73.081 1.00 92.16 395 VAL A CA 1
ATOM 3100 C C . VAL A 1 395 ? -11.260 14.589 72.750 1.00 91.13 395 VAL A C 1
ATOM 3101 O O . VAL A 1 395 ? -10.809 14.232 71.663 1.00 91.34 395 VAL A O 1
ATOM 3105 N N . MET A 1 396 ? -11.638 13.726 73.687 1.00 90.85 396 MET A N 1
ATOM 3106 C CA . MET A 1 396 ? -11.537 12.294 73.455 1.00 91.54 396 MET A CA 1
ATOM 3107 C C . MET A 1 396 ? -12.448 11.866 72.311 1.00 94.57 396 MET A C 1
ATOM 3108 O O . MET A 1 396 ? -12.053 11.085 71.446 1.00 100.64 396 MET A O 1
ATOM 3113 N N . HIS A 1 397 ? -13.695 12.321 72.330 1.00 94.90 397 HIS A N 1
ATOM 3114 C CA . HIS A 1 397 ? -14.603 11.951 71.266 1.00 97.70 397 HIS A CA 1
ATOM 3115 C C . HIS A 1 397 ? -14.150 12.492 69.942 1.00 99.39 397 HIS A C 1
ATOM 3116 O O . HIS A 1 397 ? -14.160 11.774 68.919 1.00 100.07 397 HIS A O 1
ATOM 3123 N N . ASP A 1 398 ? -13.745 13.759 69.933 1.00 99.82 398 ASP A N 1
ATOM 3124 C CA . ASP A 1 398 ? -13.311 14.417 68.704 1.00 102.98 398 ASP A CA 1
ATOM 3125 C C . ASP A 1 398 ? -12.022 13.879 68.079 1.00 103.93 398 ASP A C 1
ATOM 3126 O O . ASP A 1 398 ? -11.946 13.699 66.864 1.00 105.21 398 ASP A O 1
ATOM 3131 N N . GLU A 1 399 ? -11.009 13.635 68.906 1.00 100.81 399 GLU A N 1
ATOM 3132 C CA . GLU A 1 399 ? -9.698 13.245 68.391 1.00 104.11 399 GLU A CA 1
ATOM 3133 C C . GLU A 1 399 ? -9.361 11.762 68.527 1.00 102.45 399 GLU A C 1
ATOM 3134 O O . GLU A 1 399 ? -8.915 11.127 67.572 1.00 110.05 399 GLU A O 1
ATOM 3140 N N . HIS A 1 400 ? -9.571 11.220 69.721 1.00 92.73 400 HIS A N 1
ATOM 3141 C CA . HIS A 1 400 ? -9.212 9.845 70.011 1.00 90.63 400 HIS A CA 1
ATOM 3142 C C . HIS A 1 400 ? -10.366 8.915 69.804 1.00 92.46 400 HIS A C 1
ATOM 3143 O O . HIS A 1 400 ? -10.246 7.687 70.005 1.00 95.68 400 HIS A O 1
ATOM 3150 N N . ASN A 1 401 ? -11.501 9.477 69.411 1.00 91.02 401 ASN A N 1
ATOM 3151 C CA . ASN A 1 401 ? -12.727 8.699 69.263 1.00 92.11 401 ASN A CA 1
ATOM 3152 C C . ASN A 1 401 ? -12.972 7.735 70.421 1.00 88.28 401 ASN A C 1
ATOM 3153 O O . ASN A 1 401 ? -13.122 6.525 70.241 1.00 86.04 401 ASN A O 1
ATOM 3158 N N . ILE A 1 402 ? -12.987 8.302 71.620 1.00 87.31 402 ILE A N 1
ATOM 3159 C CA . ILE A 1 402 ? -13.305 7.561 72.824 1.00 86.42 402 ILE A CA 1
ATOM 3160 C C . ILE A 1 402 ? -14.434 8.285 73.536 1.00 87.50 402 ILE A C 1
ATOM 3161 O O . ILE A 1 402 ? -14.419 9.512 73.649 1.00 87.16 402 ILE A O 1
ATOM 3166 N N . ILE A 1 403 ? -15.424 7.527 73.990 1.00 89.25 403 ILE A N 1
ATOM 3167 C CA . ILE A 1 403 ? -16.593 8.117 74.622 1.00 90.53 403 ILE A CA 1
ATOM 3168 C C . ILE A 1 403 ? -16.761 7.617 76.054 1.00 88.10 403 ILE A C 1
ATOM 3169 O O . ILE A 1 403 ? -16.702 6.416 76.317 1.00 89.45 403 ILE A O 1
ATOM 3174 N N . LEU A 1 404 ? -16.949 8.555 76.977 1.00 85.46 404 LEU A N 1
ATOM 3175 C CA . LEU A 1 404 ? -17.074 8.227 78.392 1.00 84.26 404 LEU A CA 1
ATOM 3176 C C . LEU A 1 404 ? -17.710 9.368 79.182 1.00 82.10 404 LEU A C 1
ATOM 3177 O O . LEU A 1 404 ? -17.652 10.528 78.773 1.00 82.67 404 LEU A O 1
ATOM 3182 N N . ASP A 1 405 ? -18.331 9.021 80.304 1.00 80.32 405 ASP A N 1
ATOM 3183 C CA . ASP A 1 405 ? -19.087 9.979 81.103 1.00 81.25 405 ASP A CA 1
ATOM 3184 C C . ASP A 1 405 ? -18.200 10.608 82.176 1.00 73.42 405 ASP A C 1
ATOM 3185 O O . ASP A 1 405 ? -18.159 10.140 83.317 1.00 70.40 405 ASP A O 1
ATOM 3190 N N . ILE A 1 406 ? -17.489 11.669 81.800 1.00 71.58 406 ILE A N 1
ATOM 3191 C CA . ILE A 1 406 ? -16.603 12.372 82.726 1.00 70.16 406 ILE A CA 1
ATOM 3192 C C . ILE A 1 406 ? -17.395 13.248 83.694 1.00 69.70 406 ILE A C 1
ATOM 3193 O O . ILE A 1 406 ? -18.098 14.167 83.275 1.00 71.66 406 ILE A O 1
ATOM 3198 N N . PRO A 1 407 ? -17.274 12.957 84.985 1.00 69.13 407 PRO A N 1
ATOM 3199 C CA . PRO A 1 407 ? -18.074 13.637 86.010 1.00 68.39 407 PRO A CA 1
ATOM 3200 C C . PRO A 1 407 ? -17.784 15.131 86.094 1.00 65.65 407 PRO A C 1
ATOM 3201 O O . PRO A 1 407 ? -16.634 15.549 85.961 1.00 64.32 407 PRO A O 1
ATOM 3205 N N . GLU A 1 408 ? -18.824 15.934 86.290 1.00 62.73 408 GLU A N 1
ATOM 3206 C CA . GLU A 1 408 ? -18.643 17.373 86.427 1.00 62.19 408 GLU A CA 1
ATOM 3207 C C . GLU A 1 408 ? -17.851 17.667 87.695 1.00 57.71 408 GLU A C 1
ATOM 3208 O O . GLU A 1 408 ? -18.102 17.073 88.741 1.00 61.80 408 GLU A O 1
ATOM 3214 N N . MET A 1 409 ? -16.897 18.584 87.597 1.00 53.93 409 MET A N 1
ATOM 3215 C CA . MET A 1 409 ? -16.041 18.915 88.732 1.00 48.26 409 MET A CA 1
ATOM 3216 C C . MET A 1 409 ? -16.452 20.197 89.450 1.00 49.84 409 MET A C 1
ATOM 3217 O O . MET A 1 409 ? -15.741 20.680 90.329 1.00 65.92 409 MET A O 1
ATOM 3222 N N . ASP A 1 410 ? -17.595 20.750 89.063 1.00 47.48 410 ASP A N 1
ATOM 3223 C CA . ASP A 1 410 ? -18.122 21.935 89.710 1.00 48.85 410 ASP A CA 1
ATOM 3224 C C . ASP A 1 410 ? -18.134 21.643 91.200 1.00 49.86 410 ASP A C 1
ATOM 3225 O O . ASP A 1 410 ? -17.874 20.516 91.618 1.00 49.62 410 ASP A O 1
ATOM 3230 N N . PHE A 1 411 ? -18.401 22.660 92.005 1.00 47.27 411 PHE A N 1
ATOM 3231 C CA . PHE A 1 411 ? -18.148 22.597 93.432 1.00 47.71 411 PHE A CA 1
ATOM 3232 C C . PHE A 1 411 ? -18.894 21.425 94.061 1.00 46.86 411 PHE A C 1
ATOM 3233 O O . PHE A 1 411 ? -18.366 20.759 94.950 1.00 43.83 411 PHE A O 1
ATOM 3241 N N . GLU A 1 412 ? -20.113 21.165 93.604 1.00 48.40 412 GLU A N 1
ATOM 3242 C CA . GLU A 1 412 ? -20.888 20.055 94.141 1.00 52.45 412 GLU A CA 1
ATOM 3243 C C . GLU A 1 412 ? -20.261 18.717 93.767 1.00 50.13 412 GLU A C 1
ATOM 3244 O O . GLU A 1 412 ? -20.273 17.773 94.555 1.00 46.94 412 GLU A O 1
ATOM 3250 N N . GLY A 1 413 ? -19.714 18.642 92.559 1.00 43.01 413 GLY A N 1
ATOM 3251 C CA . GLY A 1 413 ? -19.024 17.448 92.111 1.00 42.63 413 GLY A CA 1
ATOM 3252 C C . GLY A 1 413 ? -17.711 17.240 92.838 1.00 40.71 413 GLY A C 1
ATOM 3253 O O . GLY A 1 413 ? -17.310 16.110 93.109 1.00 39.80 413 GLY A O 1
AT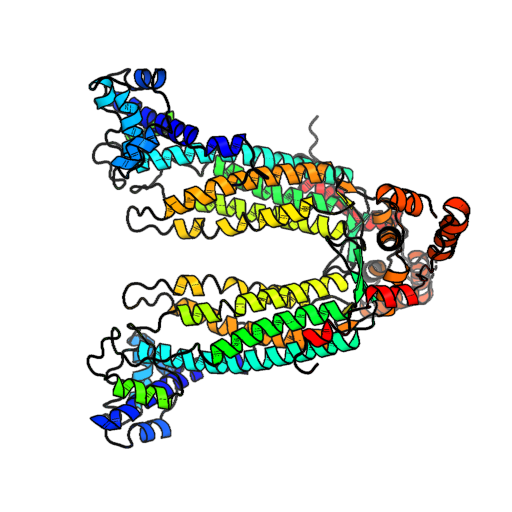OM 3254 N N . ILE A 1 414 ? -17.038 18.340 93.154 1.00 39.27 414 ILE A N 1
ATOM 3255 C CA . ILE A 1 414 ? -15.791 18.279 93.904 1.00 37.16 414 ILE A CA 1
ATOM 3256 C C . ILE A 1 414 ? -16.022 17.739 95.312 1.00 35.54 414 ILE A C 1
ATOM 3257 O O . ILE A 1 414 ? -15.230 16.948 95.819 1.00 34.21 414 ILE A O 1
ATOM 3262 N N . LYS A 1 415 ? -17.115 18.166 95.935 1.00 39.06 415 LYS A N 1
ATOM 3263 C CA . LYS A 1 415 ? -17.492 17.661 97.251 1.00 38.91 415 LYS A CA 1
ATOM 3264 C C . LYS A 1 415 ? -17.842 16.178 97.225 1.00 37.68 415 LYS A C 1
ATOM 3265 O O . LYS A 1 415 ? -17.402 15.420 98.084 1.00 35.43 415 LYS A O 1
ATOM 3271 N N . LYS A 1 416 ? -18.635 15.764 96.243 1.00 37.92 416 LYS A N 1
ATOM 3272 C CA . LYS A 1 416 ? -18.971 14.352 96.096 1.00 42.55 416 LYS A CA 1
ATOM 3273 C C . LYS A 1 416 ? -17.726 13.495 95.897 1.00 43.61 416 LYS A C 1
ATOM 3274 O O . LYS A 1 416 ? -17.646 12.371 96.391 1.00 47.17 416 LYS A O 1
ATOM 3280 N N . THR A 1 417 ? -16.755 14.042 95.178 1.00 41.30 417 THR A N 1
ATOM 3281 C CA . THR A 1 417 ? -15.508 13.336 94.898 1.00 41.09 417 THR A CA 1
ATOM 3282 C C . THR A 1 417 ? -14.594 13.214 96.119 1.00 37.84 417 THR A C 1
ATOM 3283 O O . THR A 1 417 ? -14.081 12.128 96.427 1.00 36.27 417 THR A O 1
ATOM 3287 N N . TYR A 1 418 ? -14.370 14.324 96.811 1.00 34.64 418 TYR A N 1
ATOM 3288 C CA . TYR A 1 418 ? -13.348 14.332 97.853 1.00 36.50 418 TYR A CA 1
ATOM 3289 C C . TYR A 1 418 ? -13.864 14.025 99.259 1.00 34.73 418 TYR A C 1
ATOM 3290 O O . TYR A 1 418 ? -13.085 13.902 100.197 1.00 34.42 418 TYR A O 1
ATOM 3299 N N . LEU A 1 419 ? -15.175 13.878 99.393 1.00 34.30 419 LEU A N 1
ATOM 3300 C CA . LEU A 1 419 ? -15.770 13.498 100.675 1.00 37.18 419 LEU A CA 1
ATOM 3301 C C . LEU A 1 419 ? -16.500 12.157 100.539 1.00 39.03 419 LEU A C 1
ATOM 3302 O O . LEU A 1 419 ? -17.357 11.809 101.350 1.00 36.66 419 LEU A O 1
ATOM 3307 N N . LYS A 1 420 ? -16.133 11.411 99.499 1.00 39.51 420 LYS A N 1
ATOM 3308 C CA . LYS A 1 420 ? -16.783 10.155 99.132 1.00 42.53 420 LYS A CA 1
ATOM 3309 C C . LYS A 1 420 ? -16.834 9.138 100.277 1.00 33.36 420 LYS A C 1
ATOM 3310 O O . LYS A 1 420 ? -17.855 8.485 100.489 1.00 35.13 420 LYS A O 1
ATOM 3316 N N . GLU A 1 421 ? -15.738 9.011 101.015 1.00 31.77 421 GLU A N 1
ATOM 3317 C CA . GLU A 1 421 ? -15.635 7.970 102.034 1.00 37.02 421 GLU A CA 1
ATOM 3318 C C . GLU A 1 421 ? -15.784 8.488 103.458 1.00 36.84 421 GLU A C 1
ATOM 3319 O O . GLU A 1 421 ? -15.505 7.758 104.412 1.00 35.32 421 GLU A O 1
ATOM 3325 N N . ILE A 1 422 ? -16.226 9.733 103.608 1.00 34.03 422 ILE A N 1
ATOM 3326 C CA . ILE A 1 422 ? -16.256 10.355 104.931 1.00 33.49 422 ILE A CA 1
ATOM 3327 C C . ILE A 1 422 ? -17.156 9.604 105.928 1.00 35.42 422 ILE A C 1
ATOM 3328 O O . ILE A 1 422 ? -16.803 9.470 107.105 1.00 33.96 422 ILE A O 1
ATOM 3333 N N . ASP A 1 423 ? -18.294 9.089 105.468 1.00 32.73 423 ASP A N 1
ATOM 3334 C CA . ASP A 1 423 ? -19.168 8.344 106.368 1.00 33.31 423 ASP A CA 1
ATOM 3335 C C . ASP A 1 423 ? -18.478 7.093 106.922 1.00 39.50 423 ASP A C 1
ATOM 3336 O O . ASP A 1 423 ? -18.608 6.785 108.111 1.00 33.28 423 ASP A O 1
ATOM 3341 N N A HIS A 1 424 ? -17.738 6.390 106.065 0.56 34.07 424 HIS A N 1
ATOM 3342 N N B HIS A 1 424 ? -17.740 6.374 106.083 0.44 34.34 424 HIS A N 1
ATOM 3343 C CA A HIS A 1 424 ? -16.996 5.203 106.490 0.56 33.86 424 HIS A CA 1
ATOM 3344 C CA B HIS A 1 424 ? -17.049 5.195 106.591 0.44 33.90 424 HIS A CA 1
ATOM 3345 C C A HIS A 1 424 ? -15.891 5.551 107.480 0.56 31.28 424 HIS A C 1
ATOM 3346 C C B HIS A 1 424 ? -15.882 5.550 107.508 0.44 31.26 424 HIS A C 1
ATOM 3347 O O A HIS A 1 424 ? -15.644 4.809 108.428 0.56 31.48 424 HIS A O 1
ATOM 3348 O O B HIS A 1 424 ? -15.582 4.805 108.438 0.44 31.44 424 HIS A O 1
ATOM 3361 N N . VAL A 1 425 ? -15.215 6.670 107.241 1.00 29.71 425 VAL A N 1
ATOM 3362 C CA . VAL A 1 425 ? -14.124 7.109 108.106 1.00 29.48 425 VAL A CA 1
ATOM 3363 C C . VAL A 1 425 ? -14.660 7.424 109.501 1.00 31.99 425 VAL A C 1
ATOM 3364 O O . VAL A 1 425 ? -14.049 7.055 110.502 1.00 29.92 425 VAL A O 1
ATOM 3368 N N . PHE A 1 426 ? -15.813 8.084 109.567 1.00 28.68 426 PHE A N 1
ATOM 3369 C CA . PHE A 1 426 ? -16.441 8.357 110.864 1.00 28.98 426 PHE A CA 1
ATOM 3370 C C . PHE A 1 426 ? -16.932 7.066 111.510 1.00 30.53 426 PHE A C 1
ATOM 3371 O O . PHE A 1 426 ? -16.735 6.855 112.708 1.00 30.50 426 PHE A O 1
ATOM 3379 N N . ASP A 1 427 ? -17.570 6.206 110.719 1.00 32.09 427 ASP A N 1
ATOM 3380 C CA . ASP A 1 427 ? -18.075 4.929 111.230 1.00 35.45 427 ASP A CA 1
ATOM 3381 C C . ASP A 1 427 ? -16.986 4.110 111.926 1.00 38.43 427 ASP A C 1
ATOM 3382 O O . ASP A 1 427 ? -17.164 3.661 113.058 1.00 38.12 427 ASP A O 1
ATOM 3387 N N . ARG A 1 428 ? -15.854 3.933 111.253 1.00 32.30 428 ARG A N 1
ATOM 3388 C CA . ARG A 1 428 ? -14.786 3.102 111.799 1.00 34.44 428 ARG A CA 1
ATOM 3389 C C . ARG A 1 428 ? -14.077 3.749 112.987 1.00 30.77 428 ARG A C 1
ATOM 3390 O O . ARG A 1 428 ? -13.458 3.064 113.807 1.00 31.06 428 ARG A O 1
ATOM 3398 N N . SER A 1 429 ? -14.168 5.072 113.075 1.00 29.51 429 SER A N 1
ATOM 3399 C CA . SER A 1 429 ? -13.508 5.818 114.141 1.00 28.31 429 SER A CA 1
ATOM 3400 C C . SER A 1 429 ? -14.309 5.873 115.437 1.00 32.31 429 SER A C 1
ATOM 3401 O O . SER A 1 429 ? -13.759 6.081 116.521 1.00 28.77 429 SER A O 1
ATOM 3404 N N . VAL A 1 430 ? -15.614 5.686 115.324 1.00 33.54 430 VAL A N 1
ATOM 3405 C CA . VAL A 1 430 ? -16.499 5.842 116.466 1.00 34.09 430 VAL A CA 1
ATOM 3406 C C . VAL A 1 430 ? -17.138 4.510 116.817 1.00 40.52 430 VAL A C 1
ATOM 3407 O O . VAL A 1 430 ? -17.718 3.859 115.951 1.00 43.75 430 VAL A O 1
ATOM 3411 N N . LYS A 1 431 ? -17.052 4.104 118.082 1.00 45.24 431 LYS A N 1
ATOM 3412 C CA . LYS A 1 431 ? -17.632 2.818 118.477 1.00 55.19 431 LYS A CA 1
ATOM 3413 C C . LYS A 1 431 ? -19.153 2.714 118.263 1.00 60.27 431 LYS A C 1
ATOM 3414 O O . LYS A 1 431 ? -19.662 1.653 117.885 1.00 63.50 431 LYS A O 1
ATOM 3420 N N . ALA A 1 432 ? -19.869 3.810 118.501 1.00 57.38 432 ALA A N 1
ATOM 3421 C CA . ALA A 1 432 ? -21.329 3.809 118.386 1.00 58.30 432 ALA A CA 1
ATOM 3422 C C . ALA A 1 432 ? -21.812 3.671 116.941 1.00 58.97 432 ALA A C 1
ATOM 3423 O O . ALA A 1 432 ? -22.892 3.129 116.697 1.00 62.29 432 ALA A O 1
ATOM 3425 N N . ARG A 1 433 ? -21.026 4.181 115.994 0.65 55.65 433 ARG A N 1
ATOM 3426 C CA . ARG A 1 433 ? -21.327 4.010 114.572 0.65 55.27 433 ARG A CA 1
ATOM 3427 C C . ARG A 1 433 ? -20.229 3.215 113.870 0.65 52.25 433 ARG A C 1
ATOM 3428 O O . ARG A 1 433 ? -19.989 2.053 114.198 0.65 48.92 433 ARG A O 1
ATOM 3436 N N . MET B 1 1 ? 25.211 7.224 111.894 1.00 34.15 1 MET B N 1
ATOM 3437 C CA . MET B 1 1 ? 25.220 7.969 110.639 1.00 35.24 1 MET B CA 1
ATOM 3438 C C . MET B 1 1 ? 24.755 7.071 109.514 1.00 35.05 1 MET B C 1
ATOM 3439 O O . MET B 1 1 ? 24.996 5.855 109.529 1.00 36.46 1 MET B O 1
ATOM 3444 N N . ILE B 1 2 ? 24.071 7.660 108.541 1.00 26.33 2 ILE B N 1
ATOM 3445 C CA . ILE B 1 2 ? 23.660 6.895 107.382 1.00 27.09 2 ILE B CA 1
ATOM 3446 C C . ILE B 1 2 ? 24.182 7.562 106.118 1.00 26.02 2 ILE B C 1
ATOM 3447 O O . ILE B 1 2 ? 24.475 8.767 106.106 1.00 24.09 2 ILE B O 1
ATOM 3452 N N . LYS B 1 3 ? 24.293 6.766 105.064 1.00 24.60 3 LYS B N 1
ATOM 3453 C CA . LYS B 1 3 ? 24.852 7.215 103.799 1.00 29.46 3 LYS B CA 1
ATOM 3454 C C . LYS B 1 3 ? 24.143 8.461 103.246 1.00 32.34 3 LYS B C 1
ATOM 3455 O O . LYS B 1 3 ? 24.791 9.373 102.742 1.00 32.04 3 LYS B O 1
ATOM 3461 N N . ARG B 1 4 ? 22.818 8.505 103.372 1.00 27.92 4 ARG B N 1
ATOM 3462 C CA . ARG B 1 4 ? 22.020 9.611 102.833 1.00 28.34 4 ARG B CA 1
ATOM 3463 C C . ARG B 1 4 ? 22.504 10.999 103.279 1.00 24.24 4 ARG B C 1
ATOM 3464 O O . ARG B 1 4 ? 22.455 11.947 102.498 1.00 25.02 4 ARG B O 1
ATOM 3472 N N . TYR B 1 5 ? 22.986 11.115 104.518 1.00 24.51 5 TYR B N 1
ATOM 3473 C CA . TYR B 1 5 ? 23.409 12.409 105.057 1.00 26.82 5 TYR B CA 1
ATOM 3474 C C . TYR B 1 5 ? 24.898 12.475 105.403 1.00 28.91 5 TYR B C 1
ATOM 3475 O O . TYR B 1 5 ? 25.339 13.394 106.084 1.00 29.00 5 TYR B O 1
ATOM 3484 N N . ASP B 1 6 ? 25.667 11.505 104.934 1.00 26.92 6 ASP B N 1
ATOM 3485 C CA . ASP B 1 6 ? 27.060 11.373 105.346 1.00 32.60 6 ASP B CA 1
ATOM 3486 C C . ASP B 1 6 ? 27.945 12.397 104.641 1.00 31.42 6 ASP B C 1
ATOM 3487 O O . ASP B 1 6 ? 28.070 12.385 103.425 1.00 30.66 6 ASP B O 1
ATOM 3492 N N . VAL B 1 7 ? 28.571 13.273 105.412 1.00 25.56 7 VAL B N 1
ATOM 3493 C CA . VAL B 1 7 ? 29.550 14.202 104.863 1.00 28.20 7 VAL B CA 1
ATOM 3494 C C . VAL B 1 7 ? 30.905 13.532 104.992 1.00 28.41 7 VAL B C 1
ATOM 3495 O O . VAL B 1 7 ? 31.378 13.309 106.103 1.00 23.99 7 VAL B O 1
ATOM 3499 N N . ALA B 1 8 ? 31.523 13.228 103.855 1.00 29.49 8 ALA B N 1
ATOM 3500 C CA . ALA B 1 8 ? 32.696 12.355 103.805 1.00 32.33 8 ALA B CA 1
ATOM 3501 C C . ALA B 1 8 ? 33.824 12.755 104.756 1.00 31.42 8 ALA B C 1
ATOM 3502 O O . ALA B 1 8 ? 34.382 11.905 105.451 1.00 29.78 8 ALA B O 1
ATOM 3504 N N . GLU B 1 9 ? 34.163 14.040 104.791 1.00 29.03 9 GLU B N 1
ATOM 3505 C CA . GLU B 1 9 ? 35.318 14.474 105.571 1.00 32.68 9 GLU B CA 1
ATOM 3506 C C . GLU B 1 9 ? 35.049 14.399 107.067 1.00 27.50 9 GLU B C 1
ATOM 3507 O O . GLU B 1 9 ? 35.979 14.283 107.867 1.00 28.98 9 GLU B O 1
ATOM 3513 N N . ILE B 1 10 ? 33.778 14.459 107.463 1.00 20.89 10 ILE B N 1
ATOM 3514 C CA . ILE B 1 10 ? 33.467 14.326 108.885 1.00 19.11 10 ILE B CA 1
ATOM 3515 C C . ILE B 1 10 ? 33.468 12.855 109.308 1.00 24.86 10 ILE B C 1
ATOM 3516 O O . ILE B 1 10 ? 34.028 12.500 110.339 1.00 20.92 10 ILE B O 1
ATOM 3521 N N . SER B 1 11 ? 32.861 11.981 108.514 1.00 23.45 11 SER B N 1
ATOM 3522 C CA . SER B 1 11 ? 32.845 10.581 108.918 1.00 25.64 11 SER B CA 1
ATOM 3523 C C . SER B 1 11 ? 34.262 9.990 108.887 1.00 29.22 11 SER B C 1
ATOM 3524 O O . SER B 1 11 ? 34.570 9.078 109.651 1.00 27.85 11 SER B O 1
ATOM 3527 N N . LYS B 1 12 ? 35.113 10.536 108.024 1.00 22.23 12 LYS B N 1
ATOM 3528 C CA . LYS B 1 12 ? 36.498 10.091 107.923 1.00 23.93 12 LYS B CA 1
ATOM 3529 C C . LYS B 1 12 ? 37.239 10.339 109.232 1.00 24.59 12 LYS B C 1
ATOM 3530 O O . LYS B 1 12 ? 38.042 9.517 109.668 1.00 25.04 12 LYS B O 1
ATOM 3536 N N . ILE B 1 13 ? 36.942 11.463 109.873 1.00 23.05 13 ILE B N 1
ATOM 3537 C CA . ILE B 1 13 ? 37.580 11.803 111.137 1.00 22.88 13 ILE B CA 1
ATOM 3538 C C . ILE B 1 13 ? 37.249 10.759 112.198 1.00 27.62 13 ILE B C 1
ATOM 3539 O O . ILE B 1 13 ? 38.100 10.386 113.004 1.00 25.94 13 ILE B O 1
ATOM 3544 N N . TRP B 1 14 ? 36.002 10.299 112.197 1.00 24.06 14 TRP B N 1
ATOM 3545 C CA . TRP B 1 14 ? 35.537 9.332 113.176 1.00 23.63 14 TRP B CA 1
ATOM 3546 C C . TRP B 1 14 ? 35.676 7.892 112.751 1.00 26.64 14 TRP B C 1
ATOM 3547 O O . TRP B 1 14 ? 35.337 6.968 113.521 1.00 27.61 14 TRP B O 1
ATOM 3558 N N . ALA B 1 15 ? 36.170 7.672 111.537 1.00 23.39 15 ALA B N 1
ATOM 3559 C CA . ALA B 1 15 ? 36.400 6.322 111.025 1.00 28.43 15 ALA B CA 1
ATOM 3560 C C . ALA B 1 15 ? 37.543 5.645 111.779 1.00 31.37 15 ALA B C 1
ATOM 3561 O O . ALA B 1 15 ? 38.443 6.320 112.278 1.00 25.67 15 ALA B O 1
ATOM 3563 N N . ASP B 1 16 ? 37.503 4.318 111.879 1.00 25.39 16 ASP B N 1
ATOM 3564 C CA . ASP B 1 16 ? 38.519 3.602 112.651 1.00 27.15 16 ASP B CA 1
ATOM 3565 C C . ASP B 1 16 ? 39.943 4.022 112.289 1.00 30.40 16 ASP B C 1
ATOM 3566 O O . ASP B 1 16 ? 40.804 4.117 113.160 1.00 29.20 16 ASP B O 1
ATOM 3571 N N . GLU B 1 17 ? 40.201 4.271 111.009 1.00 26.93 17 GLU B N 1
ATOM 3572 C CA . GLU B 1 17 ? 41.575 4.596 110.608 1.00 29.02 17 GLU B CA 1
ATOM 3573 C C . GLU B 1 17 ? 42.107 5.874 111.268 1.00 27.96 17 GLU B C 1
ATOM 3574 O O . GLU B 1 17 ? 43.244 5.910 111.746 1.00 27.56 17 GLU B O 1
ATOM 3580 N N . ASN B 1 18 ? 41.298 6.927 111.284 1.00 26.93 18 ASN B N 1
ATOM 3581 C CA . ASN B 1 18 ? 41.731 8.164 111.921 1.00 28.25 18 ASN B CA 1
ATOM 3582 C C . ASN B 1 18 ? 41.696 8.065 113.440 1.00 28.00 18 ASN B C 1
ATOM 3583 O O . ASN B 1 18 ? 42.511 8.695 114.130 1.00 24.58 18 ASN B O 1
ATOM 3588 N N . LYS B 1 19 ? 40.757 7.282 113.966 1.00 27.56 19 LYS B N 1
ATOM 3589 C CA . LYS B 1 19 ? 40.711 7.060 115.414 1.00 28.20 19 LYS B CA 1
ATOM 3590 C C . LYS B 1 19 ? 42.053 6.509 115.894 1.00 27.19 19 LYS B C 1
ATOM 3591 O O . LYS B 1 19 ? 42.620 7.004 116.870 1.00 23.03 19 LYS B O 1
ATOM 3597 N N . TYR B 1 20 ? 42.566 5.498 115.199 1.00 22.31 20 TYR B N 1
ATOM 3598 C CA . TYR B 1 20 ? 43.855 4.908 115.569 1.00 29.10 20 TYR B CA 1
ATOM 3599 C C . TYR B 1 20 ? 45.033 5.812 115.218 1.00 26.60 20 TYR B C 1
ATOM 3600 O O . TYR B 1 20 ? 46.038 5.820 115.922 1.00 26.85 20 TYR B O 1
ATOM 3609 N N . ALA B 1 21 ? 44.924 6.569 114.128 1.00 24.91 21 ALA B N 1
ATOM 3610 C CA . ALA B 1 21 ? 46.007 7.490 113.770 1.00 27.60 21 ALA B CA 1
ATOM 3611 C C . ALA B 1 21 ? 46.182 8.560 114.858 1.00 27.00 21 ALA B C 1
ATOM 3612 O O . ALA B 1 21 ? 47.303 8.960 115.185 1.00 27.35 21 ALA B O 1
ATOM 3614 N N . LYS B 1 22 ? 45.074 9.021 115.427 1.00 22.94 22 LYS B N 1
ATOM 3615 C CA . LYS B 1 22 ? 45.165 10.005 116.505 1.00 23.24 22 LYS B CA 1
ATOM 3616 C C . LYS B 1 22 ? 45.694 9.369 117.783 1.00 26.34 22 LYS B C 1
ATOM 3617 O O . LYS B 1 22 ? 46.481 9.988 118.508 1.00 26.03 22 LYS B O 1
ATOM 3623 N N . MET B 1 23 ? 45.289 8.129 118.054 1.00 24.32 23 MET B N 1
ATOM 3624 C CA . MET B 1 23 ? 45.845 7.397 119.194 1.00 28.20 23 MET B CA 1
ATOM 3625 C C . MET B 1 23 ? 47.359 7.256 119.060 1.00 25.63 23 MET B C 1
ATOM 3626 O O . MET B 1 23 ? 48.105 7.407 120.037 1.00 28.06 23 MET B O 1
ATOM 3631 N N . LEU B 1 24 ? 47.810 6.990 117.844 1.00 24.70 24 LEU B N 1
ATOM 3632 C CA . LEU B 1 24 ? 49.240 6.853 117.588 1.00 27.05 24 LEU B CA 1
ATOM 3633 C C . LEU B 1 24 ? 49.974 8.167 117.837 1.00 26.28 24 LEU B C 1
ATOM 3634 O O . LEU B 1 24 ? 51.057 8.176 118.427 1.00 29.85 24 LEU B O 1
ATOM 3639 N N . GLU B 1 25 ? 49.390 9.275 117.388 1.00 25.26 25 GLU B N 1
ATOM 3640 C CA . GLU B 1 25 ? 50.002 10.587 117.583 1.00 27.17 25 GLU B CA 1
ATOM 3641 C C . GLU B 1 25 ? 50.146 10.903 119.073 1.00 23.92 25 GLU B C 1
ATOM 3642 O O . GLU B 1 25 ? 51.172 11.429 119.516 1.00 25.68 25 GLU B O 1
ATOM 3648 N N . VAL B 1 26 ? 49.114 10.575 119.846 1.00 22.79 26 VAL B N 1
ATOM 3649 C CA . VAL B 1 26 ? 49.147 10.753 121.297 1.00 22.89 26 VAL B CA 1
ATOM 3650 C C . VAL B 1 26 ? 50.182 9.855 121.981 1.00 26.23 26 VAL B C 1
ATOM 3651 O O . VAL B 1 26 ? 50.925 10.315 122.862 1.00 26.20 26 VAL B O 1
ATOM 3655 N N . GLU B 1 27 ? 50.238 8.583 121.587 1.00 24.00 27 GLU B N 1
ATOM 3656 C CA . GLU B 1 27 ? 51.248 7.667 122.127 1.00 25.26 27 GLU B CA 1
ATOM 3657 C C . GLU B 1 27 ? 52.660 8.187 121.858 1.00 31.93 27 GLU B C 1
ATOM 3658 O O . GLU B 1 27 ? 53.554 8.057 122.697 1.00 30.42 27 GLU B O 1
ATOM 3664 N N . LEU B 1 28 ? 52.864 8.774 120.686 1.00 26.40 28 LEU B N 1
ATOM 3665 C CA . LEU B 1 28 ? 54.204 9.205 120.301 1.00 27.77 28 LEU B CA 1
ATOM 3666 C C . LEU B 1 28 ? 54.557 10.526 120.962 1.00 27.56 28 LEU B C 1
ATOM 3667 O O . LEU B 1 28 ? 55.729 10.839 121.146 1.00 28.68 28 LEU B O 1
ATOM 3672 N N . ALA B 1 29 ? 53.539 11.304 121.316 1.00 28.26 29 ALA B N 1
ATOM 3673 C CA . ALA B 1 29 ? 53.773 12.552 122.045 1.00 32.21 29 ALA B CA 1
ATOM 3674 C C . ALA B 1 29 ? 54.348 12.279 123.437 1.00 33.03 29 ALA B C 1
ATOM 3675 O O . ALA B 1 29 ? 55.349 12.889 123.837 1.00 27.16 29 ALA B O 1
ATOM 3677 N N . ILE B 1 30 ? 53.723 11.369 124.183 1.00 25.58 30 ILE B N 1
ATOM 3678 C CA . ILE B 1 30 ? 54.243 11.030 125.505 1.00 25.87 30 ILE B CA 1
ATOM 3679 C C . ILE B 1 30 ? 55.568 10.264 125.382 1.00 27.90 30 ILE B C 1
ATOM 3680 O O . ILE B 1 30 ? 56.481 10.447 126.190 1.00 28.36 30 ILE B O 1
ATOM 3685 N N . LEU B 1 31 ? 55.696 9.432 124.354 1.00 28.97 31 LEU B N 1
ATOM 3686 C CA . LEU B 1 31 ? 56.935 8.673 124.168 1.00 29.43 31 LEU B CA 1
ATOM 3687 C C . LEU B 1 31 ? 58.105 9.618 123.918 1.00 30.59 31 LEU B C 1
ATOM 3688 O O . LEU B 1 31 ? 59.196 9.421 124.451 1.00 32.31 31 LEU B O 1
ATOM 3693 N N . GLU B 1 32 ? 57.871 10.653 123.116 1.00 34.24 32 GLU B N 1
ATOM 3694 C CA . GLU B 1 32 ? 58.910 11.638 122.821 1.00 34.39 32 GLU B CA 1
ATOM 3695 C C . GLU B 1 32 ? 59.262 12.428 124.080 1.00 32.63 32 GLU B C 1
ATOM 3696 O O . GLU B 1 32 ? 60.431 12.707 124.350 1.00 32.86 32 GLU B O 1
ATOM 3702 N N . ALA B 1 33 ? 58.247 12.777 124.862 1.00 30.54 33 ALA B N 1
ATOM 3703 C CA . ALA B 1 33 ? 58.478 13.443 126.142 1.00 30.08 33 ALA B CA 1
ATOM 3704 C C . ALA B 1 33 ? 59.388 12.592 127.024 1.00 35.26 33 ALA B C 1
ATOM 3705 O O . ALA B 1 33 ? 60.331 13.093 127.646 1.00 38.04 33 ALA B O 1
ATOM 3707 N N . LEU B 1 34 ? 59.109 11.294 127.061 1.00 30.75 34 LEU B N 1
ATOM 3708 C CA . LEU B 1 34 ? 59.838 10.386 127.929 1.00 31.54 34 LEU B CA 1
ATOM 3709 C C . LEU B 1 34 ? 61.276 10.174 127.477 1.00 33.34 34 LEU B C 1
ATOM 3710 O O . LEU B 1 34 ? 62.063 9.570 128.194 1.00 34.24 34 LEU B O 1
ATOM 3715 N N . GLU B 1 35 ? 61.616 10.678 126.297 1.00 33.95 35 GLU B N 1
ATOM 3716 C CA . GLU B 1 35 ? 62.993 10.627 125.822 1.00 35.81 35 GLU B CA 1
ATOM 3717 C C . GLU B 1 35 ? 63.904 11.523 126.657 1.00 38.17 35 GLU B C 1
ATOM 3718 O O . GLU B 1 35 ? 65.124 11.373 126.637 1.00 38.38 35 GLU B O 1
ATOM 3724 N N . ASP B 1 36 ? 63.303 12.453 127.392 1.00 39.42 36 ASP B N 1
ATOM 3725 C CA . ASP B 1 36 ? 64.043 13.266 128.350 1.00 42.85 36 ASP B CA 1
ATOM 3726 C C . ASP B 1 36 ? 64.365 12.474 129.612 1.00 45.03 36 ASP B C 1
ATOM 3727 O O . ASP B 1 36 ? 65.088 12.950 130.486 1.00 46.45 36 ASP B O 1
ATOM 3732 N N . ARG B 1 37 ? 63.824 11.265 129.701 1.00 41.66 37 ARG B N 1
ATOM 3733 C CA . ARG B 1 37 ? 64.125 10.374 130.813 1.00 44.12 37 ARG B CA 1
ATOM 3734 C C . ARG B 1 37 ? 64.742 9.070 130.320 1.00 43.40 37 ARG B C 1
ATOM 3735 O O . ARG B 1 37 ? 65.926 9.021 129.996 1.00 45.13 37 ARG B O 1
ATOM 3743 N N . MET B 1 38 ? 63.934 8.016 130.266 1.00 39.49 38 MET B N 1
ATOM 3744 C CA . MET B 1 38 ? 64.459 6.659 130.178 1.00 42.05 38 MET B CA 1
ATOM 3745 C C . MET B 1 38 ? 64.451 6.131 128.745 1.00 43.59 38 MET B C 1
ATOM 3746 O O . MET B 1 38 ? 65.070 5.111 128.450 1.00 46.04 38 MET B O 1
ATOM 3751 N N . VAL B 1 39 ? 63.747 6.828 127.859 1.00 43.62 39 VAL B N 1
ATOM 3752 C CA . VAL B 1 39 ? 63.627 6.394 126.472 1.00 37.20 39 VAL B CA 1
ATOM 3753 C C . VAL B 1 39 ? 64.765 6.943 125.618 1.00 39.07 39 VAL B C 1
ATOM 3754 O O . VAL B 1 39 ? 65.032 8.142 125.623 1.00 38.90 39 VAL B O 1
ATOM 3758 N N . PRO B 1 40 ? 65.430 6.058 124.883 1.00 40.15 40 PRO B N 1
ATOM 3759 C CA . PRO B 1 40 ? 66.544 6.464 124.018 1.00 42.48 40 PRO B CA 1
ATOM 3760 C C . PRO B 1 40 ? 66.096 7.535 123.031 1.00 43.60 40 PRO B C 1
ATOM 3761 O O . PRO B 1 40 ? 65.006 7.411 122.461 1.00 40.21 40 PRO B O 1
ATOM 3765 N N . LYS B 1 41 ? 66.906 8.577 122.854 1.00 45.00 41 LYS B N 1
ATOM 3766 C CA . LYS B 1 41 ? 66.569 9.654 121.921 1.00 50.66 41 LYS B CA 1
ATOM 3767 C C . LYS B 1 41 ? 66.350 9.092 120.522 1.00 49.84 41 LYS B C 1
ATOM 3768 O O . LYS B 1 41 ? 67.108 8.229 120.078 1.00 44.21 41 LYS B O 1
ATOM 3774 N N . GLY B 1 42 ? 65.310 9.568 119.839 1.00 46.10 42 GLY B N 1
ATOM 3775 C CA . GLY B 1 42 ? 65.038 9.141 118.475 1.00 45.48 42 GLY B CA 1
ATOM 3776 C C . GLY B 1 42 ? 63.969 8.068 118.336 1.00 44.33 42 GLY B C 1
ATOM 3777 O O . GLY B 1 42 ? 63.507 7.795 117.228 1.00 40.89 42 GLY B O 1
ATOM 3778 N N . THR B 1 43 ? 63.565 7.466 119.453 1.00 40.06 43 THR B N 1
ATOM 3779 C CA . THR B 1 43 ? 62.648 6.330 119.417 1.00 38.87 43 THR B CA 1
ATOM 3780 C C . THR B 1 43 ? 61.283 6.703 118.839 1.00 37.31 43 THR B C 1
ATOM 3781 O O . THR B 1 43 ? 60.770 6.026 117.947 1.00 38.64 43 THR B O 1
ATOM 3785 N N . ALA B 1 44 ? 60.696 7.781 119.349 1.00 36.59 44 ALA B N 1
ATOM 3786 C CA . ALA B 1 44 ? 59.394 8.238 118.865 1.00 35.74 44 ALA B CA 1
ATOM 3787 C C . ALA B 1 44 ? 59.447 8.589 117.376 1.00 36.89 44 ALA B C 1
ATOM 3788 O O . ALA B 1 44 ? 58.521 8.287 116.622 1.00 34.70 44 ALA B O 1
ATOM 3790 N N . ALA B 1 45 ? 60.528 9.229 116.947 1.00 38.35 45 ALA B N 1
ATOM 3791 C CA . ALA B 1 45 ? 60.643 9.630 115.547 1.00 38.90 45 ALA B CA 1
ATOM 3792 C C . ALA B 1 45 ? 60.759 8.411 114.632 1.00 42.81 45 ALA B C 1
ATOM 3793 O O . ALA B 1 45 ? 60.259 8.412 113.502 1.00 42.63 45 ALA B O 1
ATOM 3795 N N . GLU B 1 46 ? 61.444 7.382 115.122 1.00 43.52 46 GLU B N 1
ATOM 3796 C CA . GLU B 1 46 ? 61.610 6.132 114.384 1.00 46.59 46 GLU B CA 1
ATOM 3797 C C . GLU B 1 46 ? 60.256 5.468 114.129 1.00 46.37 46 GLU B C 1
ATOM 3798 O O . GLU B 1 46 ? 59.939 5.077 113.003 1.00 45.31 46 GLU B O 1
ATOM 3804 N N . ILE B 1 47 ? 59.456 5.358 115.185 1.00 40.74 47 ILE B N 1
ATOM 3805 C CA . ILE B 1 47 ? 58.147 4.727 115.092 1.00 38.20 47 ILE B CA 1
ATOM 3806 C C . ILE B 1 47 ? 57.200 5.576 114.243 1.00 39.67 47 ILE B C 1
ATOM 3807 O O . ILE B 1 47 ? 56.437 5.050 113.425 1.00 36.64 47 ILE B O 1
ATOM 3812 N N . ARG B 1 48 ? 57.268 6.891 114.428 1.00 37.74 48 ARG B N 1
ATOM 3813 C CA . ARG B 1 48 ? 56.452 7.829 113.659 1.00 37.18 48 ARG B CA 1
ATOM 3814 C C . ARG B 1 48 ? 56.636 7.638 112.154 1.00 41.13 48 ARG B C 1
ATOM 3815 O O . ARG B 1 48 ? 55.674 7.701 111.394 1.00 41.15 48 ARG B O 1
ATOM 3823 N N . ALA B 1 49 ? 57.867 7.374 111.732 1.00 40.59 49 ALA B N 1
ATOM 3824 C CA . ALA B 1 49 ? 58.183 7.284 110.303 1.00 44.77 49 ALA B CA 1
ATOM 3825 C C . ALA B 1 49 ? 57.758 5.973 109.638 1.00 45.59 49 ALA B C 1
ATOM 3826 O O . ALA B 1 49 ? 57.673 5.894 108.413 1.00 47.98 49 ALA B O 1
ATOM 3828 N N . ARG B 1 50 ? 57.499 4.944 110.438 1.00 44.65 50 ARG B N 1
ATOM 3829 C CA . ARG B 1 50 ? 57.322 3.599 109.896 1.00 45.88 50 ARG B CA 1
ATOM 3830 C C . ARG B 1 50 ? 55.972 2.961 110.214 1.00 44.86 50 ARG B C 1
ATOM 3831 O O . ARG B 1 50 ? 55.458 2.160 109.433 1.00 45.40 50 ARG B O 1
ATOM 3839 N N . ALA B 1 51 ? 55.404 3.307 111.364 1.00 36.99 51 ALA B N 1
ATOM 3840 C CA . ALA B 1 51 ? 54.206 2.629 111.848 1.00 38.46 51 ALA B CA 1
ATOM 3841 C C . ALA B 1 51 ? 53.034 2.776 110.888 1.00 39.22 51 ALA B C 1
ATOM 3842 O O . ALA B 1 51 ? 52.754 3.871 110.390 1.00 38.53 51 ALA B O 1
ATOM 3844 N N . GLN B 1 52 ? 52.356 1.663 110.632 1.00 39.57 52 GLN B N 1
ATOM 3845 C CA . GLN B 1 52 ? 51.171 1.675 109.787 1.00 38.11 52 GLN B CA 1
ATOM 3846 C C . GLN B 1 52 ? 49.914 1.508 110.631 1.00 33.19 52 GLN B C 1
ATOM 3847 O O . GLN B 1 52 ? 49.921 0.801 111.640 1.00 36.18 52 GLN B O 1
ATOM 3853 N N . ILE B 1 53 ? 48.837 2.162 110.217 1.00 33.63 53 ILE B N 1
ATOM 3854 C CA . ILE B 1 53 ? 47.547 2.016 110.888 1.00 34.93 53 ILE B CA 1
ATOM 3855 C C . ILE B 1 53 ? 46.768 0.915 110.176 1.00 39.60 53 ILE B C 1
ATOM 3856 O O . ILE B 1 53 ? 46.518 1.011 108.975 1.00 37.41 53 ILE B O 1
ATOM 3861 N N . ARG B 1 54 ? 46.401 -0.134 110.912 1.00 39.99 54 ARG B N 1
ATOM 3862 C CA . ARG B 1 54 ? 45.800 -1.324 110.306 1.00 37.50 54 ARG B CA 1
ATOM 3863 C C . ARG B 1 54 ? 44.531 -1.751 111.033 1.00 39.66 54 ARG B C 1
ATOM 3864 O O . ARG B 1 54 ? 44.553 -2.693 111.831 1.00 44.50 54 ARG B O 1
ATOM 3872 N N . PRO B 1 55 ? 43.415 -1.064 110.751 1.00 36.66 55 PRO B N 1
ATOM 3873 C CA . PRO B 1 55 ? 42.188 -1.265 111.528 1.00 39.38 55 PRO B CA 1
ATOM 3874 C C . PRO B 1 55 ? 41.743 -2.724 111.510 1.00 39.94 55 PRO B C 1
ATOM 3875 O O . PRO B 1 55 ? 41.242 -3.240 112.508 1.00 41.63 55 PRO B O 1
ATOM 3879 N N A GLU B 1 56 ? 41.927 -3.405 110.388 0.42 41.99 56 GLU B N 1
ATOM 3880 N N B GLU B 1 56 ? 41.958 -3.359 110.365 0.58 41.82 56 GLU B N 1
ATOM 3881 C CA A GLU B 1 56 ? 41.528 -4.807 110.317 0.42 44.90 56 GLU B CA 1
ATOM 3882 C CA B GLU B 1 56 ? 41.652 -4.763 110.145 0.58 45.27 56 GLU B CA 1
ATOM 3883 C C A GLU B 1 56 ? 42.363 -5.703 111.228 0.42 47.49 56 GLU B C 1
ATOM 3884 C C B GLU B 1 56 ? 42.367 -5.673 111.144 0.58 47.32 56 GLU B C 1
ATOM 3885 O O A GLU B 1 56 ? 41.838 -6.637 111.838 0.42 47.78 56 GLU B O 1
ATOM 3886 O O B GLU B 1 56 ? 41.765 -6.569 111.736 0.58 47.87 56 GLU B O 1
ATOM 3897 N N . ARG B 1 57 ? 43.660 -5.425 111.322 1.00 48.39 57 ARG B N 1
ATOM 3898 C CA . ARG B 1 57 ? 44.514 -6.201 112.205 1.00 47.31 57 ARG B CA 1
ATOM 3899 C C . ARG B 1 57 ? 44.130 -5.965 113.670 1.00 44.28 57 ARG B C 1
ATOM 3900 O O . ARG B 1 57 ? 44.141 -6.892 114.485 1.00 44.16 57 ARG B O 1
ATOM 3908 N N . VAL B 1 58 ? 43.778 -4.723 113.994 1.00 38.80 58 VAL B N 1
ATOM 3909 C CA . VAL B 1 58 ? 43.323 -4.382 115.335 1.00 39.52 58 VAL B CA 1
ATOM 3910 C C . VAL B 1 58 ? 42.087 -5.210 115.689 1.00 39.05 58 VAL B C 1
ATOM 3911 O O . VAL B 1 58 ? 41.979 -5.745 116.799 1.00 36.01 58 VAL B O 1
ATOM 3915 N N . ASP B 1 59 ? 41.169 -5.327 114.734 1.00 37.90 59 ASP B N 1
ATOM 3916 C CA . ASP B 1 59 ? 39.952 -6.107 114.929 1.00 42.05 59 ASP B CA 1
ATOM 3917 C C . ASP B 1 59 ? 40.209 -7.581 115.239 1.00 41.91 59 ASP B C 1
ATOM 3918 O O . ASP B 1 59 ? 39.620 -8.126 116.174 1.00 41.64 59 ASP B O 1
ATOM 3923 N N . GLU B 1 60 ? 41.083 -8.229 114.473 1.00 42.50 60 GLU B N 1
ATOM 3924 C CA . GLU B 1 60 ? 41.359 -9.641 114.738 1.00 45.87 60 GLU B CA 1
ATOM 3925 C C . GLU B 1 60 ? 42.045 -9.851 116.088 1.00 45.58 60 GLU B C 1
ATOM 3926 O O . GLU B 1 60 ? 41.748 -10.814 116.793 1.00 47.79 60 GLU B O 1
ATOM 3932 N N . ILE B 1 61 ? 42.940 -8.937 116.453 1.00 42.18 61 ILE B N 1
ATOM 3933 C CA . ILE B 1 61 ? 43.602 -8.991 117.751 1.00 40.59 61 ILE B CA 1
ATOM 3934 C C . ILE B 1 61 ? 42.594 -8.748 118.878 1.00 38.61 61 ILE B C 1
ATOM 3935 O O . ILE B 1 61 ? 42.658 -9.387 119.936 1.00 38.27 61 ILE B O 1
ATOM 3940 N N . GLU B 1 62 ? 41.656 -7.835 118.645 1.00 35.18 62 GLU B N 1
ATOM 3941 C CA . GLU B 1 62 ? 40.657 -7.504 119.658 1.00 37.46 62 GLU B CA 1
ATOM 3942 C C . GLU B 1 62 ? 39.734 -8.687 119.967 1.00 41.48 62 GLU B C 1
ATOM 3943 O O . GLU B 1 62 ? 39.209 -8.801 121.078 1.00 42.28 62 GLU B O 1
ATOM 3949 N N . LYS B 1 63 ? 39.550 -9.571 118.991 1.00 43.73 63 LYS B N 1
ATOM 3950 C CA . LYS B 1 63 ? 38.789 -10.798 119.221 1.00 45.80 63 LYS B CA 1
ATOM 3951 C C . LYS B 1 63 ? 39.368 -11.641 120.355 1.00 48.01 63 LYS B C 1
ATOM 3952 O O . LYS B 1 63 ? 38.628 -12.311 121.077 1.00 50.25 63 LYS B O 1
ATOM 3958 N N . VAL B 1 64 ? 40.690 -11.602 120.504 1.00 48.26 64 VAL B N 1
ATOM 3959 C CA . VAL B 1 64 ? 41.369 -12.329 121.570 1.00 49.07 64 VAL B CA 1
ATOM 3960 C C . VAL B 1 64 ? 41.402 -11.512 122.858 1.00 48.57 64 VAL B C 1
ATOM 3961 O O . VAL B 1 64 ? 41.011 -11.991 123.922 1.00 50.51 64 VAL B O 1
ATOM 3965 N N . THR B 1 65 ? 41.874 -10.275 122.752 1.00 41.89 65 THR B N 1
ATOM 3966 C CA . THR B 1 65 ? 42.158 -9.459 123.930 1.00 39.81 65 THR B CA 1
ATOM 3967 C C . THR B 1 65 ? 40.917 -8.997 124.698 1.00 40.31 65 THR B C 1
ATOM 3968 O O . THR B 1 65 ? 40.976 -8.830 125.918 1.00 41.70 65 THR B O 1
ATOM 3972 N N . LYS B 1 66 ? 39.811 -8.787 123.982 1.00 37.61 66 LYS B N 1
ATOM 3973 C CA . LYS B 1 66 ? 38.593 -8.182 124.545 1.00 42.22 66 LYS B CA 1
ATOM 3974 C C . LYS B 1 66 ? 38.859 -6.755 125.017 1.00 43.37 66 LYS B C 1
ATOM 3975 O O . LYS B 1 66 ? 38.124 -6.217 125.854 1.00 41.60 66 LYS B O 1
ATOM 3981 N N . HIS B 1 67 ? 39.910 -6.146 124.475 1.00 38.98 67 HIS B N 1
ATOM 3982 C CA . HIS B 1 67 ? 40.354 -4.837 124.931 1.00 36.55 67 HIS B CA 1
ATOM 3983 C C . HIS B 1 67 ? 40.940 -4.093 123.747 1.00 34.04 67 HIS B C 1
ATOM 3984 O O . HIS B 1 67 ? 41.992 -4.474 123.237 1.00 32.46 67 HIS B O 1
ATOM 3991 N N . ASP B 1 68 ? 40.268 -3.034 123.311 1.00 31.41 68 ASP B N 1
ATOM 3992 C CA . ASP B 1 68 ? 40.649 -2.371 122.060 1.00 33.18 68 ASP B CA 1
ATOM 3993 C C . ASP B 1 68 ? 42.021 -1.670 122.068 1.00 35.33 68 ASP B C 1
ATOM 3994 O O . ASP B 1 68 ? 42.715 -1.656 121.045 1.00 32.85 68 ASP B O 1
ATOM 3999 N N . ILE B 1 69 ? 42.430 -1.123 123.211 1.00 32.68 69 ILE B N 1
ATOM 4000 C CA . ILE B 1 69 ? 43.724 -0.436 123.286 1.00 32.79 69 ILE B CA 1
ATOM 4001 C C . ILE B 1 69 ? 44.903 -1.407 123.304 1.00 32.56 69 ILE B C 1
ATOM 4002 O O . ILE B 1 69 ? 45.944 -1.146 122.693 1.00 34.43 69 ILE B O 1
ATOM 4007 N N . ILE B 1 70 ? 44.750 -2.519 124.019 1.00 33.63 70 ILE B N 1
ATOM 4008 C CA . ILE B 1 70 ? 45.749 -3.583 123.969 1.00 35.38 70 ILE B CA 1
ATOM 4009 C C . ILE B 1 70 ? 45.903 -4.064 122.530 1.00 34.05 70 ILE B C 1
ATOM 4010 O O . ILE B 1 70 ? 47.015 -4.278 122.053 1.00 35.06 70 ILE B O 1
ATOM 4015 N N . ALA B 1 71 ? 44.775 -4.218 121.840 1.00 31.80 71 ALA B N 1
ATOM 4016 C CA . ALA B 1 71 ? 44.783 -4.625 120.435 1.00 33.56 71 ALA B CA 1
ATOM 4017 C C . ALA B 1 71 ? 45.514 -3.615 119.552 1.00 35.48 71 ALA B C 1
ATOM 4018 O O . ALA B 1 71 ? 46.339 -3.991 118.720 1.00 34.97 71 ALA B O 1
ATOM 4020 N N . PHE B 1 72 ? 45.194 -2.335 119.729 1.00 34.51 72 PHE B N 1
ATOM 4021 C CA . PHE B 1 72 ? 45.868 -1.266 118.997 1.00 34.01 72 PHE B CA 1
ATOM 4022 C C . PHE B 1 72 ? 47.375 -1.232 119.268 1.00 30.82 72 PHE B C 1
ATOM 4023 O O . PHE B 1 72 ? 48.178 -1.170 118.334 1.00 29.90 72 PHE B O 1
ATOM 4031 N N . CYS B 1 73 ? 47.757 -1.258 120.542 1.00 30.54 73 CYS B N 1
ATOM 4032 C CA . CYS B 1 73 ? 49.179 -1.249 120.897 1.00 30.71 73 CYS B CA 1
ATOM 4033 C C . CYS B 1 73 ? 49.917 -2.439 120.296 1.00 36.02 73 CYS B C 1
ATOM 4034 O O . CYS B 1 73 ? 51.021 -2.302 119.751 1.00 38.21 73 CYS B O 1
ATOM 4037 N N . THR B 1 74 ? 49.302 -3.612 120.398 1.00 36.93 74 THR B N 1
ATOM 4038 C CA . THR B 1 74 ? 49.884 -4.820 119.822 1.00 39.23 74 THR B CA 1
ATOM 4039 C C . THR B 1 74 ? 50.030 -4.674 118.310 1.00 37.57 74 THR B C 1
ATOM 4040 O O . THR B 1 74 ? 51.014 -5.138 117.732 1.00 36.97 74 THR B O 1
ATOM 4044 N N . SER B 1 75 ? 49.073 -4.012 117.662 1.00 37.24 75 SER B N 1
ATOM 4045 C CA . SER B 1 75 ? 49.163 -3.846 116.206 1.00 36.65 75 SER B CA 1
ATOM 4046 C C . SER B 1 75 ? 50.357 -2.969 115.820 1.00 35.51 75 SER B C 1
ATOM 4047 O O . SER B 1 75 ? 50.962 -3.164 114.768 1.00 37.76 75 SER B O 1
ATOM 4050 N N . ILE B 1 76 ? 50.697 -2.010 116.679 1.00 34.79 76 ILE B N 1
ATOM 4051 C CA . ILE B 1 76 ? 51.864 -1.154 116.453 1.00 36.33 76 ILE B CA 1
ATOM 4052 C C . ILE B 1 76 ? 53.172 -1.875 116.803 1.00 38.74 76 ILE B C 1
ATOM 4053 O O . ILE B 1 76 ? 54.092 -1.967 115.981 1.00 39.01 76 ILE B O 1
ATOM 4058 N N . ALA B 1 77 ? 53.247 -2.377 118.032 1.00 38.32 77 ALA B N 1
ATOM 4059 C CA . ALA B 1 77 ? 54.442 -3.051 118.535 1.00 43.19 77 ALA B CA 1
ATOM 4060 C C . ALA B 1 77 ? 54.935 -4.191 117.643 1.00 43.71 77 ALA B C 1
ATOM 4061 O O . ALA B 1 77 ? 56.148 -4.411 117.511 1.00 44.26 77 ALA B O 1
ATOM 4063 N N . GLU B 1 78 ? 54.008 -4.919 117.029 1.00 42.64 78 GLU B N 1
ATOM 4064 C CA . GLU B 1 78 ? 54.399 -6.080 116.229 1.00 45.14 78 GLU B CA 1
ATOM 4065 C C . GLU B 1 78 ? 55.074 -5.679 114.912 1.00 44.43 78 GLU B C 1
ATOM 4066 O O . GLU B 1 78 ? 55.571 -6.534 114.174 1.00 47.64 78 GLU B O 1
ATOM 4072 N N . GLN B 1 79 ? 55.103 -4.378 114.626 1.00 40.17 79 GLN B N 1
ATOM 4073 C CA . GLN B 1 79 ? 55.776 -3.883 113.427 1.00 41.13 79 GLN B CA 1
ATOM 4074 C C . GLN B 1 79 ? 57.240 -3.548 113.713 1.00 43.00 79 GLN B C 1
ATOM 4075 O O . GLN B 1 79 ? 57.985 -3.181 112.809 1.00 43.12 79 GLN B O 1
ATOM 4081 N N . PHE B 1 80 ? 57.652 -3.684 114.969 1.00 41.46 80 PHE B N 1
ATOM 4082 C CA . PHE B 1 80 ? 58.999 -3.275 115.377 1.00 44.87 80 PHE B CA 1
ATOM 4083 C C . PHE B 1 80 ? 59.729 -4.330 116.199 1.00 47.32 80 PHE B C 1
ATOM 4084 O O . PHE B 1 80 ? 59.110 -5.270 116.703 1.00 48.65 80 PHE B O 1
ATOM 4092 N N . THR B 1 81 ? 61.046 -4.167 116.335 1.00 44.71 81 THR B N 1
ATOM 4093 C CA . THR B 1 81 ? 61.836 -5.015 117.223 1.00 45.71 81 THR B CA 1
ATOM 4094 C C . THR B 1 81 ? 61.324 -4.875 118.653 1.00 46.11 81 THR B C 1
ATOM 4095 O O . THR B 1 81 ? 60.718 -3.859 119.007 1.00 42.30 81 THR B O 1
ATOM 4099 N N . ALA B 1 82 ? 61.563 -5.895 119.472 1.00 46.22 82 ALA B N 1
ATOM 4100 C CA . ALA B 1 82 ? 61.156 -5.853 120.873 1.00 47.87 82 ALA B CA 1
ATOM 4101 C C . ALA B 1 82 ? 61.794 -4.654 121.569 1.00 46.47 82 ALA B C 1
ATOM 4102 O O . ALA B 1 82 ? 61.181 -4.025 122.439 1.00 42.50 82 ALA B O 1
ATOM 4104 N N . GLU B 1 83 ? 63.024 -4.339 121.167 1.00 45.19 83 GLU B N 1
ATOM 4105 C CA . GLU B 1 83 ? 63.756 -3.195 121.711 1.00 49.61 83 GLU B CA 1
ATOM 4106 C C . GLU B 1 83 ? 63.077 -1.857 121.396 1.00 48.22 83 GLU B C 1
ATOM 4107 O O . GLU B 1 83 ? 62.802 -1.060 122.297 1.00 48.33 83 GLU B O 1
ATOM 4113 N N . THR B 1 84 ? 62.820 -1.611 120.116 1.00 45.81 84 THR B N 1
ATOM 4114 C CA . THR B 1 84 ? 62.217 -0.354 119.678 1.00 44.12 84 THR B CA 1
ATOM 4115 C C . THR B 1 84 ? 60.844 -0.109 120.303 1.00 43.73 84 THR B C 1
ATOM 4116 O O . THR B 1 84 ? 60.505 1.021 120.661 1.00 46.31 84 THR B O 1
ATOM 4120 N N . GLY B 1 85 ? 60.054 -1.166 120.443 1.00 38.80 85 GLY B N 1
ATOM 4121 C CA . GLY B 1 85 ? 58.710 -1.015 120.970 1.00 36.93 85 GLY B CA 1
ATOM 4122 C C . GLY B 1 85 ? 58.654 -1.081 122.484 1.00 38.83 85 GLY B C 1
ATOM 4123 O O . GLY B 1 85 ? 57.570 -1.024 123.066 1.00 38.42 85 GLY B O 1
ATOM 4124 N N . LYS B 1 86 ? 59.817 -1.182 123.124 1.00 39.47 86 LYS B N 1
ATOM 4125 C CA . LYS B 1 86 ? 59.878 -1.389 124.572 1.00 41.05 86 LYS B CA 1
ATOM 4126 C C . LYS B 1 86 ? 59.115 -0.360 125.416 1.00 41.47 86 LYS B C 1
ATOM 4127 O O . LYS B 1 86 ? 58.417 -0.721 126.372 1.00 41.06 86 LYS B O 1
ATOM 4133 N N . PHE B 1 87 ? 59.258 0.916 125.077 1.00 37.04 87 PHE B N 1
ATOM 4134 C CA . PHE B 1 87 ? 58.664 1.963 125.894 1.00 34.58 87 PHE B CA 1
ATOM 4135 C C . PHE B 1 87 ? 57.363 2.481 125.302 1.00 34.12 87 PHE B C 1
ATOM 4136 O O . PHE B 1 87 ? 56.821 3.488 125.757 1.00 35.30 87 PHE B O 1
ATOM 4144 N N . PHE B 1 88 ? 56.855 1.784 124.292 1.00 31.96 88 PHE B N 1
ATOM 4145 C CA . PHE B 1 88 ? 55.564 2.145 123.728 1.00 37.20 88 PHE B CA 1
ATOM 4146 C C . PHE B 1 88 ? 54.500 1.920 124.797 1.00 35.16 88 PHE B C 1
ATOM 4147 O O . PHE B 1 88 ? 54.471 0.870 125.446 1.00 36.92 88 PHE B O 1
ATOM 4155 N N . HIS B 1 89 ? 53.659 2.928 125.001 1.00 29.22 89 HIS B N 1
ATOM 4156 C CA . HIS B 1 89 ? 52.597 2.864 126.004 1.00 30.34 89 HIS B CA 1
ATOM 4157 C C . HIS B 1 89 ? 53.157 2.607 127.406 1.00 36.52 89 HIS B C 1
ATOM 4158 O O . HIS B 1 89 ? 52.743 1.680 128.100 1.00 40.74 89 HIS B O 1
ATOM 4165 N N . PHE B 1 90 ? 54.106 3.436 127.817 1.00 31.41 90 PHE B N 1
ATOM 4166 C CA . PHE B 1 90 ? 54.755 3.264 129.100 1.00 30.85 90 PHE B CA 1
ATOM 4167 C C . PHE B 1 90 ? 54.197 4.288 130.081 1.00 30.77 90 PHE B C 1
ATOM 4168 O O . PHE B 1 90 ? 54.128 5.476 129.763 1.00 30.45 90 PHE B O 1
ATOM 4176 N N . GLY B 1 91 ? 53.767 3.827 131.252 1.00 27.20 91 GLY B N 1
ATOM 4177 C CA . GLY B 1 91 ? 53.322 4.725 132.308 1.00 28.74 91 GLY B CA 1
ATOM 4178 C C . GLY B 1 91 ? 51.896 5.244 132.168 1.00 29.29 91 GLY B C 1
ATOM 4179 O O . GLY B 1 91 ? 51.242 5.551 133.171 1.00 32.21 91 GLY B O 1
ATOM 4180 N N . VAL B 1 92 ? 51.413 5.347 130.936 1.00 27.45 92 VAL B N 1
ATOM 4181 C CA . VAL B 1 92 ? 50.054 5.832 130.692 1.00 27.92 92 VAL B CA 1
ATOM 4182 C C . VAL B 1 92 ? 49.009 4.780 131.029 1.00 27.42 92 VAL B C 1
ATOM 4183 O O . VAL B 1 92 ? 49.312 3.586 131.071 1.00 29.63 92 VAL B O 1
ATOM 4187 N N . THR B 1 93 ? 47.781 5.229 131.275 1.00 25.27 93 THR B N 1
ATOM 4188 C CA . THR B 1 93 ? 46.633 4.333 131.322 1.00 26.18 93 THR B CA 1
ATOM 4189 C C . THR B 1 93 ? 45.972 4.391 129.936 1.00 28.03 93 THR B C 1
ATOM 4190 O O . THR B 1 93 ? 46.192 5.360 129.196 1.00 25.16 93 THR B O 1
ATOM 4194 N N . SER B 1 94 ? 45.204 3.367 129.551 1.00 25.01 94 SER B N 1
ATOM 4195 C CA . SER B 1 94 ? 44.562 3.380 128.229 1.00 23.94 94 SER B CA 1
ATOM 4196 C C . SER B 1 94 ? 43.821 4.688 127.947 1.00 24.26 94 SER B C 1
ATOM 4197 O O . SER B 1 94 ? 43.911 5.232 126.850 1.00 22.96 94 SER B O 1
ATOM 4200 N N . SER B 1 95 ? 43.107 5.213 128.936 1.00 22.59 95 SER B N 1
ATOM 4201 C CA . SER B 1 95 ? 42.302 6.401 128.674 1.00 22.03 95 SER B CA 1
ATOM 4202 C C . SER B 1 95 ? 43.099 7.708 128.589 1.00 22.53 95 SER B C 1
ATOM 4203 O O . SER B 1 95 ? 42.568 8.715 128.130 1.00 22.23 95 SER B O 1
ATOM 4206 N N . ASP B 1 96 ? 44.356 7.710 129.029 1.00 23.14 96 ASP B N 1
ATOM 4207 C CA . ASP B 1 96 ? 45.217 8.856 128.744 1.00 22.99 96 ASP B CA 1
ATOM 4208 C C . ASP B 1 96 ? 45.318 8.965 127.231 1.00 24.16 96 ASP B C 1
ATOM 4209 O O . ASP B 1 96 ? 45.309 10.055 126.663 1.00 23.88 96 ASP B O 1
ATOM 4214 N N . ILE B 1 97 ? 45.411 7.815 126.574 1.00 20.55 97 ILE B N 1
ATOM 4215 C CA . ILE B 1 97 ? 45.543 7.796 125.122 1.00 21.27 97 ILE B CA 1
ATOM 4216 C C . ILE B 1 97 ? 44.197 8.046 124.446 1.00 23.01 97 ILE B C 1
ATOM 4217 O O . ILE B 1 97 ? 44.084 8.890 123.552 1.00 22.10 97 ILE B O 1
ATOM 4222 N N . ILE B 1 98 ? 43.173 7.315 124.871 1.00 21.58 98 ILE B N 1
ATOM 4223 C CA . ILE B 1 98 ? 41.853 7.416 124.237 1.00 20.92 98 ILE B CA 1
ATOM 4224 C C . ILE B 1 98 ? 41.292 8.828 124.316 1.00 21.67 98 ILE B C 1
ATOM 4225 O O . ILE B 1 98 ? 40.846 9.382 123.312 1.00 21.81 98 ILE B O 1
ATOM 4230 N N . ASP B 1 99 ? 41.297 9.400 125.515 1.00 23.41 99 ASP B N 1
ATOM 4231 C CA . ASP B 1 99 ? 40.662 10.692 125.727 1.00 23.00 99 ASP B CA 1
ATOM 4232 C C . ASP B 1 99 ? 41.454 11.827 125.094 1.00 21.31 99 ASP B C 1
ATOM 4233 O O . ASP B 1 99 ? 40.871 12.780 124.590 1.00 20.06 99 ASP B O 1
ATOM 4238 N N . SER B 1 100 ? 42.778 11.732 125.120 1.00 19.71 100 SER B N 1
ATOM 4239 C CA . SER B 1 100 ? 43.594 12.752 124.480 1.00 21.55 100 SER B CA 1
ATOM 4240 C C . SER B 1 100 ? 43.421 12.698 122.964 1.00 24.36 100 SER B C 1
ATOM 4241 O O . SER B 1 100 ? 43.341 13.730 122.297 1.00 22.07 100 SER B O 1
ATOM 4244 N N . ALA B 1 101 ? 43.329 11.492 122.414 1.00 20.76 101 ALA B N 1
ATOM 4245 C CA . ALA B 1 101 ? 43.133 11.355 120.980 1.00 23.06 101 ALA B CA 1
ATOM 4246 C C . ALA B 1 101 ? 41.724 11.802 120.609 1.00 22.11 101 ALA B C 1
ATOM 4247 O O . ALA B 1 101 ? 41.507 12.368 119.539 1.00 22.55 101 ALA B O 1
ATOM 4249 N N . LEU B 1 102 ? 40.765 11.552 121.494 1.00 20.65 102 LEU B N 1
ATOM 4250 C CA . LEU B 1 102 ? 39.385 11.975 121.243 1.00 20.46 102 LEU B CA 1
ATOM 4251 C C . LEU B 1 102 ? 39.317 13.494 121.148 1.00 20.49 102 LEU B C 1
ATOM 4252 O O . LEU B 1 102 ? 38.572 14.035 120.340 1.00 19.13 102 LEU B O 1
ATOM 4257 N N . SER B 1 103 ? 40.110 14.183 121.966 1.00 19.30 103 SER B N 1
ATOM 4258 C CA . SER B 1 103 ? 40.154 15.644 121.896 1.00 21.30 103 SER B CA 1
ATOM 4259 C C . SER B 1 103 ? 40.639 16.114 120.543 1.00 21.19 103 SER B C 1
ATOM 4260 O O . SER B 1 103 ? 40.189 17.148 120.049 1.00 22.08 103 SER B O 1
ATOM 4263 N N . LEU B 1 104 ? 41.575 15.371 119.953 1.00 20.63 104 LEU B N 1
ATOM 4264 C CA . LEU B 1 104 ? 42.087 15.728 118.634 1.00 20.51 104 LEU B CA 1
ATOM 4265 C C . LEU B 1 104 ? 41.004 15.547 117.563 1.00 26.76 104 LEU B C 1
ATOM 4266 O O . LEU B 1 104 ? 40.878 16.372 116.655 1.00 23.36 104 LEU B O 1
ATOM 4271 N N . GLN B 1 105 ? 40.222 14.475 117.667 1.00 20.47 105 GLN B N 1
ATOM 4272 C CA . GLN B 1 105 ? 39.101 14.277 116.746 1.00 21.54 105 GLN B CA 1
ATOM 4273 C C . GLN B 1 105 ? 38.052 15.370 116.907 1.00 19.77 105 GLN B C 1
ATOM 4274 O O . GLN B 1 105 ? 37.526 15.882 115.917 1.00 22.32 105 GLN B O 1
ATOM 4280 N N . ILE B 1 106 ? 37.737 15.720 118.149 1.00 19.10 106 ILE B N 1
ATOM 4281 C CA . ILE B 1 106 ? 36.753 16.771 118.394 1.00 20.63 106 ILE B CA 1
ATOM 4282 C C . ILE B 1 106 ? 37.266 18.116 117.858 1.00 19.77 106 ILE B C 1
ATOM 4283 O O . ILE B 1 106 ? 36.524 18.890 117.261 1.00 19.89 106 ILE B O 1
ATOM 4288 N N . ARG B 1 107 ? 38.549 18.382 118.063 1.00 17.31 107 ARG B N 1
ATOM 4289 C CA . ARG B 1 107 ? 39.156 19.615 117.578 1.00 20.64 107 ARG B CA 1
ATOM 4290 C C . ARG B 1 107 ? 39.031 19.746 116.067 1.00 22.73 107 ARG B C 1
ATOM 4291 O O . ARG B 1 107 ? 38.656 20.806 115.537 1.00 22.19 107 ARG B O 1
ATOM 4299 N N . ASP B 1 108 ? 39.330 18.669 115.357 1.00 21.91 108 ASP B N 1
ATOM 4300 C CA . ASP B 1 108 ? 39.285 18.738 113.908 1.00 21.52 108 ASP B CA 1
ATOM 4301 C C . ASP B 1 108 ? 37.851 18.820 113.394 1.00 21.57 108 ASP B C 1
ATOM 4302 O O . ASP B 1 108 ? 37.585 19.426 112.353 1.00 21.70 108 ASP B O 1
ATOM 4307 N N . SER B 1 109 ? 36.933 18.224 114.141 1.00 19.63 109 SER B N 1
ATOM 4308 C CA . SER B 1 109 ? 35.520 18.294 113.803 1.00 21.52 109 SER B CA 1
ATOM 4309 C C . SER B 1 109 ? 35.000 19.715 114.025 1.00 21.63 109 SER B C 1
ATOM 4310 O O . SER B 1 109 ? 34.249 20.247 113.210 1.00 21.46 109 SER B O 1
ATOM 4313 N N . MET B 1 110 ? 35.400 20.322 115.139 1.00 19.51 110 MET B N 1
ATOM 4314 C CA . MET B 1 110 ? 35.011 21.700 115.439 1.00 18.92 110 MET B CA 1
ATOM 4315 C C . MET B 1 110 ? 35.435 22.686 114.366 1.00 20.30 110 MET B C 1
ATOM 4316 O O . MET B 1 110 ? 34.724 23.661 114.095 1.00 22.88 110 MET B O 1
ATOM 4321 N N . SER B 1 111 ? 36.599 22.448 113.769 1.00 21.29 111 SER B N 1
ATOM 4322 C CA . SER B 1 111 ? 37.103 23.335 112.734 1.00 24.52 111 SER B CA 1
ATOM 4323 C C . SER B 1 111 ? 36.114 23.425 111.582 1.00 25.89 111 SER B C 1
ATOM 4324 O O . SER B 1 111 ? 35.903 24.499 111.016 1.00 22.31 111 SER B O 1
ATOM 4327 N N . TYR B 1 112 ? 35.505 22.293 111.241 1.00 22.39 112 TYR B N 1
ATOM 4328 C CA . TYR B 1 112 ? 34.530 22.260 110.150 1.00 22.79 112 TYR B CA 1
ATOM 4329 C C . TYR B 1 112 ? 33.205 22.908 110.564 1.00 22.11 112 TYR B C 1
ATOM 4330 O O . TYR B 1 112 ? 32.586 23.625 109.774 1.00 24.33 112 TYR B O 1
ATOM 4339 N N . VAL B 1 113 ? 32.767 22.642 111.788 1.00 19.78 113 VAL B N 1
ATOM 4340 C CA . VAL B 1 113 ? 31.521 23.223 112.289 1.00 21.22 113 VAL B CA 1
ATOM 4341 C C . VAL B 1 113 ? 31.630 24.739 112.314 1.00 22.33 113 VAL B C 1
ATOM 4342 O O . VAL B 1 113 ? 30.722 25.439 111.879 1.00 21.23 113 VAL B O 1
ATOM 4346 N N . ILE B 1 114 ? 32.759 25.237 112.806 1.00 19.44 114 ILE B N 1
ATOM 4347 C CA . ILE B 1 114 ? 32.968 26.681 112.923 1.00 18.95 114 ILE B CA 1
ATOM 4348 C C . ILE B 1 114 ? 33.006 27.350 111.545 1.00 23.22 114 ILE B C 1
ATOM 4349 O O . ILE B 1 114 ? 32.397 28.414 111.334 1.00 24.72 114 ILE B O 1
ATOM 4354 N N . LYS B 1 115 ? 33.704 26.726 110.598 1.00 20.83 115 LYS B N 1
ATOM 4355 C CA . LYS B 1 115 ? 33.778 27.268 109.245 1.00 23.03 115 LYS B CA 1
ATOM 4356 C C . LYS B 1 115 ? 32.383 27.320 108.646 1.00 25.38 115 LYS B C 1
ATOM 4357 O O . LYS B 1 115 ? 31.989 28.319 108.034 1.00 24.54 115 LYS B O 1
ATOM 4363 N N . ASP B 1 116 ? 31.625 26.245 108.832 1.00 21.24 116 ASP B N 1
ATOM 4364 C CA . ASP B 1 116 ? 30.281 26.180 108.256 1.00 22.57 116 ASP B CA 1
ATOM 4365 C C . ASP B 1 116 ? 29.271 27.069 108.987 1.00 20.71 116 ASP B C 1
ATOM 4366 O O . ASP B 1 116 ? 28.366 27.612 108.363 1.00 20.43 116 ASP B O 1
ATOM 4371 N N . LEU B 1 117 ? 29.416 27.216 110.301 1.00 17.82 117 LEU B N 1
ATOM 4372 C CA . LEU B 1 117 ? 28.543 28.125 111.045 1.00 19.33 117 LEU B CA 1
ATOM 4373 C C . LEU B 1 117 ? 28.785 29.581 110.634 1.00 21.33 117 LEU B C 1
ATOM 4374 O O . LEU B 1 117 ? 27.841 30.348 110.444 1.00 19.66 117 LEU B O 1
ATOM 4379 N N . GLU B 1 118 ? 30.047 29.967 110.479 1.00 18.79 118 GLU B N 1
ATOM 4380 C CA . GLU B 1 118 ? 30.348 31.330 110.048 1.00 20.68 118 GLU B CA 1
ATOM 4381 C C . GLU B 1 118 ? 29.834 31.575 108.625 1.00 23.98 118 GLU B C 1
ATOM 4382 O O . GLU B 1 118 ? 29.364 32.666 108.298 1.00 23.77 118 GLU B O 1
ATOM 4388 N N . ALA B 1 119 ? 29.921 30.558 107.770 1.00 21.84 119 ALA B N 1
ATOM 4389 C CA . ALA B 1 119 ? 29.433 30.703 106.403 1.00 21.61 119 ALA B CA 1
ATOM 4390 C C . ALA B 1 119 ? 27.911 30.879 106.386 1.00 21.91 119 ALA B C 1
ATOM 4391 O O . ALA B 1 119 ? 27.375 31.614 105.549 1.00 24.69 119 ALA B O 1
ATOM 4393 N N . LEU B 1 120 ? 27.215 30.199 107.291 1.00 21.31 120 LEU B N 1
ATOM 4394 C CA . LEU B 1 120 ? 25.762 30.355 107.387 1.00 21.43 120 LEU B CA 1
ATOM 4395 C C . LEU B 1 120 ? 25.422 31.767 107.870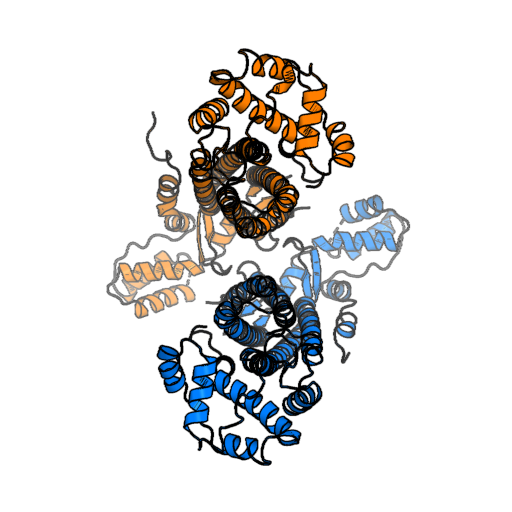 1.00 23.78 120 LEU B C 1
ATOM 4396 O O . LEU B 1 120 ? 24.473 32.386 107.384 1.00 22.94 120 LEU B O 1
ATOM 4401 N N . CYS B 1 121 ? 26.199 32.269 108.828 1.00 22.86 121 CYS B N 1
ATOM 4402 C CA . CYS B 1 121 ? 26.059 33.660 109.277 1.00 23.33 121 CYS B CA 1
ATOM 4403 C C . CYS B 1 121 ? 26.218 34.607 108.104 1.00 21.12 121 CYS B C 1
ATOM 4404 O O . CYS B 1 121 ? 25.376 35.492 107.897 1.00 23.22 121 CYS B O 1
ATOM 4407 N N . ASP B 1 122 ? 27.279 34.415 107.323 1.00 22.67 122 ASP B N 1
ATOM 4408 C CA . ASP B 1 122 ? 27.505 35.244 106.141 1.00 26.08 122 ASP B CA 1
ATOM 4409 C C . ASP B 1 122 ? 26.315 35.244 105.182 1.00 25.60 122 ASP B C 1
ATOM 4410 O O . ASP B 1 122 ? 25.905 36.294 104.695 1.00 20.19 122 ASP B O 1
ATOM 4415 N N . SER B 1 123 ? 25.773 34.065 104.900 1.00 22.30 123 SER B N 1
ATOM 4416 C CA . SER B 1 123 ? 24.652 33.952 103.967 1.00 25.87 123 SER B CA 1
ATOM 4417 C C . SER B 1 123 ? 23.371 34.610 104.501 1.00 21.01 123 SER B C 1
ATOM 4418 O O . SER B 1 123 ? 22.605 35.206 103.729 1.00 26.73 123 SER B O 1
ATOM 4421 N N . LEU B 1 124 ? 23.135 34.480 105.802 1.00 22.71 124 LEU B N 1
ATOM 4422 C CA . LEU B 1 124 ? 21.983 35.122 106.444 1.00 18.31 124 LEU B CA 1
ATOM 4423 C C . LEU B 1 124 ? 22.056 36.651 106.374 1.00 19.76 124 LEU B C 1
ATOM 4424 O O . LEU B 1 124 ? 21.054 37.309 106.089 1.00 20.39 124 LEU B O 1
ATOM 4429 N N . LEU B 1 125 ? 23.234 37.216 106.630 1.00 19.03 125 LEU B N 1
ATOM 4430 C CA . LEU B 1 125 ? 23.416 38.672 106.525 1.00 21.09 125 LEU B CA 1
ATOM 4431 C C . LEU B 1 125 ? 23.273 39.142 105.078 1.00 25.51 125 LEU B C 1
ATOM 4432 O O . LEU B 1 125 ? 22.727 40.221 104.797 1.00 24.93 125 LEU B O 1
ATOM 4437 N N . THR B 1 126 ? 23.783 38.337 104.149 1.00 22.46 126 THR B N 1
ATOM 4438 C CA . THR B 1 126 ? 23.630 38.640 102.738 1.00 23.37 126 THR B CA 1
ATOM 4439 C C . THR B 1 126 ? 22.155 38.712 102.389 1.00 22.40 126 THR B C 1
ATOM 4440 O O . THR B 1 126 ? 21.721 39.629 101.700 1.00 25.06 126 THR B O 1
ATOM 4444 N N . LYS B 1 127 ? 21.382 37.750 102.878 1.00 20.07 127 LYS B N 1
ATOM 4445 C CA . LYS B 1 127 ? 19.941 37.773 102.653 1.00 24.24 127 LYS B CA 1
ATOM 4446 C C . LYS B 1 127 ? 19.266 38.968 103.344 1.00 24.54 127 LYS B C 1
ATOM 4447 O O . LYS B 1 127 ? 18.378 39.597 102.775 1.00 25.47 127 LYS B O 1
ATOM 4453 N N . ALA B 1 128 ? 19.695 39.278 104.564 1.00 22.86 128 ALA B N 1
ATOM 4454 C CA . ALA B 1 128 ? 19.179 40.443 105.285 1.00 23.70 128 ALA B CA 1
ATOM 4455 C C . ALA B 1 128 ? 19.456 41.767 104.567 1.00 23.99 128 ALA B C 1
ATOM 4456 O O . ALA B 1 128 ? 18.576 42.631 104.495 1.00 25.92 128 ALA B O 1
ATOM 4458 N N . GLU B 1 129 ? 20.665 41.950 104.039 1.00 25.87 129 GLU B N 1
ATOM 4459 C CA . GLU B 1 129 ? 20.973 43.194 103.340 1.00 26.70 129 GLU B CA 1
ATOM 4460 C C . GLU B 1 129 ? 20.166 43.295 102.048 1.00 27.85 129 GLU B C 1
ATOM 4461 O O . GLU B 1 129 ? 19.707 44.368 101.664 1.00 25.12 129 GLU B O 1
ATOM 4467 N N . GLU B 1 130 ? 19.984 42.159 101.387 1.00 25.91 130 GLU B N 1
ATOM 4468 C CA . GLU B 1 130 ? 19.294 42.110 100.101 1.00 30.03 130 GLU B CA 1
ATOM 4469 C C . GLU B 1 130 ? 17.809 42.457 100.260 1.00 28.62 130 GLU B C 1
ATOM 4470 O O . GLU B 1 130 ? 17.202 43.044 99.368 1.00 28.09 130 GLU B O 1
ATOM 4476 N N . THR B 1 131 ? 17.243 42.117 101.415 1.00 27.62 131 THR B N 1
ATOM 4477 C CA . THR B 1 131 ? 15.811 42.300 101.667 1.00 29.28 131 THR B CA 1
ATOM 4478 C C . THR B 1 131 ? 15.498 43.372 102.723 1.00 29.93 131 THR B C 1
ATOM 4479 O O . THR B 1 131 ? 14.345 43.523 103.132 1.00 24.81 131 THR B O 1
ATOM 4483 N N . LYS B 1 132 ? 16.517 44.114 103.148 1.00 26.93 132 LYS B N 1
ATOM 4484 C CA . LYS B 1 132 ? 16.364 45.141 104.190 1.00 25.27 132 LYS B CA 1
ATOM 4485 C C . LYS B 1 132 ? 15.298 46.186 103.815 1.00 30.27 132 LYS B C 1
ATOM 4486 O O . LYS B 1 132 ? 14.581 46.702 104.680 1.00 31.54 132 LYS B O 1
ATOM 4492 N N . GLU B 1 133 ? 15.194 46.460 102.519 1.00 30.92 133 GLU B N 1
ATOM 4493 C CA . GLU B 1 133 ? 14.305 47.486 101.958 1.00 36.33 133 GLU B CA 1
ATOM 4494 C C . GLU B 1 133 ? 12.844 47.063 101.829 1.00 32.19 133 GLU B C 1
ATOM 4495 O O . GLU B 1 133 ? 11.963 47.899 101.618 1.00 32.87 133 GLU B O 1
ATOM 4501 N N . ILE B 1 134 ? 12.589 45.764 101.923 1.00 24.92 134 ILE B N 1
ATOM 4502 C CA . ILE B 1 134 ? 11.256 45.238 101.660 1.00 26.38 134 ILE B CA 1
ATOM 4503 C C . ILE B 1 134 ? 10.388 45.382 102.899 1.00 26.38 134 ILE B C 1
ATOM 4504 O O . ILE B 1 134 ? 10.817 45.044 104.001 1.00 25.21 134 ILE B O 1
ATOM 4509 N N . ILE B 1 135 ? 9.167 45.883 102.730 1.00 26.58 135 ILE B N 1
ATOM 4510 C CA . ILE B 1 135 ? 8.266 46.011 103.875 1.00 26.70 135 ILE B CA 1
ATOM 4511 C C . ILE B 1 135 ? 7.312 44.812 103.933 1.00 27.15 135 ILE B C 1
ATOM 4512 O O . ILE B 1 135 ? 6.743 44.405 102.914 1.00 26.59 135 ILE B O 1
ATOM 4517 N N . THR B 1 136 ? 7.178 44.226 105.123 1.00 21.94 136 THR B N 1
ATOM 4518 C CA . THR B 1 136 ? 6.345 43.037 105.306 1.00 24.37 136 THR B CA 1
ATOM 4519 C C . THR B 1 136 ? 5.466 43.224 106.536 1.00 25.07 136 THR B C 1
ATOM 4520 O O . THR B 1 136 ? 5.709 44.126 107.341 1.00 25.16 136 THR B O 1
ATOM 4524 N N . MET B 1 137 ? 4.438 42.391 106.676 1.00 23.78 137 MET B N 1
ATOM 4525 C CA . MET B 1 137 ? 3.625 42.412 107.889 1.00 25.06 137 MET B CA 1
ATOM 4526 C C . MET B 1 137 ? 4.275 41.580 108.989 1.00 22.69 137 MET B C 1
ATOM 4527 O O . MET B 1 137 ? 4.491 40.367 108.825 1.00 21.80 137 MET B O 1
ATOM 4532 N N . GLY B 1 138 ? 4.598 42.229 110.105 1.00 22.18 138 GLY B N 1
ATOM 4533 C CA . GLY B 1 138 ? 4.998 41.517 111.309 1.00 23.78 138 GLY B CA 1
ATOM 4534 C C . GLY B 1 138 ? 3.786 40.794 111.871 1.00 26.20 138 GLY B C 1
ATOM 4535 O O . GLY B 1 138 ? 2.647 41.243 111.680 1.00 24.76 138 GLY B O 1
ATOM 4536 N N . ARG B 1 139 ? 4.020 39.671 112.548 1.00 20.37 139 ARG B N 1
ATOM 4537 C CA . ARG B 1 139 ? 2.932 38.837 113.038 1.00 21.57 139 ARG B CA 1
ATOM 4538 C C . ARG B 1 139 ? 3.198 38.371 114.459 1.00 21.62 139 ARG B C 1
ATOM 4539 O O . ARG B 1 139 ? 4.277 37.851 114.769 1.00 25.53 139 ARG B O 1
ATOM 4547 N N A SER B 1 140 ? 2.219 38.565 115.335 0.66 22.72 140 SER B N 1
ATOM 4548 N N B SER B 1 140 ? 2.193 38.554 115.309 0.34 22.77 140 SER B N 1
ATOM 4549 C CA A SER B 1 140 ? 2.300 38.033 116.691 0.66 23.31 140 SER B CA 1
ATOM 4550 C CA B SER B 1 140 ? 2.236 38.093 116.690 0.34 23.36 140 SER B CA 1
ATOM 4551 C C A SER B 1 140 ? 1.089 37.145 116.921 0.66 24.27 140 SER B C 1
ATOM 4552 C C B SER B 1 140 ? 1.066 37.137 116.899 0.34 24.32 140 SER B C 1
ATOM 4553 O O A SER B 1 140 ? -0.035 37.521 116.586 0.66 25.35 140 SER B O 1
ATOM 4554 O O B SER B 1 140 ? -0.063 37.463 116.527 0.34 25.36 140 SER B O 1
ATOM 4559 N N . HIS B 1 141 ? 1.333 35.964 117.476 1.00 25.08 141 HIS B N 1
ATOM 4560 C CA . HIS B 1 141 ? 0.335 34.889 117.540 1.00 25.07 141 HIS B CA 1
ATOM 4561 C C . HIS B 1 141 ? -0.137 34.497 116.131 1.00 25.65 141 HIS B C 1
ATOM 4562 O O . HIS B 1 141 ? -1.259 34.012 115.963 1.00 25.84 141 HIS B O 1
ATOM 4569 N N . GLY B 1 142 ? 0.708 34.723 115.129 1.00 24.14 142 GLY B N 1
ATOM 4570 C CA . GLY B 1 142 ? 0.340 34.468 113.738 1.00 22.84 142 GLY B CA 1
ATOM 4571 C C . GLY B 1 142 ? -0.606 35.500 113.142 1.00 23.49 142 GLY B C 1
ATOM 4572 O O . GLY B 1 142 ? -0.996 35.393 111.971 1.00 22.66 142 GLY B O 1
ATOM 4573 N N . MET B 1 143 ? -0.980 36.491 113.944 1.00 23.86 143 MET B N 1
ATOM 4574 C CA . MET B 1 143 ? -1.922 37.521 113.520 1.00 26.03 143 MET B CA 1
ATOM 4575 C C . MET B 1 143 ? -1.189 38.790 113.106 1.00 26.64 143 MET B C 1
ATOM 4576 O O . MET B 1 143 ? -0.164 39.139 113.688 1.00 26.06 143 MET B O 1
ATOM 4581 N N . PHE B 1 144 ? -1.715 39.481 112.099 1.00 26.96 144 PHE B N 1
ATOM 4582 C CA . PHE B 1 144 ? -1.060 40.678 111.595 1.00 24.89 144 PHE B CA 1
ATOM 4583 C C . PHE B 1 144 ? -0.951 41.697 112.719 1.00 26.93 144 PHE B C 1
ATOM 4584 O O . PHE B 1 144 ? -1.900 41.909 113.469 1.00 27.80 144 PHE B O 1
ATOM 4592 N N . ALA B 1 145 ? 0.213 42.326 112.830 1.00 27.04 145 ALA B N 1
ATOM 4593 C CA . ALA B 1 145 ? 0.431 43.347 113.845 1.00 30.31 145 ALA B CA 1
ATOM 4594 C C . ALA B 1 145 ? 0.775 44.682 113.198 1.00 31.57 145 ALA B C 1
ATOM 4595 O O . ALA B 1 145 ? -0.098 45.512 112.958 1.00 33.76 145 ALA B O 1
ATOM 4597 N N . GLU B 1 146 ? 2.058 44.872 112.913 1.00 27.10 146 GLU B N 1
ATOM 4598 C CA . GLU B 1 146 ? 2.538 46.080 112.261 1.00 25.86 146 GLU B CA 1
ATOM 4599 C C . GLU B 1 146 ? 3.570 45.729 111.199 1.00 25.39 146 GLU B C 1
ATOM 4600 O O . GLU B 1 146 ? 4.245 44.705 111.294 1.00 26.67 146 GLU B O 1
ATOM 4606 N N . PRO B 1 147 ? 3.693 46.582 110.190 1.00 24.80 147 PRO B N 1
ATOM 4607 C CA . PRO B 1 147 ? 4.729 46.404 109.169 1.00 22.99 147 PRO B CA 1
ATOM 4608 C C . PRO B 1 147 ? 6.124 46.468 109.778 1.00 23.78 147 PRO B C 1
ATOM 4609 O O . PRO B 1 147 ? 6.306 47.067 110.836 1.00 25.41 147 PRO B O 1
ATOM 4613 N N . MET B 1 148 ? 7.093 45.852 109.111 1.00 21.65 148 MET B N 1
ATOM 4614 C CA . MET B 1 148 ? 8.470 45.834 109.590 1.00 22.64 148 MET B CA 1
ATOM 4615 C C . MET B 1 148 ? 9.342 45.559 108.380 1.00 25.05 148 MET B C 1
ATOM 4616 O O . MET B 1 148 ? 8.830 45.300 107.293 1.00 26.12 148 MET B O 1
ATOM 4621 N N . SER B 1 149 ? 10.657 45.585 108.559 1.00 24.51 149 SER B N 1
ATOM 4622 C CA . SER B 1 149 ? 11.559 45.222 107.471 1.00 25.02 149 SER B CA 1
ATOM 4623 C C . SER B 1 149 ? 11.631 43.698 107.341 1.00 24.76 149 SER B C 1
ATOM 4624 O O . SER B 1 149 ? 11.841 43.001 108.328 1.00 25.62 149 SER B O 1
ATOM 4627 N N . PHE B 1 150 ? 11.462 43.181 106.130 1.00 23.19 150 PHE B N 1
ATOM 4628 C CA . PHE B 1 150 ? 11.535 41.734 105.906 1.00 22.01 150 PHE B CA 1
ATOM 4629 C C . PHE B 1 150 ? 12.943 41.254 106.239 1.00 22.79 150 PHE B C 1
ATOM 4630 O O . PHE B 1 150 ? 13.135 40.161 106.789 1.00 22.30 150 PHE B O 1
ATOM 4638 N N . GLY B 1 151 ? 13.934 42.088 105.932 1.00 23.55 151 GLY B N 1
ATOM 4639 C CA . GLY B 1 151 ? 15.322 41.742 106.200 1.00 22.10 151 GLY B CA 1
ATOM 4640 C C . GLY B 1 151 ? 15.631 41.522 107.668 1.00 26.10 151 GLY B C 1
ATOM 4641 O O . GLY B 1 151 ? 16.582 40.816 108.021 1.00 25.73 151 GLY B O 1
ATOM 4642 N N . GLN B 1 152 ? 14.828 42.122 108.538 1.00 25.17 152 GLN B N 1
ATOM 4643 C CA . GLN B 1 152 ? 15.038 41.949 109.964 1.00 26.40 152 GLN B CA 1
ATOM 4644 C C . GLN B 1 152 ? 14.769 40.499 110.389 1.00 24.96 152 GLN B C 1
ATOM 4645 O O . GLN B 1 152 ? 15.283 40.037 111.417 1.00 23.65 152 GLN B O 1
ATOM 4651 N N . LYS B 1 153 ? 13.988 39.766 109.596 1.00 26.22 153 LYS B N 1
ATOM 4652 C CA . LYS B 1 153 ? 13.769 38.346 109.894 1.00 23.57 153 LYS B CA 1
ATOM 4653 C C . LYS B 1 153 ? 15.093 37.603 109.769 1.00 24.10 153 LYS B C 1
ATOM 4654 O O . LYS B 1 153 ? 15.484 36.842 110.653 1.00 23.63 153 LYS B O 1
ATOM 4660 N N . PHE B 1 154 ? 15.792 37.838 108.670 1.00 25.80 154 PHE B N 1
ATOM 4661 C CA . PHE B 1 154 ? 17.078 37.192 108.468 1.00 23.79 154 PHE B CA 1
ATOM 4662 C C . PHE B 1 154 ? 18.133 37.739 109.414 1.00 22.26 154 PHE B C 1
ATOM 4663 O O . PHE B 1 154 ? 19.020 37.014 109.830 1.00 17.78 154 PHE B O 1
ATOM 4671 N N . LEU B 1 155 ? 18.060 39.026 109.733 1.00 22.96 155 LEU B N 1
ATOM 4672 C CA . LEU B 1 155 ? 19.058 39.613 110.615 1.00 22.25 155 LEU B CA 1
ATOM 4673 C C . LEU B 1 155 ? 18.905 39.054 112.025 1.00 21.69 155 LEU B C 1
ATOM 4674 O O . LEU B 1 155 ? 19.888 38.883 112.750 1.00 18.36 155 LEU B O 1
ATOM 4679 N N . GLY B 1 156 ? 17.667 38.756 112.414 1.00 18.26 156 GLY B N 1
ATOM 4680 C CA . GLY B 1 156 ? 17.407 38.164 113.717 1.00 20.40 156 GLY B CA 1
ATOM 4681 C C . GLY B 1 156 ? 18.001 36.775 113.856 1.00 20.32 156 GLY B C 1
ATOM 4682 O O . GLY B 1 156 ? 18.449 36.370 114.943 1.00 19.61 156 GLY B O 1
ATOM 4683 N N . ALA B 1 157 ? 17.988 36.026 112.762 1.00 15.86 157 ALA B N 1
ATOM 4684 C CA . ALA B 1 157 ? 18.628 34.722 112.755 1.00 19.39 157 ALA B CA 1
ATOM 4685 C C . ALA B 1 157 ? 20.140 34.924 112.752 1.00 21.83 157 ALA B C 1
ATOM 4686 O O . ALA B 1 157 ? 20.868 34.218 113.449 1.00 23.81 157 ALA B O 1
ATOM 4688 N N . TYR B 1 158 ? 20.610 35.883 111.955 1.00 21.31 158 TYR B N 1
ATOM 4689 C CA . TYR B 1 158 ? 22.044 36.189 111.905 1.00 21.45 158 TYR B CA 1
ATOM 4690 C C . TYR B 1 158 ? 22.639 36.426 113.286 1.00 19.97 158 TYR B C 1
ATOM 4691 O O . TYR B 1 158 ? 23.627 35.786 113.659 1.00 20.67 158 TYR B O 1
ATOM 4700 N N . VAL B 1 159 ? 22.051 37.344 114.051 1.00 18.17 159 VAL B N 1
ATOM 4701 C CA . VAL B 1 159 ? 22.617 37.670 115.353 1.00 19.65 159 VAL B CA 1
ATOM 4702 C C . VAL B 1 159 ? 22.578 36.474 116.303 1.00 20.61 159 VAL B C 1
ATOM 4703 O O . VAL B 1 159 ? 23.472 36.311 117.133 1.00 20.48 159 VAL B O 1
ATOM 4707 N N . GLU B 1 160 ? 21.562 35.628 116.173 1.00 19.89 160 GLU B N 1
ATOM 4708 C CA . GLU B 1 160 ? 21.473 34.452 117.041 1.00 22.16 160 GLU B CA 1
ATOM 4709 C C . GLU B 1 160 ? 22.580 33.450 116.709 1.00 19.39 160 GLU B C 1
ATOM 4710 O O . GLU B 1 160 ? 23.254 32.937 117.604 1.00 18.48 160 GLU B O 1
ATOM 4716 N N . PHE B 1 161 ? 22.763 33.170 115.420 1.00 18.25 161 PHE B N 1
ATOM 4717 C CA . PHE B 1 161 ? 23.844 32.289 114.993 1.00 18.36 161 PHE B CA 1
ATOM 4718 C C . PHE B 1 161 ? 25.220 32.882 115.317 1.00 20.27 161 PHE B C 1
ATOM 4719 O O . PHE B 1 161 ? 26.156 32.134 115.602 1.00 20.38 161 PHE B O 1
ATOM 4727 N N . LYS B 1 162 ? 25.345 34.212 115.297 1.00 17.07 162 LYS B N 1
ATOM 4728 C CA . LYS B 1 162 ? 26.604 34.844 115.735 1.00 16.92 162 LYS B CA 1
ATOM 4729 C C . LYS B 1 162 ? 26.846 34.683 117.242 1.00 18.07 162 LYS B C 1
ATOM 4730 O O . LYS B 1 162 ? 27.997 34.575 117.695 1.00 19.33 162 LYS B O 1
ATOM 4736 N N . ARG B 1 163 ? 25.779 34.691 118.034 1.00 15.60 163 ARG B N 1
ATOM 4737 C CA . ARG B 1 163 ? 25.944 34.426 119.463 1.00 16.96 163 ARG B CA 1
ATOM 4738 C C . ARG B 1 163 ? 26.497 33.012 119.639 1.00 19.03 163 ARG B C 1
ATOM 4739 O O . ARG B 1 163 ? 27.370 32.780 120.480 1.00 20.41 163 ARG B O 1
ATOM 4747 N N . ARG B 1 164 ? 26.007 32.074 118.834 1.00 17.08 164 ARG B N 1
ATOM 4748 C CA . ARG B 1 164 ? 26.489 30.692 118.915 1.00 17.19 164 ARG B CA 1
ATOM 4749 C C . ARG B 1 164 ? 27.916 30.584 118.386 1.00 19.09 164 ARG B C 1
ATOM 4750 O O . ARG B 1 164 ? 28.729 29.822 118.920 1.00 22.32 164 ARG B O 1
ATOM 4758 N N . LEU B 1 165 ? 28.229 31.355 117.348 1.00 18.84 165 LEU B N 1
ATOM 4759 C CA . LEU B 1 165 ? 29.577 31.320 116.786 1.00 20.88 165 LEU B CA 1
ATOM 4760 C C . LEU B 1 165 ? 30.590 31.806 117.815 1.00 21.18 165 LEU B C 1
ATOM 4761 O O . LEU B 1 165 ? 31.673 31.232 117.954 1.00 22.12 165 LEU B O 1
ATOM 4766 N N . LYS B 1 166 ? 30.247 32.854 118.559 1.00 21.53 166 LYS B N 1
ATOM 4767 C CA . LYS B 1 166 ? 31.141 33.301 119.618 1.00 22.82 166 LYS B CA 1
ATOM 4768 C C . LYS B 1 166 ? 31.313 32.232 120.706 1.00 20.51 166 LYS B C 1
ATOM 4769 O O . LYS B 1 166 ? 32.425 32.020 121.183 1.00 20.38 166 LYS B O 1
ATOM 4775 N N . ASP B 1 167 ? 30.226 31.566 121.098 1.00 19.26 167 ASP B N 1
ATOM 4776 C CA . ASP B 1 167 ? 30.316 30.471 122.078 1.00 22.06 167 ASP B CA 1
ATOM 4777 C C . ASP B 1 167 ? 31.313 29.412 121.595 1.00 20.16 167 ASP B C 1
ATOM 4778 O O . ASP B 1 167 ? 32.140 28.930 122.372 1.00 20.41 167 ASP B O 1
ATOM 4783 N N . LEU B 1 168 ? 31.222 29.038 120.321 1.00 17.33 168 LEU B N 1
ATOM 4784 C CA . LEU B 1 168 ? 32.082 27.981 119.776 1.00 19.13 168 LEU B CA 1
ATOM 4785 C C . LEU B 1 168 ? 33.543 28.417 119.681 1.00 20.43 168 LEU B C 1
ATOM 4786 O O . LEU B 1 168 ? 34.461 27.642 119.994 1.00 20.03 168 LEU B O 1
ATOM 4791 N N . LYS B 1 169 ? 33.765 29.653 119.244 1.00 18.59 169 LYS B N 1
ATOM 4792 C CA . LYS B 1 169 ? 35.124 30.164 119.150 1.00 20.12 169 LYS B CA 1
ATOM 4793 C C . LYS B 1 169 ? 35.734 30.298 120.554 1.00 21.42 169 LYS B C 1
ATOM 4794 O O . LYS B 1 169 ? 36.938 30.091 120.738 1.00 23.04 169 LYS B O 1
ATOM 4800 N N . ASP B 1 170 ? 34.908 30.635 121.541 1.00 21.07 170 ASP B N 1
ATOM 4801 C CA . ASP B 1 170 ? 35.372 30.666 122.928 1.00 23.27 170 ASP B CA 1
ATOM 4802 C C . ASP B 1 170 ? 35.796 29.273 123.378 1.00 22.63 170 ASP B C 1
ATOM 4803 O O . ASP B 1 170 ? 36.823 29.104 124.034 1.00 24.99 170 ASP B O 1
ATOM 4808 N N . PHE B 1 171 ? 34.995 28.275 123.038 1.00 19.54 171 PHE B N 1
ATOM 4809 C CA . PHE B 1 171 ? 35.308 26.903 123.436 1.00 21.59 171 PHE B CA 1
ATOM 4810 C C . PHE B 1 171 ? 36.551 26.447 122.700 1.00 24.90 171 PHE B C 1
ATOM 4811 O O . PHE B 1 171 ? 37.382 25.733 123.250 1.00 27.52 171 PHE B O 1
ATOM 4819 N N . GLN B 1 172 ? 36.683 26.869 121.447 1.00 22.21 172 GLN B N 1
ATOM 4820 C CA . GLN B 1 172 ? 37.862 26.529 120.663 1.00 24.97 172 GLN B CA 1
ATOM 4821 C C . GLN B 1 172 ? 39.139 27.058 121.319 1.00 28.94 172 GLN B C 1
ATOM 4822 O O . GLN B 1 172 ? 40.181 26.395 121.283 1.00 31.03 172 GLN B O 1
ATOM 4828 N N . LYS B 1 173 ? 39.066 28.246 121.916 1.00 29.53 173 LYS B N 1
ATOM 4829 C CA . LYS B 1 173 ? 40.230 28.820 122.591 1.00 33.04 173 LYS B CA 1
ATOM 4830 C C . LYS B 1 173 ? 40.517 28.111 123.897 1.00 34.31 173 LYS B C 1
ATOM 4831 O O . LYS B 1 173 ? 41.677 27.960 124.283 1.00 36.17 173 LYS B O 1
ATOM 4837 N N A ASP B 1 174 ? 39.465 27.760 124.623 0.32 34.53 174 ASP B N 1
ATOM 4838 N N B ASP B 1 174 ? 39.450 27.639 124.544 0.68 33.73 174 ASP B N 1
ATOM 4839 C CA A ASP B 1 174 ? 39.634 26.963 125.829 0.32 36.90 174 ASP B CA 1
ATOM 4840 C CA B ASP B 1 174 ? 39.512 27.087 125.900 0.68 37.50 174 ASP B CA 1
ATOM 4841 C C A ASP B 1 174 ? 38.392 26.117 126.100 0.32 35.75 174 ASP B C 1
ATOM 4842 C C B ASP B 1 174 ? 38.351 26.113 126.151 0.68 36.05 174 ASP B C 1
ATOM 4843 O O A ASP B 1 174 ? 37.311 26.606 126.445 0.32 35.85 174 ASP B O 1
ATOM 4844 O O B ASP B 1 174 ? 37.273 26.524 126.606 0.68 36.00 174 ASP B O 1
ATOM 4853 N N . GLY B 1 175 ? 38.564 24.830 125.858 1.00 31.33 175 GLY B N 1
ATOM 4854 C CA . GLY B 1 175 ? 37.521 23.848 126.059 1.00 24.59 175 GLY B CA 1
ATOM 4855 C C . GLY B 1 175 ? 38.112 22.460 126.076 1.00 28.52 175 GLY B C 1
ATOM 4856 O O . GLY B 1 175 ? 37.764 21.651 126.929 1.00 30.47 175 GLY B O 1
ATOM 4857 N N . LEU B 1 176 ? 39.014 22.189 125.135 1.00 23.44 176 LEU B N 1
ATOM 4858 C CA . LEU B 1 176 ? 39.577 20.851 124.975 1.00 22.33 176 LEU B CA 1
ATOM 4859 C C . LEU B 1 176 ? 40.910 20.732 125.699 1.00 24.20 176 LEU B C 1
ATOM 4860 O O . LEU B 1 176 ? 41.676 21.687 125.751 1.00 24.12 176 LEU B O 1
ATOM 4865 N N . THR B 1 177 ? 41.185 19.551 126.242 1.00 22.87 177 THR B N 1
ATOM 4866 C CA . THR B 1 177 ? 42.412 19.310 126.987 1.00 23.22 177 THR B CA 1
ATOM 4867 C C . THR B 1 177 ? 42.956 17.931 126.640 1.00 22.11 177 THR B C 1
ATOM 4868 O O . THR B 1 177 ? 42.290 17.145 125.963 1.00 22.65 177 THR B O 1
ATOM 4872 N N . VAL B 1 178 ? 44.152 17.632 127.138 1.00 24.39 178 VAL B N 1
ATOM 4873 C CA . VAL B 1 178 ? 44.674 16.275 127.084 1.00 23.81 178 VAL B CA 1
ATOM 4874 C C . VAL B 1 178 ? 45.125 15.858 128.482 1.00 23.95 178 VAL B C 1
ATOM 4875 O O . VAL B 1 178 ? 45.210 16.694 129.393 1.00 22.44 178 VAL B O 1
ATOM 4879 N N . GLN B 1 179 ? 45.403 14.570 128.666 1.00 22.02 179 GLN B N 1
ATOM 4880 C CA . GLN B 1 179 ? 45.892 14.092 129.953 1.00 23.56 179 GLN B CA 1
ATOM 4881 C C . GLN B 1 179 ? 46.953 13.024 129.759 1.00 24.85 179 GLN B C 1
ATOM 4882 O O . GLN B 1 179 ? 46.851 12.191 128.860 1.00 20.29 179 GLN B O 1
ATOM 4888 N N . PHE B 1 180 ? 47.977 13.054 130.604 1.00 25.39 180 PHE B N 1
ATOM 4889 C CA . PHE B 1 180 ? 48.900 11.934 130.703 1.00 26.55 180 PHE B CA 1
ATOM 4890 C C . PHE B 1 180 ? 49.201 11.747 132.185 1.00 25.20 180 PHE B C 1
ATOM 4891 O O . PHE B 1 180 ? 50.303 12.037 132.652 1.00 25.43 180 PHE B O 1
ATOM 4899 N N . SER B 1 181 ? 48.198 11.277 132.926 1.00 24.91 181 SER B N 1
ATOM 4900 C CA . SER B 1 181 ? 48.268 11.262 134.382 1.00 24.48 181 SER B CA 1
ATOM 4901 C C . SER B 1 181 ? 48.295 9.851 134.976 1.00 26.49 181 SER B C 1
ATOM 4902 O O . SER B 1 181 ? 48.415 9.684 136.185 1.00 27.63 181 SER B O 1
ATOM 4905 N N . GLY B 1 182 ? 48.176 8.831 134.135 1.00 27.69 182 GLY B N 1
ATOM 4906 C CA . GLY B 1 182 ? 48.243 7.470 134.637 1.00 25.99 182 GLY B CA 1
ATOM 4907 C C . GLY B 1 182 ? 46.912 6.967 135.178 1.00 27.07 182 GLY B C 1
ATOM 4908 O O . GLY B 1 182 ? 45.885 7.640 135.062 1.00 22.71 182 GLY B O 1
ATOM 4909 N N . ALA B 1 183 ? 46.954 5.782 135.781 1.00 26.95 183 ALA B N 1
ATOM 4910 C CA . ALA B 1 183 ? 45.770 4.992 136.133 1.00 25.78 183 ALA B CA 1
ATOM 4911 C C . ALA B 1 183 ? 44.587 5.755 136.741 1.00 29.06 183 ALA B C 1
ATOM 4912 O O . ALA B 1 183 ? 43.455 5.571 136.306 1.00 28.54 183 ALA B O 1
ATOM 4914 N N . VAL B 1 184 ? 44.837 6.570 137.764 1.00 28.25 184 VAL B N 1
ATOM 4915 C CA . VAL B 1 184 ? 43.765 7.352 138.378 1.00 26.33 184 VAL B CA 1
ATOM 4916 C C . VAL B 1 184 ? 44.152 8.815 138.581 1.00 28.60 184 VAL B C 1
ATOM 4917 O O . VAL B 1 184 ? 43.758 9.440 139.565 1.00 34.93 184 VAL B O 1
ATOM 4921 N N . GLY B 1 185 ? 44.935 9.355 137.652 1.00 27.43 185 GLY B N 1
ATOM 4922 C CA . GLY B 1 185 ? 45.315 10.756 137.718 1.00 24.05 185 GLY B CA 1
ATOM 4923 C C . GLY B 1 185 ? 46.376 11.002 138.762 1.00 26.41 185 GLY B C 1
ATOM 4924 O O . GLY B 1 185 ? 46.542 12.123 139.244 1.00 28.41 185 GLY B O 1
ATOM 4925 N N . ASN B 1 186 ? 47.104 9.945 139.104 1.00 22.16 186 ASN B N 1
ATOM 4926 C CA . ASN B 1 186 ? 47.958 9.952 140.279 1.00 24.43 186 ASN B CA 1
ATOM 4927 C C . ASN B 1 186 ? 49.453 9.988 139.969 1.00 26.94 186 ASN B C 1
ATOM 4928 O O . ASN B 1 186 ? 50.260 10.072 140.885 1.00 27.58 186 ASN B O 1
ATOM 4933 N N . TYR B 1 187 ? 49.818 9.908 138.693 1.00 28.51 187 TYR B N 1
ATOM 4934 C CA . TYR B 1 187 ? 51.224 10.024 138.300 1.00 28.15 187 TYR B CA 1
ATOM 4935 C C . TYR B 1 187 ? 52.134 9.042 139.028 1.00 27.03 187 TYR B C 1
ATOM 4936 O O . TYR B 1 187 ? 53.094 9.449 139.668 1.00 29.36 187 TYR B O 1
ATOM 4945 N N . CYS B 1 188 ? 51.842 7.749 138.933 1.00 26.99 188 CYS B N 1
ATOM 4946 C CA . CYS B 1 188 ? 52.723 6.754 139.548 1.00 28.77 188 CYS B CA 1
ATOM 4947 C C . CYS B 1 188 ? 54.059 6.700 138.812 1.00 28.61 188 CYS B C 1
ATOM 4948 O O . CYS B 1 188 ? 55.129 6.708 139.419 1.00 29.43 188 CYS B O 1
ATOM 4951 N N . ILE B 1 189 ? 53.979 6.628 137.490 1.00 28.32 189 ILE B N 1
ATOM 4952 C CA . ILE B 1 189 ? 55.165 6.483 136.658 1.00 36.29 189 ILE B CA 1
ATOM 4953 C C . ILE B 1 189 ? 55.523 7.805 135.971 1.00 33.38 189 ILE B C 1
ATOM 4954 O O . ILE B 1 189 ? 56.682 8.224 135.950 1.00 35.10 189 ILE B O 1
ATOM 4959 N N . LEU B 1 190 ? 54.516 8.452 135.405 1.00 29.51 190 LEU B N 1
ATOM 4960 C CA . LEU B 1 190 ? 54.712 9.705 134.690 1.00 30.54 190 LEU B CA 1
ATOM 4961 C C . LEU B 1 190 ? 54.860 10.867 135.667 1.00 34.57 190 LEU B C 1
ATOM 4962 O O . LEU B 1 190 ? 54.559 10.727 136.850 1.00 34.48 190 LEU B O 1
ATOM 4967 N N . THR B 1 191 ? 55.339 12.007 135.171 1.00 31.39 191 THR B N 1
ATOM 4968 C CA . THR B 1 191 ? 55.468 13.214 135.985 1.00 31.41 191 THR B CA 1
ATOM 4969 C C . THR B 1 191 ? 54.650 14.301 135.314 1.00 31.59 191 THR B C 1
ATOM 4970 O O . THR B 1 191 ? 54.335 14.186 134.128 1.00 28.86 191 THR B O 1
ATOM 4974 N N . THR B 1 192 ? 54.316 15.364 136.044 1.00 28.36 192 THR B N 1
ATOM 4975 C CA . THR B 1 192 ? 53.582 16.469 135.414 1.00 27.79 192 THR B CA 1
ATOM 4976 C C . THR B 1 192 ? 54.426 17.155 134.335 1.00 26.14 192 THR B C 1
ATOM 4977 O O . THR B 1 192 ? 53.892 17.734 133.391 1.00 25.55 192 THR B O 1
ATOM 4981 N N . GLU B 1 193 ? 55.744 17.083 134.478 1.00 31.58 193 GLU B N 1
ATOM 4982 C CA . GLU B 1 193 ? 56.648 17.611 133.465 1.00 31.63 193 GLU B CA 1
ATOM 4983 C C . GLU B 1 193 ? 56.537 16.817 132.156 1.00 29.80 193 GLU B C 1
ATOM 4984 O O . GLU B 1 193 ? 56.506 17.405 131.063 1.00 30.97 193 GLU B O 1
ATOM 4990 N N . ASP B 1 194 ? 56.482 15.487 132.257 1.00 31.21 194 ASP B N 1
ATOM 4991 C CA . ASP B 1 194 ? 56.296 14.658 131.064 1.00 30.91 194 ASP B CA 1
ATOM 4992 C C . ASP B 1 194 ? 54.985 15.007 130.394 1.00 32.92 194 ASP B C 1
ATOM 4993 O O . ASP B 1 194 ? 54.922 15.230 129.185 1.00 28.03 194 ASP B O 1
ATOM 4998 N N . GLU B 1 195 ? 53.933 15.034 131.201 1.00 25.02 195 GLU B N 1
ATOM 4999 C CA . GLU B 1 195 ? 52.599 15.342 130.713 1.00 23.75 195 GLU B CA 1
ATOM 5000 C C . GLU B 1 195 ? 52.586 16.669 129.971 1.00 23.91 195 GLU B C 1
ATOM 5001 O O . GLU B 1 195 ? 52.051 16.772 128.871 1.00 24.41 195 GLU B O 1
ATOM 5007 N N . LYS B 1 196 ? 53.205 17.680 130.571 1.00 25.82 196 LYS B N 1
ATOM 5008 C CA . LYS B 1 196 ? 53.233 19.023 129.990 1.00 26.21 196 LYS B CA 1
ATOM 5009 C C . LYS B 1 196 ? 53.975 19.059 128.642 1.00 29.13 196 LYS B C 1
ATOM 5010 O O . LYS B 1 196 ? 53.529 19.711 127.686 1.00 30.12 196 LYS B O 1
ATOM 5016 N N . LYS B 1 197 ? 55.109 18.366 128.564 1.00 26.54 197 LYS B N 1
ATOM 5017 C CA . LYS B 1 197 ? 55.869 18.307 127.313 1.00 31.80 197 LYS B CA 1
ATOM 5018 C C . LYS B 1 197 ? 55.054 17.632 126.214 1.00 30.63 197 LYS B C 1
ATOM 5019 O O . LYS B 1 197 ? 54.990 18.107 125.081 1.00 29.62 197 LYS B O 1
ATOM 5025 N N . ALA B 1 198 ? 54.422 16.520 126.561 1.00 28.56 198 ALA B N 1
ATOM 5026 C CA . ALA B 1 198 ? 53.606 15.786 125.604 1.00 28.11 198 ALA B CA 1
ATOM 5027 C C . ALA B 1 198 ? 52.425 16.634 125.135 1.00 28.63 198 ALA B C 1
ATOM 5028 O O . ALA B 1 198 ? 52.086 16.636 123.953 1.00 25.68 198 ALA B O 1
ATOM 5030 N N . ALA B 1 199 ? 51.785 17.338 126.069 1.00 26.74 199 ALA B N 1
ATOM 5031 C CA . ALA B 1 199 ? 50.667 18.224 125.730 1.00 27.14 199 ALA B CA 1
ATOM 5032 C C . ALA B 1 199 ? 51.111 19.353 124.805 1.00 29.75 199 ALA B C 1
ATOM 5033 O O . ALA B 1 199 ? 50.383 19.730 123.876 1.00 28.58 199 ALA B O 1
ATOM 5035 N N . ASP B 1 200 ? 52.305 19.891 125.051 1.00 27.88 200 ASP B N 1
ATOM 5036 C CA . ASP B 1 200 ? 52.848 20.951 124.198 1.00 31.44 200 ASP B CA 1
ATOM 5037 C C . ASP B 1 200 ? 53.106 20.456 122.771 1.00 32.33 200 ASP B C 1
ATOM 5038 O O . ASP B 1 200 ? 52.929 21.196 121.800 1.00 30.24 200 ASP B O 1
ATOM 5043 N N . ILE B 1 201 ? 53.529 19.203 122.648 1.00 31.35 201 ILE B N 1
ATOM 5044 C CA . ILE B 1 201 ? 53.703 18.598 121.327 1.00 30.80 201 ILE B CA 1
ATOM 5045 C C . ILE B 1 201 ? 52.357 18.507 120.602 1.00 29.80 201 ILE B C 1
ATOM 5046 O O . ILE B 1 201 ? 52.268 18.752 119.396 1.00 28.87 201 ILE B O 1
ATOM 5051 N N . LEU B 1 202 ? 51.303 18.183 121.341 1.00 26.19 202 LEU B N 1
ATOM 5052 C CA . LEU B 1 202 ? 49.976 18.039 120.747 1.00 26.50 202 LEU B CA 1
ATOM 5053 C C . LEU B 1 202 ? 49.301 19.381 120.481 1.00 29.44 202 LEU B C 1
ATOM 5054 O O . LEU B 1 202 ? 48.449 19.486 119.589 1.00 30.41 202 LEU B O 1
ATOM 5059 N N . GLY B 1 203 ? 49.668 20.403 121.254 1.00 29.82 203 GLY B N 1
ATOM 5060 C CA . GLY B 1 203 ? 49.097 21.730 121.075 1.00 29.10 203 GLY B CA 1
ATOM 5061 C C . GLY B 1 203 ? 47.786 21.938 121.824 1.00 29.27 203 GLY B C 1
ATOM 5062 O O . GLY B 1 203 ? 46.931 22.709 121.387 1.00 28.74 203 GLY B O 1
ATOM 5063 N N . LEU B 1 204 ? 47.620 21.242 122.947 1.00 27.04 204 LEU B N 1
ATOM 5064 C CA . LEU B 1 204 ? 46.443 21.410 123.798 1.00 23.57 204 LEU B CA 1
ATOM 5065 C C . LEU B 1 204 ? 46.875 21.537 125.261 1.00 25.06 204 LEU B C 1
ATOM 5066 O O . LEU B 1 204 ? 47.917 21.011 125.647 1.00 25.38 204 LEU B O 1
ATOM 5071 N N . PRO B 1 205 ? 46.074 22.235 126.082 1.00 26.32 205 PRO B N 1
ATOM 5072 C CA . PRO B 1 205 ? 46.418 22.398 127.499 1.00 26.55 205 PRO B CA 1
ATOM 5073 C C . PRO B 1 205 ? 46.139 21.127 128.303 1.00 26.15 205 PRO B C 1
ATOM 5074 O O . PRO B 1 205 ? 45.351 20.280 127.876 1.00 21.00 205 PRO B O 1
ATOM 5078 N N . VAL B 1 206 ? 46.778 21.021 129.464 1.00 24.56 206 VAL B N 1
ATOM 5079 C CA . VAL B 1 206 ? 46.655 19.864 130.342 1.00 25.28 206 VAL B CA 1
ATOM 5080 C C . VAL B 1 206 ? 45.403 19.994 131.216 1.00 25.38 206 VAL B C 1
ATOM 5081 O O . VAL B 1 206 ? 45.092 21.084 131.721 1.00 25.22 206 VAL B O 1
ATOM 5085 N N . GLU B 1 207 ? 44.679 18.891 131.381 1.00 21.37 207 GLU B N 1
ATOM 5086 C CA . GLU B 1 207 ? 43.505 18.873 132.253 1.00 23.26 207 GLU B CA 1
ATOM 5087 C C . GLU B 1 207 ? 43.940 19.164 133.695 1.00 24.08 207 GLU B C 1
ATOM 5088 O O . GLU B 1 207 ? 44.877 18.531 134.192 1.00 24.12 207 GLU B O 1
ATOM 5094 N N . GLU B 1 208 ? 43.267 20.103 134.352 1.00 22.01 208 GLU B N 1
ATOM 5095 C CA . GLU B 1 208 ? 43.665 20.538 135.687 1.00 24.86 208 GLU B CA 1
ATOM 5096 C C . GLU B 1 208 ? 43.616 19.392 136.691 1.00 25.47 208 GLU B C 1
ATOM 5097 O O . GLU B 1 208 ? 44.607 19.090 137.352 1.00 25.70 208 GLU B O 1
ATOM 5103 N N A VAL B 1 209 ? 42.442 18.795 136.835 0.23 22.36 209 VAL B N 1
ATOM 5104 N N B VAL B 1 209 ? 42.437 18.802 136.850 0.77 22.50 209 VAL B N 1
ATOM 5105 C CA A VAL B 1 209 ? 42.313 17.589 137.625 0.23 23.98 209 VAL B CA 1
ATOM 5106 C CA B VAL B 1 209 ? 42.306 17.535 137.555 0.77 24.18 209 VAL B CA 1
ATOM 5107 C C A VAL B 1 209 ? 41.781 16.492 136.723 0.23 24.70 209 VAL B C 1
ATOM 5108 C C B VAL B 1 209 ? 41.735 16.460 136.638 0.77 24.77 209 VAL B C 1
ATOM 5109 O O A VAL B 1 209 ? 40.712 16.622 136.128 0.23 23.98 209 VAL B O 1
ATOM 5110 O O B VAL B 1 209 ? 40.557 16.491 136.286 0.77 22.28 209 VAL B O 1
ATOM 5117 N N A SER B 1 210 ? 42.527 15.402 136.641 0.23 24.86 210 SER B N 1
ATOM 5118 N N B SER B 1 210 ? 42.582 15.513 136.251 0.77 21.78 210 SER B N 1
ATOM 5119 C CA A SER B 1 210 ? 42.136 14.285 135.809 0.23 22.81 210 SER B CA 1
ATOM 5120 C CA B SER B 1 210 ? 42.131 14.326 135.541 0.77 21.84 210 SER B CA 1
ATOM 5121 C C A SER B 1 210 ? 42.162 13.016 136.636 0.23 24.41 210 SER B C 1
ATOM 5122 C C B SER B 1 210 ? 42.014 13.143 136.492 0.77 23.82 210 SER B C 1
ATOM 5123 O O A SER B 1 210 ? 43.001 12.852 137.517 0.23 27.66 210 SER B O 1
ATOM 5124 O O B SER B 1 210 ? 42.631 13.127 137.555 0.77 23.76 210 SER B O 1
ATOM 5129 N N A THR B 1 211 ? 41.225 12.127 136.349 0.23 23.67 211 THR B N 1
ATOM 5130 N N B THR B 1 211 ? 41.218 12.154 136.104 0.77 20.96 211 THR B N 1
ATOM 5131 C CA A THR B 1 211 ? 41.185 10.825 136.980 0.23 24.26 211 THR B CA 1
ATOM 5132 C CA B THR B 1 211 ? 41.162 10.896 136.829 0.77 23.82 211 THR B CA 1
ATOM 5133 C C A THR B 1 211 ? 41.806 9.881 135.971 0.23 24.05 211 THR B C 1
ATOM 5134 C C B THR B 1 211 ? 41.901 9.823 136.040 0.77 24.15 211 THR B C 1
ATOM 5135 O O A THR B 1 211 ? 42.791 10.223 135.320 0.23 22.79 211 THR B O 1
ATOM 5136 O O B THR B 1 211 ? 42.941 10.095 135.445 0.77 23.66 211 THR B O 1
ATOM 5143 N N . GLN B 1 212 ? 41.233 8.697 135.831 1.00 23.11 212 GLN B N 1
ATOM 5144 C CA . GLN B 1 212 ? 41.616 7.826 134.740 1.00 24.57 212 GLN B CA 1
ATOM 5145 C C . GLN B 1 212 ? 41.262 8.565 133.456 1.00 24.69 212 GLN B C 1
ATOM 5146 O O . GLN B 1 212 ? 41.959 8.458 132.450 1.00 28.70 212 GLN B O 1
ATOM 5152 N N . VAL B 1 213 ? 40.153 9.298 133.501 1.00 22.20 213 VAL B N 1
ATOM 5153 C CA . VAL B 1 213 ? 39.588 9.935 132.319 1.00 20.62 213 VAL B CA 1
ATOM 5154 C C . VAL B 1 213 ? 39.659 11.455 132.418 1.00 20.60 213 VAL B C 1
ATOM 5155 O O . VAL B 1 213 ? 39.880 12.008 133.494 1.00 22.04 213 VAL B O 1
ATOM 5159 N N . ILE B 1 214 ? 39.467 12.122 131.286 1.00 21.48 214 ILE B N 1
ATOM 5160 C CA . ILE B 1 214 ? 39.195 13.555 131.270 1.00 19.79 214 ILE B CA 1
ATOM 5161 C C . ILE B 1 214 ? 37.721 13.708 131.625 1.00 19.95 214 ILE B C 1
ATOM 5162 O O . ILE B 1 214 ? 36.894 12.929 131.142 1.00 22.25 214 ILE B O 1
ATOM 5167 N N . PRO B 1 215 ? 37.378 14.685 132.486 1.00 19.03 215 PRO B N 1
ATOM 5168 C CA . PRO B 1 215 ? 35.973 14.783 132.924 1.00 21.84 215 PRO B CA 1
ATOM 5169 C C . PRO B 1 215 ? 35.026 15.114 131.770 1.00 18.90 215 PRO B C 1
ATOM 5170 O O . PRO B 1 215 ? 35.372 15.885 130.866 1.00 20.49 215 PRO B O 1
ATOM 5174 N N . ARG B 1 216 ? 33.836 14.525 131.799 1.00 18.87 216 ARG B N 1
ATOM 5175 C CA . ARG B 1 216 ? 32.953 14.578 130.636 1.00 20.80 216 ARG B CA 1
ATOM 5176 C C . ARG B 1 216 ? 32.158 15.864 130.494 1.00 21.12 216 ARG B C 1
ATOM 5177 O O . ARG B 1 216 ? 31.413 16.017 129.519 1.00 18.46 216 ARG B O 1
ATOM 5185 N N . ASP B 1 217 ? 32.321 16.799 131.430 1.00 20.16 217 ASP B N 1
ATOM 5186 C CA . ASP B 1 217 ? 31.585 18.066 131.345 1.00 22.22 217 ASP B CA 1
ATOM 5187 C C . ASP B 1 217 ? 32.113 18.988 130.246 1.00 21.52 217 ASP B C 1
ATOM 5188 O O . ASP B 1 217 ? 31.426 19.934 129.829 1.00 18.65 217 ASP B O 1
ATOM 5193 N N . ARG B 1 218 ? 33.330 18.727 129.776 1.00 20.69 218 ARG B N 1
ATOM 5194 C CA . ARG B 1 218 ? 33.866 19.509 128.663 1.00 24.62 218 ARG B CA 1
ATOM 5195 C C . ARG B 1 218 ? 33.109 19.129 127.409 1.00 21.08 218 ARG B C 1
ATOM 5196 O O . ARG B 1 218 ? 32.618 19.992 126.679 1.00 21.50 218 ARG B O 1
ATOM 5204 N N . ILE B 1 219 ? 32.994 17.828 127.164 1.00 18.67 219 ILE B N 1
ATOM 5205 C CA . ILE B 1 219 ? 32.187 17.359 126.044 1.00 16.69 219 ILE B CA 1
ATOM 5206 C C . ILE B 1 219 ? 30.745 17.829 126.192 1.00 19.32 219 ILE B C 1
ATOM 5207 O O . ILE B 1 219 ? 30.135 18.274 125.222 1.00 20.21 219 ILE B O 1
ATOM 5212 N N . ALA B 1 220 ? 30.203 17.741 127.400 1.00 15.96 220 ALA B N 1
ATOM 5213 C CA . ALA B 1 220 ? 28.811 18.123 127.613 1.00 15.13 220 ALA B CA 1
ATOM 5214 C C . ALA B 1 220 ? 28.603 19.607 127.334 1.00 17.77 220 ALA B C 1
ATOM 5215 O O . ALA B 1 220 ? 27.543 20.012 126.854 1.00 18.34 220 ALA B O 1
ATOM 5217 N N . LYS B 1 221 ? 29.601 20.425 127.646 1.00 16.77 221 LYS B N 1
ATOM 5218 C CA . LYS B 1 221 ? 29.473 21.852 127.404 1.00 17.08 221 LYS B CA 1
ATOM 5219 C C . LYS B 1 221 ? 29.359 22.122 125.906 1.00 18.48 221 LYS B C 1
ATOM 5220 O O . LYS B 1 221 ? 28.497 22.892 125.471 1.00 18.84 221 LYS B O 1
ATOM 5226 N N . LEU B 1 222 ? 30.217 21.476 125.115 1.00 17.23 222 LEU B N 1
ATOM 5227 C CA . LEU B 1 222 ? 30.201 21.641 123.665 1.00 17.79 222 LEU B CA 1
ATOM 5228 C C . LEU B 1 222 ? 28.885 21.154 123.071 1.00 20.41 222 LEU B C 1
ATOM 5229 O O . LEU B 1 222 ? 28.286 21.832 122.230 1.00 18.97 222 LEU B O 1
ATOM 5234 N N . ILE B 1 223 ? 28.444 19.976 123.502 1.00 16.40 223 ILE B N 1
ATOM 5235 C CA . ILE B 1 223 ? 27.176 19.423 123.030 1.00 17.78 223 ILE B CA 1
ATOM 5236 C C . ILE B 1 223 ? 25.998 20.330 123.406 1.00 17.64 223 ILE B C 1
ATOM 5237 O O . ILE B 1 223 ? 25.034 20.448 122.643 1.00 21.25 223 ILE B O 1
ATOM 5242 N N . SER B 1 224 ? 26.078 20.978 124.570 1.00 17.22 224 SER B N 1
ATOM 5243 C CA . SER B 1 224 ? 25.068 21.965 124.967 1.00 19.71 224 SER B CA 1
ATOM 5244 C C . SER B 1 224 ? 25.038 23.170 124.038 1.00 19.30 224 SER B C 1
ATOM 5245 O O . SER B 1 224 ? 23.960 23.696 123.717 1.00 16.89 224 SER B O 1
ATOM 5248 N N . ILE B 1 225 ? 26.210 23.626 123.612 1.00 17.34 225 ILE B N 1
ATOM 5249 C CA . ILE B 1 225 ? 26.251 24.690 122.608 1.00 19.75 225 ILE B CA 1
ATOM 5250 C C . ILE B 1 225 ? 25.607 24.210 121.300 1.00 20.25 225 ILE B C 1
ATOM 5251 O O . ILE B 1 225 ? 24.867 24.947 120.640 1.00 17.09 225 ILE B O 1
ATOM 5256 N N . HIS B 1 226 ? 25.893 22.973 120.913 1.00 14.78 226 HIS B N 1
ATOM 5257 C CA . HIS B 1 226 ? 25.315 22.431 119.686 1.00 15.44 226 HIS B CA 1
ATOM 5258 C C . HIS B 1 226 ? 23.787 22.339 119.816 1.00 19.25 226 HIS B C 1
ATOM 5259 O O . HIS B 1 226 ? 23.062 22.516 118.831 1.00 19.28 226 HIS B O 1
ATOM 5266 N N . GLY B 1 227 ? 23.305 22.084 121.031 1.00 18.77 227 GLY B N 1
ATOM 5267 C CA . GLY B 1 227 ? 21.870 22.051 121.296 1.00 17.94 227 GLY B CA 1
ATOM 5268 C C . GLY B 1 227 ? 21.216 23.408 121.084 1.00 20.58 227 GLY B C 1
ATOM 5269 O O . GLY B 1 227 ? 20.085 23.503 120.576 1.00 20.70 227 GLY B O 1
ATOM 5270 N N . LEU B 1 228 ? 21.923 24.465 121.475 1.00 16.95 228 LEU B N 1
ATOM 5271 C CA . LEU B 1 228 ? 21.429 25.832 121.288 1.00 19.11 228 LEU B CA 1
ATOM 5272 C C . LEU B 1 228 ? 21.427 26.195 119.811 1.00 20.56 228 LEU B C 1
ATOM 5273 O O . LEU B 1 228 ? 20.515 26.888 119.328 1.00 20.16 228 LEU B O 1
ATOM 5278 N N . ILE B 1 229 ? 22.452 25.739 119.090 1.00 19.52 229 ILE B N 1
ATOM 5279 C CA . ILE B 1 229 ? 22.487 25.928 117.640 1.00 15.83 229 ILE B CA 1
ATOM 5280 C C . ILE B 1 229 ? 21.284 25.229 117.005 1.00 18.52 229 ILE B C 1
ATOM 5281 O O . ILE B 1 229 ? 20.662 25.755 116.073 1.00 18.70 229 ILE B O 1
ATOM 5286 N N . ALA B 1 230 ? 20.945 24.052 117.523 1.00 16.73 230 ALA B N 1
ATOM 5287 C CA . ALA B 1 230 ? 19.820 23.290 116.990 1.00 20.79 230 ALA B CA 1
ATOM 5288 C C . ALA B 1 230 ? 18.515 24.073 117.118 1.00 20.08 230 ALA B C 1
ATOM 5289 O O . ALA B 1 230 ? 17.674 24.046 116.219 1.00 19.14 230 ALA B O 1
ATOM 5291 N N . SER B 1 231 ? 18.338 24.768 118.235 1.00 19.62 231 SER B N 1
ATOM 5292 C CA . SER B 1 231 ? 17.178 25.650 118.393 1.00 18.98 231 SER B CA 1
ATOM 5293 C C . SER B 1 231 ? 17.178 26.805 117.396 1.00 20.34 231 SER B C 1
ATOM 5294 O O . SER B 1 231 ? 16.123 27.226 116.916 1.00 21.87 231 SER B O 1
ATOM 5297 N N . ALA B 1 232 ? 18.357 27.344 117.115 1.00 18.49 232 ALA B N 1
ATOM 5298 C CA . ALA B 1 232 ? 18.491 28.397 116.107 1.00 20.53 232 ALA B CA 1
ATOM 5299 C C . ALA B 1 232 ? 18.129 27.873 114.715 1.00 19.05 232 ALA B C 1
ATOM 5300 O O . ALA B 1 232 ? 17.450 28.550 113.929 1.00 18.79 232 ALA B O 1
ATOM 5302 N N . ILE B 1 233 ? 18.609 26.674 114.399 1.00 16.24 233 ILE B N 1
ATOM 5303 C CA . ILE B 1 233 ? 18.296 26.042 113.120 1.00 18.36 233 ILE B CA 1
ATOM 5304 C C . ILE B 1 233 ? 16.788 25.825 113.017 1.00 18.11 233 ILE B C 1
ATOM 5305 O O . ILE B 1 233 ? 16.178 26.091 111.976 1.00 18.46 233 ILE B O 1
ATOM 5310 N N . GLU B 1 234 ? 16.183 25.358 114.097 1.00 17.60 234 GLU B N 1
ATOM 5311 C CA . GLU B 1 234 ? 14.755 25.049 114.056 1.00 20.76 234 GLU B CA 1
ATOM 5312 C C . GLU B 1 234 ? 13.915 26.310 113.957 1.00 18.00 234 GLU B C 1
ATOM 5313 O O . GLU B 1 234 ? 12.918 26.341 113.235 1.00 17.28 234 GLU B O 1
ATOM 5319 N N . ARG B 1 235 ? 14.315 27.354 114.679 1.00 17.98 235 ARG B N 1
ATOM 5320 C CA . ARG B 1 235 ? 13.555 28.599 114.644 1.00 17.22 235 ARG B CA 1
ATOM 5321 C C . ARG B 1 235 ? 13.560 29.170 113.245 1.00 19.45 235 ARG B C 1
ATOM 5322 O O . ARG B 1 235 ? 12.529 29.628 112.765 1.00 20.36 235 ARG B O 1
ATOM 5330 N N . LEU B 1 236 ? 14.721 29.155 112.591 1.00 16.75 236 LEU B N 1
ATOM 5331 C CA . LEU B 1 236 ? 14.828 29.686 111.236 1.00 17.39 236 LEU B CA 1
ATOM 5332 C C . LEU B 1 236 ? 14.089 28.802 110.245 1.00 21.64 236 LEU B C 1
ATOM 5333 O O . LEU B 1 236 ? 13.439 29.295 109.319 1.00 19.98 236 LEU B O 1
ATOM 5338 N N . ALA B 1 237 ? 14.180 27.490 110.443 1.00 17.35 237 ALA B N 1
ATOM 5339 C CA . ALA B 1 237 ? 13.522 26.553 109.535 1.00 18.66 237 ALA B CA 1
ATOM 5340 C C . ALA B 1 237 ? 12.000 26.756 109.592 1.00 18.39 237 ALA B C 1
ATOM 5341 O O . ALA B 1 237 ? 11.318 26.763 108.564 1.00 19.30 237 ALA B O 1
ATOM 5343 N N . VAL B 1 238 ? 11.482 26.933 110.795 1.00 18.87 238 VAL B N 1
ATOM 5344 C CA . VAL B 1 238 ? 10.046 27.103 110.992 1.00 20.58 238 VAL B CA 1
ATOM 5345 C C . VAL B 1 238 ? 9.572 28.419 110.379 1.00 20.63 238 VAL B C 1
ATOM 5346 O O . VAL B 1 238 ? 8.496 28.493 109.772 1.00 21.14 238 VAL B O 1
ATOM 5350 N N . GLU B 1 239 ? 10.381 29.463 110.522 1.00 19.23 239 GLU B N 1
ATOM 5351 C CA . GLU B 1 239 ? 10.066 30.734 109.881 1.00 18.72 239 GLU B CA 1
ATOM 5352 C C . GLU B 1 239 ? 9.929 30.559 108.370 1.00 20.63 239 GLU B C 1
ATOM 5353 O O . GLU B 1 239 ? 8.971 31.039 107.757 1.00 22.85 239 GLU B O 1
ATOM 5359 N N . ILE B 1 240 ? 10.876 29.869 107.754 1.00 20.75 240 ILE B N 1
ATOM 5360 C CA . ILE B 1 240 ? 10.781 29.676 106.310 1.00 18.93 240 ILE B CA 1
ATOM 5361 C C . ILE B 1 240 ? 9.556 28.820 105.948 1.00 20.88 240 ILE B C 1
ATOM 5362 O O . ILE B 1 240 ? 8.850 29.121 104.976 1.00 24.53 240 ILE B O 1
ATOM 5367 N N . ARG B 1 241 ? 9.290 27.780 106.736 1.00 19.01 241 ARG B N 1
ATOM 5368 C CA . ARG B 1 241 ? 8.149 26.897 106.466 1.00 22.19 241 ARG B CA 1
ATOM 5369 C C . ARG B 1 241 ? 6.821 27.642 106.535 1.00 20.25 241 ARG B C 1
ATOM 5370 O O . ARG B 1 241 ? 5.914 27.389 105.735 1.00 20.79 241 ARG B O 1
ATOM 5378 N N . HIS B 1 242 ? 6.709 28.553 107.495 1.00 19.30 242 HIS B N 1
ATOM 5379 C CA . HIS B 1 242 ? 5.534 29.423 107.619 1.00 20.18 242 HIS B CA 1
ATOM 5380 C C . HIS B 1 242 ? 5.361 30.313 106.393 1.00 22.15 242 HIS B C 1
ATOM 5381 O O . HIS B 1 242 ? 4.268 30.434 105.847 1.00 24.60 242 HIS B O 1
ATOM 5388 N N . LEU B 1 243 ? 6.445 30.960 105.981 1.00 22.14 243 LEU B N 1
ATOM 5389 C CA . LEU B 1 243 ? 6.391 31.900 104.873 1.00 21.66 243 LEU B CA 1
ATOM 5390 C C . LEU B 1 243 ? 6.177 31.182 103.536 1.00 23.58 243 LEU B C 1
ATOM 5391 O O . LEU B 1 243 ? 5.725 31.784 102.566 1.00 22.07 243 LEU B O 1
ATOM 5396 N N . HIS B 1 244 ? 6.489 29.888 103.502 1.00 20.24 244 HIS B N 1
ATOM 5397 C CA . HIS B 1 244 ? 6.423 29.092 102.278 1.00 20.69 244 HIS B CA 1
ATOM 5398 C C . HIS B 1 244 ? 5.009 28.528 102.052 1.00 21.25 244 HIS B C 1
ATOM 5399 O O . HIS B 1 244 ? 4.660 28.153 100.941 1.00 22.05 244 HIS B O 1
ATOM 5406 N N . ARG B 1 245 ? 4.185 28.478 103.099 1.00 22.07 245 ARG B N 1
ATOM 5407 C CA . ARG B 1 245 ? 2.870 27.832 102.974 1.00 24.02 245 ARG B CA 1
ATOM 5408 C C . ARG B 1 245 ? 1.980 28.519 101.932 1.00 27.04 245 ARG B C 1
ATOM 5409 O O . ARG B 1 245 ? 2.120 29.720 101.690 1.00 26.16 245 ARG B O 1
ATOM 5417 N N . SER B 1 246 ? 1.089 27.751 101.300 1.00 27.47 246 SER B N 1
ATOM 5418 C CA . SER B 1 246 ? 0.248 28.265 100.213 1.00 28.97 246 SER B CA 1
ATOM 5419 C C . SER B 1 246 ? -0.503 29.538 100.580 1.00 27.27 246 SER B C 1
ATOM 5420 O O . SER B 1 246 ? -0.676 30.419 99.732 1.00 24.27 246 SER B O 1
ATOM 5423 N N . ASP B 1 247 ? -0.973 29.601 101.820 1.00 27.11 247 ASP B N 1
ATOM 5424 C CA . ASP B 1 247 ? -1.723 30.747 102.314 1.00 25.83 247 ASP B CA 1
ATOM 5425 C C . ASP B 1 247 ? -0.893 32.029 102.347 1.00 24.76 247 ASP B C 1
ATOM 5426 O O . ASP B 1 247 ? -1.401 33.105 102.038 1.00 35.35 247 ASP B O 1
ATOM 5431 N N . VAL B 1 248 ? 0.372 31.923 102.744 1.00 26.74 248 VAL B N 1
ATOM 5432 C CA . VAL B 1 248 ? 1.228 33.102 102.800 1.00 27.36 248 VAL B CA 1
ATOM 5433 C C . VAL B 1 248 ? 2.056 33.288 101.531 1.00 30.42 248 VAL B C 1
ATOM 5434 O O . VAL B 1 248 ? 2.034 34.353 100.918 1.00 29.47 248 VAL B O 1
ATOM 5438 N N . PHE B 1 249 ? 2.771 32.241 101.137 1.00 27.68 249 PHE B N 1
ATOM 5439 C CA . PHE B 1 249 ? 3.500 32.220 99.870 1.00 30.49 249 PHE B CA 1
ATOM 5440 C C . PHE B 1 249 ? 4.431 33.416 99.649 1.00 28.35 249 PHE B C 1
ATOM 5441 O O . PHE B 1 249 ? 4.476 33.964 98.549 1.00 28.92 249 PHE B O 1
ATOM 5449 N N . GLU B 1 250 ? 5.167 33.824 100.677 1.00 23.96 250 GLU B N 1
ATOM 5450 C CA . GLU B 1 250 ? 6.059 34.972 100.542 1.00 26.64 250 GLU B CA 1
ATOM 5451 C C . GLU B 1 250 ? 7.462 34.558 100.082 1.00 29.27 250 GLU B C 1
ATOM 5452 O O . GLU B 1 250 ? 8.214 35.381 99.557 1.00 28.00 250 GLU B O 1
ATOM 5458 N N . VAL B 1 251 ? 7.808 33.284 100.272 1.00 25.00 251 VAL B N 1
ATOM 5459 C CA . VAL B 1 251 ? 9.072 32.746 99.755 1.00 25.23 251 VAL B CA 1
ATOM 5460 C C . VAL B 1 251 ? 8.851 31.339 99.212 1.00 26.45 251 VAL B C 1
ATOM 5461 O O . VAL B 1 251 ? 7.835 30.714 99.505 1.00 22.57 251 VAL B O 1
ATOM 5465 N N . TYR B 1 252 ? 9.793 30.842 98.415 1.00 26.58 252 TYR B N 1
ATOM 5466 C CA . TYR B 1 252 ? 9.840 29.409 98.138 1.00 24.69 252 TYR B CA 1
ATOM 5467 C C . TYR B 1 252 ? 11.284 28.936 98.036 1.00 27.21 252 TYR B C 1
ATOM 5468 O O . TYR B 1 252 ? 12.167 29.712 97.663 1.00 27.21 252 TYR B O 1
ATOM 5477 N N . GLU B 1 253 ? 11.526 27.675 98.387 1.00 24.56 253 GLU B N 1
ATOM 5478 C CA . GLU B 1 253 ? 12.867 27.104 98.252 1.00 24.24 253 GLU B CA 1
ATOM 5479 C C . GLU B 1 253 ? 13.204 26.960 96.780 1.00 24.72 253 GLU B C 1
ATOM 5480 O O . GLU B 1 253 ? 12.399 26.451 95.993 1.00 27.23 253 GLU B O 1
ATOM 5486 N N . GLY B 1 254 ? 14.391 27.427 96.397 1.00 27.78 254 GLY B N 1
ATOM 5487 C CA . GLY B 1 254 ? 14.780 27.440 94.995 1.00 27.75 254 GLY B CA 1
ATOM 5488 C C . GLY B 1 254 ? 15.194 26.064 94.501 1.00 34.22 254 GLY B C 1
ATOM 5489 O O . GLY B 1 254 ? 15.352 25.127 95.287 1.00 28.98 254 GLY B O 1
ATOM 5490 N N . PHE B 1 255 ? 15.363 25.935 93.194 1.00 40.41 255 PHE B N 1
ATOM 5491 C CA . PHE B 1 255 ? 15.782 24.663 92.616 1.00 55.67 255 PHE B CA 1
ATOM 5492 C C . PHE B 1 255 ? 16.909 24.859 91.612 1.00 62.45 255 PHE B C 1
ATOM 5493 O O . PHE B 1 255 ? 17.453 23.892 91.083 1.00 68.75 255 PHE B O 1
ATOM 5501 N N . LYS B 1 268 ? 5.592 20.464 93.798 1.00 57.12 268 LYS B N 1
ATOM 5502 C CA . LYS B 1 268 ? 6.849 20.921 93.219 1.00 53.42 268 LYS B CA 1
ATOM 5503 C C . LYS B 1 268 ? 7.509 21.989 94.085 1.00 46.86 268 LYS B C 1
ATOM 5504 O O . LYS B 1 268 ? 8.663 21.847 94.484 1.00 47.10 268 LYS B O 1
ATOM 5510 N N . LYS B 1 269 ? 6.752 23.013 94.463 1.00 40.23 269 LYS B N 1
ATOM 5511 C CA . LYS B 1 269 ? 7.257 23.967 95.439 1.00 35.52 269 LYS B CA 1
ATOM 5512 C C . LYS B 1 269 ? 6.757 23.580 96.830 1.00 32.81 269 LYS B C 1
ATOM 5513 O O . LYS B 1 269 ? 5.555 23.566 97.085 1.00 34.26 269 LYS B O 1
ATOM 5519 N N A ASN B 1 270 ? 7.790 23.207 97.581 0.68 30.09 270 ASN B N 1
ATOM 5520 N N B ASN B 1 270 ? 7.626 23.221 97.582 0.32 29.93 270 ASN B N 1
ATOM 5521 C CA A ASN B 1 270 ? 7.636 22.775 98.968 0.68 26.88 270 ASN B CA 1
ATOM 5522 C CA B ASN B 1 270 ? 7.427 23.244 99.024 0.32 27.61 270 ASN B CA 1
ATOM 5523 C C A ASN B 1 270 ? 8.823 23.213 99.825 0.68 24.64 270 ASN B C 1
ATOM 5524 C C B ASN B 1 270 ? 8.724 23.199 99.817 0.32 25.11 270 ASN B C 1
ATOM 5525 O O A ASN B 1 270 ? 9.960 23.171 99.361 0.68 26.64 270 ASN B O 1
ATOM 5526 O O B ASN B 1 270 ? 9.780 22.865 99.284 0.32 24.55 270 ASN B O 1
ATOM 5535 N N . PRO B 1 271 ? 8.590 23.344 101.128 1.00 22.88 271 PRO B N 1
ATOM 5536 C CA . PRO B 1 271 ? 9.769 23.606 101.966 1.00 19.29 271 PRO B CA 1
ATOM 5537 C C . PRO B 1 271 ? 10.396 22.307 102.460 1.00 17.42 271 PRO B C 1
ATOM 5538 O O . PRO B 1 271 ? 10.550 22.125 103.665 1.00 22.77 271 PRO B O 1
ATOM 5542 N N . ILE B 1 272 ? 10.761 21.414 101.545 1.00 21.41 272 ILE B N 1
ATOM 5543 C CA . ILE B 1 272 ? 11.283 20.116 101.958 1.00 23.90 272 ILE B CA 1
ATOM 5544 C C . ILE B 1 272 ? 12.624 20.219 102.667 1.00 21.88 272 ILE B C 1
ATOM 5545 O O . ILE B 1 272 ? 12.934 19.400 103.530 1.00 21.83 272 ILE B O 1
ATOM 5550 N N . SER B 1 273 ? 13.426 21.223 102.325 1.00 22.75 273 SER B N 1
ATOM 5551 C CA . SER B 1 273 ? 14.735 21.364 102.980 1.00 23.89 273 SER B CA 1
ATOM 5552 C C . SER B 1 273 ? 14.614 21.794 104.436 1.00 23.32 273 SER B C 1
ATOM 5553 O O . SER B 1 273 ? 15.227 21.204 105.335 1.00 20.93 273 SER B O 1
ATOM 5556 N N . THR B 1 274 ? 13.810 22.819 104.686 1.00 21.71 274 THR B N 1
ATOM 5557 C CA . THR B 1 274 ? 13.666 23.298 106.055 1.00 24.42 274 THR B CA 1
ATOM 5558 C C . THR B 1 274 ? 12.927 22.275 106.923 1.00 22.42 274 THR B C 1
ATOM 5559 O O . THR B 1 274 ? 13.101 22.244 108.146 1.00 20.26 274 THR B O 1
ATOM 5563 N N . GLU B 1 275 ? 12.115 21.425 106.298 1.00 21.58 275 GLU B N 1
ATOM 5564 C CA . GLU B 1 275 ? 11.487 20.328 107.046 1.00 21.76 275 GLU B CA 1
ATOM 5565 C C . GLU B 1 275 ? 12.530 19.280 107.436 1.00 19.46 275 GLU B C 1
ATOM 5566 O O . GLU B 1 275 ? 12.607 18.856 108.595 1.00 18.24 275 GLU B O 1
ATOM 5572 N N . ASN B 1 276 ? 13.354 18.887 106.474 1.00 18.28 276 ASN B N 1
ATOM 5573 C CA . ASN B 1 276 ? 14.504 18.027 106.756 1.00 20.86 276 ASN B CA 1
ATOM 5574 C C . ASN B 1 276 ? 15.356 18.568 107.903 1.00 21.02 276 ASN B C 1
ATOM 5575 O O . ASN B 1 276 ? 15.740 17.825 108.811 1.00 19.74 276 ASN B O 1
ATOM 5580 N N . LEU B 1 277 ? 15.623 19.873 107.884 1.00 18.68 277 LEU B N 1
ATOM 5581 C CA . LEU B 1 277 ? 16.503 20.473 108.887 1.00 19.80 277 LEU B CA 1
ATOM 5582 C C . LEU B 1 277 ? 15.833 20.544 110.261 1.00 19.38 277 LEU B C 1
ATOM 5583 O O . LEU B 1 277 ? 16.501 20.581 111.291 1.00 18.13 277 LEU B O 1
ATOM 5588 N N . THR B 1 278 ? 14.508 20.561 110.280 1.00 18.62 278 THR B N 1
ATOM 5589 C CA . THR B 1 278 ? 13.797 20.514 111.549 1.00 15.43 278 THR B CA 1
ATOM 5590 C C . THR B 1 278 ? 14.052 19.145 112.191 1.00 18.62 278 THR B C 1
ATOM 5591 O O . THR B 1 278 ? 14.261 19.032 113.413 1.00 19.73 278 THR B O 1
ATOM 5595 N N . GLY B 1 279 ? 14.048 18.106 111.364 1.00 17.00 279 GLY B N 1
ATOM 5596 C CA . GLY B 1 279 ? 14.366 16.760 111.826 1.00 17.76 279 GLY B CA 1
ATOM 5597 C C . GLY B 1 279 ? 15.778 16.699 112.367 1.00 20.89 279 GLY B C 1
ATOM 5598 O O . GLY B 1 279 ? 16.043 16.082 113.409 1.00 19.69 279 GLY B O 1
ATOM 5599 N N . MET B 1 280 ? 16.696 17.354 111.668 1.00 18.62 280 MET B N 1
ATOM 5600 C CA . MET B 1 280 ? 18.087 17.360 112.106 1.00 17.82 280 MET B CA 1
ATOM 5601 C C . MET B 1 280 ? 18.216 18.029 113.459 1.00 19.18 280 MET B C 1
ATOM 5602 O O . MET B 1 280 ? 18.968 17.567 114.321 1.00 18.18 280 MET B O 1
ATOM 5607 N N . ALA B 1 281 ? 17.472 19.110 113.657 1.00 20.46 281 ALA B N 1
ATOM 5608 C CA . ALA B 1 281 ? 17.505 19.822 114.931 1.00 20.56 281 ALA B CA 1
ATOM 5609 C C . ALA B 1 281 ? 17.030 18.940 116.082 1.00 18.48 281 ALA B C 1
ATOM 5610 O O . ALA B 1 281 ? 17.599 18.991 117.177 1.00 18.31 281 ALA B O 1
ATOM 5612 N N . ARG B 1 282 ? 15.978 18.154 115.850 1.00 20.07 282 ARG B N 1
ATOM 5613 C CA . ARG B 1 282 ? 15.472 17.258 116.893 1.00 20.44 282 ARG B CA 1
ATOM 5614 C C . ARG B 1 282 ? 16.535 16.249 117.317 1.00 19.62 282 ARG B C 1
ATOM 5615 O O . ARG B 1 282 ? 16.643 15.905 118.496 1.00 19.58 282 ARG B O 1
ATOM 5623 N N A MET B 1 283 ? 17.292 15.767 116.333 0.78 19.20 283 MET B N 1
ATOM 5624 N N B MET B 1 283 ? 17.352 15.780 116.388 0.22 19.31 283 MET B N 1
ATOM 5625 C CA A MET B 1 283 ? 18.366 14.814 116.590 0.78 19.45 283 MET B CA 1
ATOM 5626 C CA B MET B 1 283 ? 18.368 14.805 116.770 0.22 19.31 283 MET B CA 1
ATOM 5627 C C A MET B 1 283 ? 19.459 15.425 117.466 0.78 18.62 283 MET B C 1
ATOM 5628 C C B MET B 1 283 ? 19.529 15.424 117.510 0.22 18.99 283 MET B C 1
ATOM 5629 O O A MET B 1 283 ? 19.880 14.822 118.450 0.78 21.02 283 MET B O 1
ATOM 5630 O O B MET B 1 283 ? 20.078 14.825 118.432 0.22 20.04 283 MET B O 1
ATOM 5639 N N . LEU B 1 284 ? 19.913 16.623 117.100 1.00 17.30 284 LEU B N 1
ATOM 5640 C CA . LEU B 1 284 ? 20.973 17.328 117.825 1.00 18.55 284 LEU B CA 1
ATOM 5641 C C . LEU B 1 284 ? 20.541 17.614 119.247 1.00 20.86 284 LEU B C 1
ATOM 5642 O O . LEU B 1 284 ? 21.326 17.488 120.196 1.00 19.20 284 LEU B O 1
ATOM 5647 N N . ARG B 1 285 ? 19.276 17.985 119.404 1.00 17.69 285 ARG B N 1
ATOM 5648 C CA . ARG B 1 285 ? 18.747 18.293 120.719 1.00 17.80 285 ARG B CA 1
ATOM 5649 C C . ARG B 1 285 ? 18.709 17.039 121.592 1.00 19.22 285 ARG B C 1
ATOM 5650 O O . ARG B 1 285 ? 18.907 17.114 122.805 1.00 19.73 285 ARG B O 1
ATOM 5658 N N . SER B 1 286 ? 18.483 15.883 120.973 1.00 16.63 286 SER B N 1
ATOM 5659 C CA . SER B 1 286 ? 18.393 14.626 121.732 1.00 19.71 286 SER B CA 1
ATOM 5660 C C . SER B 1 286 ? 19.725 14.229 122.380 1.00 21.50 286 SER B C 1
ATOM 5661 O O . SER B 1 286 ? 19.756 13.489 123.368 1.00 20.27 286 SER B O 1
ATOM 5664 N N . HIS B 1 287 ? 20.829 14.721 121.827 1.00 19.06 287 HIS B N 1
ATOM 5665 C CA . HIS B 1 287 ? 22.153 14.339 122.321 1.00 18.20 287 HIS B CA 1
ATOM 5666 C C . HIS B 1 287 ? 22.545 15.041 123.608 1.00 21.25 287 HIS B C 1
ATOM 5667 O O . HIS B 1 287 ? 23.448 14.579 124.313 1.00 19.61 287 HIS B O 1
ATOM 5674 N N . VAL B 1 288 ? 21.911 16.179 123.889 1.00 20.84 288 VAL B N 1
ATOM 5675 C CA . VAL B 1 288 ? 22.254 16.957 125.071 1.00 20.86 288 VAL B CA 1
ATOM 5676 C C . VAL B 1 288 ? 22.107 16.132 126.351 1.00 21.93 288 VAL B C 1
ATOM 5677 O O . VAL B 1 288 ? 23.003 16.120 127.188 1.00 17.91 288 VAL B O 1
ATOM 5681 N N A SER B 1 289 ? 20.990 15.431 126.501 0.55 22.87 289 SER B N 1
ATOM 5682 N N B SER B 1 289 ? 20.976 15.447 126.491 0.45 22.89 289 SER B N 1
ATOM 5683 C CA A SER B 1 289 ? 20.779 14.624 127.702 0.55 24.39 289 SER B CA 1
ATOM 5684 C CA B SER B 1 289 ? 20.741 14.608 127.664 0.45 25.04 289 SER B CA 1
ATOM 5685 C C A SER B 1 289 ? 21.806 13.496 127.820 0.55 22.73 289 SER B C 1
ATOM 5686 C C B SER B 1 289 ? 21.798 13.514 127.808 0.45 22.72 289 SER B C 1
ATOM 5687 O O A SER B 1 289 ? 22.251 13.171 128.917 0.55 22.81 289 SER B O 1
ATOM 5688 O O B SER B 1 289 ? 22.265 13.243 128.910 0.45 22.75 289 SER B O 1
ATOM 5693 N N . ILE B 1 290 ? 22.177 12.892 126.695 1.00 17.86 290 ILE B N 1
ATOM 5694 C CA . ILE B 1 290 ? 23.198 11.844 126.716 1.00 21.33 290 ILE B CA 1
ATOM 5695 C C . ILE B 1 290 ? 24.503 12.403 127.283 1.00 19.98 290 ILE B C 1
ATOM 5696 O O . ILE B 1 290 ? 25.123 11.800 128.169 1.00 19.75 290 ILE B O 1
ATOM 5701 N N . ALA B 1 291 ? 24.900 13.571 126.789 1.00 18.98 291 ALA B N 1
ATOM 5702 C CA . ALA B 1 291 ? 26.152 14.188 127.208 1.00 20.25 291 ALA B CA 1
ATOM 5703 C C . ALA B 1 291 ? 26.121 14.510 128.686 1.00 19.61 291 ALA B C 1
ATOM 5704 O O . ALA B 1 291 ? 27.116 14.308 129.386 1.00 19.68 291 ALA B O 1
ATOM 5706 N N . LEU B 1 292 ? 24.985 15.021 129.164 1.00 15.92 292 LEU B N 1
ATOM 5707 C CA . LEU B 1 292 ? 24.865 15.404 130.578 1.00 16.03 292 LEU B CA 1
ATOM 5708 C C . LEU B 1 292 ? 24.929 14.175 131.479 1.00 20.80 292 LEU B C 1
ATOM 5709 O O . LEU B 1 292 ? 25.590 14.186 132.534 1.00 20.73 292 LEU B O 1
ATOM 5714 N N . GLU B 1 293 ? 24.232 13.114 131.074 1.00 16.16 293 GLU B N 1
ATOM 5715 C CA . GLU B 1 293 ? 24.261 11.861 131.844 1.00 20.38 293 GLU B CA 1
ATOM 5716 C C . GLU B 1 293 ? 25.645 11.205 131.840 1.00 19.58 293 GLU B C 1
ATOM 5717 O O . GLU B 1 293 ? 26.056 10.611 132.842 1.00 22.51 293 GLU B O 1
ATOM 5723 N N . ASN B 1 294 ? 26.357 11.301 130.722 1.00 18.03 294 ASN B N 1
ATOM 5724 C CA . ASN B 1 294 ? 27.720 10.765 130.628 1.00 18.78 294 ASN B CA 1
ATOM 5725 C C . ASN B 1 294 ? 28.711 11.402 131.598 1.00 22.26 294 ASN B C 1
ATOM 5726 O O . ASN B 1 294 ? 29.808 10.870 131.801 1.00 21.28 294 ASN B O 1
ATOM 5731 N N . CYS B 1 295 ? 28.348 12.549 132.173 1.00 19.83 295 CYS B N 1
ATOM 5732 C CA . CYS B 1 295 ? 29.210 13.211 133.155 1.00 23.90 295 CYS B CA 1
ATOM 5733 C C . CYS B 1 295 ? 29.302 12.438 134.462 1.00 22.02 295 CYS B C 1
ATOM 5734 O O . CYS B 1 295 ? 30.330 12.478 135.149 1.00 21.17 295 CYS B O 1
ATOM 5737 N N . VAL B 1 296 ? 28.217 11.762 134.828 1.00 19.77 296 VAL B N 1
ATOM 5738 C CA . VAL B 1 296 ? 28.123 11.159 136.164 1.00 21.14 296 VAL B CA 1
ATOM 5739 C C . VAL B 1 296 ? 28.821 9.801 136.218 1.00 25.19 296 VAL B C 1
ATOM 5740 O O . VAL B 1 296 ? 28.171 8.752 136.333 1.00 24.57 296 VAL B O 1
ATOM 5744 N N . LEU B 1 297 ? 30.153 9.834 136.135 1.00 22.28 297 LEU B N 1
ATOM 5745 C CA . LEU B 1 297 ? 30.967 8.624 136.206 1.00 22.86 297 LEU B CA 1
ATOM 5746 C C . LEU B 1 297 ? 31.329 8.250 137.642 1.00 23.94 297 LEU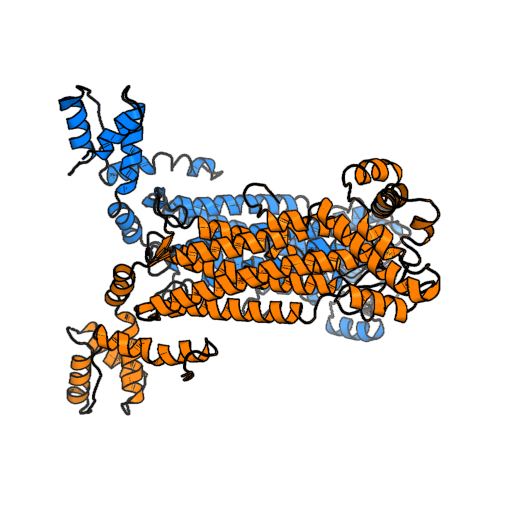 B C 1
ATOM 5747 O O . LEU B 1 297 ? 31.528 9.123 138.493 1.00 23.12 297 LEU B O 1
ATOM 5752 N N . TRP B 1 298 ? 31.423 6.952 137.906 1.00 19.07 298 TRP B N 1
ATOM 5753 C CA . TRP B 1 298 ? 31.733 6.467 139.236 1.00 19.22 298 TRP B CA 1
ATOM 5754 C C . TRP B 1 298 ? 33.190 6.604 139.565 1.00 22.28 298 TRP B C 1
ATOM 5755 O O . TRP B 1 298 ? 34.064 6.139 138.806 1.00 21.41 298 TRP B O 1
ATOM 5766 N N . HIS B 1 299 ? 33.469 7.288 140.667 1.00 19.01 299 HIS B N 1
ATOM 5767 C CA . HIS B 1 299 ? 34.812 7.404 141.190 1.00 23.45 299 HIS B CA 1
ATOM 5768 C C . HIS B 1 299 ? 35.758 7.925 140.152 1.00 23.14 299 HIS B C 1
ATOM 5769 O O . HIS B 1 299 ? 35.438 8.884 139.423 1.00 20.95 299 HIS B O 1
ATOM 5776 N N A GLU B 1 300 ? 36.927 7.303 140.046 0.26 23.11 300 GLU B N 1
ATOM 5777 N N B GLU B 1 300 ? 36.877 7.235 139.958 0.74 22.67 300 GLU B N 1
ATOM 5778 C CA A GLU B 1 300 ? 37.905 7.747 139.065 0.26 20.84 300 GLU B CA 1
ATOM 5779 C CA B GLU B 1 300 ? 37.913 7.705 139.045 0.74 21.49 300 GLU B CA 1
ATOM 5780 C C A GLU B 1 300 ? 37.409 7.566 137.632 0.26 26.20 300 GLU B C 1
ATOM 5781 C C B GLU B 1 300 ? 37.620 7.301 137.604 0.74 25.53 300 GLU B C 1
ATOM 5782 O O A GLU B 1 300 ? 37.579 8.454 136.800 0.26 32.27 300 GLU B O 1
ATOM 5783 O O B GLU B 1 300 ? 38.455 7.475 136.719 0.74 17.87 300 GLU B O 1
ATOM 5794 N N A ARG B 1 301 ? 36.798 6.422 137.342 0.26 23.09 301 ARG B N 1
ATOM 5795 N N B ARG B 1 301 ? 36.425 6.765 137.379 0.74 25.18 301 ARG B N 1
ATOM 5796 C CA A ARG B 1 301 ? 36.098 6.242 136.072 0.26 24.98 301 ARG B CA 1
ATOM 5797 C CA B ARG B 1 301 ? 35.959 6.469 136.029 0.74 24.75 301 ARG B CA 1
ATOM 5798 C C A ARG B 1 301 ? 35.159 5.037 136.026 0.26 23.00 301 ARG B C 1
ATOM 5799 C C B ARG B 1 301 ? 35.179 5.168 135.908 0.74 23.34 301 ARG B C 1
ATOM 5800 O O A ARG B 1 301 ? 35.292 4.094 136.803 0.26 22.12 301 ARG B O 1
ATOM 5801 O O B ARG B 1 301 ? 35.389 4.216 136.657 0.74 21.98 301 ARG B O 1
ATOM 5816 N N A ASP B 1 302 ? 34.223 5.080 135.085 0.26 26.04 302 ASP B N 1
ATOM 5817 N N B ASP B 1 302 ? 34.271 5.155 134.941 0.74 27.44 302 ASP B N 1
ATOM 5818 C CA A ASP B 1 302 ? 33.480 3.914 134.630 0.26 26.75 302 ASP B CA 1
ATOM 5819 C CA B ASP B 1 302 ? 33.541 3.964 134.555 0.74 26.19 302 ASP B CA 1
ATOM 5820 C C A ASP B 1 302 ? 33.320 4.086 133.122 0.26 21.83 302 ASP B C 1
ATOM 5821 C C B ASP B 1 302 ? 33.189 4.115 133.083 0.74 21.42 302 ASP B C 1
ATOM 5822 O O A ASP B 1 302 ? 33.334 5.212 132.630 0.26 23.38 302 ASP B O 1
ATOM 5823 O O B ASP B 1 302 ? 33.264 5.219 132.549 0.74 24.88 302 ASP B O 1
ATOM 5832 N N . ILE B 1 303 ? 33.200 2.991 132.380 1.00 18.70 303 ILE B N 1
ATOM 5833 C CA . ILE B 1 303 ? 33.254 3.094 130.927 1.00 18.60 303 ILE B CA 1
ATOM 5834 C C . ILE B 1 303 ? 31.898 3.202 130.227 1.00 21.05 303 ILE B C 1
ATOM 5835 O O . ILE B 1 303 ? 31.816 3.043 129.013 1.00 21.44 303 ILE B O 1
ATOM 5840 N N . SER B 1 304 ? 30.841 3.486 130.982 1.00 18.96 304 SER B N 1
ATOM 5841 C CA . SER B 1 304 ? 29.502 3.585 130.386 1.00 21.69 304 SER B CA 1
ATOM 5842 C C . SER B 1 304 ? 29.415 4.657 129.296 1.00 22.87 304 SER B C 1
ATOM 5843 O O . SER B 1 304 ? 28.657 4.521 128.327 1.00 21.75 304 SER B O 1
ATOM 5846 N N . HIS B 1 305 ? 30.191 5.724 129.444 1.00 16.25 305 HIS B N 1
ATOM 5847 C CA . HIS B 1 305 ? 30.144 6.829 128.475 1.00 18.01 305 HIS B CA 1
ATOM 5848 C C . HIS B 1 305 ? 30.677 6.424 127.110 1.00 19.55 305 HIS B C 1
ATOM 5849 O O . HIS B 1 305 ? 30.385 7.075 126.093 1.00 17.42 305 HIS B O 1
ATOM 5856 N N . SER B 1 306 ? 31.486 5.370 127.081 1.00 22.49 306 SER B N 1
ATOM 5857 C CA . SER B 1 306 ? 32.206 5.008 125.860 1.00 24.19 306 SER B CA 1
ATOM 5858 C C . SER B 1 306 ? 31.279 4.555 124.730 1.00 22.30 306 SER B C 1
ATOM 5859 O O . SER B 1 306 ? 31.306 5.122 123.635 1.00 20.24 306 SER B O 1
ATOM 5862 N N . SER B 1 307 ? 30.464 3.533 124.982 1.00 20.40 307 SER B N 1
ATOM 5863 C CA . SER B 1 307 ? 29.539 3.053 123.942 1.00 19.85 307 SER B CA 1
ATOM 5864 C C . SER B 1 307 ? 28.633 4.184 123.465 1.00 22.42 307 SER B C 1
ATOM 5865 O O . SER B 1 307 ? 28.400 4.350 122.266 1.00 22.34 307 SER B O 1
ATOM 5868 N N . ALA B 1 308 ? 28.123 4.967 124.401 1.00 22.29 308 ALA B N 1
ATOM 5869 C CA . ALA B 1 308 ? 27.265 6.101 124.036 1.00 21.23 308 ALA B CA 1
ATOM 5870 C C . ALA B 1 308 ? 27.985 7.075 123.114 1.00 18.80 308 ALA B C 1
ATOM 5871 O O . ALA B 1 308 ? 27.448 7.475 122.078 1.00 20.92 308 ALA B O 1
ATOM 5873 N N . GLU B 1 309 ? 29.203 7.455 123.486 1.00 19.40 309 GLU B N 1
ATOM 5874 C CA . GLU B 1 309 ? 29.982 8.390 122.676 1.00 18.77 309 GLU B CA 1
ATOM 5875 C C . GLU B 1 309 ? 30.278 7.855 121.279 1.00 21.71 309 GLU B C 1
ATOM 5876 O O . GLU B 1 309 ? 30.323 8.624 120.314 1.00 21.00 309 GLU B O 1
ATOM 5882 N N . ARG B 1 310 ? 30.475 6.543 121.154 1.00 17.04 310 ARG B N 1
ATOM 5883 C CA . ARG B 1 310 ? 30.749 5.956 119.838 1.00 15.95 310 ARG B CA 1
ATOM 5884 C C . ARG B 1 310 ? 29.589 6.144 118.872 1.00 21.97 310 ARG B C 1
ATOM 5885 O O . ARG B 1 310 ? 29.790 6.201 117.668 1.00 19.32 310 ARG B O 1
ATOM 5893 N N . PHE B 1 311 ? 28.371 6.220 119.398 1.00 19.80 311 PHE B N 1
ATOM 5894 C CA . PHE B 1 311 ? 27.196 6.482 118.564 1.00 16.89 311 PHE B CA 1
ATOM 5895 C C . PHE B 1 311 ? 26.986 7.972 118.339 1.00 19.00 311 PHE B C 1
ATOM 5896 O O . PHE B 1 311 ? 26.922 8.433 117.203 1.00 21.80 311 PHE B O 1
ATOM 5904 N N . TYR B 1 312 ? 26.850 8.728 119.422 1.00 19.74 312 TYR B N 1
ATOM 5905 C CA . TYR B 1 312 ? 26.325 10.087 119.281 1.00 23.03 312 TYR B CA 1
ATOM 5906 C C . TYR B 1 312 ? 27.335 11.149 118.841 1.00 20.28 312 TYR B C 1
ATOM 5907 O O . TYR B 1 312 ? 26.945 12.134 118.224 1.00 20.11 312 TYR B O 1
ATOM 5916 N N . LEU B 1 313 ? 28.615 10.980 119.163 1.00 16.92 313 LEU B N 1
ATOM 5917 C CA . LEU B 1 313 ? 29.589 12.003 118.768 1.00 18.96 313 LEU B CA 1
ATOM 5918 C C . LEU B 1 313 ? 29.794 12.094 117.249 1.00 16.92 313 LEU B C 1
ATOM 5919 O O . LEU B 1 313 ? 29.727 13.189 116.694 1.00 18.81 313 LEU B O 1
ATOM 5924 N N . PRO B 1 314 ? 30.039 10.958 116.562 1.00 16.86 314 PRO B N 1
ATOM 5925 C CA . PRO B 1 314 ? 30.138 11.104 115.105 1.00 18.86 314 PRO B CA 1
ATOM 5926 C C . PRO B 1 314 ? 28.820 11.571 114.487 1.00 22.95 314 PRO B C 1
ATOM 5927 O O . PRO B 1 314 ? 28.834 12.277 113.465 1.00 19.76 314 PRO B O 1
ATOM 5931 N N . ASP B 1 315 ? 27.692 11.184 115.077 1.00 18.32 315 ASP B N 1
ATOM 5932 C CA . ASP B 1 315 ? 26.408 11.624 114.530 1.00 20.22 315 ASP B CA 1
ATOM 5933 C C . ASP B 1 315 ? 26.190 13.102 114.788 1.00 18.58 315 ASP B C 1
ATOM 5934 O O . ASP B 1 315 ? 25.665 13.808 113.944 1.00 20.02 315 ASP B O 1
ATOM 5939 N N . ASN B 1 316 ? 26.567 13.560 115.972 1.00 18.90 316 ASN B N 1
ATOM 5940 C CA . ASN B 1 316 ? 26.391 14.966 116.310 1.00 17.40 316 ASN B CA 1
ATOM 5941 C C . ASN B 1 316 ? 27.179 15.864 115.358 1.00 20.47 316 ASN B C 1
ATOM 5942 O O . ASN B 1 316 ? 26.631 16.790 114.761 1.00 19.64 316 ASN B O 1
ATOM 5947 N N . PHE B 1 317 ? 28.467 15.584 115.190 1.00 18.37 317 PHE B N 1
ATOM 5948 C CA . PHE B 1 317 ? 29.258 16.380 114.262 1.00 18.09 317 PHE B CA 1
ATOM 5949 C C . PHE B 1 317 ? 28.808 16.199 112.815 1.00 18.91 317 PHE B C 1
ATOM 5950 O O . PHE B 1 317 ? 28.751 17.166 112.039 1.00 19.92 317 PHE B O 1
ATOM 5958 N N . GLY B 1 318 ? 28.475 14.968 112.439 1.00 17.53 318 GLY B N 1
ATOM 5959 C CA . GLY B 1 318 ? 28.033 14.716 111.074 1.00 18.69 318 GLY B CA 1
ATOM 5960 C C . GLY B 1 318 ? 26.741 15.458 110.749 1.00 22.34 318 GLY B C 1
ATOM 5961 O O . GLY B 1 318 ? 26.609 16.075 109.694 1.00 20.92 318 GLY B O 1
ATOM 5962 N N . ILE B 1 319 ? 25.779 15.396 111.654 1.00 20.09 319 ILE B N 1
ATOM 5963 C CA . ILE B 1 319 ? 24.515 16.081 111.437 1.00 21.36 319 ILE B CA 1
ATOM 5964 C C . ILE B 1 319 ? 24.708 17.598 111.476 1.00 20.76 319 ILE B C 1
ATOM 5965 O O . ILE B 1 319 ? 24.112 18.317 110.682 1.00 19.05 319 ILE B O 1
ATOM 5970 N N . MET B 1 320 ? 25.536 18.083 112.394 1.00 18.38 320 MET B N 1
ATOM 5971 C CA . MET B 1 320 ? 25.732 19.529 112.527 1.00 19.30 320 MET B CA 1
ATOM 5972 C C . MET B 1 320 ? 26.323 20.111 111.246 1.00 16.25 320 MET B C 1
ATOM 5973 O O . MET B 1 320 ? 25.843 21.122 110.728 1.00 19.66 320 MET B O 1
ATOM 5978 N N . VAL B 1 321 ? 27.370 19.483 110.734 1.00 17.52 321 VAL B N 1
ATOM 5979 C CA . VAL B 1 321 ? 27.986 19.967 109.503 1.00 19.20 321 VAL B CA 1
ATOM 5980 C C . VAL B 1 321 ? 27.010 19.858 108.324 1.00 22.96 321 VAL B C 1
ATOM 5981 O O . VAL B 1 321 ? 26.850 20.805 107.542 1.00 18.16 321 VAL B O 1
ATOM 5985 N N . TYR B 1 322 ? 26.345 18.713 108.203 1.00 17.86 322 TYR B N 1
ATOM 5986 C CA . TYR B 1 322 ? 25.327 18.535 107.154 1.00 20.16 322 TYR B CA 1
ATOM 5987 C C . TYR B 1 322 ? 24.261 19.624 107.225 1.00 18.86 322 TYR B C 1
ATOM 5988 O O . TYR B 1 322 ? 23.895 20.213 106.206 1.00 22.30 322 TYR B O 1
ATOM 5997 N N . ALA B 1 323 ? 23.775 19.901 108.424 1.00 19.05 323 ALA B N 1
ATOM 5998 C CA . ALA B 1 323 ? 22.654 20.823 108.571 1.00 21.41 323 ALA B CA 1
ATOM 5999 C C . ALA B 1 323 ? 23.075 22.256 108.289 1.00 22.43 323 ALA B C 1
ATOM 6000 O O . ALA B 1 323 ? 22.332 23.000 107.662 1.00 19.61 323 ALA B O 1
ATOM 6002 N N . LEU B 1 324 ? 24.255 22.654 108.759 1.00 18.86 324 LEU B N 1
ATOM 6003 C CA . LEU B 1 324 ? 24.717 24.030 108.538 1.00 19.99 324 LEU B CA 1
ATOM 6004 C C . LEU B 1 324 ? 24.961 24.304 107.059 1.00 20.62 324 LEU B C 1
ATOM 6005 O O . LEU B 1 324 ? 24.702 25.409 106.578 1.00 21.73 324 LEU B O 1
ATOM 6010 N N . ARG B 1 325 ? 25.490 23.317 106.339 1.00 19.99 325 ARG B N 1
ATOM 6011 C CA . ARG B 1 325 ? 25.735 23.479 104.902 1.00 19.52 325 ARG B CA 1
ATOM 6012 C C . ARG B 1 325 ? 24.439 23.512 104.131 1.00 20.68 325 ARG B C 1
ATOM 6013 O O . ARG B 1 325 ? 24.274 24.308 103.197 1.00 20.31 325 ARG B O 1
ATOM 6021 N N . ARG B 1 326 ? 23.509 22.637 104.494 1.00 20.30 326 ARG B N 1
ATOM 6022 C CA . ARG B 1 326 ? 22.249 22.580 103.742 1.00 24.61 326 ARG B CA 1
ATOM 6023 C C . ARG B 1 326 ? 21.408 23.832 104.004 1.00 22.56 326 ARG B C 1
ATOM 6024 O O . ARG B 1 326 ? 20.800 24.389 103.079 1.00 23.01 326 ARG B O 1
ATOM 6032 N N . MET B 1 327 ? 21.380 24.282 105.255 1.00 22.63 327 MET B N 1
ATOM 6033 C CA . MET B 1 327 ? 20.668 25.520 105.574 1.00 22.09 327 MET B CA 1
ATOM 6034 C C . MET B 1 327 ? 21.271 26.720 104.850 1.00 20.98 327 MET B C 1
ATOM 6035 O O . MET B 1 327 ? 20.546 27.575 104.357 1.00 21.50 327 MET B O 1
ATOM 6040 N N . LYS B 1 328 ? 22.597 26.789 104.780 1.00 20.77 328 LYS B N 1
ATOM 6041 C CA . LYS B 1 328 ? 23.235 27.877 104.035 1.00 19.38 328 LYS B CA 1
ATOM 6042 C C . LYS B 1 328 ? 22.837 27.865 102.565 1.00 23.24 328 LYS B C 1
ATOM 6043 O O . LYS B 1 328 ? 22.499 28.910 101.988 1.00 23.10 328 LYS B O 1
ATOM 6049 N N . ASN B 1 329 ? 22.852 26.690 101.945 1.00 22.95 329 ASN B N 1
ATOM 6050 C CA . ASN B 1 329 ? 22.482 26.628 100.533 1.00 22.71 329 ASN B CA 1
ATOM 6051 C C . ASN B 1 329 ? 21.006 26.972 100.340 1.00 21.12 329 ASN B C 1
ATOM 6052 O O . ASN B 1 329 ? 20.639 27.621 99.367 1.00 21.42 329 ASN B O 1
ATOM 6057 N N . THR B 1 330 ? 20.171 26.538 101.275 1.00 20.67 330 THR B N 1
ATOM 6058 C CA . THR B 1 330 ? 18.742 26.846 101.237 1.00 25.82 330 THR B CA 1
ATOM 6059 C C . THR B 1 330 ? 18.491 28.354 101.375 1.00 23.27 330 THR B C 1
ATOM 6060 O O . THR B 1 330 ? 17.658 28.919 100.671 1.00 25.46 330 THR B O 1
ATOM 6064 N N . ILE B 1 331 ? 19.218 29.007 102.276 1.00 21.37 331 ILE B N 1
ATOM 6065 C CA . ILE B 1 331 ? 19.115 30.463 102.390 1.00 23.72 331 ILE B CA 1
ATOM 6066 C C . ILE B 1 331 ? 19.596 31.142 101.101 1.00 24.40 331 ILE B C 1
ATOM 6067 O O . ILE B 1 331 ? 18.902 32.014 100.556 1.00 22.57 331 ILE B O 1
ATOM 6072 N N . ASP B 1 332 ? 20.776 30.758 100.608 1.00 25.42 332 ASP B N 1
ATOM 6073 C CA . ASP B 1 332 ? 21.281 31.342 99.358 1.00 26.46 332 ASP B CA 1
ATOM 6074 C C . ASP B 1 332 ? 20.285 31.231 98.216 1.00 29.53 332 ASP B C 1
ATOM 6075 O O . ASP B 1 332 ? 20.124 32.171 97.433 1.00 27.55 332 ASP B O 1
ATOM 6080 N N . ASN B 1 333 ? 19.625 30.080 98.112 1.00 24.04 333 ASN B N 1
ATOM 6081 C CA . ASN B 1 333 ? 18.788 29.803 96.948 1.00 29.49 333 ASN B CA 1
ATOM 6082 C C . ASN B 1 333 ? 17.316 30.155 97.151 1.00 24.13 333 ASN B C 1
ATOM 6083 O O . ASN B 1 333 ? 16.519 30.040 96.226 1.00 26.36 333 ASN B O 1
ATOM 6088 N N . LEU B 1 334 ? 16.964 30.583 98.359 1.00 25.74 334 LEU B N 1
ATOM 6089 C CA . LEU B 1 334 ? 15.585 30.963 98.675 1.00 22.69 334 LEU B CA 1
ATOM 6090 C C . LEU B 1 334 ? 15.095 32.071 97.734 1.00 26.37 334 LEU B C 1
ATOM 6091 O O . LEU B 1 334 ? 15.813 33.046 97.497 1.00 24.52 334 LEU B O 1
ATOM 6096 N N . VAL B 1 335 ? 13.892 31.919 97.181 1.00 23.86 335 VAL B N 1
ATOM 6097 C CA . VAL B 1 335 ? 13.331 32.961 96.326 1.00 27.90 335 VAL B CA 1
ATOM 6098 C C . VAL B 1 335 ? 12.369 33.802 97.158 1.00 29.45 335 VAL B C 1
ATOM 6099 O O . VAL B 1 335 ? 11.411 33.277 97.726 1.00 26.24 335 VAL B O 1
ATOM 6103 N N . VAL B 1 336 ? 12.652 35.098 97.260 1.00 29.28 336 VAL B N 1
ATOM 6104 C CA . VAL B 1 336 ? 11.819 36.009 98.041 1.00 28.64 336 VAL B CA 1
ATOM 6105 C C . VAL B 1 336 ? 10.824 36.711 97.104 1.00 28.61 336 VAL B C 1
ATOM 6106 O O . VAL B 1 336 ? 11.219 37.326 96.098 1.00 30.79 336 VAL B O 1
ATOM 6110 N N . GLN B 1 337 ? 9.530 36.597 97.397 1.00 26.26 337 GLN B N 1
ATOM 6111 C CA . GLN B 1 337 ? 8.527 37.114 96.456 1.00 32.43 337 GLN B CA 1
ATOM 6112 C C . GLN B 1 337 ? 8.046 38.500 96.869 1.00 32.29 337 GLN B C 1
ATOM 6113 O O . GLN B 1 337 ? 7.025 38.654 97.546 1.00 32.39 337 GLN B O 1
ATOM 6119 N N . ARG B 1 338 ? 8.807 39.501 96.450 1.00 32.74 338 ARG B N 1
ATOM 6120 C CA . ARG B 1 338 ? 8.630 40.854 96.953 1.00 34.59 338 ARG B CA 1
ATOM 6121 C C . ARG B 1 338 ? 7.234 41.436 96.763 1.00 32.04 338 ARG B C 1
ATOM 6122 O O . ARG B 1 338 ? 6.680 42.032 97.683 1.00 34.32 338 ARG B O 1
ATOM 6130 N N . ASP B 1 339 ? 6.667 41.278 95.575 1.00 32.37 339 ASP B N 1
ATOM 6131 C CA . ASP B 1 339 ? 5.351 41.860 95.318 1.00 41.77 339 ASP B CA 1
ATOM 6132 C C . ASP B 1 339 ? 4.251 41.239 96.184 1.00 40.66 339 ASP B C 1
ATOM 6133 O O . ASP B 1 339 ? 3.358 41.943 96.644 1.00 40.78 339 ASP B O 1
ATOM 6138 N N . ILE B 1 340 ? 4.327 39.932 96.424 1.00 34.23 340 ILE B N 1
ATOM 6139 C CA . ILE B 1 340 ? 3.383 39.280 97.333 1.00 32.57 340 ILE B CA 1
ATOM 6140 C C . ILE B 1 340 ? 3.539 39.829 98.747 1.00 29.68 340 ILE B C 1
ATOM 6141 O O . ILE B 1 340 ? 2.552 40.125 99.428 1.00 29.60 340 ILE B O 1
ATOM 6146 N N . ILE B 1 341 ? 4.787 39.970 99.177 1.00 27.29 341 ILE B N 1
ATOM 6147 C CA . ILE B 1 341 ? 5.097 40.449 100.521 1.00 28.97 341 ILE B CA 1
ATOM 6148 C C . ILE B 1 341 ? 4.560 41.857 100.745 1.00 31.59 341 ILE B C 1
ATOM 6149 O O . ILE B 1 341 ? 3.889 42.120 101.740 1.00 28.19 341 ILE B O 1
ATOM 6154 N N . GLU B 1 342 ? 4.848 42.756 99.811 1.00 30.74 342 GLU B N 1
ATOM 6155 C CA . GLU B 1 342 ? 4.491 44.156 99.990 1.00 34.65 342 GLU B CA 1
ATOM 6156 C C . GLU B 1 342 ? 3.013 44.434 99.699 1.00 36.00 342 GLU B C 1
ATOM 6157 O O . GLU B 1 342 ? 2.423 45.357 100.264 1.00 34.88 342 GLU B O 1
ATOM 6163 N N . ASP B 1 343 ? 2.412 43.637 98.823 1.00 32.59 343 ASP B N 1
ATOM 6164 C CA . ASP B 1 343 ? 0.983 43.784 98.548 1.00 34.89 343 ASP B CA 1
ATOM 6165 C C . ASP B 1 343 ? 0.150 43.423 99.782 1.00 37.47 343 ASP B C 1
ATOM 6166 O O . ASP B 1 343 ? -0.932 43.973 100.001 1.00 35.79 343 ASP B O 1
ATOM 6171 N N . ARG B 1 344 ? 0.661 42.500 100.585 1.00 31.75 344 ARG B N 1
ATOM 6172 C CA . ARG B 1 344 ? -0.015 42.107 101.812 1.00 31.88 344 ARG B CA 1
ATOM 6173 C C . ARG B 1 344 ? -0.020 43.266 102.816 1.00 33.68 344 ARG B C 1
ATOM 6174 O O . ARG B 1 344 ? -1.002 43.474 103.530 1.00 33.75 344 ARG B O 1
ATOM 6182 N N . VAL B 1 345 ? 1.066 44.036 102.850 1.00 29.60 345 VAL B N 1
ATOM 6183 C CA . VAL B 1 345 ? 1.102 45.260 103.646 1.00 29.62 345 VAL B CA 1
ATOM 6184 C C . VAL B 1 345 ? 0.067 46.251 103.128 1.00 34.57 345 VAL B C 1
ATOM 6185 O O . VAL B 1 345 ? -0.641 46.880 103.904 1.00 32.94 345 VAL B O 1
ATOM 6189 N N . ARG B 1 346 ? -0.028 46.376 101.807 1.00 38.03 346 ARG B N 1
ATOM 6190 C CA . ARG B 1 346 ? -1.005 47.272 101.204 1.00 40.77 346 ARG B CA 1
ATOM 6191 C C . ARG B 1 346 ? -2.436 46.856 101.517 1.00 43.31 346 ARG B C 1
ATOM 6192 O O . ARG B 1 346 ? -3.318 47.699 101.664 1.00 47.03 346 ARG B O 1
ATOM 6200 N N . SER B 1 347 ? -2.664 45.551 101.603 1.00 42.20 347 SER B N 1
ATOM 6201 C CA . SER B 1 347 ? -4.012 45.023 101.800 1.00 46.40 347 SER B CA 1
ATOM 6202 C C . SER B 1 347 ? -4.512 45.194 103.239 1.00 47.00 347 SER B C 1
ATOM 6203 O O . SER B 1 347 ? -5.688 44.958 103.520 1.00 49.76 347 SER B O 1
ATOM 6206 N N . THR B 1 348 ? -3.635 45.613 104.145 1.00 43.48 348 THR B N 1
ATOM 6207 C CA . THR B 1 348 ? -4.022 45.762 105.547 1.00 49.22 348 THR B CA 1
ATOM 6208 C C . THR B 1 348 ? -3.824 47.189 106.054 1.00 46.70 348 THR B C 1
ATOM 6209 O O . THR B 1 348 ? -2.754 47.771 105.886 1.00 44.50 348 THR B O 1
ATOM 6213 N N . SER B 1 349 ? -4.861 47.747 106.673 1.00 48.57 349 SER B N 1
ATOM 6214 C CA . SER B 1 349 ? -4.777 49.088 107.257 1.00 47.55 349 SER B CA 1
ATOM 6215 C C . SER B 1 349 ? -5.056 49.184 108.765 1.00 43.23 349 SER B C 1
ATOM 6216 O O . SER B 1 349 ? -5.079 50.282 109.319 1.00 42.18 349 SER B O 1
ATOM 6219 N N . ALA B 1 350 ? -5.271 48.051 109.426 1.00 40.46 350 ALA B N 1
ATOM 6220 C CA . ALA B 1 350 ? -5.723 48.053 110.821 1.00 44.71 350 ALA B CA 1
ATOM 6221 C C . ALA B 1 350 ? -4.738 48.697 111.800 1.00 43.66 350 ALA B C 1
ATOM 6222 O O . ALA B 1 350 ? -5.135 49.427 112.707 1.00 45.89 350 ALA B O 1
ATOM 6224 N N . TYR B 1 351 ? -3.457 48.414 111.607 1.00 34.53 351 TYR B N 1
ATOM 6225 C CA . TYR B 1 351 ? -2.384 48.942 112.448 1.00 36.49 351 TYR B CA 1
ATOM 6226 C C . TYR B 1 351 ? -2.358 50.475 112.519 1.00 37.48 351 TYR B C 1
ATOM 6227 O O . TYR B 1 351 ? -1.813 51.053 113.460 1.00 38.73 351 TYR B O 1
ATOM 6236 N N . LEU B 1 352 ? -2.941 51.133 111.527 1.00 35.62 352 LEU B N 1
ATOM 6237 C CA . LEU B 1 352 ? -2.864 52.590 111.456 1.00 46.47 352 LEU B CA 1
ATOM 6238 C C . LEU B 1 352 ? -3.602 53.297 112.591 1.00 48.89 352 LEU B C 1
ATOM 6239 O O . LEU B 1 352 ? -3.273 54.430 112.934 1.00 52.01 352 LEU B O 1
ATOM 6244 N N . SER B 1 353 ? -4.604 52.638 113.162 1.00 49.26 353 SER B N 1
ATOM 6245 C CA . SER B 1 353 ? -5.355 53.235 114.261 1.00 50.87 353 SER B CA 1
ATOM 6246 C C . SER B 1 353 ? -4.463 53.494 115.467 1.00 47.42 353 SER B C 1
ATOM 6247 O O . SER B 1 353 ? -4.532 54.562 116.082 1.00 44.64 353 SER B O 1
ATOM 6250 N N . SER B 1 354 ? -3.617 52.522 115.797 1.00 43.82 354 SER B N 1
ATOM 6251 C CA . SER B 1 354 ? -2.673 52.705 116.892 1.00 41.29 354 SER B CA 1
ATOM 6252 C C . SER B 1 354 ? -1.720 53.858 116.591 1.00 40.70 354 SER B C 1
ATOM 6253 O O . SER B 1 354 ? -1.363 54.621 117.486 1.00 41.10 354 SER B O 1
ATOM 6256 N N . PHE B 1 355 ? -1.320 53.989 115.329 1.00 39.31 355 PHE B N 1
ATOM 6257 C CA . PHE B 1 355 ? -0.439 55.080 114.942 1.00 36.30 355 PHE B CA 1
ATOM 6258 C C . PHE B 1 355 ? -1.110 56.421 115.214 1.00 39.84 355 PHE B C 1
ATOM 6259 O O . PHE B 1 355 ? -0.561 57.267 115.927 1.00 39.37 355 PHE B O 1
ATOM 6267 N N . TYR B 1 356 ? -2.303 56.598 114.655 1.00 40.31 356 TYR B N 1
ATOM 6268 C CA . TYR B 1 356 ? -3.079 57.822 114.840 1.00 42.93 356 TYR B CA 1
ATOM 6269 C C . TYR B 1 356 ? -3.465 58.070 116.292 1.00 43.94 356 TYR B C 1
ATOM 6270 O O . TYR B 1 356 ? -3.527 59.219 116.727 1.00 45.67 356 TYR B O 1
ATOM 6279 N N . LEU B 1 357 ? -3.745 57.004 117.037 1.00 43.20 357 LEU B N 1
ATOM 6280 C CA . LEU B 1 357 ? -4.085 57.167 118.447 1.00 47.91 357 LEU B CA 1
ATOM 6281 C C . LEU B 1 357 ? -2.907 57.788 119.187 1.00 46.42 357 LEU B C 1
ATOM 6282 O O . LEU B 1 357 ? -3.063 58.781 119.900 1.00 45.79 357 LEU B O 1
ATOM 6287 N N . HIS B 1 358 ? -1.730 57.196 118.998 1.00 41.69 358 HIS B N 1
ATOM 6288 C CA . HIS B 1 358 ? -0.503 57.716 119.584 1.00 41.40 358 HIS B CA 1
ATOM 6289 C C . HIS B 1 358 ? -0.213 59.131 119.105 1.00 42.78 358 HIS B C 1
ATOM 6290 O O . HIS B 1 358 ? 0.221 59.980 119.884 1.00 44.11 358 HIS B O 1
ATOM 6297 N N . PHE B 1 359 ? -0.443 59.390 117.824 1.00 42.79 359 PHE B N 1
ATOM 6298 C CA . PHE B 1 359 ? -0.203 60.728 117.313 1.00 45.25 359 PHE B CA 1
ATOM 6299 C C . PHE B 1 359 ? -1.045 61.773 118.044 1.00 48.94 359 PHE B C 1
ATOM 6300 O O . PHE B 1 359 ? -0.539 62.831 118.433 1.00 48.70 359 PHE B O 1
ATOM 6308 N N . LEU B 1 360 ? -2.328 61.482 118.237 1.00 48.02 360 LEU B N 1
ATOM 6309 C CA . LEU B 1 360 ? -3.219 62.447 118.877 1.00 50.80 360 LEU B CA 1
ATOM 6310 C C . LEU B 1 360 ? -2.878 62.601 120.355 1.00 54.11 360 LEU B C 1
ATOM 6311 O O . LEU B 1 360 ? -2.879 63.712 120.892 1.00 53.49 360 LEU B O 1
ATOM 6316 N N . VAL B 1 361 ? -2.585 61.478 121.004 1.00 49.67 361 VAL B N 1
ATOM 6317 C CA . VAL B 1 361 ? -2.190 61.487 122.408 1.00 50.32 361 VAL B CA 1
ATOM 6318 C C . VAL B 1 361 ? -0.959 62.370 122.598 1.00 50.69 361 VAL B C 1
ATOM 6319 O O . VAL B 1 361 ? -0.933 63.236 123.471 1.00 52.84 361 VAL B O 1
ATOM 6323 N N . ALA B 1 362 ? 0.049 62.163 121.753 1.00 48.91 362 ALA B N 1
ATOM 6324 C CA . ALA B 1 362 ? 1.312 62.894 121.864 1.00 49.48 362 ALA B CA 1
ATOM 6325 C C . ALA B 1 362 ? 1.231 64.365 121.444 1.00 57.90 362 ALA B C 1
ATOM 6326 O O . ALA B 1 362 ? 2.085 65.167 121.830 1.00 58.56 362 ALA B O 1
ATOM 6328 N N . ASN B 1 363 ? 0.219 64.718 120.654 1.00 58.24 363 ASN B N 1
ATOM 6329 C CA . ASN B 1 363 ? 0.166 66.059 120.072 1.00 60.40 363 ASN B CA 1
ATOM 6330 C C . ASN B 1 363 ? -1.051 66.909 120.431 1.00 63.70 363 ASN B C 1
ATOM 6331 O O . ASN B 1 363 ? -1.142 68.062 120.018 1.00 67.44 363 ASN B O 1
ATOM 6336 N N . THR B 1 364 ? -1.985 66.341 121.184 1.00 62.93 364 THR B N 1
ATOM 6337 C CA . THR B 1 364 ? -3.125 67.105 121.678 1.00 65.81 364 THR B CA 1
ATOM 6338 C C . THR B 1 364 ? -3.160 67.027 123.196 1.00 66.20 364 THR B C 1
ATOM 6339 O O . THR B 1 364 ? -2.575 66.119 123.782 1.00 63.83 364 THR B O 1
ATOM 6343 N N . PRO B 1 365 ? -3.827 67.999 123.835 1.00 68.88 365 PRO B N 1
ATOM 6344 C CA . PRO B 1 365 ? -4.169 67.963 125.262 1.00 73.77 365 PRO B CA 1
ATOM 6345 C C . PRO B 1 365 ? -5.255 66.931 125.598 1.00 76.92 365 PRO B C 1
ATOM 6346 O O . PRO B 1 365 ? -5.496 66.681 126.779 1.00 80.78 365 PRO B O 1
ATOM 6350 N N . PHE B 1 366 ? -5.901 66.356 124.586 1.00 75.88 366 PHE B N 1
ATOM 6351 C CA . PHE B 1 366 ? -6.952 65.354 124.794 1.00 77.78 366 PHE B CA 1
ATOM 6352 C C . PHE B 1 366 ? -6.427 64.105 125.508 1.00 77.82 366 PHE B C 1
ATOM 6353 O O . PHE B 1 366 ? -5.227 63.845 125.500 1.00 76.40 366 PHE B O 1
ATOM 6361 N N . MET B 1 367 ? -7.318 63.328 126.120 1.00 77.16 367 MET B N 1
ATOM 6362 C CA . MET B 1 367 ? -6.894 62.081 126.758 1.00 74.29 367 MET B CA 1
ATOM 6363 C C . MET B 1 367 ? -7.257 60.848 125.924 1.00 72.20 367 MET B C 1
ATOM 6364 O O . MET B 1 367 ? -8.126 60.913 125.054 1.00 71.86 367 MET B O 1
ATOM 6369 N N . ARG B 1 368 ? -6.597 59.735 126.229 1.00 71.25 368 ARG B N 1
ATOM 6370 C CA . ARG B 1 368 ? -6.629 58.541 125.395 1.00 70.35 368 ARG B CA 1
ATOM 6371 C C . ARG B 1 368 ? -8.046 58.179 124.969 1.00 71.80 368 ARG B C 1
ATOM 6372 O O . ARG B 1 368 ? -8.310 57.975 123.786 1.00 72.61 368 ARG B O 1
ATOM 6380 N N . GLU B 1 369 ? -8.954 58.093 125.935 0.83 72.58 369 GLU B N 1
ATOM 6381 C CA . GLU B 1 369 ? -10.304 57.617 125.658 0.83 73.83 369 GLU B CA 1
ATOM 6382 C C . GLU B 1 369 ? -10.997 58.525 124.638 0.83 74.00 369 GLU B C 1
ATOM 6383 O O . GLU B 1 369 ? -11.726 58.051 123.766 0.83 73.80 369 GLU B O 1
ATOM 6389 N N . ASP B 1 370 ? -10.743 59.827 124.738 1.00 74.89 370 ASP B N 1
ATOM 6390 C CA . ASP B 1 370 ? -11.244 60.789 123.757 1.00 77.12 370 ASP B CA 1
ATOM 6391 C C . ASP B 1 370 ? -10.630 60.576 122.370 1.00 74.13 370 ASP B C 1
ATOM 6392 O O . ASP B 1 370 ? -11.348 60.478 121.375 1.00 75.19 370 ASP B O 1
ATOM 6397 N N . CYS B 1 371 ? -9.301 60.513 122.315 1.00 69.45 371 CYS B N 1
ATOM 6398 C CA . CYS B 1 371 ? -8.581 60.352 121.053 1.00 64.58 371 CYS B CA 1
ATOM 6399 C C . CYS B 1 371 ? -9.002 59.083 120.318 1.00 64.59 371 CYS B C 1
ATOM 6400 O O . CYS B 1 371 ? -9.015 59.043 119.087 1.00 60.05 371 CYS B O 1
ATOM 6403 N N . TYR B 1 372 ? -9.353 58.052 121.083 1.00 69.25 372 TYR B N 1
ATOM 6404 C CA . TYR B 1 372 ? -9.707 56.753 120.519 1.00 73.11 372 TYR B CA 1
ATOM 6405 C C . TYR B 1 372 ? -11.022 56.793 119.750 1.00 75.36 372 TYR B C 1
ATOM 6406 O O . TYR B 1 372 ? -11.151 56.165 118.700 1.00 74.60 372 TYR B O 1
ATOM 6415 N N . LYS B 1 373 ? -11.998 57.525 120.275 0.86 77.92 373 LYS B N 1
ATOM 6416 C CA . LYS B 1 373 ? -13.272 57.669 119.584 0.86 80.84 373 LYS B CA 1
ATOM 6417 C C . LYS B 1 373 ? -13.113 58.489 118.304 0.86 79.56 373 LYS B C 1
ATOM 6418 O O . LYS B 1 373 ? -13.690 58.151 117.272 0.86 81.35 373 LYS B O 1
ATOM 6424 N N . ILE B 1 374 ? -12.322 59.558 118.384 1.00 75.77 374 ILE B N 1
ATOM 6425 C CA . ILE B 1 374 ? -12.014 60.398 117.228 1.00 73.79 374 ILE B CA 1
ATOM 6426 C C . ILE B 1 374 ? -11.416 59.576 116.084 1.00 71.95 374 ILE B C 1
ATOM 6427 O O . ILE B 1 374 ? -11.858 59.678 114.937 1.00 74.75 374 ILE B O 1
ATOM 6432 N N . VAL B 1 375 ? -10.410 58.764 116.400 1.00 67.75 375 VAL B N 1
ATOM 6433 C CA . VAL B 1 375 ? -9.803 57.885 115.405 1.00 67.01 375 VAL B CA 1
ATOM 6434 C C . VAL B 1 375 ? -10.806 56.833 114.940 1.00 70.35 375 VAL B C 1
ATOM 6435 O O . VAL B 1 375 ? -10.866 56.514 113.757 1.00 70.07 375 VAL B O 1
ATOM 6439 N N . GLN B 1 376 ? -11.606 56.308 115.866 0.79 73.71 376 GLN B N 1
ATOM 6440 C CA . GLN B 1 376 ? -12.644 55.349 115.499 0.79 76.96 376 GLN B CA 1
ATOM 6441 C C . GLN B 1 376 ? -13.722 56.019 114.648 0.79 80.37 376 GLN B C 1
ATOM 6442 O O . GLN B 1 376 ? -14.360 55.372 113.817 0.79 82.36 376 GLN B O 1
ATOM 6448 N N . GLN B 1 377 ? -13.916 57.319 114.857 1.00 81.71 377 GLN B N 1
ATOM 6449 C CA . GLN B 1 377 ? -14.884 58.091 114.078 1.00 86.31 377 GLN B CA 1
ATOM 6450 C C . GLN B 1 377 ? -14.477 58.201 112.610 1.00 87.04 377 GLN B C 1
ATOM 6451 O O . GLN B 1 377 ? -15.180 57.706 111.728 1.00 88.66 377 GLN B O 1
ATOM 6457 N N . VAL B 1 378 ? -13.347 58.861 112.364 1.00 85.39 378 VAL B N 1
ATOM 6458 C CA . VAL B 1 378 ? -12.806 59.027 111.018 1.00 84.61 378 VAL B CA 1
ATOM 6459 C C . VAL B 1 378 ? -12.681 57.688 110.290 1.00 82.60 378 VAL B C 1
ATOM 6460 O O . VAL B 1 378 ? -13.010 57.577 109.109 1.00 86.05 378 VAL B O 1
ATOM 6464 N N . ALA B 1 379 ? -12.235 56.668 111.017 0.80 77.51 379 ALA B N 1
ATOM 6465 C CA . ALA B 1 379 ? -11.975 55.350 110.437 0.80 74.57 379 ALA B CA 1
ATOM 6466 C C . ALA B 1 379 ? -13.208 54.688 109.827 0.80 76.57 379 ALA B C 1
ATOM 6467 O O . ALA B 1 379 ? -13.123 54.072 108.765 0.80 75.80 379 ALA B O 1
ATOM 6469 N N . PHE B 1 380 ? -14.345 54.802 110.506 0.69 79.26 380 PHE B N 1
ATOM 6470 C CA . PHE B 1 380 ? -15.572 54.160 110.047 0.69 83.87 380 PHE B CA 1
ATOM 6471 C C . PHE B 1 380 ? -16.336 55.032 109.063 0.69 88.31 380 PHE B C 1
ATOM 6472 O O . PHE B 1 380 ? -16.959 54.530 108.126 0.69 90.70 380 PHE B O 1
ATOM 6480 N N . ASP B 1 381 ? -16.288 56.339 109.291 0.98 90.00 381 ASP B N 1
ATOM 6481 C CA . ASP B 1 381 ? -16.888 57.302 108.383 0.98 94.61 381 ASP B CA 1
ATOM 6482 C C . ASP B 1 381 ? -16.194 57.259 107.032 0.98 95.39 381 ASP B C 1
ATOM 6483 O O . ASP B 1 381 ? -16.836 57.315 105.984 0.98 99.67 381 ASP B O 1
ATOM 6488 N N . LEU B 1 382 ? -14.869 57.162 107.068 1.00 91.62 382 LEU B N 1
ATOM 6489 C CA . LEU B 1 382 ? -14.056 57.430 105.892 1.00 91.02 382 LEU B CA 1
ATOM 6490 C C . LEU B 1 382 ? -13.038 56.331 105.623 1.00 87.70 382 LEU B C 1
ATOM 6491 O O . LEU B 1 382 ? -13.317 55.392 104.877 1.00 88.95 382 LEU B O 1
ATOM 6496 N N . GLU B 1 386 ? -9.128 57.541 99.771 1.00 84.42 386 GLU B N 1
ATOM 6497 C CA . GLU B 1 386 ? -9.370 58.543 100.806 1.00 87.19 386 GLU B CA 1
ATOM 6498 C C . GLU B 1 386 ? -8.260 58.562 101.855 1.00 82.43 386 GLU B C 1
ATOM 6499 O O . GLU B 1 386 ? -7.937 57.531 102.449 1.00 79.84 386 GLU B O 1
ATOM 6505 N N . SER B 1 387 ? -7.681 59.738 102.085 1.00 81.14 387 SER B N 1
ATOM 6506 C CA . SER B 1 387 ? -6.553 59.867 103.009 1.00 77.01 387 SER B CA 1
ATOM 6507 C C . SER B 1 387 ? -6.980 59.961 104.471 1.00 71.79 387 SER B C 1
ATOM 6508 O O . SER B 1 387 ? -7.554 60.965 104.885 1.00 72.05 387 SER B O 1
ATOM 6511 N N . PHE B 1 388 ? -6.679 58.918 105.243 0.92 67.45 388 PHE B N 1
ATOM 6512 C CA . PHE B 1 388 ? -6.974 58.882 106.676 0.92 65.42 388 PHE B CA 1
ATOM 6513 C C . PHE B 1 388 ? -6.384 60.115 107.366 0.92 63.32 388 PHE B C 1
ATOM 6514 O O . PHE B 1 388 ? -7.060 60.771 108.159 0.92 63.82 388 PHE B O 1
ATOM 6522 N N . SER B 1 389 ? -5.130 60.429 107.047 1.00 60.10 389 SER B N 1
ATOM 6523 C CA . SER B 1 389 ? -4.432 61.556 107.665 1.00 58.03 389 SER B CA 1
ATOM 6524 C C . SER B 1 389 ? -5.155 62.888 107.465 1.00 60.96 389 SER B C 1
ATOM 6525 O O . SER B 1 389 ? -5.578 63.519 108.431 1.00 60.68 389 SER B O 1
ATOM 6528 N N . LYS B 1 390 ? -5.296 63.309 106.212 1.00 66.81 390 LYS B N 1
ATOM 6529 C CA . LYS B 1 390 ? -5.911 64.600 105.896 1.00 71.46 390 LYS B CA 1
ATOM 6530 C C . LYS B 1 390 ? -7.315 64.764 106.474 1.00 71.94 390 LYS B C 1
ATOM 6531 O O . LYS B 1 390 ? -7.699 65.858 106.886 1.00 74.32 390 LYS B O 1
ATOM 6537 N N . LYS B 1 391 ? -8.069 63.670 106.510 1.00 71.80 391 LYS B N 1
ATOM 6538 C CA . LYS B 1 391 ? -9.422 63.676 107.059 1.00 75.50 391 LYS B CA 1
ATOM 6539 C C . LYS B 1 391 ? -9.419 63.866 108.566 1.00 70.56 391 LYS B C 1
ATOM 6540 O O . LYS B 1 391 ? -10.241 64.604 109.108 1.00 72.38 391 LYS B O 1
ATOM 6546 N N . LEU B 1 392 ? -8.502 63.184 109.243 1.00 62.76 392 LEU B N 1
ATOM 6547 C CA . LEU B 1 392 ? -8.361 63.341 110.682 1.00 62.10 392 LEU B CA 1
ATOM 6548 C C . LEU B 1 392 ? -7.905 64.761 111.001 1.00 65.17 392 LEU B C 1
ATOM 6549 O O . LEU B 1 392 ? -8.435 65.412 111.905 1.00 64.85 392 LEU B O 1
ATOM 6554 N N . GLN B 1 393 ? -6.913 65.221 110.244 1.00 66.64 393 GLN B N 1
ATOM 6555 C CA . GLN B 1 393 ? -6.403 66.586 110.320 1.00 69.54 393 GLN B CA 1
ATOM 6556 C C . GLN B 1 393 ? -7.518 67.611 110.155 1.00 74.26 393 GLN B C 1
ATOM 6557 O O . GLN B 1 393 ? -7.515 68.661 110.802 1.00 75.36 393 GLN B O 1
ATOM 6563 N N . LYS B 1 394 ? -8.468 67.295 109.280 0.89 76.06 394 LYS B N 1
ATOM 6564 C CA . LYS B 1 394 ? -9.624 68.149 109.040 0.89 81.50 394 LYS B CA 1
ATOM 6565 C C . LYS B 1 394 ? -10.448 68.304 110.317 0.89 81.78 394 LYS B C 1
ATOM 6566 O O . LYS B 1 394 ? -10.685 69.419 110.781 0.89 84.28 394 LYS B O 1
ATOM 6572 N N . VAL B 1 395 ? -10.870 67.169 110.873 1.00 80.04 395 VAL B N 1
ATOM 6573 C CA . VAL B 1 395 ? -11.704 67.116 112.077 1.00 81.59 395 VAL B CA 1
ATOM 6574 C C . VAL B 1 395 ? -11.057 67.813 113.270 1.00 78.84 395 VAL B C 1
ATOM 6575 O O . VAL B 1 395 ? -11.720 68.541 114.011 1.00 76.59 395 VAL B O 1
ATOM 6579 N N . MET B 1 396 ? -9.763 67.572 113.453 1.00 73.94 396 MET B N 1
ATOM 6580 C CA . MET B 1 396 ? -9.012 68.172 114.547 1.00 74.74 396 MET B CA 1
ATOM 6581 C C . MET B 1 396 ? -9.116 69.695 114.550 1.00 78.13 396 MET B C 1
ATOM 6582 O O . MET B 1 396 ? -9.367 70.302 115.590 1.00 79.41 396 MET B O 1
ATOM 6587 N N . HIS B 1 397 ? -8.810 70.324 113.421 1.00 78.34 397 HIS B N 1
ATOM 6588 C CA . HIS B 1 397 ? -9.024 71.751 113.307 1.00 82.82 397 HIS B CA 1
ATOM 6589 C C . HIS B 1 397 ? -10.482 72.120 113.316 1.00 86.57 397 HIS B C 1
ATOM 6590 O O . HIS B 1 397 ? -10.901 73.063 114.022 1.00 85.19 397 HIS B O 1
ATOM 6597 N N . ASP B 1 398 ? -11.275 71.391 112.532 0.93 85.48 398 ASP B N 1
ATOM 6598 C CA . ASP B 1 398 ? -12.704 71.674 112.389 0.93 88.61 398 ASP B CA 1
ATOM 6599 C C . ASP B 1 398 ? -13.576 71.427 113.620 0.93 89.08 398 ASP B C 1
ATOM 6600 O O . ASP B 1 398 ? -14.421 72.251 113.968 0.93 90.95 398 ASP B O 1
ATOM 6605 N N . GLU B 1 399 ? -13.480 70.222 114.169 0.91 87.57 399 GLU B N 1
ATOM 6606 C CA . GLU B 1 399 ? -14.136 69.894 115.430 0.91 90.69 399 GLU B CA 1
ATOM 6607 C C . GLU B 1 399 ? -13.548 70.591 116.660 0.91 87.38 399 GLU B C 1
ATOM 6608 O O . GLU B 1 399 ? -14.284 71.069 117.523 0.91 87.83 399 GLU B O 1
ATOM 6614 N N . HIS B 1 400 ? -12.220 70.624 116.742 0.98 85.29 400 HIS B N 1
ATOM 6615 C CA . HIS B 1 400 ? -11.541 71.062 117.954 0.98 85.71 400 HIS B CA 1
ATOM 6616 C C . HIS B 1 400 ? -10.641 72.267 117.855 0.98 87.85 400 HIS B C 1
ATOM 6617 O O . HIS B 1 400 ? -10.027 72.675 118.864 0.98 88.93 400 HIS B O 1
ATOM 6624 N N . ASN B 1 401 ? -10.532 72.857 116.671 0.94 89.10 401 ASN B N 1
ATOM 6625 C CA . ASN B 1 401 ? -9.672 74.025 116.493 0.94 90.98 401 ASN B CA 1
ATOM 6626 C C . ASN B 1 401 ? -8.206 73.768 116.859 0.94 86.36 401 ASN B C 1
ATOM 6627 O O . ASN B 1 401 ? -7.534 74.636 117.416 0.94 85.68 401 ASN B O 1
ATOM 6632 N N . ILE B 1 402 ? -7.720 72.573 116.537 1.00 82.54 402 ILE B N 1
ATOM 6633 C CA . ILE B 1 402 ? -6.328 72.191 116.765 1.00 80.96 402 ILE B CA 1
ATOM 6634 C C . ILE B 1 402 ? -5.511 72.118 115.468 1.00 81.72 402 ILE B C 1
ATOM 6635 O O . ILE B 1 402 ? -5.962 71.564 114.462 1.00 79.91 402 ILE B O 1
ATOM 6640 N N . ILE B 1 403 ? -4.307 72.685 115.504 1.00 84.89 403 ILE B N 1
ATOM 6641 C CA . ILE B 1 403 ? -3.452 72.763 114.323 1.00 85.97 403 ILE B CA 1
ATOM 6642 C C . ILE B 1 403 ? -2.369 71.688 114.351 1.00 81.11 403 ILE B C 1
ATOM 6643 O O . ILE B 1 403 ? -1.517 71.670 115.242 1.00 81.05 403 ILE B O 1
ATOM 6648 N N . LEU B 1 404 ? -2.413 70.792 113.368 1.00 79.20 404 LEU B N 1
ATOM 6649 C CA . LEU B 1 404 ? -1.516 69.641 113.332 1.00 75.88 404 LEU B CA 1
ATOM 6650 C C . LEU B 1 404 ? -0.905 69.424 111.952 1.00 75.44 404 LEU B C 1
ATOM 6651 O O . LEU B 1 404 ? -1.547 69.681 110.935 1.00 76.07 404 LEU B O 1
ATOM 6656 N N . ASP B 1 405 ? 0.335 68.951 111.919 1.00 74.80 405 ASP B N 1
ATOM 6657 C CA . ASP B 1 405 ? 0.914 68.472 110.672 1.00 75.80 405 ASP B CA 1
ATOM 6658 C C . ASP B 1 405 ? 0.985 66.946 110.703 1.00 66.29 405 ASP B C 1
ATOM 6659 O O . ASP B 1 405 ? 2.020 66.368 111.035 1.00 65.20 405 ASP B O 1
ATOM 6664 N N . ILE B 1 406 ? -0.131 66.305 110.362 1.00 61.88 406 ILE B N 1
ATOM 6665 C CA . ILE B 1 406 ? -0.221 64.848 110.350 1.00 60.33 406 ILE B CA 1
ATOM 6666 C C . ILE B 1 406 ? 0.416 64.284 109.083 1.00 60.98 406 ILE B C 1
ATOM 6667 O O . ILE B 1 406 ? -0.022 64.587 107.976 1.00 63.06 406 ILE B O 1
ATOM 6672 N N . PRO B 1 407 ? 1.454 63.451 109.236 1.00 60.04 407 PRO B N 1
ATOM 6673 C CA . PRO B 1 407 ? 2.118 62.949 108.029 1.00 60.26 407 PRO B CA 1
ATOM 6674 C C . PRO B 1 407 ? 1.204 62.011 107.249 1.00 56.39 407 PRO B C 1
ATOM 6675 O O . PRO B 1 407 ? 0.395 61.298 107.845 1.00 56.00 407 PRO B O 1
ATOM 6679 N N . GLU B 1 408 ? 1.326 62.039 105.927 1.00 58.32 408 GLU B N 1
ATOM 6680 C CA . GLU B 1 408 ? 0.506 61.208 105.060 1.00 59.17 408 GLU B CA 1
ATOM 6681 C C . GLU B 1 408 ? 0.887 59.744 105.219 1.00 55.00 408 GLU B C 1
ATOM 6682 O O . GLU B 1 408 ? 2.054 59.381 105.089 1.00 55.54 408 GLU B O 1
ATOM 6688 N N . MET B 1 409 ? -0.102 58.908 105.506 1.00 48.74 409 MET B N 1
ATOM 6689 C CA . MET B 1 409 ? 0.148 57.489 105.708 1.00 46.68 409 MET B CA 1
ATOM 6690 C C . MET B 1 409 ? -0.179 56.660 104.472 1.00 46.74 409 MET B C 1
ATOM 6691 O O . MET B 1 409 ? -0.884 55.657 104.555 1.00 46.63 409 MET B O 1
ATOM 6696 N N . ASP B 1 410 ? 0.342 57.083 103.326 1.00 47.94 410 ASP B N 1
ATOM 6697 C CA . ASP B 1 410 ? 0.247 56.281 102.117 1.00 49.13 410 ASP B CA 1
ATOM 6698 C C . ASP B 1 410 ? 1.333 55.218 102.194 1.00 45.39 410 ASP B C 1
ATOM 6699 O O . ASP B 1 410 ? 2.000 55.089 103.218 1.00 40.84 410 ASP B O 1
ATOM 6704 N N . PHE B 1 411 ? 1.516 54.457 101.123 1.00 45.52 411 PHE B N 1
ATOM 6705 C CA . PHE B 1 411 ? 2.517 53.398 101.135 1.00 45.74 411 PHE B CA 1
ATOM 6706 C C . PHE B 1 411 ? 3.898 53.926 101.507 1.00 44.84 411 PHE B C 1
ATOM 6707 O O . PHE B 1 411 ? 4.562 53.379 102.386 1.00 42.88 411 PHE B O 1
ATOM 6715 N N . GLU B 1 412 ? 4.312 55.004 100.849 1.00 46.31 412 GLU B N 1
ATOM 6716 C CA . GLU B 1 412 ? 5.625 55.595 101.084 1.00 51.76 412 GLU B CA 1
ATOM 6717 C C . GLU B 1 412 ? 5.773 56.097 102.516 1.00 46.59 412 GLU B C 1
ATOM 6718 O O . GLU B 1 412 ? 6.819 55.922 103.136 1.00 43.92 412 GLU B O 1
ATOM 6724 N N . GLY B 1 413 ? 4.723 56.720 103.039 1.00 44.74 413 GLY B N 1
ATOM 6725 C CA . GLY B 1 413 ? 4.734 57.193 104.415 1.00 43.20 413 GLY B CA 1
ATOM 6726 C C . GLY B 1 413 ? 4.767 56.039 105.406 1.00 40.75 413 GLY B C 1
ATOM 6727 O O . GLY B 1 413 ? 5.468 56.082 106.428 1.00 38.30 413 GLY B O 1
ATOM 6728 N N . ILE B 1 414 ? 3.996 54.997 105.112 1.00 37.21 414 ILE B N 1
ATOM 6729 C CA . ILE B 1 414 ? 3.984 53.798 105.955 1.00 35.94 414 ILE B CA 1
ATOM 6730 C C . ILE B 1 414 ? 5.388 53.192 106.026 1.00 35.47 414 ILE B C 1
ATOM 6731 O O . ILE B 1 414 ? 5.858 52.798 107.095 1.00 32.94 414 ILE B O 1
ATOM 6736 N N . LYS B 1 415 ? 6.058 53.125 104.880 1.00 35.75 415 LYS B N 1
ATOM 6737 C CA . LYS B 1 415 ? 7.431 52.630 104.836 1.00 37.67 415 LYS B CA 1
ATOM 6738 C C . LYS B 1 415 ? 8.357 53.510 105.667 1.00 36.40 415 LYS B C 1
ATOM 6739 O O . LYS B 1 415 ? 9.201 53.011 106.406 1.00 34.07 415 LYS B O 1
ATOM 6745 N N . LYS B 1 416 ? 8.182 54.821 105.545 1.00 35.70 416 LYS B N 1
ATOM 6746 C CA . LYS B 1 416 ? 8.978 55.785 106.297 1.00 38.61 416 LYS B CA 1
ATOM 6747 C C . LYS B 1 416 ? 8.817 55.604 107.786 1.00 37.13 416 LYS B C 1
ATOM 6748 O O . LYS B 1 416 ? 9.755 55.816 108.557 1.00 37.69 416 LYS B O 1
ATOM 6754 N N . THR B 1 417 ? 7.610 55.233 108.190 1.00 34.23 417 THR B N 1
ATOM 6755 C CA . THR B 1 417 ? 7.270 55.161 109.604 1.00 33.30 417 THR B CA 1
ATOM 6756 C C . THR B 1 417 ? 7.789 53.883 110.236 1.00 31.85 417 THR B C 1
ATOM 6757 O O . THR B 1 417 ? 8.463 53.914 111.266 1.00 34.33 417 THR B O 1
ATOM 6761 N N . TYR B 1 418 ? 7.483 52.754 109.612 1.00 30.04 418 TYR B N 1
ATOM 6762 C CA . TYR B 1 418 ? 7.717 51.469 110.245 1.00 28.25 418 TYR B CA 1
ATOM 6763 C C . TYR B 1 418 ? 9.104 50.898 109.985 1.00 30.48 418 TYR B C 1
ATOM 6764 O O . TYR B 1 418 ? 9.464 49.860 110.541 1.00 30.62 418 TYR B O 1
ATOM 6773 N N . LEU B 1 419 ? 9.874 51.574 109.141 1.00 32.54 419 LEU B N 1
ATOM 6774 C CA . LEU B 1 419 ? 11.258 51.184 108.892 1.00 33.41 419 LEU B CA 1
ATOM 6775 C C . LEU B 1 419 ? 12.214 52.313 109.279 1.00 34.25 419 LEU B C 1
ATOM 6776 O O . LEU B 1 419 ? 13.375 52.326 108.862 1.00 31.75 419 LEU B O 1
ATOM 6781 N N . LYS B 1 420 ? 11.713 53.249 110.083 1.00 32.58 420 LYS B N 1
ATOM 6782 C CA . LYS B 1 420 ? 12.464 54.437 110.504 1.00 36.72 420 LYS B CA 1
ATOM 6783 C C . LYS B 1 420 ? 13.835 54.120 111.118 1.00 33.40 420 LYS B C 1
ATOM 6784 O O . LYS B 1 420 ? 14.814 54.812 110.849 1.00 33.22 420 LYS B O 1
ATOM 6790 N N . GLU B 1 421 ? 13.905 53.075 111.935 1.00 27.99 421 GLU B N 1
ATOM 6791 C CA . GLU B 1 421 ? 15.131 52.782 112.673 1.00 30.30 421 GLU B CA 1
ATOM 6792 C C . GLU B 1 421 ? 15.919 51.595 112.118 1.00 28.57 421 GLU B C 1
ATOM 6793 O O . GLU B 1 421 ? 16.859 51.116 112.762 1.00 26.21 421 GLU B O 1
ATOM 6799 N N . ILE B 1 422 ? 15.552 51.120 110.935 1.00 25.36 422 ILE B N 1
ATOM 6800 C CA . ILE B 1 422 ? 16.152 49.884 110.428 1.00 30.65 422 ILE B CA 1
ATOM 6801 C C . ILE B 1 422 ? 17.675 50.007 110.241 1.00 27.39 422 ILE B C 1
ATOM 6802 O O . ILE B 1 422 ? 18.400 49.035 110.448 1.00 23.42 422 ILE B O 1
ATOM 6807 N N . ASP B 1 423 ? 18.155 51.204 109.893 1.00 26.43 423 ASP B N 1
ATOM 6808 C CA . ASP B 1 423 ? 19.595 51.432 109.742 1.00 28.76 423 ASP B CA 1
ATOM 6809 C C . ASP B 1 423 ? 20.327 51.193 111.065 1.00 29.00 423 ASP B C 1
ATOM 6810 O O . ASP B 1 423 ? 21.384 50.558 111.103 1.00 28.68 423 ASP B O 1
ATOM 6815 N N . HIS B 1 424 ? 19.757 51.703 112.151 1.00 25.50 424 HIS B N 1
ATOM 6816 C CA . HIS B 1 424 ? 20.361 51.565 113.472 1.00 29.29 424 HIS B CA 1
ATOM 6817 C C . HIS B 1 424 ? 20.428 50.110 113.928 1.00 27.29 424 HIS B C 1
ATOM 6818 O O . HIS B 1 424 ? 21.395 49.695 114.572 1.00 23.41 424 HIS B O 1
ATOM 6825 N N . VAL B 1 425 ? 19.383 49.351 113.620 1.00 24.32 425 VAL B N 1
ATOM 6826 C CA . VAL B 1 425 ? 19.313 47.951 114.022 1.00 20.80 425 VAL B CA 1
ATOM 6827 C C . VAL B 1 425 ? 20.390 47.148 113.300 1.00 22.32 425 VAL B C 1
ATOM 6828 O O . VAL B 1 425 ? 21.082 46.332 113.913 1.00 27.31 425 VAL B O 1
ATOM 6832 N N . PHE B 1 426 ? 20.529 47.381 111.998 1.00 22.48 426 PHE B N 1
ATOM 6833 C CA . PHE B 1 426 ? 21.566 46.717 111.217 1.00 22.69 426 PHE B CA 1
ATOM 6834 C C . PHE B 1 426 ? 22.957 47.103 111.725 1.00 26.31 426 PHE B C 1
ATOM 6835 O O . PHE B 1 426 ? 23.803 46.235 111.937 1.00 25.51 426 PHE B O 1
ATOM 6843 N N . ASP B 1 427 ? 23.186 48.400 111.930 1.00 24.39 427 ASP B N 1
ATOM 6844 C CA . ASP B 1 427 ? 24.483 48.866 112.414 1.00 27.98 427 ASP B CA 1
ATOM 6845 C C . ASP B 1 427 ? 24.889 48.290 113.780 1.00 25.08 427 ASP B C 1
ATOM 6846 O O . ASP B 1 427 ? 26.039 47.916 113.967 1.00 26.54 427 ASP B O 1
ATOM 6851 N N . ARG B 1 428 ? 23.968 48.198 114.737 1.00 23.52 428 ARG B N 1
ATOM 6852 C CA . ARG B 1 428 ? 24.344 47.668 116.043 1.00 25.69 428 ARG B CA 1
ATOM 6853 C C . ARG B 1 428 ? 24.467 46.139 116.023 1.00 24.91 428 ARG B C 1
ATOM 6854 O O . ARG B 1 428 ? 25.039 45.544 116.932 1.00 27.01 428 ARG B O 1
ATOM 6862 N N . SER B 1 429 ? 23.916 45.509 114.994 1.00 22.32 429 SER B N 1
ATOM 6863 C CA . SER B 1 429 ? 23.898 44.047 114.908 1.00 27.38 429 SER B CA 1
ATOM 6864 C C . SER B 1 429 ? 25.132 43.475 114.211 1.00 29.65 429 SER B C 1
ATOM 6865 O O . SER B 1 429 ? 25.476 42.302 114.383 1.00 27.59 429 SER B O 1
ATOM 6868 N N . VAL B 1 430 ? 25.782 44.299 113.402 1.00 24.81 430 VAL B N 1
ATOM 6869 C CA . VAL B 1 430 ? 26.945 43.858 112.641 1.00 26.42 430 VAL B CA 1
ATOM 6870 C C . VAL B 1 430 ? 28.145 44.700 113.051 1.00 30.46 430 VAL B C 1
ATOM 6871 O O . VAL B 1 430 ? 28.144 45.914 112.846 1.00 29.43 430 VAL B O 1
ATOM 6875 N N . LYS B 1 431 ? 29.160 44.063 113.631 1.00 32.76 431 LYS B N 1
ATOM 6876 C CA . LYS B 1 431 ? 30.247 44.804 114.279 1.00 35.61 431 LYS B CA 1
ATOM 6877 C C . LYS B 1 431 ? 30.833 45.970 113.477 1.00 32.57 431 LYS B C 1
ATOM 6878 O O . LYS B 1 431 ? 30.783 47.114 113.919 1.00 32.81 431 LYS B O 1
ATOM 6884 N N . ALA B 1 432 ? 31.388 45.696 112.302 1.00 31.13 432 ALA B N 1
ATOM 6885 C CA . ALA B 1 432 ? 32.069 46.769 111.573 1.00 34.93 432 ALA B CA 1
ATOM 6886 C C . ALA B 1 432 ? 31.140 47.582 110.674 1.00 35.28 432 ALA B C 1
ATOM 6887 O O . ALA B 1 432 ? 31.572 48.556 110.045 1.00 35.07 432 ALA B O 1
ATOM 6889 N N . ARG B 1 433 ? 29.874 47.178 110.600 1.00 29.86 433 ARG B N 1
ATOM 6890 C CA . ARG B 1 433 ? 28.923 47.849 109.719 1.00 35.33 433 ARG B CA 1
ATOM 6891 C C . ARG B 1 433 ? 28.563 49.175 110.337 1.00 38.38 433 ARG B C 1
ATOM 6892 O O . ARG B 1 433 ? 28.065 49.212 111.449 1.00 44.19 433 ARG B O 1
ATOM 6900 N N . GLY B 1 434 ? 28.802 50.267 109.630 1.00 35.40 434 GLY B N 1
ATOM 6901 C CA . GLY B 1 434 ? 28.480 51.570 110.183 1.00 43.71 434 GLY B CA 1
ATOM 6902 C C . GLY B 1 434 ? 29.714 52.257 110.732 1.00 52.51 434 GLY B C 1
ATOM 6903 O O . GLY B 1 434 ? 29.638 53.362 111.278 1.00 57.97 434 GLY B O 1
ATOM 6904 N N . GLU B 1 435 ? 30.851 51.583 110.607 0.92 52.14 435 GLU B N 1
ATOM 6905 C CA . GLU B 1 435 ? 32.143 52.203 110.861 0.92 57.91 435 GLU B CA 1
ATOM 6906 C C . GLU B 1 435 ? 32.696 52.678 109.523 0.92 59.08 435 GLU B C 1
ATOM 6907 O O . GLU B 1 435 ? 32.504 52.014 108.501 0.92 55.23 435 GLU B O 1
ATOM 6913 N N . ASN B 1 436 ? 33.352 53.835 109.512 0.82 64.61 436 ASN B N 1
ATOM 6914 C CA . ASN B 1 436 ? 34.089 54.239 108.322 0.82 70.07 436 ASN B CA 1
ATOM 6915 C C . ASN B 1 436 ? 35.436 53.538 108.315 0.82 69.50 436 ASN B C 1
ATOM 6916 O O . ASN B 1 436 ? 36.139 53.509 109.326 0.82 70.61 436 ASN B O 1
ATOM 6921 N N . LEU B 1 437 ? 35.784 52.953 107.178 1.00 68.65 437 LEU B N 1
ATOM 6922 C CA . LEU B 1 437 ? 36.915 52.042 107.130 1.00 69.97 437 LEU B CA 1
ATOM 6923 C C . LEU B 1 437 ? 38.042 52.548 106.229 1.00 74.82 437 LEU B C 1
ATOM 6924 O O . LEU B 1 437 ? 39.193 52.140 106.387 1.00 79.12 437 LEU B O 1
ATOM 6929 N N . TYR B 1 438 ? 37.714 53.450 105.304 0.97 76.68 438 TYR B N 1
ATOM 6930 C CA . TYR B 1 438 ? 38.668 53.889 104.284 0.97 77.47 438 TYR B CA 1
ATOM 6931 C C . TYR B 1 438 ? 38.893 55.396 104.257 0.97 81.27 438 TYR B C 1
ATOM 6932 O O . TYR B 1 438 ? 39.153 55.973 103.197 0.97 83.34 438 TYR B O 1
#

Radius of gyration: 35.4 Å; Cα contacts (8 Å, |Δi|>4): 1168; chains: 2; bounding box: 88×87×107 Å

Nearest PDB structures (foldseek):
  4eei-assembly1_A  TM=1.002E+00  e=1.344E-61  Francisella tularensis subsp. tularensis SCHU S4
  4eei-assembly1_B  TM=1.001E+00  e=2.519E-59  Francisella tularensis subsp. tularensis SCHU S4
  5hw2-assembly1_B  TM=9.991E-01  e=4.515E-57  Francisella tularensis subsp. tularensis SCHU S4
  5hw2-assembly1_D  TM=9.991E-01  e=2.259E-56  Francisella tularensis subsp. tularensis SCHU S4
  1c3u-assembly1_A  TM=9.068E-01  e=2.720E-29  Thermotoga maritima

Foldseek 3Di:
DDPVQFDPVLVVLLDQQVLLVLLLLLQLLLLQLCCVPDHPHCLSVVLVVDFDRDVVQLVVQCVPVVDSQVSSLVSSLVVDDCNSSVCRPHQFDSQLSNQQSVLVSVLVLLVLLLVLLVLLLVLLLVLLVVQQLFWFFDDDVNHGAAIAGPSVLSLVLSLQSVVLSVVSVVCSVPQGAGERQHDFNPRPPHDVSSGQSSRVSVPGHHQPGATSHRQLVSVLSVLVSLLSVLVSLLVSLVVCQVCCDPVNNQKFFADVTHSVLSVVSNVLSVLSNVCNVLSVVLRPADRSGDCPNPVVCSPNVSSNSSSSSSSSNSSSNRSNRMGGRRVSRLVNVVVDDPNVLVVQLVVCVVPDVDDRVVSNVLLVVAVWSQVVSQVCCCVPVVDHDDRDTCPSVRSSCVRSVCSVVVSVVSDPVD/DDPVQFDPVLVVLLDQQVLLVLLLLLQLLLLQLCCVPDHPHCLSVVLVVDFDRDSPQLVVQCVPVVDSQVSSLCSSCVRDDCNSSVCRPPQFDSQLSNQQSVLVSVLVLLVLLLVLLVLLLVLLLVLLVVQQLFWFFDDDVNHGAAIAGPSVLSLVLSLQSVVLSVVSVVCSVPQGAGEGQGDFNPRPPHDVSSGQSSRVSVPGHHQPGATSHRALVSVLSVLVSLLSVLVSLLVSLVVVQVCCDPVNNQKFFAPVTHSVLSVVSNVLSVLSNVCNVLSVVLRPAPDSGDCPNPVVCSPNVSSNSSSSSSNSNSSSVRSNRMGGRRVSRLVVVVVDDPNVLVVQLVVCCVQDPDDSVVSNVLLVVLVVVYPWSQVSSQCCCCVVPVDHDDGDTCDSVVSSCPRSVCSQVVSPVSDPCPPPDDD

Organism: Francisella tularensis subsp. tularensis (strain SCHU S4 / Schu 4) (NCBI:txid177416)

Secondary structure (DSSP, 8-state):
--GGG--HHHHHHHSHHHHHHHHHHHHHHHHHHGGGTTSPTTHHHHHHHH----HHHHHHHHHHHS-HHHHHHHHHHTTS-TTTTTTTT-S--HHHHHHHHHHHHHHHHHHHHHHHHHHHHHHHHHHHHHHTT-EEEEEETTEEEEEEETHHHHHHHHHHHHHHHHHHHHHHHTT--B----TTS--SSS-HHHHHHHHHHHT-PBPSS-SSS--THHHHHHHHHHHHHHHHHHHHHHHHHHHHSTTT-SEE-------HHHHHHHHHHHHHHHHHHHHHHTT---TT--SHHHHHHHHHHHHHHHHHHHHHHHHHHHHHHPEE-HHHHHHHHHH--TTHHHHHHHHHHHHSS--HHHHHHHHHH---HHHHHHHHIIIII-----PPP-SHHHHHHHHTTTHHHHHHHH-S--/--GGG--HHHHHHHSHHHHHHHHHHHHHHHHHHGGGTTSPTTHHHHHHHH----HHHHHHHHHHHS-HHHHHHHHHHTTS-TTTTTTTT-S--HHHHHHHHHHHHHHHHHHHHHHHHHHHHHHHHHHHHHHTT-EEEEEETTEEEEEEETHHHHHHHHHHHHHHHHHHHHHHHTT--B----TTSS-SSS-HHHHHHHHHHHT-PBPSS-SSS--THHHHHHHHHHHHHHHHHHHHHHHHHHHHSTTT-SEE-------HHHHHHHHHHHHHHHHHHHHHHTT---TT--THHHHHHHHHHHHHHHHHHHHHHHHHHHHHHPEE-HHHHHHHHHT--TTHHHHHHHHHHHHSS--HHHHHHHHHHHHHH---HHHHHHHHHHHHH-----PPP-SHHHHHHHHTTTHHHHHHHHSTTBTB---

InterPro domains:
  IPR000362 Fumarate lyase family [PR00149] (88-106)
  IPR000362 Fumarate lyase family [PR00149] (133-151)
  IPR000362 Fumarate lyase family [PR00149] (216-243)
  IPR000362 Fumarate lyase family [PR00149] (261-277)
  IPR004769 Adenylosuccinate lyase [TIGR00928] (1-428)
  IPR008948 L-Aspartase-like [SSF48557] (3-383)
  IPR020557 Fumarate lyase, conserved site [PS00163] (261-270)
  IPR022761 Fumarate lyase, N-terminal [PF00206] (64-282)
  IPR024083 Fumarase/histidase, N-terminal [G3DSA:1.10.275.10] (1-92)

B-factor: mean 36.28, std 18.61, range [12.51, 110.05]

CATH classification: 1.10.275.10 (+2 more: 1.20.200.10, 1.10.40.30)

Solvent-accessible surface area: 41176 Å² total; per-residue (Å²): 86,104,193,191,51,64,19,75,60,1,40,142,16,30,46,64,102,26,40,12,31,36,7,18,67,0,1,4,0,2,3,70,3,1,37,101,108,67,4,78,194,32,15,1,59,92,1,121,88,133,18,99,42,100,24,138,81,1,70,100,13,57,152,126,46,167,66,28,1,86,0,0,18,51,1,2,42,86,21,21,91,98,134,18,13,138,30,18,51,69,22,16,20,23,2,0,0,42,4,0,2,20,8,0,8,3,77,42,0,3,56,77,0,11,136,11,0,59,25,0,3,94,10,0,38,74,16,0,75,114,5,26,125,8,0,0,1,8,52,58,79,22,19,61,47,79,6,46,3,0,0,64,43,7,4,25,6,12,35,21,0,80,126,35,7,130,42,0,68,58,2,92,151,106,6,18,6,0,0,0,0,4,56,67,21,80,63,105,74,3,54,88,112,0,2,108,61,0,0,88,78,9,58,27,77,35,7,142,116,10,40,42,4,13,45,8,83,50,17,4,121,3,0,38,13,1,12,92,0,0,55,1,0,39,132,7,0,48,54,1,78,56,5,0,13,28,16,1,61,0,0,38,17,31,170,194,69,42,0,100,11,0,47,34,0,4,28,12,0,142,92,0,92,58,9,39,59,53,1,98,98,13,43,116,33,162,166,77,49,31,108,74,4,24,68,27,12,128,156,5,2,30,28,0,0,2,15,0,0,41,0,0,73,68,0,63,80,14,0,64,89,8,54,31,39,104,105,65,0,12,73,42,1,140,88,25,78,86,15,12,57,46,40,0,22,99,37,1,54,84,79,14,105,54,144,140,143,62,0,115,105,10,9,126,145,60,201,22,58,3,126,89,0,69,110,40,0,104,119,134,55,116,34,139,23,125,9,58,81,10,75,40,127,14,16,57,166,44,41,23,152,86,18,76,114,26,0,56,194,28,13,209,106,102,83,102,195,192,51,62,19,76,59,1,41,136,17,30,44,64,96,22,38,10,33,36,7,18,69,0,0,3,0,2,1,64,4,1,19,82,102,70,3,80,147,38,18,1,59,80,1,114,88,117,15,101,41,104,29,136,84,1,68,94,14,58,169,121,43,175,69,28,2,88,0,1,19,54,2,2,41,82,40,22,92,99,135,34,13,136,37,19,49,65,23,15,21,28,3,0,0,44,4,0,2,22,7,0,8,4,75,41,0,4,57,76,0,14,136,10,0,64,20,0,1,84,7,0,32,83,10,0,69,100,2,39,97,10,0,0,0,8,52,58,74,23,20,62,43,79,6,48,2,0,0,65,43,7,3,25,6,14,36,24,0,79,126,34,1,134,42,0,69,53,4,95,167,106,6,18,6,0,0,0,0,3,56,68,18,81,64,104,79,4,52,91,105,0,2,104,63,0,0,93,80,8,58,28,75,34,8,144,120,11,40,41,5,13,46,8,84,58,16,4,120,2,0,39,13,0,10,89,0,0,54,1,0,39,132,9,0,50,52,1,79,56,6,0,13,28,17,1,61,0,0,37,14,25,168,204,67,36,0,101,9,0,45,34,0,4,28,11,0,143,92,0,96,56,8,32,58,59,2,97,102,14,43,115,32,162,166,75,49,33,110,73,5,24,68,28,12,132,158,6,2,30,30,0,0,2,15,0,0,39,0,0,70,68,0,60,78,14,0,61,90,8,55,30,37,86,106,61,0,13,73,41,1,137,89,22,80,88,13,13,44,48,39,0,15,124,39,0,67,83,72,13,124,66,148,158,149,72,0,115,146,13,4,88,76,3,40,179,103,92,170,35,46,1,90,32,0,49,105,18,0,92,105,103,56,110,36,131,24,129,2,61,71,15,71,45,112,15,16,65,148,43,40,24,151,82,18,80,115,25,0,54,190,32,19,195,52,67,63,113,148,120,260

Sequence (837 aa):
MIKRYDVAEISKIWADENKYAKMLEVELAILEALEDRMVPKGTAAEIRARAQIRPERVDEIEKVTKHDIIAFCTSIAEQFTAEETGKFFHFGVTSSDIIDSALSLQIRDSMSYVIKDLEALCDSLLTKAEETKEEIITMGRSSHGMFAEPMSFGQKFLGAYVEFKRRLKDLKDFQKDGLTVQFSGAVGNYCILTTEDEKKAADILGLPVEEVSTTQVIPRDRIAKLISSIHGLIASAIERLAVEIRHLHRSDVFEVYEGFKKNPISTENLTGMARMMLRSHVVSSIALENCVLWHEERRDDISHSSAERFYLPDNFGIMVYALRRMKNTIDNLVVQRDIIEDRVRSTSAYLSSFYLHFLVANTPFMREDCYKIVQQVESFSKKLQKVMHDEHNIILDIPEMDFEGIKKTYLKEIDHHVFDRSVKARMIKRYDVAEISKIWADENKYAKMLEVELAILEALEDRMVPKGTAAEIRARAQIRPEERVDEIEKVTKHDIIAFCTSIAEQFTAETGKFFHFGVTSSDIIDSALSLQIRDSMSYVIKDLEALCDSLLTKAEETKEIITMGRSSHGMFAEPMSFGQKFLGAYVEFKRRLKDLKDFQKDDGLTVQFSGAVGNYCILTTEDEKKAADILGLPVEEVVSSTTQVIPRDRIAKLISIHGLIASAIERLAVEIRHLHRSDVFEVYEGFKKNNPISTENLTGMARMMLRSHVSSIALENCVLWHEERRDDISHSSAERFYLPDNFGIMVYALRRMKNTIDNLVVQRDIIEDRVRSTSAYLSSFYLHFLVANTPFMREDCYKIVQQVAFDLESFSKKLQKVMHDEHNIILDIPEMDFEGIKKTYLKEIDHVFDRSVKARGENLY